Protein 2WW8 (pdb70)

Sequence (815 aa):
AIGKVVIKETGEGGALLGDAVFELKNNTDGTTVSQRTEAQTGEAIFSNIKPGTYTLTEAQPPVGYKPSTKQWTVEVEKNGRTTVQGEQVENREEALSDQYPQTGTYPDVQTPYQIIKVDGSEKNGQHKALNPNPYERVIPEGTLSKRIYQVNNLDDNQYGIELTVSSGKTVYEQKDKSVPLDVVILLDNSNSMSNIRNKNARRAERAGEATRSSLIDKITSDSENRVVALVTYASTIFDGTEFTVEKGVADKNGKRLNDSLFWNYDQTSFTTNTKDYSYLKLTNDKNDIVELKNKVPTEAEDHDGNRLMYQFGATFTQKALMKADEILTQQARQNSQKVIFHITDGVPTMSYPINFNHATFAPSYQNQLNAFFSSKSPNKDGILLSDFITQATSGEHTIVRGDGQSYQMFTDKTVYEKGAPAAFPVKPEKYSEMMKAAGYAVIGDPINGGYIWLNWRESILAYPFNSNTAKITNHGDPTRWYYNGNIAPDGYDVFTVGIGINGDPGTDEATATSSFMQSISSKPENYTNVTDTTKILEQLNRYFHTIVTEKKSIENGTITDPMGEELIDLQLGTDGRFDPADYTLTANDGSRLENGQAVGGPQNDGGLLKNAKVLYDTTEKRIRVTGLYLGTDEKVTLTYNVRLNDEFVSNKFYDTNGRTTLHPKEVEQNTVRDFPIPKIRDVRKYPEITISKEKKLGDIEFIKVNKNDKKPLRGAVFSLQKQHPDYPDIYGAIDQNGTYQNVRTGEDGKLTFKNLSDGKYRLFENSEPAGYKPVQNKPIVAFQIVNGEVRDVTSIVPQDIPAGYEFTNDKHYITNEPIPPK

InterPro domains:
  IPR002035 von Willebrand factor, type A [PS50234] (226-388)
  IPR002035 von Willebrand factor, type A [SM00327] (224-450)
  IPR013783 Immunoglobulin-like fold [G3DSA:2.60.40.10] (46-734)
  IPR013783 Immunoglobulin-like fold [G3DSA:2.60.40.10] (735-857)
  IPR036465 von Willebrand factor A-like domain superfamily [G3DSA:3.40.50.410] (214-591)
  IPR036465 von Willebrand factor A-like domain superfamily [SSF53300] (214-587)
  IPR041033 SpaA-like, prealbumin fold domain subgroup 1 [PF17802] (50-131)
  IPR041033 SpaA-like, prealbumin fold domain subgroup 1 [PF17802] (736-825)
  IPR049319 Tip pilin GBS104-like, Ig-like domain [PF21426] (593-719)

Nearest PDB structures (foldseek):
  2ww8-assembly1_A  TM=1.001E+00  e=0.000E+00  Streptococcus pneumoniae
  3txa-assembly1_A  TM=9.394E-01  e=2.204E-83  Streptococcus agalactiae serogroup V
  3tvy-assembly1_A  TM=9.546E-01  e=1.567E-50  Streptococcus agalactiae serogroup V
  3tw0-assembly3_C  TM=9.085E-01  e=2.540E-45  Streptococcus agalactiae serogroup V
  5mkc-assembly1_A  TM=9.869E-01  e=3.629E-32  Streptococcus pneumoniae

Structure (mmCIF, N/CA/C/O backbone):
data_2WW8
#
_entry.id   2WW8
#
_cell.length_a   51.081
_cell.length_b   82.700
_cell.length_c   299.338
_cell.angle_alpha   90.00
_cell.angle_beta   90.00
_cell.angle_gamma   90.00
#
_symmetry.space_group_name_H-M   'P 21 21 21'
#
loop_
_entity.id
_entity.type
_entity.pdbx_description
1 polymer 'CELL WALL SURFACE ANCHOR FAMILY PROTEIN'
2 non-polymer 'MAGNESIUM ION'
3 non-polymer 'CALCIUM ION'
4 non-polymer '4-(2-HYDROXYETHYL)-1-PIPERAZINE ETHANESULFONIC ACID'
5 water water
#
loop_
_atom_site.group_PDB
_atom_site.id
_atom_site.type_symbol
_atom_site.label_atom_id
_atom_site.label_alt_id
_atom_site.label_comp_id
_atom_site.label_asym_id
_atom_site.label_entity_id
_atom_site.label_seq_id
_atom_site.pdbx_PDB_ins_code
_atom_site.Cartn_x
_atom_site.Cartn_y
_atom_site.Cartn_z
_atom_site.occupancy
_atom_site.B_iso_or_equiv
_atom_site.auth_seq_id
_atom_site.auth_comp_id
_atom_site.auth_asym_id
_atom_site.auth_atom_id
_atom_site.pdbx_PDB_model_num
ATOM 1 N N . ALA A 1 46 ? -0.136 14.949 14.293 1.00 51.78 46 ALA A N 1
ATOM 2 C CA . ALA A 1 46 ? -1.499 15.070 13.680 1.00 50.73 46 ALA A CA 1
ATOM 3 C C . ALA A 1 46 ? -2.127 16.423 14.062 1.00 48.11 46 ALA A C 1
ATOM 4 O O . ALA A 1 46 ? -3.315 16.632 13.821 1.00 50.56 46 ALA A O 1
ATOM 6 N N . ILE A 1 47 ? -1.366 17.355 14.631 1.00 42.97 47 ILE A N 1
ATOM 7 C CA . ILE A 1 47 ? -2.028 18.545 15.149 1.00 37.71 47 ILE A CA 1
ATOM 8 C C . ILE A 1 47 ? -1.302 19.888 14.915 1.00 34.32 47 ILE A C 1
ATOM 9 O O . ILE A 1 47 ? -1.841 20.957 15.218 1.00 34.00 47 ILE A O 1
ATOM 14 N N . GLY A 1 48 ? -0.103 19.859 14.334 1.00 29.81 48 GLY A N 1
ATOM 15 C CA . GLY A 1 48 ? 0.556 21.080 13.859 1.00 24.66 48 GLY A CA 1
ATOM 16 C C . GLY A 1 48 ? -0.213 21.856 12.798 1.00 20.96 48 GLY A C 1
ATOM 17 O O . GLY A 1 48 ? -1.020 21.275 12.078 1.00 20.29 48 GLY A O 1
ATOM 18 N N . LYS A 1 49 ? 0.010 23.165 12.705 1.00 18.04 49 LYS A N 1
ATOM 19 C CA . LYS A 1 49 ? -0.659 24.025 11.726 1.00 16.58 49 LYS A CA 1
ATOM 20 C C . LYS A 1 49 ? 0.110 25.305 11.402 1.00 16.80 49 LYS A C 1
ATOM 21 O O . LYS A 1 49 ? 0.627 25.958 12.309 1.00 17.70 49 LYS A O 1
ATOM 27 N N . VAL A 1 50 ? 0.180 25.664 10.121 1.00 15.51 50 VAL A N 1
ATOM 28 C CA . VAL A 1 50 ? 0.802 26.920 9.686 1.00 14.78 50 VAL A CA 1
ATOM 29 C C . VAL A 1 50 ? 0.043 27.521 8.502 1.00 14.16 50 VAL A C 1
ATOM 30 O O . VAL A 1 50 ? -0.472 26.787 7.661 1.00 14.39 50 VAL A O 1
ATOM 34 N N . VAL A 1 51 ? -0.062 28.842 8.456 1.00 13.05 51 VAL A N 1
ATOM 35 C CA . VAL A 1 51 ? -0.837 29.518 7.419 1.00 13.44 51 VAL A CA 1
ATOM 36 C C . VAL A 1 51 ? 0.072 30.583 6.761 1.00 14.12 51 VAL A C 1
ATOM 37 O O . VAL A 1 51 ? 0.844 31.249 7.463 1.00 13.52 51 VAL A O 1
ATOM 41 N N . ILE A 1 52 ? 0.016 30.722 5.431 1.00 14.58 52 ILE A N 1
ATOM 42 C CA . ILE A 1 52 ? 0.783 31.754 4.710 1.00 14.62 52 ILE A CA 1
ATOM 43 C C . ILE A 1 52 ? -0.109 32.678 3.890 1.00 14.66 52 ILE A C 1
ATOM 44 O O . ILE A 1 52 ? -0.919 32.223 3.085 1.00 13.85 52 ILE A O 1
ATOM 49 N N . LYS A 1 53 ? 0.048 33.973 4.139 1.00 15.48 53 LYS A N 1
ATOM 50 C CA . LYS A 1 53 ? -0.602 35.034 3.380 1.00 16.89 53 LYS A CA 1
ATOM 51 C C . LYS A 1 53 ? 0.453 35.703 2.500 1.00 17.50 53 LYS A C 1
ATOM 52 O O . LYS A 1 53 ? 1.611 35.833 2.934 1.00 16.87 53 LYS A O 1
ATOM 58 N N . GLU A 1 54 ? 0.029 36.116 1.297 1.00 17.40 54 GLU A N 1
ATOM 59 C CA . GLU A 1 54 ? 0.843 36.941 0.386 1.00 18.18 54 GLU A CA 1
ATOM 60 C C . GLU A 1 54 ? 0.182 38.278 0.041 1.00 18.64 54 GLU A C 1
ATOM 61 O O . GLU A 1 54 ? -0.982 38.319 -0.380 1.00 18.34 54 GLU A O 1
ATOM 67 N N . THR A 1 55 ? 0.920 39.367 0.256 1.00 19.79 55 THR A N 1
ATOM 68 C CA . THR A 1 55 ? 0.468 40.690 -0.197 1.00 22.17 55 THR A CA 1
ATOM 69 C C . THR A 1 55 ? 1.334 41.297 -1.327 1.00 23.39 55 THR A C 1
ATOM 70 O O . THR A 1 55 ? 2.468 40.867 -1.569 1.00 23.18 55 THR A O 1
ATOM 74 N N . GLY A 1 56 ? 0.798 42.305 -2.010 1.00 25.61 56 GLY A N 1
ATOM 75 C CA . GLY A 1 56 ? 1.499 42.979 -3.100 1.00 28.67 56 GLY A CA 1
ATOM 76 C C . GLY A 1 56 ? 1.130 44.450 -3.124 1.00 30.99 56 GLY A C 1
ATOM 77 O O . GLY A 1 56 ? 1.318 45.134 -2.116 1.00 30.87 56 GLY A O 1
ATOM 78 N N . GLU A 1 57 ? 0.607 44.902 -4.269 1.00 32.96 57 GLU A N 1
ATOM 79 C CA . GLU A 1 57 ? 0.173 46.281 -4.563 1.00 34.85 57 GLU A CA 1
ATOM 80 C C . GLU A 1 57 ? -0.172 47.169 -3.363 1.00 35.48 57 GLU A C 1
ATOM 81 O O . GLU A 1 57 ? -1.342 47.237 -2.961 1.00 35.98 57 GLU A O 1
ATOM 87 N N . GLY A 1 58 ? 0.840 47.849 -2.814 1.00 35.72 58 GLY A N 1
ATOM 88 C CA . GLY A 1 58 ? 0.705 48.568 -1.541 1.00 36.16 58 GLY A CA 1
ATOM 89 C C . GLY A 1 58 ? 0.520 47.572 -0.405 1.00 36.46 58 GLY A C 1
ATOM 90 O O . GLY A 1 58 ? 1.403 47.406 0.448 1.00 36.65 58 GLY A O 1
ATOM 91 N N . GLY A 1 59 ? -0.627 46.891 -0.406 1.00 36.02 59 GLY A N 1
ATOM 92 C CA . GLY A 1 59 ? -0.814 45.744 0.473 1.00 35.74 59 GLY A CA 1
ATOM 93 C C . GLY A 1 59 ? -2.049 44.891 0.246 1.00 35.39 59 GLY A C 1
ATOM 94 O O . GLY A 1 59 ? -2.508 44.237 1.186 1.00 35.65 59 GLY A O 1
ATOM 95 N N . ALA A 1 60 ? -2.593 44.884 -0.970 1.00 34.66 60 ALA A N 1
ATOM 96 C CA . ALA A 1 60 ? -3.721 44.002 -1.291 1.00 34.07 60 ALA A CA 1
ATOM 97 C C . ALA A 1 60 ? -3.348 42.516 -1.263 1.00 33.77 60 ALA A C 1
ATOM 98 O O . ALA A 1 60 ? -2.192 42.139 -1.469 1.00 32.98 60 ALA A O 1
ATOM 100 N N . LEU A 1 61 ? -4.340 41.672 -0.989 1.00 33.78 61 LEU A N 1
ATOM 101 C CA . LEU A 1 61 ? -4.111 40.233 -0.813 1.00 33.25 61 LEU A CA 1
ATOM 102 C C . LEU A 1 61 ? -4.037 39.512 -2.151 1.00 32.17 61 LEU A C 1
ATOM 103 O O . LEU A 1 61 ? -4.823 39.813 -3.047 1.00 32.06 61 LEU A O 1
ATOM 108 N N . LEU A 1 62 ? -3.101 38.569 -2.256 1.00 31.01 62 LEU A N 1
ATOM 109 C CA . LEU A 1 62 ? -2.776 37.849 -3.497 1.00 29.88 62 LEU A CA 1
ATOM 110 C C . LEU A 1 62 ? -3.290 36.401 -3.514 1.00 29.45 62 LEU A C 1
ATOM 111 O O . LEU A 1 62 ? -3.074 35.641 -2.552 1.00 29.15 62 LEU A O 1
ATOM 116 N N . GLY A 1 63 ? -3.944 36.015 -4.610 1.00 28.03 63 GLY A N 1
ATOM 117 C CA . GLY A 1 63 ? -4.438 34.646 -4.784 1.00 26.75 63 GLY A CA 1
ATOM 118 C C . GLY A 1 63 ? -3.477 33.751 -5.547 1.00 26.07 63 GLY A C 1
ATOM 119 O O . GLY A 1 63 ? -2.484 34.221 -6.112 1.00 25.81 63 GLY A O 1
ATOM 120 N N . ASP A 1 64 ? -3.763 32.452 -5.543 1.00 24.98 64 ASP A N 1
ATOM 121 C CA . ASP A 1 64 ? -3.152 31.501 -6.481 1.00 24.39 64 ASP A CA 1
ATOM 122 C C . ASP A 1 64 ? -1.677 31.107 -6.268 1.00 23.00 64 ASP A C 1
ATOM 123 O O . ASP A 1 64 ? -1.108 30.394 -7.097 1.00 22.63 64 ASP A O 1
ATOM 128 N N . ALA A 1 65 ? -1.057 31.543 -5.172 1.00 21.73 65 ALA A N 1
ATOM 129 C CA . ALA A 1 65 ? 0.285 31.071 -4.793 1.00 20.48 65 ALA A CA 1
ATOM 130 C C . ALA A 1 65 ? 0.318 29.585 -4.387 1.00 19.73 65 ALA A C 1
ATOM 131 O O . ALA A 1 65 ? -0.706 29.030 -3.964 1.00 19.54 65 ALA A O 1
ATOM 133 N N . VAL A 1 66 ? 1.481 28.942 -4.515 1.00 18.19 66 VAL A N 1
ATOM 134 C CA . VAL A 1 66 ? 1.573 27.490 -4.348 1.00 17.75 66 VAL A CA 1
ATOM 135 C C . VAL A 1 66 ? 2.755 27.099 -3.453 1.00 17.35 66 VAL A C 1
ATOM 136 O O . VAL A 1 66 ? 3.910 27.396 -3.779 1.00 17.33 66 VAL A O 1
ATOM 140 N N . PHE A 1 67 ? 2.448 26.439 -2.332 1.00 15.83 67 PHE A N 1
ATOM 141 C CA . PHE A 1 67 ? 3.456 26.096 -1.331 1.00 15.26 67 PHE A CA 1
ATOM 142 C C . PHE A 1 67 ? 3.689 24.617 -1.126 1.00 15.16 67 PHE A C 1
ATOM 143 O O . PHE A 1 67 ? 2.794 23.808 -1.334 1.00 13.84 67 PHE A O 1
ATOM 151 N N . GLU A 1 68 ? 4.898 24.296 -0.677 1.00 16.81 68 GLU A N 1
ATOM 152 C CA . GLU A 1 68 ? 5.276 22.922 -0.372 1.00 18.93 68 GLU A CA 1
ATOM 153 C C . GLU A 1 68 ? 5.873 22.709 1.008 1.00 18.88 68 GLU A C 1
ATOM 154 O O . GLU A 1 68 ? 6.808 23.399 1.414 1.00 19.06 68 GLU A O 1
ATOM 160 N N . LEU A 1 69 ? 5.312 21.730 1.709 1.00 19.09 69 LEU A N 1
ATOM 161 C CA . LEU A 1 69 ? 5.812 21.350 3.023 1.00 20.21 69 LEU A CA 1
ATOM 162 C C . LEU A 1 69 ? 6.370 19.929 2.985 1.00 20.78 69 LEU A C 1
ATOM 163 O O . LEU A 1 69 ? 5.648 18.956 2.709 1.00 20.07 69 LEU A O 1
ATOM 168 N N . LYS A 1 70 ? 7.667 19.819 3.250 1.00 21.68 70 LYS A N 1
ATOM 169 C CA . LYS A 1 70 ? 8.283 18.505 3.160 1.00 23.44 70 LYS A CA 1
ATOM 170 C C . LYS A 1 70 ? 9.012 18.142 4.447 1.00 23.71 70 LYS A C 1
ATOM 171 O O . LYS A 1 70 ? 9.795 18.924 5.008 1.00 23.05 70 LYS A O 1
ATOM 177 N N . ASN A 1 71 ? 8.696 16.929 4.887 1.00 24.36 71 ASN A N 1
ATOM 178 C CA . ASN A 1 71 ? 9.292 16.359 6.067 1.00 25.36 71 ASN A CA 1
ATOM 179 C C . ASN A 1 71 ? 10.776 16.035 5.901 1.00 26.04 71 ASN A C 1
ATOM 180 O O . ASN A 1 71 ? 11.148 15.177 5.105 1.00 26.45 71 ASN A O 1
ATOM 185 N N . ASN A 1 72 ? 11.609 16.735 6.667 1.00 27.17 72 ASN A N 1
ATOM 186 C CA . ASN A 1 72 ? 13.065 16.572 6.675 1.00 28.62 72 ASN A CA 1
ATOM 187 C C . ASN A 1 72 ? 13.662 15.286 7.266 1.00 29.81 72 ASN A C 1
ATOM 188 O O . ASN A 1 72 ? 14.884 15.193 7.424 1.00 30.29 72 ASN A O 1
ATOM 193 N N . THR A 1 73 ? 12.846 14.294 7.609 1.00 30.80 73 THR A N 1
ATOM 194 C CA . THR A 1 73 ? 13.429 13.015 8.011 1.00 31.78 73 THR A CA 1
ATOM 195 C C . THR A 1 73 ? 12.940 11.888 7.098 1.00 32.26 73 THR A C 1
ATOM 196 O O . THR A 1 73 ? 13.669 10.915 6.875 1.00 32.38 73 THR A O 1
ATOM 200 N N . ASP A 1 74 ? 11.724 12.032 6.573 1.00 32.60 74 ASP A N 1
ATOM 201 C CA . ASP A 1 74 ? 11.138 11.029 5.679 1.00 33.28 74 ASP A CA 1
ATOM 202 C C . ASP A 1 74 ? 11.078 11.432 4.192 1.00 33.43 74 ASP A C 1
ATOM 203 O O . ASP A 1 74 ? 10.947 10.572 3.315 1.00 33.49 74 ASP A O 1
ATOM 208 N N . GLY A 1 75 ? 11.189 12.731 3.910 1.00 33.54 75 GLY A N 1
ATOM 209 C CA . GLY A 1 75 ? 11.136 13.252 2.542 1.00 33.36 75 GLY A CA 1
ATOM 210 C C . GLY A 1 75 ? 9.743 13.495 1.979 1.00 33.05 75 GLY A C 1
ATOM 211 O O . GLY A 1 75 ? 9.599 14.281 1.042 1.00 33.72 75 GLY A O 1
ATOM 212 N N . THR A 1 76 ? 8.735 12.814 2.526 1.00 32.43 76 THR A N 1
ATOM 213 C CA . THR A 1 76 ? 7.309 13.048 2.259 1.00 32.06 76 THR A CA 1
ATOM 214 C C . THR A 1 76 ? 6.978 14.511 1.974 1.00 31.61 76 THR A C 1
ATOM 215 O O . THR A 1 76 ? 7.564 15.426 2.561 1.00 31.72 76 THR A O 1
ATOM 219 N N . THR A 1 77 ? 6.023 14.725 1.077 1.00 30.68 77 THR A N 1
ATOM 220 C CA . THR A 1 77 ? 5.634 16.076 0.702 1.00 29.74 77 THR A CA 1
ATOM 221 C C . THR A 1 77 ? 4.114 16.224 0.711 1.00 29.21 77 THR A C 1
ATOM 222 O O . THR A 1 77 ? 3.391 15.256 0.476 1.00 29.35 77 THR A O 1
ATOM 226 N N . VAL A 1 78 ? 3.643 17.425 1.038 1.00 28.30 78 VAL A N 1
ATOM 227 C CA . VAL A 1 78 ? 2.257 17.840 0.812 1.00 27.64 78 VAL A CA 1
ATOM 228 C C . VAL A 1 78 ? 2.339 19.270 0.277 1.00 27.35 78 VAL A C 1
ATOM 229 O O . VAL A 1 78 ? 3.173 20.062 0.724 1.00 27.76 78 VAL A O 1
ATOM 233 N N . SER A 1 79 ? 1.484 19.613 -0.678 1.00 26.59 79 SER A N 1
ATOM 234 C CA . SER A 1 79 ? 1.518 20.954 -1.236 1.00 26.05 79 SER A CA 1
ATOM 235 C C . SER A 1 79 ? 0.144 21.611 -1.112 1.00 26.14 79 SER A C 1
ATOM 236 O O . SER A 1 79 ? -0.884 20.941 -1.182 1.00 25.83 79 SER A O 1
ATOM 239 N N . GLN A 1 80 ? 0.131 22.929 -0.944 1.00 26.47 80 GLN A N 1
ATOM 240 C CA . GLN A 1 80 ? -1.105 23.671 -0.708 1.00 27.02 80 GLN A CA 1
ATOM 241 C C . GLN A 1 80 ? -1.132 24.986 -1.487 1.00 27.16 80 GLN A C 1
ATOM 242 O O . GLN A 1 80 ? -0.097 25.596 -1.737 1.00 26.61 80 GLN A O 1
ATOM 248 N N . ARG A 1 81 ? -2.335 25.430 -1.828 1.00 28.38 81 ARG A N 1
ATOM 249 C CA . ARG A 1 81 ? -2.547 26.531 -2.759 1.00 31.07 81 ARG A CA 1
ATOM 250 C C . ARG A 1 81 ? -3.354 27.641 -2.087 1.00 32.10 81 ARG A C 1
ATOM 251 O O . ARG A 1 81 ? -4.399 27.366 -1.504 1.00 32.30 81 ARG A O 1
ATOM 259 N N . THR A 1 82 ? -2.900 28.890 -2.158 1.00 34.12 82 THR A N 1
ATOM 260 C CA . THR A 1 82 ? -3.628 29.959 -1.462 1.00 36.02 82 THR A CA 1
ATOM 261 C C . THR A 1 82 ? -5.108 30.071 -1.876 1.00 37.66 82 THR A C 1
ATOM 262 O O . THR A 1 82 ? -5.433 30.414 -3.014 1.00 37.87 82 THR A O 1
ATOM 266 N N . GLU A 1 83 ? -5.985 29.748 -0.923 1.00 39.85 83 GLU A N 1
ATOM 267 C CA . GLU A 1 83 ? -7.441 29.675 -1.089 1.00 41.66 83 GLU A CA 1
ATOM 268 C C . GLU A 1 83 ? -8.103 30.992 -1.505 1.00 42.28 83 GLU A C 1
ATOM 269 O O . GLU A 1 83 ? -7.584 32.080 -1.232 1.00 42.23 83 GLU A O 1
ATOM 275 N N . ALA A 1 84 ? -9.255 30.859 -2.163 1.00 42.90 84 ALA A N 1
ATOM 276 C CA . ALA A 1 84 ? -9.858 31.919 -2.977 1.00 43.55 84 ALA A CA 1
ATOM 277 C C . ALA A 1 84 ? -10.440 33.122 -2.227 1.00 43.76 84 ALA A C 1
ATOM 278 O O . ALA A 1 84 ? -10.030 34.254 -2.489 1.00 43.86 84 ALA A O 1
ATOM 280 N N . GLN A 1 85 ? -11.389 32.890 -1.320 1.00 44.18 85 GLN A N 1
ATOM 281 C CA . GLN A 1 85 ? -12.011 33.977 -0.551 1.00 44.90 85 GLN A CA 1
ATOM 282 C C . GLN A 1 85 ? -11.050 34.631 0.464 1.00 44.50 85 GLN A C 1
ATOM 283 O O . GLN A 1 85 ? -10.698 35.821 0.344 1.00 44.86 85 GLN A O 1
ATOM 289 N N . THR A 1 86 ? -10.625 33.830 1.446 1.00 43.16 86 THR A N 1
ATOM 290 C CA . THR A 1 86 ? -9.692 34.225 2.514 1.00 41.34 86 THR A CA 1
ATOM 291 C C . THR A 1 86 ? -8.239 34.629 2.136 1.00 40.14 86 THR A C 1
ATOM 292 O O . THR A 1 86 ? -7.525 35.218 2.956 1.00 40.33 86 THR A O 1
ATOM 296 N N . GLY A 1 87 ? -7.774 34.345 0.921 1.00 38.29 87 GLY A N 1
ATOM 297 C CA . GLY A 1 87 ? -6.397 34.685 0.544 1.00 36.14 87 GLY A CA 1
ATOM 298 C C . GLY A 1 87 ? -5.278 34.015 1.328 1.00 34.50 87 GLY A C 1
ATOM 299 O O . GLY A 1 87 ? -4.144 34.495 1.309 1.00 34.67 87 GLY A O 1
ATOM 300 N N . GLU A 1 88 ? -5.593 32.904 2.000 1.00 32.71 88 GLU A N 1
ATOM 301 C CA . GLU A 1 88 ? -4.661 32.156 2.855 1.00 30.70 88 GLU A CA 1
ATOM 302 C C . GLU A 1 88 ? -4.302 30.785 2.289 1.00 28.26 88 GLU A C 1
ATOM 303 O O . GLU A 1 88 ? -5.163 30.098 1.745 1.00 27.91 88 GLU A O 1
ATOM 309 N N . ALA A 1 89 ? -3.053 30.362 2.443 1.00 25.60 89 ALA A N 1
ATOM 310 C CA . ALA A 1 89 ? -2.729 28.951 2.230 1.00 24.15 89 ALA A CA 1
ATOM 311 C C . ALA A 1 89 ? -2.482 28.223 3.560 1.00 22.82 89 ALA A C 1
ATOM 312 O O . ALA A 1 89 ? -1.596 28.590 4.323 1.00 21.58 89 ALA A O 1
ATOM 314 N N . ILE A 1 90 ? -3.266 27.182 3.827 1.00 22.05 90 ILE A N 1
ATOM 315 C CA . ILE A 1 90 ? -3.330 26.580 5.157 1.00 21.32 90 ILE A CA 1
ATOM 316 C C . ILE A 1 90 ? -2.808 25.148 5.113 1.00 20.62 90 ILE A C 1
ATOM 317 O O . ILE A 1 90 ? -3.372 24.333 4.394 1.00 20.56 90 ILE A O 1
ATOM 322 N N . PHE A 1 91 ? -1.752 24.845 5.862 1.00 20.05 91 PHE A N 1
ATOM 323 C CA . PHE A 1 91 ? -1.370 23.465 6.172 1.00 20.65 91 PHE A CA 1
ATOM 324 C C . PHE A 1 91 ? -1.897 22.976 7.538 1.00 20.81 91 PHE A C 1
ATOM 325 O O . PHE A 1 91 ? -1.520 23.510 8.583 1.00 20.44 91 PHE A O 1
ATOM 333 N N . SER A 1 92 ? -2.745 21.949 7.533 1.00 20.36 92 SER A N 1
ATOM 334 C CA . SER A 1 92 ? -3.365 21.380 8.736 1.00 20.12 92 SER A CA 1
ATOM 335 C C . SER A 1 92 ? -2.718 20.050 9.136 1.00 20.26 92 SER A C 1
ATOM 336 O O . SER A 1 92 ? -1.898 19.515 8.393 1.00 20.78 92 SER A O 1
ATOM 339 N N . ASN A 1 93 ? -3.070 19.491 10.290 1.00 19.20 93 ASN A N 1
ATOM 340 C CA . ASN A 1 93 ? -2.701 18.111 10.588 1.00 19.01 93 ASN A CA 1
ATOM 341 C C . ASN A 1 93 ? -1.243 17.697 10.384 1.00 18.35 93 ASN A C 1
ATOM 342 O O . ASN A 1 93 ? -0.928 16.612 9.879 1.00 17.49 93 ASN A O 1
ATOM 347 N N . ILE A 1 94 ? -0.351 18.588 10.803 1.00 17.30 94 ILE A N 1
ATOM 348 C CA . ILE A 1 94 ? 1.072 18.403 10.594 1.00 16.23 94 ILE A CA 1
ATOM 349 C C . ILE A 1 94 ? 1.613 17.617 11.780 1.00 16.73 94 ILE A C 1
ATOM 350 O O . ILE A 1 94 ? 1.353 17.931 12.944 1.00 16.26 94 ILE A O 1
ATOM 355 N N . LYS A 1 95 ? 2.368 16.577 11.463 1.00 17.42 95 LYS A N 1
ATOM 356 C CA . LYS A 1 95 ? 2.868 15.664 12.467 1.00 18.26 95 LYS A CA 1
ATOM 357 C C . LYS A 1 95 ? 4.136 16.238 13.067 1.00 19.23 95 LYS A C 1
ATOM 358 O O . LYS A 1 95 ? 4.853 16.979 12.403 1.00 18.66 95 LYS A O 1
ATOM 364 N N . PRO A 1 96 ? 4.393 15.923 14.345 1.00 20.41 96 PRO A N 1
ATOM 365 C CA . PRO A 1 96 ? 5.658 16.203 15.025 1.00 21.46 96 PRO A CA 1
ATOM 366 C C . PRO A 1 96 ? 6.876 16.085 14.093 1.00 22.48 96 PRO A C 1
ATOM 367 O O . PRO A 1 96 ? 6.891 15.201 13.244 1.00 23.10 96 PRO A O 1
ATOM 371 N N . GLY A 1 97 ? 7.885 16.943 14.234 1.00 22.97 97 GLY A N 1
ATOM 372 C CA . GLY A 1 97 ? 9.067 16.891 13.376 1.00 23.20 97 GLY A CA 1
ATOM 373 C C . GLY A 1 97 ? 9.487 18.229 12.794 1.00 23.47 97 GLY A C 1
ATOM 374 O O . GLY A 1 97 ? 8.985 19.288 13.196 1.00 22.92 97 GLY A O 1
ATOM 375 N N . THR A 1 98 ? 10.410 18.167 11.835 1.00 23.55 98 THR A N 1
ATOM 376 C CA . THR A 1 98 ? 11.017 19.358 11.238 1.00 23.12 98 THR A CA 1
ATOM 377 C C . THR A 1 98 ? 10.704 19.413 9.752 1.00 22.52 98 THR A C 1
ATOM 378 O O . THR A 1 98 ? 10.764 18.393 9.069 1.00 22.61 98 THR A O 1
ATOM 382 N N . TYR A 1 99 ? 10.348 20.597 9.261 1.00 21.82 99 TYR A N 1
ATOM 383 C CA . TYR A 1 99 ? 9.894 20.758 7.882 1.00 20.99 99 TYR A CA 1
ATOM 384 C C . TYR A 1 99 ? 10.618 21.898 7.163 1.00 20.67 99 TYR A C 1
ATOM 385 O O . TYR A 1 99 ? 11.021 22.878 7.801 1.00 19.62 99 TYR A O 1
ATOM 394 N N . THR A 1 100 ? 10.799 21.744 5.847 1.00 20.44 100 THR A N 1
ATOM 395 C CA . THR A 1 100 ? 11.101 22.885 4.986 1.00 20.23 100 THR A CA 1
ATOM 396 C C . THR A 1 100 ? 9.852 23.242 4.183 1.00 20.03 100 THR A C 1
ATOM 397 O O . THR A 1 100 ? 9.200 22.371 3.594 1.00 19.51 100 THR A O 1
ATOM 401 N N . LEU A 1 101 ? 9.534 24.535 4.244 1.00 19.98 101 LEU A N 1
ATOM 402 C CA . LEU A 1 101 ? 8.465 25.207 3.503 1.00 20.11 101 LEU A CA 1
ATOM 403 C C . LEU A 1 101 ? 9.080 26.045 2.379 1.00 19.85 101 LEU A C 1
ATOM 404 O O . LEU A 1 101 ? 9.970 26.881 2.610 1.00 19.54 101 LEU A O 1
ATOM 409 N N . THR A 1 102 ? 8.584 25.804 1.167 1.00 19.71 102 THR A N 1
ATOM 410 C CA . THR A 1 102 ? 9.039 26.488 -0.055 1.00 19.36 102 THR A CA 1
ATOM 411 C C . THR A 1 102 ? 7.842 26.967 -0.876 1.00 19.60 102 THR A C 1
ATOM 412 O O . THR A 1 102 ? 6.795 26.308 -0.966 1.00 18.90 102 THR A O 1
ATOM 416 N N . GLU A 1 103 ? 8.019 28.145 -1.464 1.00 19.89 103 GLU A N 1
ATOM 417 C CA . GLU A 1 103 ? 7.121 28.613 -2.508 1.00 20.93 103 GLU A CA 1
ATOM 418 C C . GLU A 1 103 ? 7.439 27.874 -3.833 1.00 20.78 103 GLU A C 1
ATOM 419 O O . GLU A 1 103 ? 8.525 28.003 -4.398 1.00 20.07 103 GLU A O 1
ATOM 425 N N . ALA A 1 104 ? 6.500 27.064 -4.312 1.00 21.21 104 ALA A N 1
ATOM 426 C CA . ALA A 1 104 ? 6.704 26.339 -5.557 1.00 22.02 104 ALA A CA 1
ATOM 427 C C . ALA A 1 104 ? 6.428 27.279 -6.743 1.00 22.44 104 ALA A C 1
ATOM 428 O O . ALA A 1 104 ? 7.278 27.448 -7.619 1.00 21.96 104 ALA A O 1
ATOM 430 N N . GLN A 1 105 ? 5.250 27.897 -6.764 1.00 22.60 105 GLN A N 1
ATOM 431 C CA . GLN A 1 105 ? 4.991 28.998 -7.689 1.00 22.88 105 GLN A CA 1
ATOM 432 C C . GLN A 1 105 ? 4.399 30.225 -6.971 1.00 22.86 105 GLN A C 1
ATOM 433 O O . GLN A 1 105 ? 3.584 30.064 -6.066 1.00 22.72 105 GLN A O 1
ATOM 439 N N . PRO A 1 106 ? 4.841 31.446 -7.337 1.00 22.83 106 PRO A N 1
ATOM 440 C CA . PRO A 1 106 ? 4.268 32.725 -6.877 1.00 22.57 106 PRO A CA 1
ATOM 441 C C . PRO A 1 106 ? 3.011 33.114 -7.668 1.00 22.01 106 PRO A C 1
ATOM 442 O O . PRO A 1 106 ? 2.771 32.501 -8.710 1.00 22.07 106 PRO A O 1
ATOM 446 N N . PRO A 1 107 ? 2.218 34.108 -7.208 1.00 21.46 107 PRO A N 1
ATOM 447 C CA . PRO A 1 107 ? 1.079 34.575 -8.019 1.00 20.95 107 PRO A CA 1
ATOM 448 C C . PRO A 1 107 ? 1.545 35.166 -9.345 1.00 20.97 107 PRO A C 1
ATOM 449 O O . PRO A 1 107 ? 2.716 35.544 -9.463 1.00 20.85 107 PRO A O 1
ATOM 453 N N . VAL A 1 108 ? 0.651 35.232 -10.330 1.00 20.75 108 VAL A N 1
ATOM 454 C CA . VAL A 1 108 ? 1.010 35.796 -11.631 1.00 19.97 108 VAL A CA 1
ATOM 455 C C . VAL A 1 108 ? 1.233 37.300 -11.457 1.00 19.56 108 VAL A C 1
ATOM 456 O O . VAL A 1 108 ? 0.420 37.979 -10.822 1.00 19.24 108 VAL A O 1
ATOM 460 N N . GLY A 1 109 ? 2.346 37.802 -11.996 1.00 18.77 109 GLY A N 1
ATOM 461 C CA . GLY A 1 109 ? 2.747 39.199 -11.814 1.00 17.14 109 GLY A CA 1
ATOM 462 C C . GLY A 1 109 ? 3.901 39.420 -10.847 1.00 16.51 109 GLY A C 1
ATOM 463 O O . GLY A 1 109 ? 4.570 40.450 -10.930 1.00 16.67 109 GLY A O 1
ATOM 464 N N . TYR A 1 110 ? 4.143 38.462 -9.951 1.00 15.35 110 TYR A N 1
ATOM 465 C CA . TYR A 1 110 ? 5.062 38.613 -8.818 1.00 14.54 110 TYR A CA 1
ATOM 466 C C . TYR A 1 110 ? 6.332 37.748 -8.901 1.00 15.13 110 TYR A C 1
ATOM 467 O O . TYR A 1 110 ? 6.290 36.601 -9.350 1.00 13.97 110 TYR A O 1
ATOM 476 N N . LYS A 1 111 ? 7.461 38.307 -8.465 1.00 16.98 111 LYS A N 1
ATOM 477 C CA . LYS A 1 111 ? 8.731 37.580 -8.341 1.00 19.55 111 LYS A CA 1
ATOM 478 C C . LYS A 1 111 ? 8.612 36.334 -7.466 1.00 21.11 111 LYS A C 1
ATOM 479 O O . LYS A 1 111 ? 7.825 36.340 -6.512 1.00 21.05 111 LYS A O 1
ATOM 485 N N . PRO A 1 112 ? 9.392 35.275 -7.768 1.00 22.84 112 PRO A N 1
ATOM 486 C CA . PRO A 1 112 ? 9.440 34.127 -6.852 1.00 24.22 112 PRO A CA 1
ATOM 487 C C . PRO A 1 112 ? 10.190 34.533 -5.586 1.00 26.04 112 PRO A C 1
ATOM 488 O O . PRO A 1 112 ? 10.865 35.572 -5.594 1.00 26.21 112 PRO A O 1
ATOM 492 N N . SER A 1 113 ? 10.044 33.746 -4.516 1.00 27.25 113 SER A N 1
ATOM 493 C CA . SER A 1 113 ? 10.779 33.962 -3.271 1.00 28.33 113 SER A CA 1
ATOM 494 C C . SER A 1 113 ? 12.108 33.190 -3.248 1.00 29.11 113 SER A C 1
ATOM 495 O O . SER A 1 113 ? 12.156 32.012 -3.603 1.00 29.44 113 SER A O 1
ATOM 498 N N . THR A 1 114 ? 13.192 33.840 -2.832 1.00 29.69 114 THR A N 1
ATOM 499 C CA . THR A 1 114 ? 14.485 33.155 -2.728 1.00 30.41 114 THR A CA 1
ATOM 500 C C . THR A 1 114 ? 14.636 32.402 -1.397 1.00 30.61 114 THR A C 1
ATOM 501 O O . THR A 1 114 ? 15.683 31.809 -1.118 1.00 30.95 114 THR A O 1
ATOM 505 N N . LYS A 1 115 ? 13.578 32.418 -0.586 1.00 30.38 115 LYS A N 1
ATOM 506 C CA . LYS A 1 115 ? 13.645 32.011 0.818 1.00 29.96 115 LYS A CA 1
ATOM 507 C C . LYS A 1 115 ? 12.915 30.695 1.085 1.00 29.58 115 LYS A C 1
ATOM 508 O O . LYS A 1 115 ? 11.811 30.441 0.590 1.00 29.18 115 LYS A O 1
ATOM 514 N N . GLN A 1 116 ? 13.593 29.859 1.864 1.00 29.02 116 GLN A N 1
ATOM 515 C CA . GLN A 1 116 ? 13.063 28.594 2.345 1.00 28.26 116 GLN A CA 1
ATOM 516 C C . GLN A 1 116 ? 12.883 28.682 3.861 1.00 27.46 116 GLN A C 1
ATOM 517 O O . GLN A 1 116 ? 13.813 29.041 4.584 1.00 27.31 116 GLN A O 1
ATOM 523 N N . TRP A 1 117 ? 11.699 28.349 4.361 1.00 26.69 117 TRP A N 1
ATOM 524 C CA . TRP A 1 117 ? 11.448 28.438 5.809 1.00 25.79 117 TRP A CA 1
ATOM 525 C C . TRP A 1 117 ? 11.501 27.093 6.518 1.00 24.61 117 TRP A C 1
ATOM 526 O O . TRP A 1 117 ? 11.046 26.087 5.987 1.00 23.78 117 TRP A O 1
ATOM 537 N N . THR A 1 118 ? 12.043 27.090 7.730 1.00 24.38 118 THR A N 1
ATOM 538 C CA . THR A 1 118 ? 11.999 25.910 8.593 1.00 24.37 118 THR A CA 1
ATOM 539 C C . THR A 1 118 ? 10.779 25.926 9.528 1.00 23.81 118 THR A C 1
ATOM 540 O O . THR A 1 118 ? 10.449 26.936 10.150 1.00 23.20 118 THR A O 1
ATOM 544 N N . VAL A 1 119 ? 10.102 24.789 9.599 1.00 23.78 119 VAL A N 1
ATOM 545 C CA . VAL A 1 119 ? 8.876 24.648 10.379 1.00 23.94 119 VAL A CA 1
ATOM 546 C C . VAL A 1 119 ? 8.987 23.418 11.291 1.00 24.89 119 VAL A C 1
ATOM 547 O O . VAL A 1 119 ? 8.868 22.272 10.828 1.00 25.32 119 VAL A O 1
ATOM 551 N N . GLU A 1 120 ? 9.232 23.668 12.579 1.00 25.07 120 GLU A N 1
ATOM 552 C CA . GLU A 1 120 ? 9.192 22.629 13.614 1.00 25.42 120 GLU A CA 1
ATOM 553 C C . GLU A 1 120 ? 7.809 22.492 14.282 1.00 23.59 120 GLU A C 1
ATOM 554 O O . GLU A 1 120 ? 7.206 23.485 14.720 1.00 23.04 120 GLU A O 1
ATOM 560 N N . VAL A 1 121 ? 7.305 21.259 14.297 1.00 21.61 121 VAL A N 1
ATOM 561 C CA . VAL A 1 121 ? 6.119 20.878 15.072 1.00 19.96 121 VAL A CA 1
ATOM 562 C C . VAL A 1 121 ? 6.545 19.974 16.242 1.00 19.25 121 VAL A C 1
ATOM 563 O O . VAL A 1 121 ? 7.101 18.881 16.036 1.00 17.66 121 VAL A O 1
ATOM 567 N N . GLU A 1 122 ? 6.303 20.466 17.461 1.00 18.38 122 GLU A N 1
ATOM 568 C CA . GLU A 1 122 ? 6.631 19.753 18.698 1.00 17.91 122 GLU A CA 1
ATOM 569 C C . GLU A 1 122 ? 5.705 18.559 18.934 1.00 16.90 122 GLU A C 1
ATOM 570 O O . GLU A 1 122 ? 4.612 18.503 18.362 1.00 15.65 122 GLU A O 1
ATOM 576 N N . LYS A 1 123 ? 6.133 17.633 19.793 1.00 16.83 123 LYS A N 1
ATOM 577 C CA . LYS A 1 123 ? 5.287 16.509 20.207 1.00 17.27 123 LYS A CA 1
ATOM 578 C C . LYS A 1 123 ? 3.853 16.854 20.651 1.00 16.85 123 LYS A C 1
ATOM 579 O O . LYS A 1 123 ? 2.966 16.028 20.445 1.00 16.49 123 LYS A O 1
ATOM 585 N N . ASN A 1 124 ? 3.647 18.041 21.237 1.00 15.90 124 ASN A N 1
ATOM 586 C CA . ASN A 1 124 ? 2.326 18.596 21.588 1.00 15.13 124 ASN A CA 1
ATOM 587 C C . ASN A 1 124 ? 1.575 19.447 20.545 1.00 14.88 124 ASN A C 1
ATOM 588 O O . ASN A 1 124 ? 0.563 20.080 20.866 1.00 13.10 124 ASN A O 1
ATOM 593 N N . GLY A 1 125 ? 2.087 19.480 19.309 1.00 15.28 125 GLY A N 1
ATOM 594 C CA . GLY A 1 125 ? 1.487 20.230 18.201 1.00 15.95 125 GLY A CA 1
ATOM 595 C C . GLY A 1 125 ? 1.790 21.717 18.108 1.00 16.08 125 GLY A C 1
ATOM 596 O O . GLY A 1 125 ? 1.158 22.459 17.359 1.00 16.60 125 GLY A O 1
ATOM 597 N N . ARG A 1 126 ? 2.772 22.158 18.879 1.00 16.06 126 ARG A N 1
ATOM 598 C CA . ARG A 1 126 ? 3.220 23.540 18.864 1.00 16.50 126 ARG A CA 1
ATOM 599 C C . ARG A 1 126 ? 4.017 23.789 17.578 1.00 16.86 126 ARG A C 1
ATOM 600 O O . ARG A 1 126 ? 5.062 23.166 17.335 1.00 16.03 126 ARG A O 1
ATOM 608 N N . THR A 1 127 ? 3.513 24.714 16.769 1.00 16.94 127 THR A N 1
ATOM 609 C CA . THR A 1 127 ? 4.085 24.985 15.448 1.00 17.13 127 THR A CA 1
ATOM 610 C C . THR A 1 127 ? 4.891 26.279 15.432 1.00 18.22 127 THR A C 1
ATOM 611 O O . THR A 1 127 ? 4.350 27.365 15.671 1.00 17.14 127 THR A O 1
ATOM 615 N N . THR A 1 128 ? 6.176 26.158 15.117 1.00 19.79 128 THR A N 1
ATOM 616 C CA . THR A 1 128 ? 7.058 27.327 15.063 1.00 22.22 128 THR A CA 1
ATOM 617 C C . THR A 1 128 ? 7.704 27.493 13.679 1.00 23.56 128 THR A C 1
ATOM 618 O O . THR A 1 128 ? 8.186 26.518 13.093 1.00 23.46 128 THR A O 1
ATOM 622 N N . VAL A 1 129 ? 7.721 28.713 13.153 1.00 24.80 129 VAL A N 1
ATOM 623 C CA . VAL A 1 129 ? 8.460 28.970 11.917 1.00 27.09 129 VAL A CA 1
ATOM 624 C C . VAL A 1 129 ? 9.802 29.595 12.302 1.00 28.48 129 VAL A C 1
ATOM 625 O O . VAL A 1 129 ? 9.804 30.741 12.737 1.00 28.93 129 VAL A O 1
ATOM 629 N N . GLN A 1 130 ? 10.913 28.861 12.171 1.00 30.10 130 GLN A N 1
ATOM 630 C CA . GLN A 1 130 ? 12.187 29.230 12.818 1.00 31.79 130 GLN A CA 1
ATOM 631 C C . GLN A 1 130 ? 12.755 30.576 12.368 1.00 32.11 130 GLN A C 1
ATOM 632 O O . GLN A 1 130 ? 12.700 30.904 11.184 1.00 32.17 130 GLN A O 1
ATOM 638 N N . GLY A 1 131 ? 13.275 31.353 13.316 1.00 32.76 131 GLY A N 1
ATOM 639 C CA . GLY A 1 131 ? 13.784 32.700 13.053 1.00 33.53 131 GLY A CA 1
ATOM 640 C C . GLY A 1 131 ? 12.927 33.549 12.124 1.00 34.20 131 GLY A C 1
ATOM 641 O O . GLY A 1 131 ? 13.428 34.155 11.178 1.00 33.68 131 GLY A O 1
ATOM 642 N N . GLU A 1 132 ? 11.626 33.606 12.382 1.00 35.01 132 GLU A N 1
ATOM 643 C CA . GLU A 1 132 ? 10.734 34.420 11.562 1.00 36.28 132 GLU A CA 1
ATOM 644 C C . GLU A 1 132 ? 9.640 35.144 12.356 1.00 36.37 132 GLU A C 1
ATOM 645 O O . GLU A 1 132 ? 8.987 34.553 13.218 1.00 36.25 132 GLU A O 1
ATOM 651 N N . GLN A 1 133 ? 9.441 36.425 12.058 1.00 36.41 133 GLN A N 1
ATOM 652 C CA . GLN A 1 133 ? 8.302 37.160 12.598 1.00 36.52 133 GLN A CA 1
ATOM 653 C C . GLN A 1 133 ? 6.975 36.728 11.964 1.00 36.10 133 GLN A C 1
ATOM 654 O O . GLN A 1 133 ? 6.873 36.617 10.740 1.00 36.19 133 GLN A O 1
ATOM 660 N N . VAL A 1 134 ? 5.964 36.506 12.805 1.00 35.19 134 VAL A N 1
ATOM 661 C CA . VAL A 1 134 ? 4.638 36.057 12.386 1.00 33.59 134 VAL A CA 1
ATOM 662 C C . VAL A 1 134 ? 3.590 36.637 13.329 1.00 32.28 134 VAL A C 1
ATOM 663 O O . VAL A 1 134 ? 3.947 37.110 14.399 1.00 31.52 134 VAL A O 1
ATOM 667 N N . GLU A 1 135 ? 2.322 36.607 12.928 1.00 30.63 135 GLU A N 1
ATOM 668 C CA . GLU A 1 135 ? 1.203 36.789 13.852 1.00 30.28 135 GLU A CA 1
ATOM 669 C C . GLU A 1 135 ? 0.783 35.415 14.375 1.00 29.31 135 GLU A C 1
ATOM 670 O O . GLU A 1 135 ? 0.701 34.459 13.605 1.00 29.83 135 GLU A O 1
ATOM 676 N N . ASN A 1 136 ? 0.513 35.284 15.669 1.00 28.26 136 ASN A N 1
ATOM 677 C CA . ASN A 1 136 ? -0.147 34.065 16.123 1.00 26.90 136 ASN A CA 1
ATOM 678 C C . ASN A 1 136 ? -1.641 34.294 16.110 1.00 26.81 136 ASN A C 1
ATOM 679 O O . ASN A 1 136 ? -2.102 35.283 16.662 1.00 27.42 136 ASN A O 1
ATOM 684 N N . ARG A 1 137 ? -2.396 33.421 15.457 1.00 26.44 137 ARG A N 1
ATOM 685 C CA . ARG A 1 137 ? -3.812 33.694 15.254 1.00 27.06 137 ARG A CA 1
ATOM 686 C C . ARG A 1 137 ? -4.738 32.855 16.153 1.00 25.97 137 ARG A C 1
ATOM 687 O O . ARG A 1 137 ? -4.458 31.687 16.425 1.00 24.88 137 ARG A O 1
ATOM 695 N N . GLU A 1 138 ? -5.838 33.464 16.593 1.00 24.90 138 GLU A N 1
ATOM 696 C CA . GLU A 1 138 ? -6.877 32.774 17.350 1.00 24.98 138 GLU A CA 1
ATOM 697 C C . GLU A 1 138 ? -7.312 31.519 16.622 1.00 23.33 138 GLU A C 1
ATOM 698 O O . GLU A 1 138 ? -7.643 31.594 15.453 1.00 23.75 138 GLU A O 1
ATOM 704 N N . GLU A 1 139 ? -7.342 30.392 17.319 1.00 21.70 139 GLU A N 1
ATOM 705 C CA . GLU A 1 139 ? -7.942 29.165 16.832 1.00 20.18 139 GLU A CA 1
ATOM 706 C C . GLU A 1 139 ? -9.228 28.841 17.619 1.00 19.67 139 GLU A C 1
ATOM 707 O O . GLU A 1 139 ? -9.325 29.183 18.799 1.00 19.00 139 GLU A O 1
ATOM 713 N N . ALA A 1 140 ? -10.207 28.202 16.978 1.00 18.29 140 ALA A N 1
ATOM 714 C CA . ALA A 1 140 ? -11.480 27.857 17.593 1.00 17.73 140 ALA A CA 1
ATOM 715 C C . ALA A 1 140 ? -11.291 26.598 18.425 1.00 17.77 140 ALA A C 1
ATOM 716 O O . ALA A 1 140 ? -10.506 25.725 18.061 1.00 16.57 140 ALA A O 1
ATOM 718 N N . LEU A 1 141 ? -11.993 26.525 19.553 1.00 19.02 141 LEU A N 1
ATOM 719 C CA . LEU A 1 141 ? -11.931 25.359 20.447 1.00 18.74 141 LEU A CA 1
ATOM 720 C C . LEU A 1 141 ? -12.772 24.230 19.866 1.00 19.61 141 LEU A C 1
ATOM 721 O O . LEU A 1 141 ? -13.738 24.506 19.159 1.00 20.92 141 LEU A O 1
ATOM 726 N N . SER A 1 142 ? -12.409 22.971 20.091 1.00 19.13 142 SER A N 1
ATOM 727 C CA . SER A 1 142 ? -13.245 21.872 19.620 1.00 19.41 142 SER A CA 1
ATOM 728 C C . SER A 1 142 ? -14.523 21.730 20.467 1.00 21.37 142 SER A C 1
ATOM 729 O O . SER A 1 142 ? -14.609 22.278 21.577 1.00 22.32 142 SER A O 1
ATOM 732 N N . ASP A 1 143 ? -15.495 20.977 19.951 1.00 22.50 143 ASP A N 1
ATOM 733 C CA . ASP A 1 143 ? -16.744 20.665 20.659 1.00 23.85 143 ASP A CA 1
ATOM 734 C C . ASP A 1 143 ? -16.778 19.304 21.374 1.00 23.75 143 ASP A C 1
ATOM 735 O O . ASP A 1 143 ? -17.865 18.776 21.655 1.00 23.88 143 ASP A O 1
ATOM 740 N N . GLN A 1 144 ? -15.595 18.764 21.668 1.00 23.43 144 GLN A N 1
ATOM 741 C CA . GLN A 1 144 ? -15.417 17.523 22.429 1.00 23.62 144 GLN A CA 1
ATOM 742 C C . GLN A 1 144 ? -15.243 17.709 23.940 1.00 21.97 144 GLN A C 1
ATOM 743 O O . GLN A 1 144 ? -14.319 18.376 24.393 1.00 22.14 144 GLN A O 1
ATOM 749 N N . TYR A 1 145 ? -16.109 17.083 24.728 1.00 21.63 145 TYR A N 1
ATOM 750 C CA . TYR A 1 145 ? -16.077 17.212 26.192 1.00 20.63 145 TYR A CA 1
ATOM 751 C C . TYR A 1 145 ? -16.209 15.831 26.802 1.00 20.52 145 TYR A C 1
ATOM 752 O O . TYR A 1 145 ? -17.067 15.065 26.373 1.00 20.55 145 TYR A O 1
ATOM 761 N N . PRO A 1 146 ? -15.373 15.506 27.801 1.00 19.66 146 PRO A N 1
ATOM 762 C CA . PRO A 1 146 ? -15.759 14.311 28.559 1.00 18.98 146 PRO A CA 1
ATOM 763 C C . PRO A 1 146 ? -16.969 14.620 29.438 1.00 19.44 146 PRO A C 1
ATOM 764 O O . PRO A 1 146 ? -17.159 15.758 29.870 1.00 19.15 146 PRO A O 1
ATOM 768 N N . GLN A 1 147 ? -17.767 13.595 29.703 1.00 18.90 147 GLN A N 1
ATOM 769 C CA . GLN A 1 147 ? -19.047 13.769 30.352 1.00 20.34 147 GLN A CA 1
ATOM 770 C C . GLN A 1 147 ? -19.112 13.265 31.804 1.00 20.53 147 GLN A C 1
ATOM 771 O O . GLN A 1 147 ? -19.998 13.664 32.567 1.00 20.45 147 GLN A O 1
ATOM 777 N N . THR A 1 148 ? -18.160 12.412 32.175 1.00 19.89 148 THR A N 1
ATOM 778 C CA . THR A 1 148 ? -18.144 11.795 33.503 1.00 19.30 148 THR A CA 1
ATOM 779 C C . THR A 1 148 ? -16.706 11.670 34.016 1.00 18.92 148 THR A C 1
ATOM 780 O O . THR A 1 148 ? -15.749 11.621 33.216 1.00 18.52 148 THR A O 1
ATOM 784 N N . GLY A 1 149 ? -16.567 11.714 35.342 1.00 18.74 149 GLY A N 1
ATOM 785 C CA . GLY A 1 149 ? -15.387 11.179 36.004 1.00 17.20 149 GLY A CA 1
ATOM 786 C C . GLY A 1 149 ? -15.829 9.942 36.770 1.00 17.63 149 GLY A C 1
ATOM 787 O O . GLY A 1 149 ? -17.045 9.661 36.834 1.00 18.10 149 GLY A O 1
ATOM 788 N N . THR A 1 150 ? -14.864 9.220 37.353 1.00 17.87 150 THR A N 1
ATOM 789 C CA . THR A 1 150 ? -15.084 8.022 38.181 1.00 17.22 150 THR A CA 1
ATOM 790 C C . THR A 1 150 ? -14.312 8.184 39.507 1.00 18.29 150 THR A C 1
ATOM 791 O O . THR A 1 150 ? -13.099 8.457 39.508 1.00 19.37 150 THR A O 1
ATOM 795 N N . TYR A 1 151 ? -15.027 8.081 40.627 1.00 15.23 151 TYR A N 1
ATOM 796 C CA . TYR A 1 151 ? -14.414 8.094 41.961 1.00 15.71 151 TYR A CA 1
ATOM 797 C C . TYR A 1 151 ? -13.600 6.846 42.147 1.00 14.42 151 TYR A C 1
ATOM 798 O O . TYR A 1 151 ? -14.138 5.743 42.032 1.00 15.61 151 TYR A O 1
ATOM 807 N N . PRO A 1 152 ? -12.297 7.001 42.411 1.00 13.81 152 PRO A N 1
ATOM 808 C CA . PRO A 1 152 ? -11.517 5.753 42.552 1.00 14.25 152 PRO A CA 1
ATOM 809 C C . PRO A 1 152 ? -11.968 4.873 43.725 1.00 12.94 152 PRO A C 1
ATOM 810 O O . PRO A 1 152 ? -11.973 3.678 43.530 1.00 14.50 152 PRO A O 1
ATOM 814 N N . ASP A 1 153 ? -12.331 5.460 44.870 1.00 11.93 153 ASP A N 1
ATOM 815 C CA . ASP A 1 153 ? -12.534 4.739 46.107 1.00 11.12 153 ASP A CA 1
ATOM 816 C C . ASP A 1 153 ? -13.621 3.657 45.962 1.00 12.29 153 ASP A C 1
ATOM 817 O O . ASP A 1 153 ? -13.423 2.523 46.385 1.00 10.59 153 ASP A O 1
ATOM 822 N N . VAL A 1 154 ? -14.766 4.033 45.402 1.00 12.63 154 VAL A N 1
ATOM 823 C CA . VAL A 1 154 ? -15.881 3.088 45.244 1.00 12.27 154 VAL A CA 1
ATOM 824 C C . VAL A 1 154 ? -16.325 2.997 43.798 1.00 14.24 154 VAL A C 1
ATOM 825 O O . VAL A 1 154 ? -17.292 2.298 43.508 1.00 16.56 154 VAL A O 1
ATOM 829 N N . GLN A 1 155 ? -15.604 3.632 42.879 1.00 14.30 155 GLN A N 1
ATOM 830 C CA . GLN A 1 155 ? -15.705 3.249 41.481 1.00 16.00 155 GLN A CA 1
ATOM 831 C C . GLN A 1 155 ? -17.037 3.666 40.839 1.00 17.91 155 GLN A C 1
ATOM 832 O O . GLN A 1 155 ? -17.490 2.974 39.940 1.00 17.37 155 GLN A 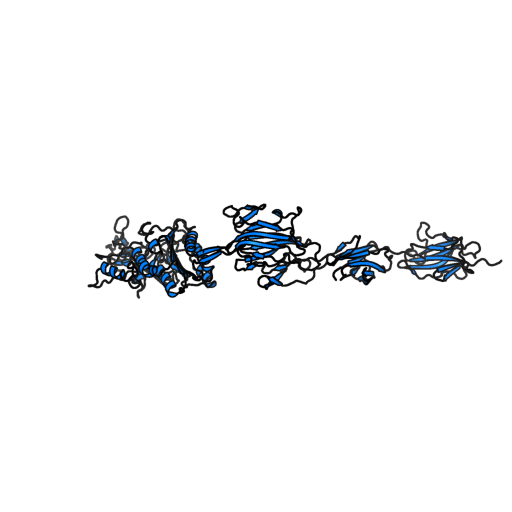O 1
ATOM 838 N N . THR A 1 156 ? -17.640 4.769 41.282 1.00 18.50 156 THR A N 1
ATOM 839 C CA . THR A 1 156 ? -18.908 5.221 40.712 1.00 17.79 156 THR A CA 1
ATOM 840 C C . THR A 1 156 ? -18.743 6.488 39.848 1.00 18.66 156 THR A C 1
ATOM 841 O O . THR A 1 156 ? -17.888 7.328 40.146 1.00 17.02 156 THR A O 1
ATOM 845 N N . PRO A 1 157 ? -19.515 6.617 38.740 1.00 18.14 157 PRO A N 1
ATOM 846 C CA . PRO A 1 157 ? -19.362 7.776 37.831 1.00 19.03 157 PRO A CA 1
ATOM 847 C C . PRO A 1 157 ? -19.877 9.072 38.444 1.00 18.48 157 PRO A C 1
ATOM 848 O O . PRO A 1 157 ? -20.778 9.056 39.272 1.00 19.17 157 PRO A O 1
ATOM 852 N N . TYR A 1 158 ? -19.306 10.215 38.095 1.00 17.63 158 TYR A N 1
ATOM 853 C CA . TYR A 1 158 ? -20.008 11.444 38.479 1.00 16.92 158 TYR A CA 1
ATOM 854 C C . TYR A 1 158 ? -20.030 12.297 37.228 1.00 17.34 158 TYR A C 1
ATOM 855 O O . TYR A 1 158 ? -19.094 12.147 36.435 1.00 18.79 158 TYR A O 1
ATOM 864 N N . GLN A 1 159 ? -21.030 13.172 37.094 1.00 16.74 159 GLN A N 1
ATOM 865 C CA . GLN A 1 159 ? -21.187 14.023 35.930 1.00 18.77 159 GLN A CA 1
ATOM 866 C C . GLN A 1 159 ? -20.243 15.231 35.946 1.00 19.85 159 GLN A C 1
ATOM 867 O O . GLN A 1 159 ? -19.754 15.657 36.997 1.00 19.86 159 GLN A O 1
ATOM 873 N N . ILE A 1 160 ? -19.993 15.781 34.760 1.00 18.97 160 ILE A N 1
ATOM 874 C CA . ILE A 1 160 ? -19.034 16.854 34.546 1.00 19.75 160 ILE A CA 1
ATOM 875 C C . ILE A 1 160 ? -19.751 17.892 33.713 1.00 20.13 160 ILE A C 1
ATOM 876 O O . ILE A 1 160 ? -20.278 17.517 32.670 1.00 19.92 160 ILE A O 1
ATOM 881 N N . ILE A 1 161 ? -19.747 19.165 34.117 1.00 20.42 161 ILE A N 1
ATOM 882 C CA . ILE A 1 161 ? -20.422 20.257 33.412 1.00 20.08 161 ILE A CA 1
ATOM 883 C C . ILE A 1 161 ? -19.540 21.483 33.155 1.00 20.26 161 ILE A C 1
ATOM 884 O O . ILE A 1 161 ? -18.567 21.765 33.876 1.00 20.35 161 ILE A O 1
ATOM 889 N N . LYS A 1 162 ? -19.923 22.218 32.115 1.00 19.12 162 LYS A N 1
ATOM 890 C CA . LYS A 1 162 ? -19.224 23.430 31.714 1.00 18.19 162 LYS A CA 1
ATOM 891 C C . LYS A 1 162 ? -19.274 24.516 32.768 1.00 19.17 162 LYS A C 1
ATOM 892 O O . LYS A 1 162 ? -20.297 24.744 33.451 1.00 20.08 162 LYS A O 1
ATOM 898 N N . VAL A 1 163 ? -18.127 25.164 32.940 1.00 19.24 163 VAL A N 1
ATOM 899 C CA . VAL A 1 163 ? -17.977 26.146 34.009 1.00 20.05 163 VAL A CA 1
ATOM 900 C C . VAL A 1 163 ? -18.328 27.514 33.410 1.00 21.67 163 VAL A C 1
ATOM 901 O O . VAL A 1 163 ? -17.826 27.874 32.332 1.00 20.44 163 VAL A O 1
ATOM 905 N N . ASP A 1 164 ? -19.232 28.243 34.060 1.00 23.00 164 ASP A N 1
ATOM 906 C CA . ASP A 1 164 ? -19.618 29.584 33.569 1.00 25.27 164 ASP A CA 1
ATOM 907 C C . ASP A 1 164 ? -18.462 30.564 33.779 1.00 24.43 164 ASP A C 1
ATOM 908 O O . ASP A 1 164 ? -17.818 30.514 34.831 1.00 24.27 164 ASP A O 1
ATOM 913 N N . GLY A 1 165 ? -18.225 31.430 32.798 1.00 22.96 165 GLY A N 1
ATOM 914 C CA . GLY A 1 165 ? -17.071 32.317 32.748 1.00 21.94 165 GLY A CA 1
ATOM 915 C C . GLY A 1 165 ? -15.906 31.743 31.952 1.00 22.06 165 GLY A C 1
ATOM 916 O O . GLY A 1 165 ? -14.899 32.430 31.755 1.00 21.92 165 GLY A O 1
ATOM 917 N N . SER A 1 166 ? -16.012 30.480 31.526 1.00 21.44 166 SER A N 1
ATOM 918 C CA . SER A 1 166 ? -14.977 29.848 30.693 1.00 21.70 166 SER A CA 1
ATOM 919 C C . SER A 1 166 ? -15.315 29.753 29.187 1.00 22.34 166 SER A C 1
ATOM 920 O O . SER A 1 166 ? -14.545 29.166 28.418 1.00 21.84 166 SER A O 1
ATOM 923 N N . GLU A 1 167 ? -16.456 30.326 28.785 1.00 24.01 167 GLU A N 1
ATOM 924 C CA . GLU A 1 167 ? -16.918 30.337 27.397 1.00 26.42 167 GLU A CA 1
ATOM 925 C C . GLU A 1 167 ? -15.968 31.175 26.554 1.00 27.33 167 GLU A C 1
ATOM 926 O O . GLU A 1 167 ? -15.625 32.296 26.936 1.00 28.05 167 GLU A O 1
ATOM 932 N N . LYS A 1 168 ? -15.541 30.605 25.430 1.00 28.30 168 LYS A N 1
ATOM 933 C CA . LYS A 1 168 ? -14.736 31.307 24.421 1.00 29.43 168 LYS A CA 1
ATOM 934 C C . LYS A 1 168 ? -15.252 30.975 23.024 1.00 28.71 168 LYS A C 1
ATOM 935 O O . LYS A 1 168 ? -14.935 29.932 22.442 1.00 28.50 168 LYS A O 1
ATOM 941 N N . ASN A 1 169 ? -16.076 31.877 22.500 1.00 29.42 169 ASN A N 1
ATOM 942 C CA . ASN A 1 169 ? -16.579 31.747 21.142 1.00 28.65 169 ASN A CA 1
ATOM 943 C C . ASN A 1 169 ? -17.442 30.508 20.924 1.00 27.69 169 ASN A C 1
ATOM 944 O O . ASN A 1 169 ? -17.244 29.770 19.957 1.00 27.28 169 ASN A O 1
ATOM 949 N N . GLY A 1 170 ? -18.398 30.298 21.826 1.00 26.62 170 GLY A N 1
ATOM 950 C CA . GLY A 1 170 ? -19.343 29.192 21.715 1.00 25.41 170 GLY A CA 1
ATOM 951 C C . GLY A 1 170 ? -18.881 27.900 22.355 1.00 24.93 170 GLY A C 1
ATOM 952 O O . GLY A 1 170 ? -19.673 26.974 22.482 1.00 25.00 170 GLY A O 1
ATOM 953 N N . GLN A 1 171 ? -17.622 27.820 22.782 1.00 24.06 171 GLN A N 1
ATOM 954 C CA . GLN A 1 171 ? -17.144 26.612 23.463 1.00 23.34 171 GLN A CA 1
ATOM 955 C C . GLN A 1 171 ? -16.557 26.922 24.833 1.00 21.55 171 GLN A C 1
ATOM 956 O O . GLN A 1 171 ? -16.294 28.081 25.150 1.00 21.08 171 GLN A O 1
ATOM 962 N N . HIS A 1 172 ? -16.335 25.896 25.655 1.00 20.53 172 HIS A N 1
ATOM 963 C CA . HIS A 1 172 ? -15.907 26.131 27.028 1.00 18.90 172 HIS A CA 1
ATOM 964 C C . HIS A 1 172 ? -14.513 25.573 27.279 1.00 18.61 172 HIS A C 1
ATOM 965 O O . HIS A 1 172 ? -14.118 24.520 26.752 1.00 19.22 172 HIS A O 1
ATOM 972 N N . LYS A 1 173 ? -13.795 26.283 28.139 1.00 18.44 173 LYS A N 1
ATOM 973 C CA . LYS A 1 173 ? -12.417 25.956 28.506 1.00 18.11 173 LYS A CA 1
ATOM 974 C C . LYS A 1 173 ? -12.259 25.162 29.817 1.00 16.58 173 LYS A C 1
ATOM 975 O O . LYS A 1 173 ? -11.187 24.608 30.107 1.00 15.77 173 LYS A O 1
ATOM 981 N N . ALA A 1 174 ? -13.343 25.051 30.575 1.00 15.68 174 ALA A N 1
ATOM 982 C CA . ALA A 1 174 ? -13.259 24.427 31.895 1.00 15.57 174 ALA A CA 1
ATOM 983 C C . ALA A 1 174 ? -14.549 23.721 32.271 1.00 15.27 174 ALA A C 1
ATOM 984 O O . ALA A 1 174 ? -15.637 24.169 31.858 1.00 15.85 174 ALA A O 1
ATOM 986 N N . LEU A 1 175 ? -14.378 22.656 33.062 1.00 14.82 175 LEU A N 1
ATOM 987 C CA . LEU A 1 175 ? -15.433 21.731 33.531 1.00 15.69 175 LEU A CA 1
ATOM 988 C C . LEU A 1 175 ? -15.322 21.484 35.038 1.00 16.44 175 LEU A C 1
ATOM 989 O O . LEU A 1 175 ? -14.215 21.265 35.574 1.00 18.15 175 LEU A O 1
ATOM 994 N N . ASN A 1 176 ? -16.483 21.496 35.688 1.00 15.25 176 ASN A N 1
ATOM 995 C CA . ASN A 1 176 ? -16.592 21.159 37.085 1.00 15.81 176 ASN A CA 1
ATOM 996 C C . ASN A 1 176 ? -17.378 19.853 37.203 1.00 16.42 176 ASN A C 1
ATOM 997 O O . ASN A 1 176 ? -18.241 19.554 36.366 1.00 16.03 176 ASN A O 1
ATOM 1002 N N . PRO A 1 177 ? -17.090 19.107 38.269 1.00 15.56 177 PRO A N 1
ATOM 1003 C CA . PRO A 1 177 ? -17.959 18.011 38.654 1.00 15.86 177 PRO A CA 1
ATOM 1004 C C . PRO A 1 177 ? -19.304 18.593 39.027 1.00 16.86 177 PRO A C 1
ATOM 1005 O O . PRO A 1 177 ? -19.381 19.727 39.544 1.00 16.36 177 PRO A O 1
ATOM 1009 N N . ASN A 1 178 ? -20.334 17.762 38.838 1.00 17.34 178 ASN A N 1
ATOM 1010 C CA . ASN A 1 178 ? -21.666 18.119 39.265 1.00 18.74 178 ASN A CA 1
ATOM 1011 C C . ASN A 1 178 ? -22.476 16.950 39.813 1.00 20.17 178 ASN A C 1
ATOM 1012 O O . ASN A 1 178 ? -22.695 15.978 39.089 1.00 21.39 178 ASN A O 1
ATOM 1017 N N . PRO A 1 179 ? -22.940 17.046 41.077 1.00 19.69 179 PRO A N 1
ATOM 1018 C CA . PRO A 1 179 ? -22.541 18.132 41.988 1.00 19.58 179 PRO A CA 1
ATOM 1019 C C . PRO A 1 179 ? -21.083 18.124 42.411 1.00 18.24 179 PRO A C 1
ATOM 1020 O O . PRO A 1 179 ? -20.422 17.082 42.311 1.00 18.66 179 PRO A O 1
ATOM 1024 N N . TYR A 1 180 ? -20.606 19.263 42.920 1.00 17.22 180 TYR A N 1
ATOM 1025 C CA . TYR A 1 180 ? -19.199 19.429 43.186 1.00 15.87 180 TYR A CA 1
ATOM 1026 C C . TYR A 1 180 ? -19.037 19.063 44.658 1.00 17.10 180 TYR A C 1
ATOM 1027 O O . TYR A 1 180 ? -17.930 18.831 45.093 1.00 15.55 180 TYR A O 1
ATOM 1036 N N . GLU A 1 181 ? -20.140 19.008 45.395 1.00 16.15 181 GLU A N 1
ATOM 1037 C CA . GLU A 1 181 ? -20.140 18.534 46.762 1.00 15.80 181 GLU A CA 1
ATOM 1038 C C . GLU A 1 181 ? -20.616 17.070 46.884 1.00 13.26 1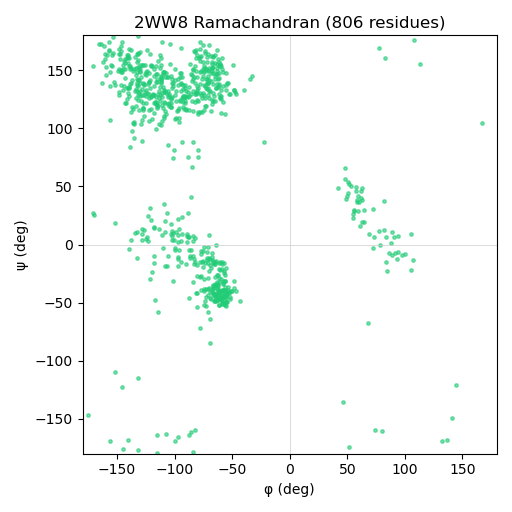81 GLU A C 1
ATOM 1039 O O . GLU A 1 181 ? -21.667 16.699 46.355 1.00 12.83 181 GLU A O 1
ATOM 1045 N N . ARG A 1 182 ? -19.830 16.246 47.569 1.00 13.12 182 ARG A N 1
ATOM 1046 C CA . ARG A 1 182 ? -20.079 14.830 47.751 1.00 12.89 182 ARG A CA 1
ATOM 1047 C C . ARG A 1 182 ? -20.443 14.525 49.212 1.00 14.59 182 ARG A C 1
ATOM 1048 O O . ARG A 1 182 ? -19.704 14.873 50.153 1.00 13.01 182 ARG A O 1
ATOM 1056 N N . VAL A 1 183 ? -21.539 13.792 49.407 1.00 11.64 183 VAL A N 1
ATOM 1057 C CA . VAL A 1 183 ? -21.869 13.243 50.721 1.00 13.34 183 VAL A CA 1
ATOM 1058 C C . VAL A 1 183 ? -20.972 12.031 51.031 1.00 13.35 183 VAL A C 1
ATOM 1059 O O . VAL A 1 183 ? -20.876 11.106 50.213 1.00 14.72 183 VAL A O 1
ATOM 1063 N N . ILE A 1 184 ? -20.363 12.021 52.218 1.00 10.35 184 ILE A N 1
ATOM 1064 C CA . ILE A 1 184 ? -19.628 10.884 52.696 1.00 12.71 184 ILE A CA 1
ATOM 1065 C C . ILE A 1 184 ? -20.047 10.506 54.107 1.00 13.12 184 ILE A C 1
ATOM 1066 O O . ILE A 1 184 ? -20.734 11.292 54.787 1.00 12.75 184 ILE A O 1
ATOM 1071 N N . PRO A 1 185 ? -19.660 9.302 54.559 1.00 13.73 185 PRO A N 1
ATOM 1072 C CA . PRO A 1 185 ? -20.141 8.890 55.895 1.00 13.11 185 PRO A CA 1
ATOM 1073 C C . PRO A 1 185 ? -19.662 9.881 56.953 1.00 13.54 185 PRO A C 1
ATOM 1074 O O . PRO A 1 185 ? -20.348 10.074 57.916 1.00 12.23 185 PRO A O 1
ATOM 1078 N N . GLU A 1 186 ? -18.513 10.532 56.758 1.00 14.35 186 GLU A N 1
ATOM 1079 C CA . GLU A 1 186 ? -17.963 11.461 57.736 1.00 14.87 186 GLU A CA 1
ATOM 1080 C C . GLU A 1 186 ? -18.496 12.895 57.620 1.00 15.57 186 GLU A C 1
ATOM 1081 O O . GLU A 1 186 ? -18.152 13.770 58.434 1.00 17.42 186 GLU A O 1
ATOM 1087 N N . GLY A 1 187 ? -19.320 13.170 56.608 1.00 16.20 187 GLY A N 1
ATOM 1088 C CA . GLY A 1 187 ? -19.842 14.541 56.429 1.00 15.00 187 GLY A CA 1
ATOM 1089 C C . GLY A 1 187 ? -19.970 14.860 54.968 1.00 15.41 187 GLY A C 1
ATOM 1090 O O . GLY A 1 187 ? -20.701 14.180 54.266 1.00 15.20 187 GLY A O 1
ATOM 1091 N N . THR A 1 188 ? -19.288 15.893 54.494 1.00 15.96 188 THR A N 1
ATOM 1092 C CA . THR A 1 188 ? -19.311 16.174 53.062 1.00 15.74 188 THR A CA 1
ATOM 1093 C C . THR A 1 188 ? -17.908 16.666 52.647 1.00 15.86 188 THR A C 1
ATOM 1094 O O . THR A 1 188 ? -17.115 17.101 53.490 1.00 15.28 188 THR A O 1
ATOM 1098 N N . LEU A 1 189 ? -17.587 16.579 51.358 1.00 13.09 189 LEU A N 1
ATOM 1099 C CA . LEU A 1 189 ? -16.382 17.187 50.865 1.00 13.56 189 LEU A CA 1
ATOM 1100 C C . LEU A 1 189 ? -16.738 17.790 49.509 1.00 14.16 189 LEU A C 1
ATOM 1101 O O . LEU A 1 189 ? -17.793 17.440 48.931 1.00 14.48 189 LEU A O 1
ATOM 1106 N N . SER A 1 190 ? -15.881 18.704 49.032 1.00 15.34 190 SER A N 1
ATOM 1107 C CA . SER A 1 190 ? -16.177 19.385 47.764 1.00 15.43 190 SER A CA 1
ATOM 1108 C C . SER A 1 190 ? -14.918 19.898 47.126 1.00 16.44 190 SER A C 1
ATOM 1109 O O . SER A 1 190 ? -13.980 20.266 47.811 1.00 18.50 190 SER A O 1
ATOM 1112 N N . LYS A 1 191 ? -14.909 19.932 45.802 1.00 14.70 191 LYS A N 1
ATOM 1113 C CA . LYS A 1 191 ? -13.815 20.485 45.018 1.00 14.67 191 LYS A CA 1
ATOM 1114 C C . LYS A 1 191 ? -14.369 21.082 43.738 1.00 14.47 191 LYS A C 1
ATOM 1115 O O . LYS A 1 191 ? -15.196 20.455 43.038 1.00 15.78 191 LYS A O 1
ATOM 1121 N N . ARG A 1 192 ? -13.975 22.310 43.408 1.00 14.19 192 ARG A N 1
ATOM 1122 C CA . ARG A 1 192 ? -14.461 22.924 42.160 1.00 14.77 192 ARG A CA 1
ATOM 1123 C C . ARG A 1 192 ? -13.533 24.051 41.719 1.00 15.98 192 ARG A C 1
ATOM 1124 O O . ARG A 1 192 ? -12.743 24.558 42.502 1.00 16.81 192 ARG A O 1
ATOM 1132 N N . ILE A 1 193 ? -13.653 24.455 40.467 1.00 16.47 193 ILE A N 1
ATOM 1133 C CA . ILE A 1 193 ? -13.139 25.753 40.042 1.00 15.54 193 ILE A CA 1
ATOM 1134 C C . ILE A 1 193 ? -14.250 26.693 40.530 1.00 15.93 193 ILE A C 1
ATOM 1135 O O . ILE A 1 193 ? -15.423 26.487 40.191 1.00 15.66 193 ILE A O 1
ATOM 1140 N N . TYR A 1 194 ? -13.919 27.686 41.366 1.00 16.19 194 TYR A N 1
ATOM 1141 C CA . TYR A 1 194 ? -14.960 28.629 41.822 1.00 16.78 194 TYR A CA 1
ATOM 1142 C C . TYR A 1 194 ? -14.880 30.009 41.160 1.00 17.67 194 TYR A C 1
ATOM 1143 O O . TYR A 1 194 ? -15.763 30.866 41.320 1.00 18.38 194 TYR A O 1
ATOM 1152 N N . GLN A 1 195 ? -13.799 30.236 40.438 1.00 19.08 195 GLN A N 1
ATOM 1153 C CA . GLN A 1 195 ? -13.677 31.433 39.627 1.00 21.87 195 GLN A CA 1
ATOM 1154 C C . GLN A 1 195 ? -12.629 31.269 38.543 1.00 21.53 195 GLN A C 1
ATOM 1155 O O . GLN A 1 195 ? -11.668 30.515 38.693 1.00 20.99 195 GLN A O 1
ATOM 1161 N N . VAL A 1 196 ? -12.853 32.018 37.466 1.00 20.96 196 VAL A N 1
ATOM 1162 C CA . VAL A 1 196 ? -11.929 32.163 36.361 1.00 21.00 196 VAL A CA 1
ATOM 1163 C C . VAL A 1 196 ? -11.181 33.478 36.660 1.00 21.65 196 VAL A C 1
ATOM 1164 O O . VAL A 1 196 ? -11.806 34.551 36.683 1.00 20.36 196 VAL A O 1
ATOM 1168 N N . ASN A 1 197 ? -9.869 33.384 36.901 1.00 19.47 197 ASN A N 1
ATOM 1169 C CA . ASN A 1 197 ? -9.055 34.573 37.161 1.00 19.44 197 ASN A CA 1
ATOM 1170 C C . ASN A 1 197 ? -8.631 35.293 35.907 1.00 18.96 197 ASN A C 1
ATOM 1171 O O . ASN A 1 197 ? -8.638 36.515 35.869 1.00 18.28 197 ASN A O 1
ATOM 1176 N N . ASN A 1 198 ? -8.233 34.535 34.898 1.00 18.02 198 ASN A N 1
ATOM 1177 C CA . ASN A 1 198 ? -7.879 35.164 33.628 1.00 16.90 198 ASN A CA 1
ATOM 1178 C C . ASN A 1 198 ? -8.060 34.087 32.546 1.00 17.74 198 ASN A C 1
ATOM 1179 O O . ASN A 1 198 ? -7.279 33.134 32.440 1.00 15.91 198 ASN A O 1
ATOM 1184 N N . LEU A 1 199 ? -9.118 34.238 31.755 1.00 18.44 199 LEU A N 1
ATOM 1185 C CA . LEU A 1 199 ? -9.495 33.187 30.820 1.00 20.07 199 LEU A CA 1
ATOM 1186 C C . LEU A 1 199 ? -8.450 32.944 29.725 1.00 20.63 199 LEU A C 1
ATOM 1187 O O . LEU A 1 199 ? -8.083 31.778 29.498 1.00 21.02 199 LEU A O 1
ATOM 1192 N N . ASP A 1 200 ? -7.997 34.030 29.099 1.00 20.20 200 ASP A N 1
ATOM 1193 C CA . ASP A 1 200 ? -7.008 34.014 28.023 1.00 21.40 200 ASP A CA 1
ATOM 1194 C C . ASP A 1 200 ? -5.683 33.448 28.467 1.00 20.99 200 ASP A C 1
ATOM 1195 O O . ASP A 1 200 ? -4.947 32.874 27.668 1.00 22.49 200 ASP A O 1
ATOM 1200 N N . ASP A 1 201 ? -5.373 33.606 29.739 1.00 19.48 201 ASP A N 1
ATOM 1201 C CA . ASP A 1 201 ? -4.148 33.044 30.272 1.00 19.33 201 ASP A CA 1
ATOM 1202 C C . ASP A 1 201 ? -4.311 31.728 31.073 1.00 18.51 201 ASP A C 1
ATOM 1203 O O . ASP A 1 201 ? -3.375 31.234 31.719 1.00 17.36 201 ASP A O 1
ATOM 1208 N N . ASN A 1 202 ? -5.505 31.147 31.028 1.00 17.30 202 ASN A N 1
ATOM 1209 C CA . ASN A 1 202 ? -5.767 29.860 31.681 1.00 18.35 202 ASN A CA 1
ATOM 1210 C C . ASN A 1 202 ? -5.516 29.763 33.184 1.00 17.86 202 ASN A C 1
ATOM 1211 O O . ASN A 1 202 ? -4.932 28.770 33.648 1.00 18.07 202 ASN A O 1
ATOM 1216 N N . GLN A 1 203 ? -5.991 30.768 33.916 1.00 17.34 203 GLN A N 1
ATOM 1217 C CA . GLN A 1 203 ? -5.741 30.959 35.344 1.00 16.28 203 GLN A CA 1
ATOM 1218 C C . GLN A 1 203 ? -7.079 30.833 36.036 1.00 16.77 203 GLN A C 1
ATOM 1219 O O . GLN A 1 203 ? -8.048 31.506 35.646 1.00 16.55 203 GLN A O 1
ATOM 1225 N N . TYR A 1 204 ? -7.119 29.954 37.037 1.00 15.47 204 TYR A N 1
ATOM 1226 C CA . TYR A 1 204 ? -8.371 29.668 37.755 1.00 14.25 204 TYR A CA 1
ATOM 1227 C C . TYR A 1 204 ? -8.134 29.579 39.238 1.00 14.23 204 TYR A C 1
ATOM 1228 O O . TYR A 1 204 ? -7.046 29.173 39.715 1.00 14.74 204 TYR A O 1
ATOM 1237 N N . GLY A 1 205 ? -9.198 29.914 39.966 1.00 14.96 205 GLY A N 1
ATOM 1238 C CA . GLY A 1 205 ? -9.216 29.638 41.396 1.00 16.13 205 GLY A CA 1
ATOM 1239 C C . GLY A 1 205 ? -9.888 28.309 41.736 1.00 17.07 205 GLY A C 1
ATOM 1240 O O . GLY A 1 205 ? -10.952 28.011 41.171 1.00 17.88 205 GLY A O 1
ATOM 1241 N N . ILE A 1 206 ? -9.290 27.560 42.667 1.00 15.62 206 ILE A N 1
ATOM 1242 C CA . ILE A 1 206 ? -9.759 26.253 43.060 1.00 16.28 206 ILE A CA 1
ATOM 1243 C C . ILE A 1 206 ? -10.190 26.353 44.527 1.00 16.23 206 ILE A C 1
ATOM 1244 O O . ILE A 1 206 ? -9.509 26.981 45.332 1.00 15.70 206 ILE A O 1
ATOM 1249 N N . GLU A 1 207 ? -11.303 25.703 44.850 1.00 16.25 207 GLU A N 1
ATOM 1250 C CA . GLU A 1 207 ? -11.840 25.639 46.212 1.00 14.93 207 GLU A CA 1
ATOM 1251 C C . GLU A 1 207 ? -12.117 24.189 46.604 1.00 15.22 207 GLU A C 1
ATOM 1252 O O . GLU A 1 207 ? -12.785 23.482 45.839 1.00 16.28 207 GLU A O 1
ATOM 1258 N N . LEU A 1 208 ? -11.697 23.795 47.812 1.00 15.66 208 LEU A N 1
ATOM 1259 C CA . LEU A 1 208 ? -11.949 22.497 48.469 1.00 16.76 208 LEU A CA 1
ATOM 1260 C C . LEU A 1 208 ? -12.615 22.838 49.789 1.00 17.08 208 LEU A C 1
ATOM 1261 O O . LEU A 1 208 ? -12.213 23.805 50.429 1.00 14.49 208 LEU A O 1
ATOM 1266 N N . THR A 1 209 ? -13.645 22.065 50.146 1.00 16.51 209 THR A N 1
ATOM 1267 C CA . THR A 1 209 ? -14.245 22.192 51.455 1.00 16.35 209 THR A CA 1
ATOM 1268 C C . THR A 1 209 ? -14.403 20.793 52.069 1.00 16.85 209 THR A C 1
ATOM 1269 O O . THR A 1 209 ? -14.438 19.800 51.333 1.00 16.31 209 THR A O 1
ATOM 1273 N N . VAL A 1 210 ? -14.484 20.751 53.408 1.00 16.47 210 VAL A N 1
ATOM 1274 C CA . VAL A 1 210 ? -14.688 19.522 54.150 1.00 14.56 210 VAL A CA 1
ATOM 1275 C C . VAL A 1 210 ? -15.564 19.925 55.336 1.00 15.92 210 VAL A C 1
ATOM 1276 O O . VAL A 1 210 ? -15.317 20.938 55.974 1.00 15.38 210 VAL A O 1
ATOM 1280 N N . SER A 1 211 ? -16.605 19.144 55.588 1.00 13.67 211 SER A N 1
ATOM 1281 C CA A SER A 1 211 ? -17.456 19.363 56.751 0.50 14.42 211 SER A CA 1
ATOM 1282 C CA B SER A 1 211 ? -17.492 19.351 56.716 0.50 15.14 211 SER A CA 1
ATOM 1283 C C . SER A 1 211 ? -17.594 18.026 57.450 1.00 14.44 211 SER A C 1
ATOM 1284 O O . SER A 1 211 ? -17.591 16.954 56.798 1.00 14.18 211 SER A O 1
ATOM 1289 N N . GLY A 1 212 ? -17.642 18.071 58.781 1.00 14.47 212 GLY A N 1
ATOM 1290 C CA . GLY A 1 212 ? -17.642 16.840 59.583 1.00 11.75 212 GLY A CA 1
ATOM 1291 C C . GLY A 1 212 ? -19.019 16.404 60.077 1.00 12.49 212 GLY A C 1
ATOM 1292 O O . GLY A 1 212 ? -20.093 16.937 59.686 1.00 11.81 212 GLY A O 1
ATOM 1293 N N . LYS A 1 213 ? -18.975 15.434 60.978 1.00 12.75 213 LYS A N 1
ATOM 1294 C CA . LYS A 1 213 ? -20.181 14.884 61.568 1.00 11.72 213 LYS A CA 1
ATOM 1295 C C . LYS A 1 213 ? -19.891 14.553 63.040 1.00 12.46 213 LYS A C 1
ATOM 1296 O O . LYS A 1 213 ? -18.841 13.994 63.378 1.00 11.91 213 LYS A O 1
ATOM 1302 N N . THR A 1 214 ? -20.825 14.895 63.918 1.00 11.32 214 THR A N 1
ATOM 1303 C CA . THR A 1 214 ? -20.743 14.477 65.299 1.00 11.93 214 THR A CA 1
ATOM 1304 C C . THR A 1 214 ? -21.530 13.161 65.481 1.00 12.47 214 THR A C 1
ATOM 1305 O O . THR A 1 214 ? -22.720 13.098 65.166 1.00 12.12 214 THR A O 1
ATOM 1309 N N . VAL A 1 215 ? -20.880 12.135 66.040 1.00 12.88 215 VAL A N 1
ATOM 1310 C CA . VAL A 1 215 ? -21.449 10.790 66.272 1.00 12.30 215 VAL A CA 1
ATOM 1311 C C . VAL A 1 215 ? -21.616 10.590 67.773 1.00 13.04 215 VAL A C 1
ATOM 1312 O O . VAL A 1 215 ? -20.660 10.820 68.534 1.00 11.88 215 VAL A O 1
ATOM 1316 N N . TYR A 1 216 ? -22.822 10.222 68.224 1.00 11.72 216 TYR A N 1
ATOM 1317 C CA . TYR A 1 216 ? -23.024 9.927 69.622 1.00 14.09 216 TYR A CA 1
ATOM 1318 C C . TYR A 1 216 ? -23.060 8.404 69.752 1.00 17.27 216 TYR A C 1
ATOM 1319 O O . TYR A 1 216 ? -23.729 7.736 68.963 1.00 18.58 216 TYR A O 1
ATOM 1328 N N . GLU A 1 217 ? -22.382 7.817 70.728 1.00 18.35 217 GLU A N 1
ATOM 1329 C CA . GLU A 1 217 ? -22.417 6.358 70.818 1.00 20.82 217 GLU A CA 1
ATOM 1330 C C . GLU A 1 217 ? -22.852 6.012 72.229 1.00 21.82 217 GLU A C 1
ATOM 1331 O O . GLU A 1 217 ? -22.411 6.631 73.200 1.00 20.44 217 GLU A O 1
ATOM 1337 N N . GLN A 1 218 ? -23.741 5.029 72.352 1.00 24.09 218 GLN A N 1
ATOM 1338 C CA . GLN A 1 218 ? -24.199 4.653 73.668 1.00 27.16 218 GLN A CA 1
ATOM 1339 C C . GLN A 1 218 ? -23.115 3.823 74.317 1.00 29.40 218 GLN A C 1
ATOM 1340 O O . GLN A 1 218 ? -22.218 3.290 73.684 1.00 27.38 218 GLN A O 1
ATOM 1346 N N . LYS A 1 219 ? -23.218 3.720 75.627 1.00 34.53 219 LYS A N 1
ATOM 1347 C CA . LYS A 1 219 ? -22.250 2.877 76.327 1.00 39.60 219 LYS A CA 1
ATOM 1348 C C . LYS A 1 219 ? -22.254 1.422 75.792 1.00 42.48 219 LYS A C 1
ATOM 1349 O O . LYS A 1 219 ? -21.222 0.738 75.836 1.00 42.93 219 LYS A O 1
ATOM 1355 N N . ASP A 1 220 ? -23.381 0.999 75.199 1.00 45.12 220 ASP A N 1
ATOM 1356 C CA . ASP A 1 220 ? -23.493 -0.284 74.478 1.00 46.52 220 ASP A CA 1
ATOM 1357 C C . ASP A 1 220 ? -24.070 -0.157 73.062 1.00 46.33 220 ASP A C 1
ATOM 1358 O O . ASP A 1 220 ? -25.281 0.026 72.927 1.00 45.93 220 ASP A O 1
ATOM 1363 N N . LYS A 1 221 ? -23.242 -0.311 72.026 1.00 46.24 221 LYS A N 1
ATOM 1364 C CA . LYS A 1 221 ? -23.626 0.048 70.643 1.00 46.52 221 LYS A CA 1
ATOM 1365 C C . LYS A 1 221 ? -24.871 -0.649 70.085 1.00 45.78 221 LYS A C 1
ATOM 1366 O O . LYS A 1 221 ? -25.643 -0.067 69.294 1.00 45.95 221 LYS A O 1
ATOM 1372 N N . SER A 1 222 ? -25.042 -1.897 70.516 1.00 42.78 222 SER A N 1
ATOM 1373 C CA . SER A 1 222 ? -26.178 -2.707 70.097 1.00 39.25 222 SER A CA 1
ATOM 1374 C C . SER A 1 222 ? -27.511 -2.317 70.764 1.00 35.74 222 SER A C 1
ATOM 1375 O O . SER A 1 222 ? -28.572 -2.913 70.451 1.00 36.05 222 SER A O 1
ATOM 1378 N N . VAL A 1 223 ? -27.458 -1.324 71.663 1.00 29.18 223 VAL A N 1
ATOM 1379 C CA . VAL A 1 223 ? -28.629 -0.890 72.388 1.00 23.03 223 VAL A CA 1
ATOM 1380 C C . VAL A 1 223 ? -28.942 0.564 71.990 1.00 20.84 223 VAL A C 1
ATOM 1381 O O . VAL A 1 223 ? -28.341 1.480 72.546 1.00 17.66 223 VAL A O 1
ATOM 1385 N N . PRO A 1 224 ? -29.917 0.752 71.077 1.00 16.87 224 PRO A N 1
ATOM 1386 C CA . PRO A 1 224 ? -30.308 2.082 70.661 1.00 16.86 224 PRO A CA 1
ATOM 1387 C C . PRO A 1 224 ? -31.198 2.680 71.752 1.00 14.72 224 PRO A C 1
ATOM 1388 O O . PRO A 1 224 ? -31.526 1.995 72.737 1.00 14.76 224 PRO A O 1
ATOM 1392 N N . LEU A 1 225 ? -31.538 3.953 71.564 1.00 13.70 225 LEU A N 1
ATOM 1393 C CA . LEU A 1 225 ? -32.395 4.693 72.515 1.00 12.49 225 LEU A CA 1
ATOM 1394 C C . LEU A 1 225 ? -33.826 4.823 72.048 1.00 11.41 225 LEU A C 1
ATOM 1395 O O . LEU A 1 225 ? -34.061 5.086 70.876 1.00 11.40 225 LEU A O 1
ATOM 1400 N N . ASP A 1 226 ? -34.767 4.664 72.978 1.00 13.52 226 ASP A N 1
ATOM 1401 C CA . ASP A 1 226 ? -36.186 4.969 72.826 1.00 13.06 226 ASP A CA 1
ATOM 1402 C C . ASP A 1 226 ? -36.479 6.074 73.859 1.00 11.87 226 ASP A C 1
ATOM 1403 O O . ASP A 1 226 ? -36.439 5.843 75.068 1.00 14.49 226 ASP A O 1
ATOM 1408 N N . VAL A 1 227 ? -36.799 7.262 73.379 1.00 13.55 227 VAL A N 1
ATOM 1409 C CA . VAL A 1 227 ? -36.815 8.455 74.201 1.00 11.59 227 VAL A CA 1
ATOM 1410 C C . VAL A 1 227 ? -38.186 9.146 74.145 1.00 12.60 227 VAL A C 1
ATOM 1411 O O . VAL A 1 227 ? -38.710 9.396 73.074 1.00 13.00 227 VAL A O 1
ATOM 1415 N N . VAL A 1 228 ? -38.751 9.469 75.311 1.00 12.10 228 VAL A N 1
ATOM 1416 C CA . VAL A 1 228 ? -39.917 10.360 75.323 1.00 12.86 228 VAL A CA 1
ATOM 1417 C C . VAL A 1 228 ? -39.481 11.726 75.915 1.00 13.34 228 VAL A C 1
ATOM 1418 O O . VAL A 1 228 ? -38.800 11.804 76.948 1.00 12.89 228 VAL A O 1
ATOM 1422 N N . ILE A 1 229 ? -39.868 12.800 75.249 1.00 14.05 229 ILE A N 1
ATOM 1423 C CA . ILE A 1 229 ? -39.637 14.157 75.835 1.00 15.67 229 ILE A CA 1
ATOM 1424 C C . ILE A 1 229 ? -40.948 14.688 76.392 1.00 14.93 229 ILE A C 1
ATOM 1425 O O . ILE A 1 229 ? -41.943 14.685 75.659 1.00 14.04 229 ILE A O 1
ATOM 1430 N N . LEU A 1 230 ? -40.971 15.078 77.661 1.00 14.69 230 LEU A N 1
ATOM 1431 C CA . LEU A 1 230 ? -42.194 15.638 78.226 1.00 13.54 230 LEU A CA 1
ATOM 1432 C C . LEU A 1 230 ? -41.956 17.121 78.383 1.00 14.64 230 LEU A C 1
ATOM 1433 O O . LEU A 1 230 ? -40.952 17.510 78.956 1.00 12.60 230 LEU A O 1
ATOM 1438 N N . LEU A 1 231 ? -42.869 17.941 77.886 1.00 11.70 231 LEU A N 1
ATOM 1439 C CA . LEU A 1 231 ? -42.567 19.355 77.830 1.00 12.88 231 LEU A CA 1
ATOM 1440 C C . LEU A 1 231 ? -43.759 20.155 78.426 1.00 13.71 231 LEU A C 1
ATOM 1441 O O . LEU A 1 231 ? -44.880 20.083 77.903 1.00 14.35 231 LEU A O 1
ATOM 1446 N N . ASP A 1 232 ? -43.501 20.839 79.531 1.00 13.41 232 ASP A N 1
ATOM 1447 C CA . ASP A 1 232 ? -44.478 21.714 80.208 1.00 14.02 232 ASP A CA 1
ATOM 1448 C C . ASP A 1 232 ? -44.843 22.907 79.313 1.00 13.53 232 ASP A C 1
ATOM 1449 O O . ASP A 1 232 ? -43.982 23.663 78.830 1.00 13.62 232 ASP A O 1
ATOM 1454 N N . ASN A 1 233 ? -46.141 23.063 79.032 1.00 11.46 233 ASN A N 1
ATOM 1455 C CA . ASN A 1 233 ? -46.623 24.219 78.243 1.00 12.06 233 ASN A CA 1
ATOM 1456 C C . ASN A 1 233 ? -47.651 25.008 79.107 1.00 12.52 233 ASN A C 1
ATOM 1457 O O . ASN A 1 233 ? -48.604 25.591 78.563 1.00 14.02 233 ASN A O 1
ATOM 1462 N N . SER A 1 234 ? -47.470 25.011 80.434 1.00 12.63 234 SER A N 1
ATOM 1463 C CA . SER A 1 234 ? -48.359 25.729 81.356 1.00 14.36 234 SER A CA 1
ATOM 1464 C C . SER A 1 234 ? -48.247 27.273 81.083 1.00 13.86 234 SER A C 1
ATOM 1465 O O . SER A 1 234 ? -47.299 27.748 80.438 1.00 10.99 234 SER A O 1
ATOM 1468 N N . ASN A 1 235 ? -49.217 28.056 81.569 1.00 13.09 235 ASN A N 1
ATOM 1469 C CA . ASN A 1 235 ? -49.284 29.497 81.277 1.00 13.76 235 ASN A CA 1
ATOM 1470 C C . ASN A 1 235 ? -47.996 30.252 81.673 1.00 12.67 235 ASN A C 1
ATOM 1471 O O . ASN A 1 235 ? -47.574 31.153 80.963 1.00 14.63 235 ASN A O 1
ATOM 1476 N N . SER A 1 236 ? -47.395 29.893 82.817 1.00 13.43 236 SER A N 1
ATOM 1477 C CA . SER A 1 236 ? -46.147 30.480 83.292 1.00 16.08 236 SER A CA 1
ATOM 1478 C C . SER A 1 236 ? -45.025 30.368 82.256 1.00 15.68 236 SER A C 1
ATOM 1479 O O . SER A 1 236 ? -44.024 31.069 82.368 1.00 13.50 236 SER A O 1
ATOM 1482 N N . MET A 1 237 ? -45.140 29.442 81.290 1.00 15.33 237 MET A N 1
ATOM 1483 C CA . MET A 1 237 ? -44.093 29.382 80.241 1.00 14.04 237 MET A CA 1
ATOM 1484 C C . MET A 1 237 ? -44.193 30.503 79.211 1.00 12.72 237 MET A C 1
ATOM 1485 O O . MET A 1 237 ? -43.303 30.659 78.411 1.00 12.52 237 MET A O 1
ATOM 1490 N N . SER A 1 238 ? -45.308 31.226 79.155 1.00 10.73 238 SER A N 1
ATOM 1491 C CA . SER A 1 238 ? -45.467 32.373 78.269 1.00 11.67 238 SER A CA 1
ATOM 1492 C C . SER A 1 238 ? -44.226 33.255 78.161 1.00 12.96 238 SER A C 1
ATOM 1493 O O . SER A 1 238 ? -43.638 33.645 79.183 1.00 12.81 238 SER A O 1
ATOM 1496 N N . ASN A 1 239 ? -43.832 33.617 76.942 1.00 12.37 239 ASN A N 1
ATOM 1497 C CA . ASN A 1 239 ? -42.491 34.133 76.687 1.00 13.91 239 ASN A CA 1
ATOM 1498 C C . ASN A 1 239 ? -42.263 35.485 77.409 1.00 15.67 239 ASN A C 1
ATOM 1499 O O . ASN A 1 239 ? -41.133 35.809 77.854 1.00 12.16 239 ASN A O 1
ATOM 1504 N N . ILE A 1 240 ? -43.347 36.277 77.490 1.00 16.39 240 ILE A N 1
ATOM 1505 C CA . ILE A 1 240 ? -43.220 37.636 78.022 1.00 16.97 240 ILE A CA 1
ATOM 1506 C C . ILE A 1 240 ? -43.275 37.503 79.547 1.00 16.64 240 ILE A C 1
ATOM 1507 O O . ILE A 1 240 ? -42.827 38.410 80.235 1.00 16.75 240 ILE A O 1
ATOM 1512 N N . ARG A 1 241 ? -43.738 36.374 80.098 1.00 16.26 241 ARG A N 1
ATOM 1513 C CA . ARG A 1 241 ? -43.783 36.309 81.566 1.00 15.76 241 ARG A CA 1
ATOM 1514 C C . ARG A 1 241 ? -42.395 36.224 82.188 1.00 15.32 241 ARG A C 1
ATOM 1515 O O . ARG A 1 241 ? -41.394 36.012 81.478 1.00 13.62 241 ARG A O 1
ATOM 1523 N N . ASN A 1 242 ? -42.347 36.342 83.517 1.00 14.37 242 ASN A N 1
ATOM 1524 C CA . ASN A 1 242 ? -41.095 36.121 84.246 1.00 14.61 242 ASN A CA 1
ATOM 1525 C C . ASN A 1 242 ? -40.022 37.108 83.826 1.00 14.48 242 ASN A C 1
ATOM 1526 O O . ASN A 1 242 ? -38.856 36.694 83.641 1.00 14.66 242 ASN A O 1
ATOM 1531 N N . LYS A 1 243 ? -40.434 38.369 83.627 1.00 13.76 243 LYS A N 1
ATOM 1532 C CA . LYS A 1 243 ? -39.553 39.427 83.090 1.00 15.71 243 LYS A CA 1
ATOM 1533 C C . LYS A 1 243 ? -39.061 39.096 81.680 1.00 15.51 243 LYS A C 1
ATOM 1534 O O . LYS A 1 243 ? -37.859 39.181 81.362 1.00 12.95 243 LYS A O 1
ATOM 1540 N N . ASN A 1 244 ? -39.990 38.656 80.827 1.00 14.79 244 ASN A N 1
ATOM 1541 C CA . ASN A 1 244 ? -39.576 38.342 79.454 1.00 16.32 244 ASN A CA 1
ATOM 1542 C C . ASN A 1 244 ? -38.502 37.240 79.394 1.00 15.48 244 ASN A C 1
ATOM 1543 O O . ASN A 1 244 ? -37.606 37.257 78.549 1.00 15.54 244 ASN A O 1
ATOM 1548 N N . ALA A 1 245 ? -38.594 36.258 80.271 1.00 14.53 245 ALA A N 1
ATOM 1549 C CA . ALA A 1 245 ? -37.618 35.170 80.226 1.00 14.63 245 ALA A CA 1
ATOM 1550 C C . ALA A 1 245 ? -37.695 34.265 78.980 1.00 13.95 245 ALA A C 1
ATOM 1551 O O . ALA A 1 245 ? -36.772 33.488 78.804 1.00 14.44 245 ALA A O 1
ATOM 1553 N N . ARG A 1 246 ? -38.735 34.360 78.149 1.00 10.81 246 ARG A N 1
ATOM 1554 C CA . ARG A 1 246 ? -38.804 33.610 76.898 1.00 12.82 246 ARG A CA 1
ATOM 1555 C C . ARG A 1 246 ? -38.808 32.089 77.196 1.00 13.11 246 ARG A C 1
ATOM 1556 O O . ARG A 1 246 ? -38.152 31.299 76.500 1.00 14.57 246 ARG A O 1
ATOM 1564 N N . ARG A 1 247 ? -39.495 31.665 78.256 1.00 12.32 247 ARG A N 1
ATOM 1565 C CA . ARG A 1 247 ? -39.442 30.267 78.642 1.00 12.75 247 ARG A CA 1
ATOM 1566 C C . ARG A 1 247 ? -39.862 29.300 77.527 1.00 13.47 247 ARG A C 1
ATOM 1567 O O . ARG A 1 247 ? -39.104 28.350 77.212 1.00 12.53 247 ARG A O 1
ATOM 1575 N N . ALA A 1 248 ? -41.035 29.541 76.935 1.00 13.33 248 ALA A N 1
ATOM 1576 C CA . ALA A 1 248 ? -41.579 28.619 75.942 1.00 13.35 248 ALA A CA 1
ATOM 1577 C C . ALA A 1 248 ? -40.652 28.534 74.729 1.00 14.05 248 ALA A C 1
ATOM 1578 O O . ALA A 1 248 ? -40.319 27.427 74.238 1.00 14.60 248 ALA A O 1
ATOM 1580 N N . GLU A 1 249 ? -40.229 29.689 74.243 1.00 14.60 249 GLU A N 1
ATOM 1581 C CA . GLU A 1 249 ? -39.454 29.644 73.029 1.00 14.19 249 GLU A CA 1
ATOM 1582 C C . GLU A 1 249 ? -38.105 28.973 73.250 1.00 15.31 249 GLU A C 1
ATOM 1583 O O . GLU A 1 249 ? -37.613 28.233 72.389 1.00 15.88 249 GLU A O 1
ATOM 1589 N N . ARG A 1 250 ? -37.470 29.239 74.378 1.00 11.80 250 ARG A N 1
ATOM 1590 C CA . ARG A 1 250 ? -36.182 28.651 74.613 1.00 12.36 250 ARG A CA 1
ATOM 1591 C C . ARG A 1 250 ? -36.270 27.156 74.916 1.00 12.23 250 ARG A C 1
ATOM 1592 O O . ARG A 1 250 ? -35.374 26.415 74.530 1.00 14.18 250 ARG A O 1
ATOM 1600 N N . ALA A 1 251 ? -37.275 26.720 75.659 1.00 11.34 251 ALA A N 1
ATOM 1601 C CA . ALA A 1 251 ? -37.454 25.286 75.954 1.00 12.43 251 ALA A CA 1
ATOM 1602 C C . ALA A 1 251 ? -37.798 24.601 74.657 1.00 12.34 251 ALA A C 1
ATOM 1603 O O . ALA A 1 251 ? -37.348 23.477 74.523 1.00 14.87 251 ALA A O 1
ATOM 1605 N N . GLY A 1 252 ? -38.592 25.234 73.776 1.00 11.62 252 GLY A N 1
ATOM 1606 C CA . GLY A 1 252 ? -38.944 24.674 72.459 1.00 9.97 252 GLY A CA 1
ATOM 1607 C C . GLY A 1 252 ? -37.728 24.565 71.542 1.00 12.41 252 GLY A C 1
ATOM 1608 O O . GLY A 1 252 ? -37.480 23.497 70.963 1.00 12.13 252 GLY A O 1
ATOM 1609 N N . GLU A 1 253 ? -36.937 25.631 71.422 1.00 10.81 253 GLU A N 1
ATOM 1610 C CA . GLU A 1 253 ? -35.712 25.538 70.625 1.00 13.84 253 GLU A CA 1
ATOM 1611 C C . GLU A 1 253 ? -34.735 24.485 71.185 1.00 13.24 253 GLU A C 1
ATOM 1612 O O . GLU A 1 253 ? -34.087 23.793 70.378 1.00 12.80 253 GLU A O 1
ATOM 1618 N N . ALA A 1 254 ? -34.609 24.382 72.518 1.00 12.01 254 ALA A N 1
ATOM 1619 C CA . ALA A 1 254 ? -33.740 23.379 73.140 1.00 12.72 254 ALA A CA 1
ATOM 1620 C C . ALA A 1 254 ? -34.294 21.963 72.812 1.00 12.77 254 ALA A C 1
ATOM 1621 O O . ALA A 1 254 ? -33.536 21.076 72.447 1.00 12.03 254 ALA A O 1
ATOM 1623 N N . THR A 1 255 ? -35.613 21.769 72.906 1.00 12.43 255 THR A N 1
ATOM 1624 C CA . THR A 1 255 ? -36.217 20.474 72.590 1.00 14.31 255 THR A CA 1
ATOM 1625 C C . THR A 1 255 ? -35.902 20.041 71.145 1.00 15.54 255 THR A C 1
ATOM 1626 O O . THR A 1 255 ? -35.429 18.900 70.949 1.00 13.39 255 THR A O 1
ATOM 1630 N N . ARG A 1 256 ? -36.141 20.954 70.192 1.00 14.45 256 ARG A N 1
ATOM 1631 C CA . ARG A 1 256 ? -35.836 20.700 68.787 1.00 14.73 256 ARG A CA 1
ATOM 1632 C C . ARG A 1 256 ? -34.370 20.296 68.606 1.00 13.28 256 ARG A C 1
ATOM 1633 O O . ARG A 1 256 ? -34.152 19.387 67.799 1.00 12.27 256 ARG A O 1
ATOM 1641 N N . SER A 1 257 ? -33.434 20.966 69.294 1.00 11.30 257 SER A N 1
ATOM 1642 C CA A SER A 1 257 ? -32.007 20.639 69.118 0.50 12.88 257 SER A CA 1
ATOM 1643 C CA B SER A 1 257 ? -31.996 20.663 69.162 0.50 12.36 257 SER A CA 1
ATOM 1644 C C . SER A 1 257 ? -31.671 19.287 69.728 1.00 12.04 257 SER A C 1
ATOM 1645 O O . SER A 1 257 ? -30.913 18.541 69.135 1.00 11.46 257 SER A O 1
ATOM 1650 N N . LEU A 1 258 ? -32.256 18.974 70.874 1.00 13.03 258 LEU A N 1
ATOM 1651 C CA . LEU A 1 258 ? -32.102 17.666 71.494 1.00 15.12 258 LEU A CA 1
ATOM 1652 C C . LEU A 1 258 ? -32.655 16.532 70.585 1.00 14.17 258 LEU A C 1
ATOM 1653 O O . LEU A 1 258 ? -32.028 15.494 70.411 1.00 14.08 258 LEU A O 1
ATOM 1658 N N . ILE A 1 259 ? -33.821 16.744 69.984 1.00 14.28 259 ILE A N 1
ATOM 1659 C CA . ILE A 1 259 ? -34.356 15.817 69.000 1.00 12.95 259 ILE A CA 1
ATOM 1660 C C . ILE A 1 259 ? -33.303 15.608 67.892 1.00 14.87 259 ILE A C 1
ATOM 1661 O O . ILE A 1 259 ? -33.018 14.452 67.547 1.00 14.57 259 ILE A O 1
ATOM 1666 N N . ASP A 1 260 ? -32.738 16.685 67.338 1.00 13.52 260 ASP A N 1
ATOM 1667 C CA . ASP A 1 260 ? -31.698 16.535 66.295 1.00 14.56 260 ASP A CA 1
ATOM 1668 C C . ASP A 1 260 ? -30.535 15.676 66.788 1.00 14.08 260 ASP A C 1
ATOM 1669 O O . ASP A 1 260 ? -30.007 14.904 66.001 1.00 15.22 260 ASP A O 1
ATOM 1674 N N . LYS A 1 261 ? -30.068 15.853 68.015 1.00 12.34 261 LYS A N 1
ATOM 1675 C CA . LYS A 1 261 ? -28.934 15.079 68.514 1.00 14.94 261 LYS A CA 1
ATOM 1676 C C . LYS A 1 261 ? -29.339 13.613 68.707 1.00 14.44 261 LYS A C 1
ATOM 1677 O O . LYS A 1 261 ? -28.610 12.722 68.287 1.00 12.16 261 LYS A O 1
ATOM 1683 N N . ILE A 1 262 ? -30.504 13.363 69.321 1.00 14.97 262 ILE A N 1
ATOM 1684 C CA . ILE A 1 262 ? -30.963 11.973 69.499 1.00 14.21 262 ILE A CA 1
ATOM 1685 C C . ILE A 1 262 ? -31.129 11.243 68.167 1.00 15.47 262 ILE A C 1
ATOM 1686 O O . ILE A 1 262 ? -30.700 10.090 68.041 1.00 15.01 262 ILE A O 1
ATOM 1691 N N . THR A 1 263 ? -31.662 11.937 67.155 1.00 13.34 263 THR A N 1
ATOM 1692 C CA . THR A 1 263 ? -32.072 11.234 65.956 1.00 12.01 263 THR A CA 1
ATOM 1693 C C . THR A 1 263 ? -30.990 11.303 64.886 1.00 13.21 263 THR A C 1
ATOM 1694 O O . THR A 1 263 ? -31.166 10.797 63.804 1.00 14.17 263 THR A O 1
ATOM 1698 N N . SER A 1 264 ? -29.849 11.914 65.179 1.00 13.49 264 SER A N 1
ATOM 1699 C CA . SER A 1 264 ? -28.724 11.859 64.252 1.00 15.23 264 SER A CA 1
ATOM 1700 C C . SER A 1 264 ? -28.236 10.406 64.124 1.00 14.38 264 SER A C 1
ATOM 1701 O O . SER A 1 264 ? -27.691 10.039 63.097 1.00 13.93 264 SER A O 1
ATOM 1704 N N . ASP A 1 265 ? -28.410 9.569 65.138 1.00 14.07 265 ASP A N 1
ATOM 1705 C CA . ASP A 1 265 ? -28.325 8.128 64.883 1.00 15.01 265 ASP A CA 1
ATOM 1706 C C . ASP A 1 265 ? -29.721 7.600 64.453 1.00 13.50 265 ASP A C 1
ATOM 1707 O O . ASP A 1 265 ? -30.670 7.610 65.254 1.00 13.60 265 ASP A O 1
ATOM 1712 N N . SER A 1 266 ? -29.842 7.107 63.223 1.00 13.36 266 SER A N 1
ATOM 1713 C CA . SER A 1 266 ? -31.124 6.611 62.693 1.00 14.38 266 SER A CA 1
ATOM 1714 C C . SER A 1 266 ? -31.743 5.410 63.456 1.00 14.27 266 SER A C 1
ATOM 1715 O O . SER A 1 266 ? -32.932 5.120 63.253 1.00 16.63 266 SER A O 1
ATOM 1718 N N . GLU A 1 267 ? -30.987 4.705 64.304 1.00 13.77 267 GLU A N 1
ATOM 1719 C CA . GLU A 1 267 ? -31.624 3.702 65.175 1.00 16.59 267 GLU A CA 1
ATOM 1720 C C . GLU A 1 267 ? -32.451 4.183 66.374 1.00 16.43 267 GLU A C 1
ATOM 1721 O O . GLU A 1 267 ? -33.276 3.431 66.933 1.00 16.77 267 GLU A O 1
ATOM 1727 N N . ASN A 1 268 ? -32.282 5.451 66.752 1.00 14.80 268 ASN A N 1
ATOM 1728 C CA . ASN A 1 268 ? -32.845 5.928 68.005 1.00 14.15 268 ASN A CA 1
ATOM 1729 C C . ASN A 1 268 ? -34.264 6.336 67.638 1.00 13.08 268 ASN A C 1
ATOM 1730 O O . ASN A 1 268 ? -34.516 6.580 66.483 1.00 13.81 268 ASN A O 1
ATOM 1735 N N . ARG A 1 269 ? -35.195 6.340 68.590 1.00 12.60 269 ARG A N 1
ATOM 1736 C CA . ARG A 1 269 ? -36.539 6.768 68.273 1.00 12.65 269 ARG A CA 1
ATOM 1737 C C . ARG A 1 269 ? -36.962 7.786 69.332 1.00 11.01 269 ARG A C 1
ATOM 1738 O O . ARG A 1 269 ? -36.478 7.714 70.461 1.00 11.48 269 ARG A O 1
ATOM 1746 N N . VAL A 1 270 ? -37.843 8.727 68.971 1.00 12.05 270 VAL A N 1
ATOM 1747 C CA A VAL A 1 270 ? -38.315 9.789 69.872 0.50 10.88 270 VAL A CA 1
ATOM 1748 C CA B VAL A 1 270 ? -38.331 9.739 69.932 0.50 11.75 270 VAL A CA 1
ATOM 1749 C C . VAL A 1 270 ? -39.837 9.973 69.763 1.00 11.98 270 VAL A C 1
ATOM 1750 O O . VAL A 1 270 ? -40.428 9.767 68.673 1.00 12.11 270 VAL A O 1
ATOM 1757 N N . ALA A 1 271 ? -40.442 10.403 70.857 1.00 10.06 271 ALA A N 1
ATOM 1758 C CA . ALA A 1 271 ? -41.838 10.818 70.901 1.00 13.67 271 ALA A CA 1
ATOM 1759 C C . ALA A 1 271 ? -41.869 12.084 71.770 1.00 12.84 271 ALA A C 1
ATOM 1760 O O . ALA A 1 271 ? -40.912 12.362 72.461 1.00 14.59 271 ALA A O 1
ATOM 1762 N N . LEU A 1 272 ? -42.979 12.826 71.777 1.00 15.57 272 LEU A N 1
ATOM 1763 C CA . LEU A 1 272 ? -43.076 14.166 72.355 1.00 13.99 272 LEU A CA 1
ATOM 1764 C C . LEU A 1 272 ? -44.444 14.246 73.016 1.00 13.58 272 LEU A C 1
ATOM 1765 O O . LEU A 1 272 ? -45.493 13.944 72.402 1.00 11.16 272 LEU A O 1
ATOM 1770 N N . VAL A 1 273 ? -44.423 14.592 74.299 1.00 13.17 273 VAL A N 1
ATOM 1771 C CA . VAL A 1 273 ? -45.658 14.797 75.037 1.00 11.73 273 VAL A CA 1
ATOM 1772 C C . VAL A 1 273 ? -45.601 16.225 75.585 1.00 13.67 273 VAL A C 1
ATOM 1773 O O . VAL A 1 273 ? -44.770 16.524 76.461 1.00 14.91 273 VAL A O 1
ATOM 1777 N N . THR A 1 274 ? -46.525 17.062 75.124 1.00 12.61 274 THR A N 1
ATOM 1778 C 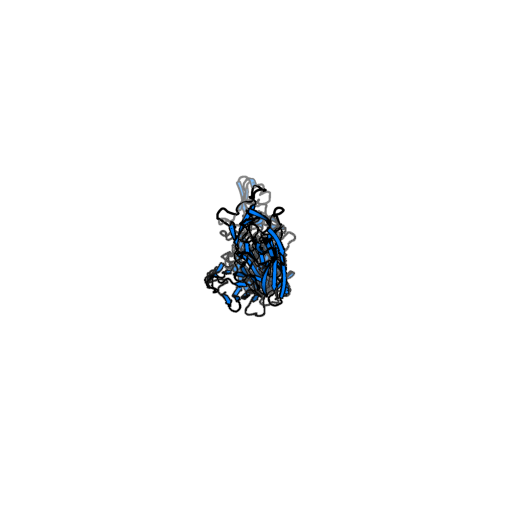CA . THR A 1 274 ? -46.692 18.390 75.687 1.00 13.91 274 THR A CA 1
ATOM 1779 C C . THR A 1 274 ? -47.896 18.409 76.630 1.00 12.58 274 THR A C 1
ATOM 1780 O O . THR A 1 274 ? -48.960 17.838 76.302 1.00 13.96 274 THR A O 1
ATOM 1784 N N . TYR A 1 275 ? -47.734 19.042 77.791 1.00 13.62 275 TYR A N 1
ATOM 1785 C CA . TYR A 1 275 ? -48.795 18.982 78.821 1.00 14.27 275 TYR A CA 1
ATOM 1786 C C . TYR A 1 275 ? -49.004 20.307 79.562 1.00 13.10 275 TYR A C 1
ATOM 1787 O O . TYR A 1 275 ? -48.071 21.095 79.703 1.00 12.03 275 TYR A O 1
ATOM 1796 N N . ALA A 1 276 ? -50.201 20.455 80.111 1.00 13.45 276 ALA A N 1
ATOM 1797 C CA . ALA A 1 276 ? -50.454 21.512 81.094 1.00 13.04 276 ALA A CA 1
ATOM 1798 C C . ALA A 1 276 ? -51.571 20.931 81.955 1.00 14.13 276 ALA A C 1
ATOM 1799 O O . ALA A 1 276 ? -51.239 20.002 82.751 1.00 14.15 276 ALA A O 1
ATOM 1801 N N . SER A 1 277 ? -52.818 21.428 81.897 1.00 13.72 277 SER A N 1
ATOM 1802 C CA . SER A 1 277 ? -53.878 20.779 82.690 1.00 13.21 277 SER A CA 1
ATOM 1803 C C . SER A 1 277 ? -54.244 19.410 82.119 1.00 14.20 277 SER A C 1
ATOM 1804 O O . SER A 1 277 ? -54.987 18.649 82.749 1.00 14.19 277 SER A O 1
ATOM 1807 N N . THR A 1 278 ? -53.827 19.151 80.874 1.00 12.76 278 THR A N 1
ATOM 1808 C CA . THR A 1 278 ? -54.025 17.846 80.234 1.00 13.35 278 THR A CA 1
ATOM 1809 C C . THR A 1 278 ? -52.905 17.715 79.204 1.00 14.51 278 THR A C 1
ATOM 1810 O O . THR A 1 278 ? -52.058 18.614 79.068 1.00 13.97 278 THR A O 1
ATOM 1814 N N . ILE A 1 279 ? -52.893 16.560 78.534 1.00 13.98 279 ILE A N 1
ATOM 1815 C CA . ILE A 1 279 ? -51.958 16.345 77.449 1.00 16.23 279 ILE A CA 1
ATOM 1816 C C . ILE A 1 279 ? -52.423 17.168 76.238 1.00 15.11 279 ILE A C 1
ATOM 1817 O O . ILE A 1 279 ? -53.563 17.049 75.807 1.00 16.86 279 ILE A O 1
ATOM 1822 N N . PHE A 1 280 ? -51.548 18.007 75.686 1.00 11.14 280 PHE A N 1
ATOM 1823 C CA . PHE A 1 280 ? -51.937 18.865 74.593 1.00 13.27 280 PHE A CA 1
ATOM 1824 C C . PHE A 1 280 ? -51.830 18.103 73.255 1.00 11.97 280 PHE A C 1
ATOM 1825 O O . PHE A 1 280 ? -50.793 18.087 72.617 1.00 13.14 280 PHE A O 1
ATOM 1833 N N . ASP A 1 281 ? -52.898 17.421 72.864 1.00 13.38 281 ASP A N 1
ATOM 1834 C CA . ASP A 1 281 ? -52.881 16.462 71.769 1.00 15.25 281 ASP A CA 1
ATOM 1835 C C . ASP A 1 281 ? -53.980 16.716 70.745 1.00 15.33 281 ASP A C 1
ATOM 1836 O O . ASP A 1 281 ? -54.216 15.897 69.841 1.00 15.23 281 ASP A O 1
ATOM 1841 N N . GLY A 1 282 ? -54.672 17.849 70.861 1.00 15.25 282 GLY A N 1
ATOM 1842 C CA . GLY A 1 282 ? -55.665 18.181 69.841 1.00 14.86 282 GLY A CA 1
ATOM 1843 C C . GLY A 1 282 ? -57.083 17.732 70.123 1.00 15.13 282 GLY A C 1
ATOM 1844 O O . GLY A 1 282 ? -58.030 18.148 69.436 1.00 17.02 282 GLY A O 1
ATOM 1845 N N . THR A 1 283 ? -57.240 16.877 71.128 1.00 16.24 283 THR A N 1
ATOM 1846 C CA . THR A 1 283 ? -58.555 16.309 71.440 1.00 16.25 283 THR A CA 1
ATOM 1847 C C . THR A 1 283 ? -59.385 17.267 72.266 1.00 14.71 283 THR A C 1
ATOM 1848 O O . THR A 1 283 ? -58.891 18.192 72.922 1.00 13.94 283 THR A O 1
ATOM 1852 N N . GLU A 1 284 ? -60.689 17.018 72.252 1.00 14.74 284 GLU A N 1
ATOM 1853 C CA . GLU A 1 284 ? -61.599 17.808 73.076 1.00 14.23 284 GLU A CA 1
ATOM 1854 C C . GLU A 1 284 ? -61.426 17.483 74.544 1.00 15.06 284 GLU A C 1
ATOM 1855 O O . GLU A 1 284 ? -61.290 16.318 74.870 1.00 16.92 284 GLU A O 1
ATOM 1861 N N . PHE A 1 285 ? -61.372 18.497 75.408 1.00 14.05 285 PHE A N 1
ATOM 1862 C CA . PHE A 1 285 ? -61.190 18.306 76.839 1.00 14.96 285 PHE A CA 1
ATOM 1863 C C . PHE A 1 285 ? -62.016 19.324 77.608 1.00 13.55 285 PHE A C 1
ATOM 1864 O O . PHE A 1 285 ? -62.302 20.387 77.064 1.00 14.85 285 PHE A O 1
ATOM 1872 N N . THR A 1 286 ? -62.364 19.018 78.863 1.00 14.26 286 THR A N 1
ATOM 1873 C CA . THR A 1 286 ? -63.132 19.846 79.785 1.00 12.31 286 THR A CA 1
ATOM 1874 C C . THR A 1 286 ? -62.308 20.007 81.065 1.00 14.31 286 THR A C 1
ATOM 1875 O O . THR A 1 286 ? -61.774 19.015 81.630 1.00 14.47 286 THR A O 1
ATOM 1879 N N . VAL A 1 287 ? -62.225 21.254 81.534 1.00 13.64 287 VAL A N 1
ATOM 1880 C CA . VAL A 1 287 ? -61.691 21.559 82.875 1.00 13.90 287 VAL A CA 1
ATOM 1881 C C . VAL A 1 287 ? -62.779 22.270 83.684 1.00 15.23 287 VAL A C 1
ATOM 1882 O O . VAL A 1 287 ? -63.659 22.888 83.093 1.00 12.58 287 VAL A O 1
ATOM 1886 N N . GLU A 1 288 ? -62.722 22.143 85.014 1.00 14.42 288 GLU A N 1
ATOM 1887 C CA . GLU A 1 288 ? -63.567 22.916 85.889 1.00 13.44 288 GLU A CA 1
ATOM 1888 C C . GLU A 1 288 ? -62.799 23.967 86.645 1.00 15.61 288 GLU A C 1
ATOM 1889 O O . GLU A 1 288 ? -61.617 23.783 86.999 1.00 14.29 288 GLU A O 1
ATOM 1895 N N . LYS A 1 289 ? -63.505 25.068 86.918 1.00 13.39 289 LYS A N 1
ATOM 1896 C CA . LYS A 1 289 ? -62.911 26.166 87.662 1.00 13.54 289 LYS A CA 1
ATOM 1897 C C . LYS A 1 289 ? -63.927 26.746 88.655 1.00 15.02 289 LYS A C 1
ATOM 1898 O O . LYS A 1 289 ? -65.104 26.379 88.601 1.00 16.72 289 LYS A O 1
ATOM 1904 N N . GLY A 1 290 ? -63.461 27.599 89.568 1.00 15.20 290 GLY A N 1
ATOM 1905 C CA . GLY A 1 290 ? -64.384 28.315 90.432 1.00 15.73 290 GLY A CA 1
ATOM 1906 C C . GLY A 1 290 ? -64.315 27.759 91.852 1.00 16.11 290 GLY A C 1
ATOM 1907 O O . GLY A 1 290 ? -63.600 26.771 92.186 1.00 14.56 290 GLY A O 1
ATOM 1908 N N . VAL A 1 291 ? -65.085 28.450 92.676 1.00 14.01 291 VAL A N 1
ATOM 1909 C CA . VAL A 1 291 ? -65.181 28.183 94.116 1.00 14.66 291 VAL A CA 1
ATOM 1910 C C . VAL A 1 291 ? -66.607 27.727 94.406 1.00 14.21 291 VAL A C 1
ATOM 1911 O O . VAL A 1 291 ? -67.313 27.287 93.496 1.00 14.13 291 VAL A O 1
ATOM 1915 N N . ALA A 1 292 ? -67.008 27.753 95.673 1.00 13.12 292 ALA A N 1
ATOM 1916 C CA . ALA A 1 292 ? -68.333 27.248 95.996 1.00 11.50 292 ALA A CA 1
ATOM 1917 C C . ALA A 1 292 ? -68.879 28.067 97.172 1.00 11.71 292 ALA A C 1
ATOM 1918 O O . ALA A 1 292 ? -68.101 28.661 97.915 1.00 11.20 292 ALA A O 1
ATOM 1920 N N . ASP A 1 293 ? -70.188 28.077 97.363 1.00 11.04 293 ASP A N 1
ATOM 1921 C CA . ASP A 1 293 ? -70.687 28.705 98.565 1.00 12.58 293 ASP A CA 1
ATOM 1922 C C . ASP A 1 293 ? -70.623 27.674 99.713 1.00 14.00 293 ASP A C 1
ATOM 1923 O O . ASP A 1 293 ? -70.140 26.549 99.533 1.00 12.43 293 ASP A O 1
ATOM 1928 N N . LYS A 1 294 ? -71.077 28.060 100.903 1.00 12.02 294 LYS A N 1
ATOM 1929 C CA . LYS A 1 294 ? -70.947 27.118 102.027 1.00 16.11 294 LYS A CA 1
ATOM 1930 C C . LYS A 1 294 ? -71.792 25.806 101.952 1.00 16.82 294 LYS A C 1
ATOM 1931 O O . LYS A 1 294 ? -71.521 24.903 102.730 1.00 17.64 294 LYS A O 1
ATOM 1937 N N . ASN A 1 295 ? -72.807 25.706 101.090 1.00 16.99 295 ASN A N 1
ATOM 1938 C CA . ASN A 1 295 ? -73.521 24.441 100.847 1.00 18.01 295 ASN A CA 1
ATOM 1939 C C . ASN A 1 295 ? -72.929 23.668 99.658 1.00 17.48 295 ASN A C 1
ATOM 1940 O O . ASN A 1 295 ? -73.537 22.690 99.193 1.00 19.78 295 ASN A O 1
ATOM 1945 N N . GLY A 1 296 ? -71.785 24.116 99.153 1.00 15.97 296 GLY A N 1
ATOM 1946 C CA . GLY A 1 296 ? -71.110 23.546 97.996 1.00 14.91 296 GLY A CA 1
ATOM 1947 C C . GLY A 1 296 ? -71.623 23.856 96.587 1.00 17.25 296 GLY A C 1
ATOM 1948 O O . GLY A 1 296 ? -71.189 23.255 95.615 1.00 16.61 296 GLY A O 1
ATOM 1949 N N . LYS A 1 297 ? -72.521 24.819 96.447 1.00 16.96 297 LYS A N 1
ATOM 1950 C CA . LYS A 1 297 ? -73.034 25.223 95.160 1.00 17.11 297 LYS A CA 1
ATOM 1951 C C . LYS A 1 297 ? -71.930 26.027 94.478 1.00 17.11 297 LYS A C 1
ATOM 1952 O O . LYS A 1 297 ? -71.283 26.929 95.031 1.00 14.41 297 LYS A O 1
ATOM 1958 N N . ARG A 1 298 ? -71.653 25.605 93.253 1.00 16.09 298 ARG A N 1
ATOM 1959 C CA . ARG A 1 298 ? -70.452 26.057 92.550 1.00 18.03 298 ARG A CA 1
ATOM 1960 C C . ARG A 1 298 ? -70.664 27.437 91.914 1.00 15.81 298 ARG A C 1
ATOM 1961 O O . ARG A 1 298 ? -71.778 27.776 91.491 1.00 14.48 298 ARG A O 1
ATOM 1969 N N . LEU A 1 299 ? -69.599 28.222 91.812 1.00 15.60 299 LEU A N 1
ATOM 1970 C CA . LEU A 1 299 ? -69.713 29.528 91.148 1.00 16.72 299 LEU A CA 1
ATOM 1971 C C . LEU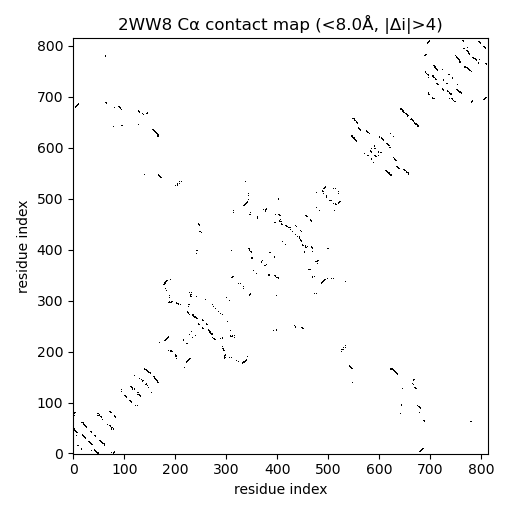 A 1 299 ? -68.332 29.989 90.713 1.00 16.47 299 LEU A C 1
ATOM 1972 O O . LEU A 1 299 ? -67.360 29.659 91.370 1.00 15.53 299 LEU A O 1
ATOM 1977 N N . ASN A 1 300 ? -68.251 30.687 89.588 1.00 14.72 300 ASN A N 1
ATOM 1978 C CA . ASN A 1 300 ? -66.961 31.177 89.143 1.00 15.02 300 ASN A CA 1
ATOM 1979 C C . ASN A 1 300 ? -66.910 32.637 89.615 1.00 16.01 300 ASN A C 1
ATOM 1980 O O . ASN A 1 300 ? -67.709 33.463 89.150 1.00 15.55 300 ASN A O 1
ATOM 1985 N N . ASP A 1 301 ? -65.993 32.945 90.536 1.00 15.61 301 ASP A N 1
ATOM 1986 C CA . ASP A 1 301 ? -65.827 34.309 91.015 1.00 18.11 301 ASP A CA 1
ATOM 1987 C C . ASP A 1 301 ? -64.942 35.187 90.126 1.00 19.77 301 ASP A C 1
ATOM 1988 O O . ASP A 1 301 ? -64.642 36.319 90.504 1.00 20.47 301 ASP A O 1
ATOM 1993 N N . SER A 1 302 ? -64.534 34.723 88.950 1.00 20.14 302 SER A N 1
ATOM 1994 C CA . SER A 1 302 ? -63.654 35.535 88.099 1.00 20.63 302 SER A CA 1
ATOM 1995 C C . SER A 1 302 ? -64.391 36.704 87.480 1.00 21.17 302 SER A C 1
ATOM 1996 O O . SER A 1 302 ? -65.527 36.580 87.025 1.00 21.69 302 SER A O 1
ATOM 1999 N N . LEU A 1 303 ? -63.782 37.880 87.417 1.00 22.42 303 LEU A N 1
ATOM 2000 C CA . LEU A 1 303 ? -64.486 38.948 86.703 1.00 22.70 303 LEU A CA 1
ATOM 2001 C C . LEU A 1 303 ? -64.535 38.779 85.173 1.00 20.69 303 LEU A C 1
ATOM 2002 O O . LEU A 1 303 ? -65.240 39.521 84.493 1.00 19.97 303 LEU A O 1
ATOM 2007 N N . PHE A 1 304 ? -63.831 37.769 84.644 1.00 18.27 304 PHE A N 1
ATOM 2008 C CA . PHE A 1 304 ? -63.816 37.561 83.197 1.00 16.49 304 PHE A CA 1
ATOM 2009 C C . PHE A 1 304 ? -64.983 36.704 82.740 1.00 15.47 304 PHE A C 1
ATOM 2010 O O . PHE A 1 304 ? -65.237 36.605 81.541 1.00 14.56 304 PHE A O 1
ATOM 2018 N N . TRP A 1 305 ? -65.693 36.111 83.702 1.00 13.14 305 TRP A N 1
ATOM 2019 C CA . TRP A 1 305 ? -66.724 35.147 83.305 1.00 14.45 305 TRP A CA 1
ATOM 2020 C C . TRP A 1 305 ? -67.979 35.293 84.145 1.00 13.21 305 TRP A C 1
ATOM 2021 O O . TRP A 1 305 ? -67.875 35.776 85.252 1.00 13.84 305 TRP A O 1
ATOM 2032 N N . ASN A 1 306 ? -69.150 34.916 83.640 1.00 15.74 306 ASN A N 1
ATOM 2033 C CA . ASN A 1 306 ? -70.322 34.852 84.558 1.00 16.11 306 ASN A CA 1
ATOM 2034 C C . ASN A 1 306 ? -70.176 33.818 85.698 1.00 15.68 306 ASN A C 1
ATOM 2035 O O . ASN A 1 306 ? -69.490 32.767 85.607 1.00 14.59 306 ASN A O 1
ATOM 2040 N N . TYR A 1 307 ? -70.889 34.047 86.796 1.00 14.65 307 TYR A N 1
ATOM 2041 C CA . TYR A 1 307 ? -70.756 33.143 87.930 1.00 14.76 307 TYR A CA 1
ATOM 2042 C C . TYR A 1 307 ? -71.150 31.689 87.622 1.00 13.41 307 TYR A C 1
ATOM 2043 O O . TYR A 1 307 ? -70.708 30.823 88.355 1.00 13.60 307 TYR A O 1
ATOM 2052 N N . ASP A 1 308 ? -71.950 31.399 86.597 1.00 13.28 308 ASP A N 1
ATOM 2053 C CA . ASP A 1 308 ? -72.287 30.026 86.255 1.00 16.17 308 ASP A CA 1
ATOM 2054 C C . ASP A 1 308 ? -71.339 29.335 85.269 1.00 16.57 308 ASP A C 1
ATOM 2055 O O . ASP A 1 308 ? -71.621 28.226 84.854 1.00 15.33 308 ASP A O 1
ATOM 2060 N N . GLN A 1 309 ? -70.230 29.982 84.925 1.00 15.61 309 GLN A N 1
ATOM 2061 C CA . GLN A 1 309 ? -69.257 29.433 83.995 1.00 15.64 309 GLN A CA 1
ATOM 2062 C C . GLN A 1 309 ? -68.268 28.596 84.791 1.00 15.09 309 GLN A C 1
ATOM 2063 O O . GLN A 1 309 ? -67.141 29.030 85.060 1.00 17.85 309 GLN A O 1
ATOM 2069 N N . THR A 1 310 ? -68.669 27.407 85.225 1.00 15.95 310 THR A N 1
ATOM 2070 C CA . THR A 1 310 ? -67.830 26.628 86.128 1.00 17.51 310 THR A CA 1
ATOM 2071 C C . THR A 1 310 ? -67.057 25.560 85.360 1.00 18.56 310 THR A C 1
ATOM 2072 O O . THR A 1 310 ? -66.230 24.837 85.923 1.00 21.77 310 THR A O 1
ATOM 2076 N N . SER A 1 311 ? -67.317 25.433 84.070 1.00 15.79 311 SER A N 1
ATOM 2077 C CA . SER A 1 311 ? -66.474 24.523 83.298 1.00 16.83 311 SER A CA 1
ATOM 2078 C C . SER A 1 311 ? -66.172 25.087 81.934 1.00 16.47 311 SER A C 1
ATOM 2079 O O . SER A 1 311 ? -66.875 25.978 81.449 1.00 15.89 311 SER A O 1
ATOM 2082 N N . PHE A 1 312 ? -65.127 24.569 81.292 1.00 16.11 312 PHE A N 1
ATOM 2083 C CA . PHE A 1 312 ? -64.705 25.086 80.005 1.00 14.59 312 PHE A CA 1
ATOM 2084 C C . PHE A 1 312 ? -64.354 23.860 79.165 1.00 16.26 312 PHE A C 1
ATOM 2085 O O . PHE A 1 312 ? -63.694 22.937 79.675 1.00 13.44 312 PHE A O 1
ATOM 2093 N N . THR A 1 313 ? -64.777 23.903 77.902 1.00 15.04 313 THR A N 1
ATOM 2094 C CA . THR A 1 313 ? -64.563 22.772 76.997 1.00 16.09 313 THR A CA 1
ATOM 2095 C C . THR A 1 313 ? -64.011 23.273 75.672 1.00 15.52 313 THR A C 1
ATOM 2096 O O . THR A 1 313 ? -64.518 24.254 75.093 1.00 15.38 313 THR A O 1
ATOM 2100 N N . THR A 1 314 ? -62.965 22.624 75.202 1.00 12.95 314 THR A N 1
ATOM 2101 C CA . THR A 1 314 ? -62.442 22.997 73.869 1.00 16.10 314 THR A CA 1
ATOM 2102 C C . THR A 1 314 ? -61.484 21.922 73.366 1.00 14.36 314 THR A C 1
ATOM 2103 O O . THR A 1 314 ? -61.146 21.056 74.155 1.00 14.27 314 THR A O 1
ATOM 2107 N N . ASN A 1 315 ? -61.017 21.978 72.116 1.00 13.69 315 ASN A N 1
ATOM 2108 C CA . ASN A 1 315 ? -59.879 21.152 71.677 1.00 13.00 315 ASN A CA 1
ATOM 2109 C C . ASN A 1 315 ? -58.578 21.819 72.133 1.00 12.71 315 ASN A C 1
ATOM 2110 O O . ASN A 1 315 ? -58.363 23.021 71.939 1.00 12.30 315 ASN A O 1
ATOM 2115 N N . THR A 1 316 ? -57.644 21.034 72.651 1.00 12.38 316 THR A N 1
ATOM 2116 C CA . THR A 1 316 ? -56.356 21.608 73.028 1.00 11.69 316 THR A CA 1
ATOM 2117 C C . THR A 1 316 ? -55.571 21.789 71.747 1.00 10.69 316 THR A C 1
ATOM 2118 O O . THR A 1 316 ? -55.930 21.311 70.638 1.00 9.53 316 THR A O 1
ATOM 2122 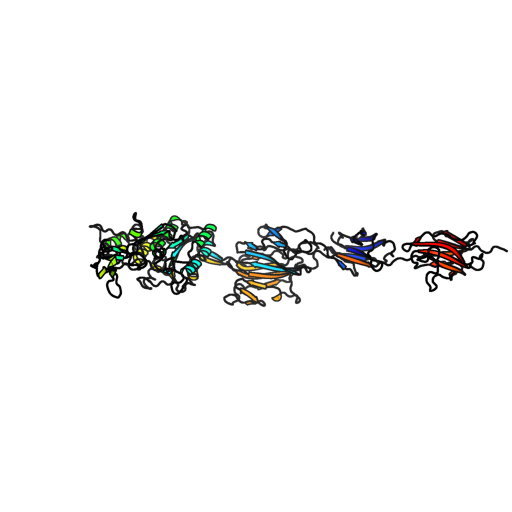N N . LYS A 1 317 ? -54.476 22.515 71.858 1.00 10.43 317 LYS A N 1
ATOM 2123 C CA . LYS A 1 317 ? -53.585 22.572 70.723 1.00 11.84 317 LYS A CA 1
ATOM 2124 C C . LYS A 1 317 ? -52.913 21.201 70.603 1.00 12.33 317 LYS A C 1
ATOM 2125 O O . LYS A 1 317 ? -52.681 20.535 71.631 1.00 14.50 317 LYS A O 1
ATOM 2131 N N . ASP A 1 318 ? -52.574 20.819 69.377 1.00 10.98 318 ASP A N 1
ATOM 2132 C CA . ASP A 1 318 ? -51.895 19.571 69.186 1.00 12.70 318 ASP A CA 1
ATOM 2133 C C . ASP A 1 318 ? -50.387 19.809 69.177 1.00 12.77 318 ASP A C 1
ATOM 2134 O O . ASP A 1 318 ? -49.806 20.053 68.120 1.00 14.10 318 ASP A O 1
ATOM 2139 N N . TYR A 1 319 ? -49.783 19.764 70.368 1.00 12.37 319 TYR A N 1
ATOM 2140 C CA . TYR A 1 319 ? -48.331 19.922 70.450 1.00 13.88 319 TYR A CA 1
ATOM 2141 C C . TYR A 1 319 ? -47.691 18.585 70.789 1.00 15.43 319 TYR A C 1
ATOM 2142 O O . TYR A 1 319 ? -46.595 18.579 71.333 1.00 18.34 319 TYR A O 1
ATOM 2151 N N . SER A 1 320 ? -48.378 17.461 70.556 1.00 12.65 320 SER A N 1
ATOM 2152 C CA . SER A 1 320 ? -47.763 16.188 70.954 1.00 13.12 320 SER A CA 1
ATOM 2153 C C . SER A 1 320 ? -47.447 15.326 69.728 1.00 14.96 320 SER A C 1
ATOM 2154 O O . SER A 1 320 ? -47.963 15.561 68.627 1.00 14.22 320 SER A O 1
ATOM 2157 N N . TYR A 1 321 ? -46.507 14.385 69.893 1.00 14.95 321 TYR A N 1
ATOM 2158 C CA . TYR A 1 321 ? -46.296 13.395 68.871 1.00 11.99 321 TYR A CA 1
ATOM 2159 C C . TYR A 1 321 ? -46.166 12.060 69.566 1.00 13.75 321 TYR A C 1
ATOM 2160 O O . TYR A 1 321 ? -45.071 11.648 70.002 1.00 13.31 321 TYR A O 1
ATOM 2169 N N . LEU A 1 322 ? -47.307 11.392 69.702 1.00 14.41 322 LEU A N 1
ATOM 2170 C CA . LEU A 1 322 ? -47.440 10.358 70.731 1.00 15.60 322 LEU A CA 1
ATOM 2171 C C . LEU A 1 322 ? -46.998 8.977 70.212 1.00 16.63 322 LEU A C 1
ATOM 2172 O O . LEU A 1 322 ? -47.503 7.965 70.698 1.00 17.65 322 LEU A O 1
ATOM 2177 N N . LYS A 1 323 ? -46.096 8.952 69.231 1.00 16.68 323 LYS A N 1
ATOM 2178 C CA . LYS A 1 323 ? -45.566 7.733 68.636 1.00 16.46 323 LYS A CA 1
ATOM 2179 C C . LYS A 1 323 ? -44.024 7.808 68.554 1.00 17.29 323 LYS A C 1
ATOM 2180 O O . LYS A 1 323 ? -43.443 8.809 68.028 1.00 15.07 323 LYS A O 1
ATOM 2186 N N . LEU A 1 324 ? -43.355 6.805 69.154 1.00 16.17 324 LEU A N 1
ATOM 2187 C CA . LEU A 1 324 ? -41.886 6.648 69.051 1.00 14.21 324 LEU A CA 1
ATOM 2188 C C . LEU A 1 324 ? -41.577 6.467 67.577 1.00 14.83 324 LEU A C 1
ATOM 2189 O O . LEU A 1 324 ? -42.180 5.595 66.921 1.00 12.71 324 LEU A O 1
ATOM 2194 N N . THR A 1 325 ? -40.668 7.268 67.022 1.00 14.02 325 THR A N 1
ATOM 2195 C CA . THR A 1 325 ? -40.435 7.224 65.580 1.00 13.30 325 THR A CA 1
ATOM 2196 C C . THR A 1 325 ? -38.958 7.509 65.279 1.00 14.34 325 THR A C 1
ATOM 2197 O O . THR A 1 325 ? -38.354 8.311 66.001 1.00 12.68 325 THR A O 1
ATOM 2201 N N . ASN A 1 326 ? -38.417 6.921 64.208 1.00 14.38 326 ASN A N 1
ATOM 2202 C CA . ASN A 1 326 ? -37.115 7.331 63.663 1.00 14.32 326 ASN A CA 1
ATOM 2203 C C . ASN A 1 326 ? -37.222 7.657 62.172 1.00 15.57 326 ASN A C 1
ATOM 2204 O O . ASN A 1 326 ? -36.227 7.782 61.448 1.00 13.93 326 ASN A O 1
ATOM 2209 N N . ASP A 1 327 ? -38.453 7.776 61.690 1.00 14.98 327 ASP A N 1
ATOM 2210 C CA . ASP A 1 327 ? -38.610 8.107 60.271 1.00 15.77 327 ASP A CA 1
ATOM 2211 C C . ASP A 1 327 ? -38.324 9.626 60.095 1.00 16.76 327 ASP A C 1
ATOM 2212 O O . ASP A 1 327 ? -38.896 10.443 60.814 1.00 15.29 327 ASP A O 1
ATOM 2217 N N . LYS A 1 328 ? -37.447 9.994 59.154 1.00 17.78 328 LYS A N 1
ATOM 2218 C CA . LYS A 1 328 ? -37.067 11.401 58.933 1.00 18.03 328 LYS A CA 1
ATOM 2219 C C . LYS A 1 328 ? -38.222 12.394 58.698 1.00 17.54 328 LYS A C 1
ATOM 2220 O O . LYS A 1 328 ? -38.200 13.541 59.188 1.00 16.50 328 LYS A O 1
ATOM 2226 N N . ASN A 1 329 ? -39.240 11.974 57.949 1.00 16.22 329 ASN A N 1
ATOM 2227 C CA . ASN A 1 329 ? -40.392 12.829 57.700 1.00 17.19 329 ASN A CA 1
ATOM 2228 C C . ASN A 1 329 ? -41.240 13.041 58.949 1.00 16.54 329 ASN A C 1
ATOM 2229 O O . ASN A 1 329 ? -41.729 14.144 59.238 1.00 18.13 329 ASN A O 1
ATOM 2234 N N . ASP A 1 330 ? -41.421 11.968 59.707 1.00 15.89 330 ASP A N 1
ATOM 2235 C CA . ASP A 1 330 ? -42.119 12.010 60.989 1.00 15.90 330 ASP A CA 1
ATOM 2236 C C . ASP A 1 330 ? -41.377 12.925 61.958 1.00 13.71 330 ASP A C 1
ATOM 2237 O O . ASP A 1 330 ? -42.034 13.635 62.712 1.00 13.08 330 ASP A O 1
ATOM 2242 N N . ILE A 1 331 ? -40.048 12.845 61.976 1.00 13.22 331 ILE A N 1
ATOM 2243 C CA . ILE A 1 331 ? -39.236 13.675 62.878 1.00 14.18 331 ILE A CA 1
ATOM 2244 C C . ILE A 1 331 ? -39.416 15.157 62.546 1.00 14.75 331 ILE A C 1
ATOM 2245 O O . ILE A 1 331 ? -39.564 15.974 63.462 1.00 12.53 331 ILE A O 1
ATOM 2250 N N . VAL A 1 332 ? -39.423 15.491 61.251 1.00 15.80 332 VAL A N 1
ATOM 2251 C CA . VAL A 1 332 ? -39.732 16.853 60.805 1.00 17.77 332 VAL A CA 1
ATOM 2252 C C . VAL A 1 332 ? -41.095 17.351 61.346 1.00 18.34 332 VAL A C 1
ATOM 2253 O O . VAL A 1 332 ? -41.250 18.488 61.764 1.00 17.54 332 VAL A O 1
ATOM 2257 N N . GLU A 1 333 ? -42.074 16.458 61.310 1.00 17.93 333 GLU A N 1
ATOM 2258 C CA . GLU A 1 333 ? -43.417 16.777 61.709 1.00 16.87 333 GLU A CA 1
ATOM 2259 C C . GLU A 1 333 ? -43.445 16.946 63.221 1.00 14.52 333 GLU A C 1
ATOM 2260 O O . GLU A 1 333 ? -43.999 17.915 63.722 1.00 16.13 333 GLU A O 1
ATOM 2266 N N . LEU A 1 334 ? -42.776 16.048 63.945 1.00 13.53 334 LEU A N 1
ATOM 2267 C CA . LEU A 1 334 ? -42.692 16.129 65.397 1.00 14.07 334 LEU A CA 1
ATOM 2268 C C . LEU A 1 334 ? -42.034 17.446 65.859 1.00 14.28 334 LEU A C 1
ATOM 2269 O O . LEU A 1 334 ? -42.540 18.141 66.756 1.00 15.12 334 LEU A O 1
ATOM 2274 N N . LYS A 1 335 ? -40.898 17.802 65.265 1.00 15.04 335 LYS A N 1
ATOM 2275 C CA . LYS A 1 335 ? -40.243 19.054 65.654 1.00 13.49 335 LYS A CA 1
ATOM 2276 C C . LYS A 1 335 ? -41.154 20.244 65.333 1.00 13.64 335 LYS A C 1
ATOM 2277 O O . LYS A 1 335 ? -41.110 21.199 66.069 1.00 14.04 335 LYS A O 1
ATOM 2283 N N . ASN A 1 336 ? -41.939 20.254 64.251 1.00 15.20 336 ASN A N 1
ATOM 2284 C CA . ASN A 1 336 ? -42.921 21.336 64.003 1.00 15.79 336 ASN A CA 1
ATOM 2285 C C . ASN A 1 336 ? -44.088 21.395 64.987 1.00 16.85 336 ASN A C 1
ATOM 2286 O O . ASN A 1 336 ? -44.852 22.374 65.000 1.00 17.52 336 ASN A O 1
ATOM 2291 N N . LYS A 1 337 ? -44.265 20.338 65.769 1.00 14.84 337 LYS A N 1
ATOM 2292 C CA . LYS A 1 337 ? -45.317 20.314 66.795 1.00 16.45 337 LYS A CA 1
ATOM 2293 C C . LYS A 1 337 ? -44.834 20.830 68.118 1.00 14.54 337 LYS A C 1
ATOM 2294 O O . LYS A 1 337 ? -45.666 21.131 69.005 1.00 15.76 337 LYS A O 1
ATOM 2300 N N . VAL A 1 338 ? -43.509 20.888 68.281 1.00 14.35 338 VAL A N 1
ATOM 2301 C CA . VAL A 1 338 ? -42.924 21.474 69.495 1.00 13.64 338 VAL A CA 1
ATOM 2302 C C . VAL A 1 338 ? -43.425 22.940 69.626 1.00 13.21 338 VAL A C 1
ATOM 2303 O O . VAL A 1 338 ? -43.189 23.698 68.724 1.00 15.08 338 VAL A O 1
ATOM 2307 N N . PRO A 1 339 ? -44.086 23.324 70.743 1.00 12.36 339 PRO A N 1
ATOM 2308 C CA . PRO A 1 339 ? -44.581 24.681 70.890 1.00 13.65 339 PRO A CA 1
ATOM 2309 C C . PRO A 1 339 ? -43.403 25.639 71.194 1.00 14.68 339 PRO A C 1
ATOM 2310 O O . PRO A 1 339 ? -42.477 25.238 71.928 1.00 13.56 339 PRO A O 1
ATOM 2314 N N . THR A 1 340 ? -43.471 26.866 70.678 1.00 12.86 340 THR A N 1
ATOM 2315 C CA . THR A 1 340 ? -42.533 27.925 71.138 1.00 15.95 340 THR A CA 1
ATOM 2316 C C . THR A 1 340 ? -43.243 29.119 71.804 1.00 16.46 340 THR A C 1
ATOM 2317 O O . THR A 1 340 ? -42.645 30.199 71.975 1.00 15.53 340 THR A O 1
ATOM 2321 N N . GLU A 1 341 ? -44.518 28.903 72.138 1.00 14.97 341 GLU A N 1
ATOM 2322 C CA . GLU A 1 341 ? -45.356 29.897 72.826 1.00 16.12 341 GLU A CA 1
ATOM 2323 C C . GLU A 1 341 ? -46.185 29.109 73.810 1.00 14.73 341 GLU A C 1
ATOM 2324 O O . GLU A 1 341 ? -46.380 27.884 73.614 1.00 15.98 341 GLU A O 1
ATOM 2330 N N . ALA A 1 342 ? -46.710 29.810 74.810 1.00 13.04 342 ALA A N 1
ATOM 2331 C CA . ALA A 1 342 ? -47.722 29.329 75.718 1.00 13.97 342 ALA A CA 1
ATOM 2332 C C . ALA A 1 342 ? -48.791 30.436 75.773 1.00 17.05 342 ALA A C 1
ATOM 2333 O O . ALA A 1 342 ? -48.672 31.478 75.150 1.00 18.87 342 ALA A O 1
ATOM 2335 N N . GLU A 1 343 ? -49.858 30.250 76.537 1.00 19.16 343 GLU A N 1
ATOM 2336 C CA . GLU A 1 343 ? -50.968 31.160 76.466 1.00 20.39 343 GLU A CA 1
ATOM 2337 C C . GLU A 1 343 ? -50.499 32.434 77.205 1.00 23.17 343 GLU A C 1
ATOM 2338 O O . GLU A 1 343 ? -50.180 32.361 78.407 1.00 23.24 343 GLU A O 1
ATOM 2344 N N . ASP A 1 344 ? -50.404 33.546 76.465 1.00 23.35 344 ASP A N 1
ATOM 2345 C CA . ASP A 1 344 ? -49.897 34.853 76.939 1.00 26.99 344 ASP A CA 1
ATOM 2346 C C . ASP A 1 344 ? -50.859 35.748 77.741 1.00 26.30 344 ASP A C 1
ATOM 2347 O O . ASP A 1 344 ? -50.445 36.618 78.533 1.00 25.35 344 ASP A O 1
ATOM 2352 N N . HIS A 1 345 ? -52.145 35.565 77.475 1.00 26.94 345 HIS A N 1
ATOM 2353 C CA . HIS A 1 345 ? -53.205 36.367 78.097 1.00 27.11 345 HIS A CA 1
ATOM 2354 C C . HIS A 1 345 ? -53.421 35.912 79.546 1.00 26.77 345 HIS A C 1
ATOM 2355 O O . HIS A 1 345 ? -52.813 34.932 79.967 1.00 23.35 345 HIS A O 1
ATOM 2362 N N . ASP A 1 346 ? -54.237 36.664 80.284 1.00 25.42 346 ASP A N 1
ATOM 2363 C CA . ASP A 1 346 ? -54.766 36.209 81.564 1.00 27.11 346 ASP A CA 1
ATOM 2364 C C . ASP A 1 346 ? -56.073 35.422 81.342 1.00 25.77 346 ASP A C 1
ATOM 2365 O O . ASP A 1 346 ? -56.396 34.976 80.215 1.00 25.29 346 ASP A O 1
ATOM 2370 N N . GLY A 1 347 ? -56.801 35.251 82.436 1.00 23.53 347 GLY A N 1
ATOM 2371 C CA . GLY A 1 347 ? -57.960 34.392 82.476 1.00 22.85 347 GLY A CA 1
ATOM 2372 C C . GLY A 1 347 ? -59.131 34.778 81.600 1.00 23.07 347 GLY A C 1
ATOM 2373 O O . GLY A 1 347 ? -60.174 34.076 81.620 1.00 25.24 347 GLY A O 1
ATOM 2374 N N . ASN A 1 348 ? -59.004 35.883 80.865 1.00 20.68 348 ASN A N 1
ATOM 2375 C CA . ASN A 1 348 ? -60.065 36.242 79.926 1.00 20.61 348 ASN A CA 1
ATOM 2376 C C . ASN A 1 348 ? -60.043 35.384 78.641 1.00 20.33 348 ASN A C 1
ATOM 2377 O O . ASN A 1 348 ? -61.039 35.350 77.886 1.00 20.79 348 ASN A O 1
ATOM 2382 N N . ARG A 1 349 ? -58.934 34.691 78.407 1.00 16.84 349 ARG A N 1
ATOM 2383 C CA . ARG A 1 349 ? -58.895 33.713 77.334 1.00 17.96 349 ARG A CA 1
ATOM 2384 C C . ARG A 1 349 ? -59.372 32.362 77.816 1.00 16.42 349 ARG A C 1
ATOM 2385 O O . ARG A 1 349 ? -58.948 31.871 78.846 1.00 17.30 349 ARG A O 1
ATOM 2393 N N . LEU A 1 350 ? -60.204 31.720 77.007 1.00 15.10 350 LEU A N 1
ATOM 2394 C CA . LEU A 1 350 ? -60.538 30.328 77.220 1.00 13.53 350 LEU A CA 1
ATOM 2395 C C . LEU A 1 350 ? -59.280 29.448 77.357 1.00 13.81 350 LEU A C 1
ATOM 2396 O O . LEU A 1 350 ? -59.211 28.607 78.239 1.00 12.02 350 LEU A O 1
ATOM 2401 N N . MET A 1 351 ? -58.260 29.590 76.509 1.00 13.57 351 MET A N 1
ATOM 2402 C CA . MET A 1 351 ? -57.178 28.604 76.571 1.00 13.72 351 MET A CA 1
ATOM 2403 C C . MET A 1 351 ? -56.353 28.688 77.832 1.00 13.33 351 MET A C 1
ATOM 2404 O O . MET A 1 351 ? -55.671 27.729 78.191 1.00 15.49 351 MET A O 1
ATOM 2409 N N . TYR A 1 352 ? -56.403 29.837 78.495 1.00 12.26 352 TYR A N 1
ATOM 2410 C CA . TYR A 1 352 ? -55.749 29.993 79.814 1.00 12.49 352 TYR A CA 1
ATOM 2411 C C . TYR A 1 352 ? -56.286 28.969 80.810 1.00 11.90 352 TYR A C 1
ATOM 2412 O O . TYR A 1 352 ? -55.556 28.488 81.712 1.00 12.83 352 TYR A O 1
ATOM 2421 N N . GLN A 1 353 ? -57.573 28.620 80.662 1.00 12.63 353 GLN A N 1
ATOM 2422 C CA . GLN A 1 353 ? -58.178 27.711 81.640 1.00 14.01 353 GLN A CA 1
ATOM 2423 C C . GLN A 1 353 ? -57.530 26.323 81.583 1.00 16.24 353 GLN A C 1
ATOM 2424 O O . GLN A 1 353 ? -57.737 25.561 82.519 1.00 17.99 353 GLN A O 1
ATOM 2430 N N . PHE A 1 354 ? -56.769 26.011 80.521 1.00 14.34 354 PHE A N 1
ATOM 2431 C CA . PHE A 1 354 ? -56.142 24.700 80.348 1.00 13.80 354 PHE A CA 1
ATOM 2432 C C . PHE A 1 354 ? -54.667 24.686 80.672 1.00 12.77 354 PHE A C 1
ATOM 2433 O O . PHE A 1 354 ? -53.960 23.699 80.384 1.00 12.42 354 PHE A O 1
ATOM 2441 N N . GLY A 1 355 ? -54.157 25.760 81.288 1.00 14.38 355 GLY A N 1
ATOM 2442 C CA . GLY A 1 355 ? -52.689 25.863 81.432 1.00 13.53 355 GLY A CA 1
ATOM 2443 C C . GLY A 1 355 ? -52.104 25.702 82.828 1.00 13.40 355 GLY A C 1
ATOM 2444 O O . GLY A 1 355 ? -51.156 26.422 83.157 1.00 13.09 355 GLY A O 1
ATOM 2445 N N . ALA A 1 356 ? -52.681 24.849 83.664 1.00 13.67 356 ALA A N 1
ATOM 2446 C CA . ALA A 1 356 ? -52.106 24.506 84.960 1.00 13.85 356 ALA A CA 1
ATOM 2447 C C . ALA A 1 356 ? -51.081 23.343 84.757 1.00 14.85 356 ALA A C 1
ATOM 2448 O O . ALA A 1 356 ? -50.699 23.063 83.626 1.00 16.43 356 ALA A O 1
ATOM 2450 N N . THR A 1 357 ? -50.713 22.619 85.809 1.00 15.48 357 THR A N 1
ATOM 2451 C CA . THR A 1 357 ? -49.570 21.703 85.822 1.00 14.58 357 THR A CA 1
ATOM 2452 C C . THR A 1 357 ? -49.992 20.326 86.340 1.00 13.97 357 THR A C 1
ATOM 2453 O O . THR A 1 357 ? -49.929 20.061 87.553 1.00 16.19 357 THR A O 1
ATOM 2457 N N . PHE A 1 358 ? -50.428 19.459 85.423 1.00 14.66 358 PHE A N 1
ATOM 2458 C CA . PHE A 1 358 ? -50.872 18.099 85.804 1.00 14.05 358 PHE A CA 1
ATOM 2459 C C . PHE A 1 358 ? -49.759 17.078 85.490 1.00 14.79 358 PHE A C 1
ATOM 2460 O O . PHE A 1 358 ? -49.800 16.361 84.509 1.00 14.22 358 PHE A O 1
ATOM 2468 N N . THR A 1 359 ? -48.736 17.106 86.341 1.00 14.87 359 THR A N 1
ATOM 2469 C CA . THR A 1 359 ? -47.466 16.405 86.102 1.00 13.97 359 THR A CA 1
ATOM 2470 C C . THR A 1 359 ? -47.734 14.895 86.034 1.00 15.58 359 THR A C 1
ATOM 2471 O O . THR A 1 359 ? -47.221 14.230 85.139 1.00 14.69 359 THR A O 1
ATOM 2475 N N . GLN A 1 360 ? -48.591 14.374 86.911 1.00 12.87 360 GLN A N 1
ATOM 2476 C CA . GLN A 1 360 ? -48.825 12.927 86.936 1.00 14.34 360 GLN A CA 1
ATOM 2477 C C . GLN A 1 360 ? -49.308 12.348 85.623 1.00 14.86 360 GLN A C 1
ATOM 2478 O O . GLN A 1 360 ? -48.913 11.273 85.159 1.00 13.01 360 GLN A O 1
ATOM 2484 N N . LYS A 1 361 ? -50.185 13.109 84.987 1.00 13.81 361 LYS A N 1
ATOM 2485 C CA . LYS A 1 361 ? -50.785 12.686 83.737 1.00 14.75 361 LYS A CA 1
ATOM 2486 C C . LYS A 1 361 ? -49.730 12.624 82.615 1.00 15.36 361 LYS A C 1
ATOM 2487 O O . LYS A 1 361 ? -49.754 11.740 81.735 1.00 14.46 361 LYS A O 1
ATOM 2493 N N . ALA A 1 362 ? -48.791 13.551 82.667 1.00 14.75 362 ALA A N 1
ATOM 2494 C CA . ALA A 1 362 ? -47.714 13.568 81.714 1.00 15.28 362 ALA A CA 1
ATOM 2495 C C . ALA A 1 362 ? -46.782 12.377 81.925 1.00 14.04 362 ALA A C 1
ATOM 2496 O O . ALA A 1 362 ? -46.378 11.769 80.951 1.00 13.51 362 ALA A O 1
ATOM 2498 N N . LEU A 1 363 ? -46.389 12.116 83.171 1.00 14.22 363 LEU A N 1
ATOM 2499 C CA . LEU A 1 363 ? -45.544 10.964 83.503 1.00 15.43 363 LEU A CA 1
ATOM 2500 C C . LEU A 1 363 ? -46.281 9.684 83.070 1.00 13.98 363 LEU A C 1
ATOM 2501 O O . LEU A 1 363 ? -45.673 8.767 82.517 1.00 12.10 363 LEU A O 1
ATOM 2506 N N . MET A 1 364 ? -47.589 9.604 83.323 1.00 13.53 364 MET A N 1
ATOM 2507 C CA . MET A 1 364 ? -48.384 8.487 82.824 1.00 15.39 364 MET A CA 1
ATOM 2508 C C . MET A 1 364 ? -48.338 8.235 81.329 1.00 16.49 364 MET A C 1
ATOM 2509 O O . MET A 1 364 ? -48.222 7.079 80.911 1.00 14.71 364 MET A O 1
ATOM 2514 N N . LYS A 1 365 ? -48.431 9.308 80.540 1.00 14.64 365 LYS A N 1
ATOM 2515 C CA . LYS A 1 365 ? -48.358 9.232 79.107 1.00 13.55 365 LYS A CA 1
ATOM 2516 C C . LYS A 1 365 ? -46.948 8.753 78.701 1.00 14.39 365 LYS A C 1
ATOM 2517 O O . LYS A 1 365 ? -46.865 7.915 77.839 1.00 15.05 365 LYS A O 1
ATOM 2523 N N . ALA A 1 366 ? -45.863 9.245 79.301 1.00 10.62 366 ALA A N 1
ATOM 2524 C CA . ALA A 1 366 ? -44.516 8.728 78.956 1.00 13.41 366 ALA A CA 1
ATOM 2525 C C . ALA A 1 366 ? -44.402 7.231 79.298 1.00 13.53 366 ALA A C 1
ATOM 2526 O O . ALA A 1 366 ? -43.932 6.441 78.491 1.00 13.25 366 ALA A O 1
ATOM 2528 N N . ASP A 1 367 ? -44.856 6.800 80.471 1.00 13.24 367 ASP A N 1
ATOM 2529 C CA . ASP A 1 367 ? -44.804 5.355 80.799 1.00 13.52 367 ASP A CA 1
ATOM 2530 C C . ASP A 1 367 ? -45.636 4.523 79.809 1.00 15.06 367 ASP A C 1
ATOM 2531 O O . ASP A 1 367 ? -45.175 3.470 79.384 1.00 12.64 367 ASP A O 1
ATOM 2536 N N . GLU A 1 368 ? -46.822 5.007 79.410 1.00 13.14 368 GLU A N 1
ATOM 2537 C CA . GLU A 1 368 ? -47.648 4.331 78.408 1.00 14.25 368 GLU A CA 1
ATOM 2538 C C . GLU A 1 368 ? -46.945 4.161 77.063 1.00 11.97 368 GLU A C 1
ATOM 2539 O O . GLU A 1 368 ? -46.898 3.052 76.500 1.00 12.07 368 GLU A O 1
ATOM 2545 N N . ILE A 1 369 ? -46.390 5.245 76.530 1.00 11.40 369 ILE A N 1
ATOM 2546 C CA . ILE A 1 369 ? -45.645 5.164 75.274 1.00 11.76 369 ILE A CA 1
ATOM 2547 C C . ILE A 1 369 ? -44.488 4.151 75.350 1.00 13.59 369 ILE A C 1
ATOM 2548 O O . ILE A 1 369 ? -44.345 3.324 74.461 1.00 13.90 369 ILE A O 1
ATOM 2553 N N . LEU A 1 370 ? -43.644 4.252 76.369 1.00 13.77 370 LEU A N 1
ATOM 2554 C CA . LEU A 1 370 ? -42.487 3.312 76.496 1.00 14.15 370 LEU A CA 1
ATOM 2555 C C . LEU A 1 370 ? -42.968 1.881 76.738 1.00 14.07 370 LEU A C 1
ATOM 2556 O O . LEU A 1 370 ? -42.481 0.948 76.090 1.00 13.19 370 LEU A O 1
ATOM 2561 N N . THR A 1 371 ? -43.980 1.708 77.596 1.00 13.20 371 THR A N 1
ATOM 2562 C CA . THR A 1 371 ? -44.500 0.371 77.833 1.00 13.43 371 THR A CA 1
ATOM 2563 C C . THR A 1 371 ? -45.030 -0.249 76.515 1.00 13.21 371 THR A C 1
ATOM 2564 O O . THR A 1 371 ? -44.802 -1.420 76.188 1.00 11.97 371 THR A O 1
ATOM 2568 N N . GLN A 1 372 ? -45.806 0.540 75.780 1.00 10.89 372 GLN A N 1
ATOM 2569 C CA . GLN A 1 372 ? -46.521 -0.006 74.629 1.00 11.86 372 GLN A CA 1
ATOM 2570 C C . GLN A 1 372 ? -45.658 -0.042 73.387 1.00 11.43 372 GLN A C 1
ATOM 2571 O O . GLN A 1 372 ? -45.813 -0.952 72.584 1.00 13.72 372 GLN A O 1
ATOM 2577 N N . GLN A 1 373 ? -44.747 0.916 73.249 1.00 10.10 373 GLN A N 1
ATOM 2578 C CA . GLN A 1 373 ? -44.058 1.058 71.953 1.00 10.88 373 GLN A CA 1
ATOM 2579 C C . GLN A 1 373 ? -42.536 0.843 71.969 1.00 9.72 373 GLN A C 1
ATOM 2580 O O . GLN A 1 373 ? -41.980 0.649 70.902 1.00 13.48 373 GLN A O 1
ATOM 2586 N N . ALA A 1 374 ? -41.872 0.870 73.117 1.00 10.32 374 ALA A N 1
ATOM 2587 C CA . ALA A 1 374 ? -40.416 0.749 73.127 1.00 12.03 374 ALA A CA 1
ATOM 2588 C C . ALA A 1 374 ? -39.988 -0.652 72.670 1.00 12.40 374 ALA A C 1
ATOM 2589 O O . ALA A 1 374 ? -40.691 -1.661 72.876 1.00 9.85 374 ALA A O 1
ATOM 2591 N N . ARG A 1 375 ? -38.813 -0.699 72.051 1.00 11.19 375 ARG A N 1
ATOM 2592 C CA . ARG A 1 375 ? -38.201 -1.953 71.758 1.00 11.78 375 ARG A CA 1
ATOM 2593 C C . ARG A 1 375 ? -37.747 -2.714 72.999 1.00 13.18 375 ARG A C 1
ATOM 2594 O O . ARG A 1 375 ? -37.406 -2.129 74.016 1.00 12.44 375 ARG A O 1
ATOM 2602 N N . GLN A 1 376 ? -37.714 -4.034 72.890 1.00 12.02 376 GLN A N 1
ATOM 2603 C CA . GLN A 1 376 ? -37.208 -4.869 73.977 1.00 14.07 376 GLN A CA 1
ATOM 2604 C C . GLN A 1 376 ? -35.745 -4.546 74.381 1.00 13.95 376 GLN A C 1
ATOM 2605 O O . GLN A 1 376 ? -35.432 -4.365 75.562 1.00 17.15 376 GLN A O 1
ATOM 2611 N N . ASN A 1 377 ? -34.882 -4.500 73.385 1.00 11.30 377 ASN A N 1
ATOM 2612 C CA . ASN A 1 377 ? -33.482 -4.178 73.548 1.00 17.70 377 ASN A CA 1
ATOM 2613 C C . ASN A 1 377 ? -33.202 -2.739 73.162 1.00 18.88 377 ASN A C 1
ATOM 2614 O O . ASN A 1 377 ? -32.798 -2.466 72.010 1.00 22.98 377 ASN A O 1
ATOM 2619 N N . SER A 1 378 ? -33.477 -1.846 74.093 1.00 17.16 378 SER A N 1
ATOM 2620 C CA . SER A 1 378 ? -33.284 -0.414 73.913 1.00 15.38 378 SER A CA 1
ATOM 2621 C C . SER A 1 378 ? -33.109 0.169 75.308 1.00 15.19 378 SER A C 1
ATOM 2622 O O . SER A 1 378 ? -33.585 -0.416 76.317 1.00 14.00 378 SER A O 1
ATOM 2625 N N . GLN A 1 379 ? -32.412 1.308 75.342 1.00 14.98 379 GLN A N 1
ATOM 2626 C CA . GLN A 1 379 ? -32.289 2.049 76.563 1.00 13.58 379 GLN A CA 1
ATOM 2627 C C . GLN A 1 379 ? -33.454 3.046 76.575 1.00 13.12 379 GLN A C 1
ATOM 2628 O O . GLN A 1 379 ? -33.579 3.830 75.634 1.00 12.45 379 GLN A O 1
ATOM 2634 N N . LYS A 1 380 ? -34.282 3.021 77.610 1.00 12.59 380 LYS A N 1
ATOM 2635 C CA . LYS A 1 380 ? -35.542 3.817 77.592 1.00 14.41 380 LYS A CA 1
ATOM 2636 C C . LYS A 1 380 ? -35.326 5.065 78.434 1.00 14.14 380 LYS A C 1
ATOM 2637 O O . LYS A 1 380 ? -34.861 4.965 79.564 1.00 14.21 380 LYS A O 1
ATOM 2643 N N . VAL A 1 381 ? -35.598 6.246 77.865 1.00 13.09 381 VAL A N 1
ATOM 2644 C CA . VAL A 1 381 ? -35.220 7.517 78.470 1.00 13.00 381 VAL A CA 1
ATOM 2645 C C . VAL A 1 381 ? -36.422 8.461 78.458 1.00 12.90 381 VAL A C 1
ATOM 2646 O O . VAL A 1 381 ? -37.155 8.491 77.481 1.00 13.60 381 VAL A O 1
ATOM 2650 N N . ILE A 1 382 ? -36.590 9.232 79.529 1.00 12.68 382 ILE A N 1
ATOM 2651 C CA . ILE A 1 382 ? -37.469 10.404 79.541 1.00 14.24 382 ILE A CA 1
ATOM 2652 C C . ILE A 1 382 ? -36.624 11.628 79.870 1.00 14.64 382 ILE A C 1
ATOM 2653 O O . ILE A 1 382 ? -35.825 11.592 80.849 1.00 13.32 382 ILE A O 1
ATOM 2658 N N . PHE A 1 383 ? -36.760 12.639 79.003 1.00 11.79 383 PHE A N 1
ATOM 2659 C CA . PHE A 1 383 ? -36.321 14.016 79.312 1.00 12.18 383 PHE A CA 1
ATOM 2660 C C . PHE A 1 383 ? -37.585 14.862 79.651 1.00 11.96 383 PHE A C 1
ATOM 2661 O O . PHE A 1 383 ? -38.474 15.028 78.834 1.00 12.17 383 PHE A O 1
ATOM 2669 N N . HIS A 1 384 ? -37.654 15.384 80.854 1.00 11.29 384 HIS A N 1
ATOM 2670 C CA . HIS A 1 384 ? -38.813 16.132 81.262 1.00 13.02 384 HIS A CA 1
ATOM 2671 C C . HIS A 1 384 ? -38.362 17.584 81.530 1.00 14.04 384 HIS A C 1
ATOM 2672 O O . HIS A 1 384 ? -37.495 17.863 82.397 1.00 14.63 384 HIS A O 1
ATOM 2679 N N . ILE A 1 385 ? -38.971 18.497 80.796 1.00 12.21 385 ILE A N 1
ATOM 2680 C CA . ILE A 1 385 ? -38.664 19.905 80.949 1.00 13.64 385 ILE A CA 1
ATOM 2681 C C . ILE A 1 385 ? -39.904 20.521 81.616 1.00 15.88 385 ILE A C 1
ATOM 2682 O O . ILE A 1 385 ? -41.033 20.457 81.081 1.00 13.90 385 ILE A O 1
ATOM 2687 N N . THR A 1 386 ? -39.695 21.148 82.769 1.00 14.10 386 THR A N 1
ATOM 2688 C CA . THR A 1 386 ? -40.868 21.759 83.405 1.00 15.54 386 THR A CA 1
ATOM 2689 C C . THR A 1 386 ? -40.499 23.083 84.096 1.00 16.31 386 THR A C 1
ATOM 2690 O O . THR A 1 386 ? -39.317 23.263 84.470 1.00 14.86 386 THR A O 1
ATOM 2694 N N . ASP A 1 387 ? -41.495 23.957 84.317 1.00 15.62 387 ASP A N 1
ATOM 2695 C CA . ASP A 1 387 ? -41.197 25.173 85.108 1.00 15.56 387 ASP A CA 1
ATOM 2696 C C . ASP A 1 387 ? -42.069 25.235 86.366 1.00 14.56 387 ASP A C 1
ATOM 2697 O O . ASP A 1 387 ? -42.275 26.302 86.925 1.00 15.61 387 ASP A O 1
ATOM 2702 N N . GLY A 1 388 ? -42.601 24.114 86.823 1.00 14.80 388 GLY A N 1
ATOM 2703 C CA . GLY A 1 388 ? -43.383 24.190 88.064 1.00 15.56 388 GLY A CA 1
ATOM 2704 C C . GLY A 1 388 ? -43.806 22.876 88.684 1.00 16.09 388 GLY A C 1
ATOM 2705 O O . GLY A 1 388 ? -43.907 21.837 88.029 1.00 17.03 388 GLY A O 1
ATOM 2706 N N . VAL A 1 389 ? -43.993 22.926 89.986 1.00 17.05 389 VAL A N 1
ATOM 2707 C CA . VAL A 1 389 ? -44.523 21.818 90.751 1.00 16.90 389 VAL A CA 1
ATOM 2708 C C . VAL A 1 389 ? -45.984 21.531 90.399 1.00 15.06 389 VAL A C 1
ATOM 2709 O O . VAL A 1 389 ? -46.668 22.430 89.924 1.00 12.17 389 VAL A O 1
ATOM 2713 N N . PRO A 1 390 ? -46.441 20.299 90.654 1.00 14.90 390 PRO A N 1
ATOM 2714 C CA . PRO A 1 390 ? -47.795 19.923 90.243 1.00 13.49 390 PRO A CA 1
ATOM 2715 C C . PRO A 1 390 ? -48.860 20.709 91.021 1.00 12.33 390 PRO A C 1
ATOM 2716 O O . PRO A 1 390 ? -48.691 21.032 92.187 1.00 13.32 390 PRO A O 1
ATOM 2720 N N . THR A 1 391 ? -49.988 20.984 90.372 1.00 13.48 391 THR A N 1
ATOM 2721 C CA . THR A 1 391 ? -51.065 21.707 90.973 1.00 14.45 391 THR A CA 1
ATOM 2722 C C . THR A 1 391 ? -52.378 20.969 90.647 1.00 14.81 391 THR A C 1
ATOM 2723 O O . THR A 1 391 ? -53.461 21.502 90.920 1.00 14.33 391 THR A O 1
ATOM 2727 N N . MET A 1 392 ? -52.256 19.759 90.099 1.00 12.95 392 MET A N 1
ATOM 2728 C CA . MET A 1 392 ? -53.306 18.813 89.869 1.00 12.70 392 MET A CA 1
ATOM 2729 C C . MET A 1 392 ? -52.772 17.388 90.065 1.00 14.18 392 MET A C 1
ATOM 2730 O O . MET A 1 392 ? -51.579 17.147 89.841 1.00 14.72 392 MET A O 1
ATOM 2735 N N . SER A 1 393 ? -53.634 16.444 90.409 1.00 12.95 393 SER A N 1
ATOM 2736 C CA . SER A 1 393 ? -53.168 15.048 90.529 1.00 12.63 393 SER A CA 1
ATOM 2737 C C . SER A 1 393 ? -54.431 14.178 90.436 1.00 14.82 393 SER A C 1
ATOM 2738 O O . SER A 1 393 ? -55.560 14.688 90.607 1.00 15.32 393 SER A O 1
ATOM 2741 N N . TYR A 1 394 ? -54.279 12.879 90.188 1.00 13.79 394 TYR A N 1
ATOM 2742 C CA . TYR A 1 394 ? -55.407 11.931 90.282 1.00 13.54 394 TYR A CA 1
ATOM 2743 C C . TYR A 1 394 ? -55.593 11.505 91.735 1.00 12.24 394 TYR A C 1
ATOM 2744 O O . TYR A 1 394 ? -54.624 11.398 92.453 1.00 14.01 394 TYR A O 1
ATOM 2753 N N . PRO A 1 395 ? -56.839 11.302 92.176 1.00 12.91 395 PRO A N 1
ATOM 2754 C CA . PRO A 1 395 ? -57.127 10.925 93.562 1.00 13.54 395 PRO A CA 1
ATOM 2755 C C . PRO A 1 395 ? -56.715 9.448 93.797 1.00 14.46 395 PRO A C 1
ATOM 2756 O O . PRO A 1 395 ? -56.893 8.593 92.923 1.00 13.11 395 PRO A O 1
ATOM 2760 N N . ILE A 1 396 ? -56.177 9.186 94.980 1.00 13.78 396 ILE A N 1
ATOM 2761 C CA . ILE A 1 396 ? -55.990 7.852 95.485 1.00 14.50 396 ILE A CA 1
ATOM 2762 C C . ILE A 1 396 ? -57.409 7.354 95.812 1.00 16.77 396 ILE A C 1
ATOM 2763 O O . ILE A 1 396 ? -58.266 8.119 96.338 1.00 15.93 396 ILE A O 1
ATOM 2768 N N . ASN A 1 397 ? -57.650 6.085 95.465 1.00 15.97 397 ASN A N 1
ATOM 2769 C CA . ASN A 1 397 ? -59.001 5.512 95.493 1.00 15.46 397 ASN A CA 1
ATOM 2770 C C . ASN A 1 397 ? -59.362 5.003 96.890 1.00 15.16 397 ASN A C 1
ATOM 2771 O O . ASN A 1 397 ? -59.492 3.811 97.089 1.00 14.44 397 ASN A O 1
ATOM 2776 N N . PHE A 1 398 ? -59.503 5.906 97.866 1.00 14.36 398 PHE A N 1
ATOM 2777 C CA . PHE A 1 398 ? -59.982 5.531 99.211 1.00 16.13 398 PHE A CA 1
ATOM 2778 C C . PHE A 1 398 ? -61.391 4.964 99.230 1.00 16.93 398 PHE A C 1
ATOM 2779 O O . PHE A 1 398 ? -62.264 5.447 98.505 1.00 18.77 398 PHE A O 1
ATOM 2787 N N . ASN A 1 399 ? -61.608 3.970 100.079 1.00 17.35 399 ASN A N 1
ATOM 2788 C CA . ASN A 1 399 ? -62.914 3.364 100.338 1.00 17.05 399 ASN A CA 1
ATOM 2789 C C . ASN A 1 399 ? -63.631 4.064 101.498 1.00 17.92 399 ASN A C 1
ATOM 2790 O O . ASN A 1 399 ? -63.094 4.161 102.607 1.00 16.65 399 ASN A O 1
ATOM 2795 N N . HIS A 1 400 ? -64.826 4.595 101.233 1.00 20.23 400 HIS A N 1
ATOM 2796 C CA . HIS A 1 400 ? -65.540 5.401 102.221 1.00 20.74 400 HIS A CA 1
ATOM 2797 C C . HIS A 1 400 ? -66.732 4.650 102.764 1.00 22.83 400 HIS A C 1
ATOM 2798 O O . HIS A 1 400 ? -67.545 5.296 103.436 1.00 22.87 400 HIS A O 1
ATOM 2805 N N . ALA A 1 401 ? -66.834 3.350 102.472 1.00 23.04 401 ALA A N 1
ATOM 2806 C CA . ALA A 1 401 ? -67.955 2.560 102.966 1.00 24.17 401 ALA A CA 1
ATOM 2807 C C . ALA A 1 401 ? -67.937 2.455 104.485 1.00 25.82 401 ALA A C 1
ATOM 2808 O O . ALA A 1 401 ? -66.880 2.568 105.095 1.00 25.35 401 ALA A O 1
ATOM 2810 N N . THR A 1 402 ? -69.095 2.203 105.113 1.00 27.63 402 THR A N 1
ATOM 2811 C CA . THR A 1 402 ? -69.164 2.314 106.573 1.00 27.78 402 THR A CA 1
ATOM 2812 C C . THR A 1 402 ? -68.186 1.477 107.410 1.00 27.53 402 THR A C 1
ATOM 2813 O O . THR A 1 402 ? -67.598 2.003 108.366 1.00 28.88 402 THR A O 1
ATOM 2817 N N . PHE A 1 403 ? -68.006 0.205 107.066 1.00 24.92 403 PHE A N 1
ATOM 2818 C CA . PHE A 1 403 ? -67.058 -0.657 107.752 1.00 25.46 403 PHE A CA 1
ATOM 2819 C C . PHE A 1 403 ? -65.684 -0.683 107.057 1.00 25.12 403 PHE A C 1
ATOM 2820 O O . PHE A 1 403 ? -64.943 -1.660 107.193 1.00 25.46 403 PHE A O 1
ATOM 2828 N N . ALA A 1 404 ? -65.328 0.348 106.286 1.00 23.89 404 ALA A N 1
ATOM 2829 C CA . ALA A 1 404 ? -64.019 0.329 105.617 1.00 22.74 404 ALA A CA 1
ATOM 2830 C C . ALA A 1 404 ? -62.905 0.578 106.632 1.00 22.06 404 ALA A C 1
ATOM 2831 O O . ALA A 1 404 ? -63.166 1.285 107.607 1.00 22.28 404 ALA A O 1
ATOM 2833 N N . PRO A 1 405 ? -61.679 0.051 106.391 1.00 21.05 405 PRO A N 1
ATOM 2834 C CA . PRO A 1 405 ? -60.593 0.320 107.337 1.00 20.46 405 PRO A CA 1
ATOM 2835 C C . PRO A 1 405 ? -60.230 1.789 107.435 1.00 18.76 405 PRO A C 1
ATOM 2836 O O . PRO A 1 405 ? -60.637 2.581 106.602 1.00 19.84 405 PRO A O 1
ATOM 2840 N N . SER A 1 406 ? -59.451 2.163 108.437 1.00 18.64 406 SER A N 1
ATOM 2841 C CA . SER A 1 406 ? -58.994 3.552 108.520 1.00 18.36 406 SER A CA 1
ATOM 2842 C C . SER A 1 406 ? -58.214 3.953 107.272 1.00 19.10 406 SER A C 1
ATOM 2843 O O . SER A 1 406 ? -57.574 3.111 106.605 1.00 19.05 406 SER A O 1
ATOM 2846 N N . TYR A 1 407 ? -58.263 5.244 106.950 1.00 16.59 407 TYR A N 1
ATOM 2847 C CA . TYR A 1 407 ? -57.524 5.747 105.825 1.00 16.35 407 TYR A CA 1
ATOM 2848 C C . TYR A 1 407 ? -56.034 5.389 105.854 1.00 13.97 407 TYR A C 1
ATOM 2849 O O . TYR A 1 407 ? -55.478 5.126 104.802 1.00 12.32 407 TYR A O 1
ATOM 2858 N N . GLN A 1 408 ? -55.408 5.459 107.023 1.00 13.21 408 GLN A N 1
ATOM 2859 C CA . GLN A 1 408 ? -53.997 5.123 107.122 1.00 13.65 408 GLN A CA 1
ATOM 2860 C C . GLN A 1 408 ? -53.825 3.619 106.778 1.00 14.20 408 GLN A C 1
ATOM 2861 O O . GLN A 1 408 ? -52.928 3.286 106.030 1.00 14.82 408 GLN A O 1
ATOM 2867 N N . ASN A 1 409 ? -54.627 2.723 107.375 1.00 15.38 409 ASN A N 1
ATOM 2868 C CA . ASN A 1 409 ? -54.625 1.285 107.041 1.00 15.02 409 ASN A CA 1
ATOM 2869 C C . ASN A 1 409 ? -54.805 1.082 105.527 1.00 16.01 409 ASN A C 1
ATOM 2870 O O . ASN A 1 409 ? -54.086 0.294 104.895 1.00 14.50 409 ASN A O 1
ATOM 2875 N N . GLN A 1 410 ? -55.709 1.865 104.941 1.00 14.63 410 GLN A N 1
ATOM 2876 C CA . GLN A 1 410 ? -55.966 1.726 103.525 1.00 14.09 410 GLN A CA 1
ATOM 2877 C C . GLN A 1 410 ? -54.718 2.108 102.766 1.00 14.71 410 GLN A C 1
ATOM 2878 O O . GLN A 1 410 ? -54.331 1.432 101.798 1.00 13.86 410 GLN A O 1
ATOM 2884 N N . LEU A 1 411 ? -54.106 3.210 103.185 1.00 12.66 411 LEU A N 1
ATOM 2885 C CA . LEU A 1 411 ? -52.974 3.669 102.451 1.00 13.59 411 LEU A CA 1
ATOM 2886 C C . LEU A 1 411 ? -51.807 2.712 102.658 1.00 13.00 411 LEU A C 1
ATOM 2887 O O . LEU A 1 411 ? -51.021 2.489 101.750 1.00 14.20 411 LEU A O 1
ATOM 2892 N N . ASN A 1 412 ? -51.647 2.165 103.851 1.00 12.85 412 ASN A N 1
ATOM 2893 C CA . ASN A 1 412 ? -50.533 1.283 104.073 1.00 12.29 412 ASN A CA 1
ATOM 2894 C C . ASN A 1 412 ? -50.699 0.037 103.192 1.00 14.16 412 ASN A C 1
ATOM 2895 O O . ASN A 1 412 ? -49.672 -0.505 102.764 1.00 13.71 412 ASN A O 1
ATOM 2900 N N . ALA A 1 413 ? -51.950 -0.416 102.961 1.00 11.74 413 ALA A N 1
ATOM 2901 C CA . ALA A 1 413 ? -52.188 -1.582 102.087 1.00 12.36 413 ALA A CA 1
ATOM 2902 C C . ALA A 1 413 ? -51.832 -1.233 100.630 1.00 11.58 413 ALA A C 1
ATOM 2903 O O . ALA A 1 413 ? -51.182 -2.037 99.944 1.00 12.73 413 ALA A O 1
ATOM 2905 N N . PHE A 1 414 ? -52.180 -0.032 100.173 1.00 11.92 414 PHE A N 1
ATOM 2906 C CA . PHE A 1 414 ? -51.717 0.472 98.869 1.00 11.36 414 PHE A CA 1
ATOM 2907 C C . PHE A 1 414 ? -50.205 0.490 98.755 1.00 11.39 414 PHE A C 1
ATOM 2908 O O . PHE A 1 414 ? -49.704 0.125 97.695 1.00 11.63 414 PHE A O 1
ATOM 2916 N N . PHE A 1 415 ? -49.481 0.944 99.785 1.00 11.14 415 PHE A N 1
ATOM 2917 C CA . PHE A 1 415 ? -48.003 1.023 99.692 1.00 11.43 415 PHE A CA 1
ATOM 2918 C C . PHE A 1 415 ? -47.475 -0.403 99.598 1.00 10.49 415 PHE A C 1
ATOM 2919 O O . PHE A 1 415 ? -46.501 -0.657 98.921 1.00 12.54 415 PHE A O 1
ATOM 2927 N N . SER A 1 416 ? -48.138 -1.320 100.280 1.00 9.03 416 SER A N 1
ATOM 2928 C CA A SER A 1 416 ? -47.675 -2.703 100.353 0.50 8.85 416 SER A CA 1
ATOM 2929 C CA B SER A 1 416 ? -47.713 -2.715 100.354 0.50 9.03 416 SER A CA 1
ATOM 2930 C C . SER A 1 416 ? -47.664 -3.451 99.017 1.00 8.02 416 SER A C 1
ATOM 2931 O O . SER A 1 416 ? -46.896 -4.366 98.851 1.00 10.41 416 SER A O 1
ATOM 2936 N N . LYS A 1 417 ? -48.521 -3.066 98.086 1.00 9.73 417 LYS A N 1
ATOM 2937 C CA . LYS A 1 417 ? -48.593 -3.626 96.727 1.00 10.15 417 LYS A CA 1
ATOM 2938 C C . LYS A 1 417 ? -47.560 -3.079 95.768 1.00 10.39 417 LYS A C 1
ATOM 2939 O O . LYS A 1 417 ? -47.383 -3.707 94.737 1.00 10.83 417 LYS A O 1
ATOM 2945 N N . SER A 1 418 ? -46.928 -1.939 96.066 1.00 9.05 418 SER A N 1
ATOM 2946 C CA . SER A 1 418 ? -45.974 -1.328 95.173 1.00 10.55 418 SER A CA 1
ATOM 2947 C C . SER A 1 418 ? -44.719 -2.177 95.260 1.00 11.33 418 SER A C 1
ATOM 2948 O O . SER A 1 418 ? -44.450 -2.749 96.312 1.00 10.53 418 SER A O 1
ATOM 2951 N N . PRO A 1 419 ? -43.954 -2.281 94.152 1.00 11.39 419 PRO A N 1
ATOM 2952 C CA . PRO A 1 419 ? -42.736 -3.083 94.105 1.00 13.10 419 PRO A CA 1
ATOM 2953 C C . PRO A 1 419 ? -41.719 -2.752 95.210 1.00 12.63 419 PRO A C 1
ATOM 2954 O O . PRO A 1 419 ? -41.073 -3.647 95.723 1.00 14.69 419 PRO A O 1
ATOM 2958 N N . ASN A 1 420 ? -41.578 -1.485 95.589 1.00 14.41 420 ASN A N 1
ATOM 2959 C CA . ASN A 1 420 ? -40.485 -1.058 96.489 1.00 14.80 420 ASN A CA 1
ATOM 2960 C C . ASN A 1 420 ? -41.130 -0.619 97.798 1.00 15.81 420 ASN A C 1
ATOM 2961 O O . ASN A 1 420 ? -40.501 -0.060 98.673 1.00 14.84 420 ASN A O 1
ATOM 2966 N N . LYS A 1 421 ? -42.404 -0.960 97.957 1.00 15.10 421 LYS A N 1
ATOM 2967 C CA . LYS A 1 421 ? -43.165 -0.686 99.170 1.00 16.65 421 LYS A CA 1
ATOM 2968 C C . LYS A 1 421 ? -43.160 0.809 99.531 1.00 16.68 421 LYS A C 1
ATOM 2969 O O . LYS A 1 421 ? -43.273 1.169 100.709 1.00 18.49 421 LYS A O 1
ATOM 2975 N N . ASP A 1 422 ? -43.043 1.662 98.524 1.00 13.96 422 ASP A N 1
ATOM 2976 C CA . ASP A 1 422 ? -42.859 3.110 98.713 1.00 14.63 422 ASP A CA 1
ATOM 2977 C C . ASP A 1 422 ? -43.775 3.974 97.847 1.00 14.31 422 ASP A C 1
ATOM 2978 O O . ASP A 1 422 ? -43.581 5.206 97.752 1.00 12.50 422 ASP A O 1
ATOM 2983 N N . GLY A 1 423 ? -44.760 3.344 97.213 1.00 13.74 423 GLY A N 1
ATOM 2984 C CA . GLY A 1 423 ? -45.604 4.036 96.266 1.00 13.41 423 GLY A CA 1
ATOM 2985 C C . GLY A 1 423 ? -46.952 3.384 96.095 1.00 13.22 423 GLY A C 1
ATOM 2986 O O . GLY A 1 423 ? -47.306 2.509 96.867 1.00 12.44 423 GLY A O 1
ATOM 2987 N N . ILE A 1 424 ? -47.669 3.837 95.078 1.00 12.52 424 ILE A N 1
ATOM 2988 C CA . ILE A 1 424 ? -49.031 3.402 94.845 1.00 12.82 424 ILE A CA 1
ATOM 2989 C C . ILE A 1 424 ? -49.160 2.979 93.376 1.00 13.14 424 ILE A C 1
ATOM 2990 O O . ILE A 1 424 ? -48.840 3.733 92.491 1.00 12.92 424 ILE A O 1
ATOM 2995 N N . LEU A 1 425 ? -49.676 1.780 93.147 1.00 13.76 425 LEU A N 1
ATOM 2996 C CA . LEU A 1 425 ? -49.966 1.274 91.811 1.00 13.40 425 LEU A CA 1
ATOM 2997 C C . LEU A 1 425 ? -51.027 2.112 91.113 1.00 14.12 425 LEU A C 1
ATOM 2998 O O . LEU A 1 425 ? -51.957 2.615 91.743 1.00 12.12 425 LEU A O 1
ATOM 3003 N N . LEU A 1 426 ? -50.904 2.219 89.802 1.00 14.36 426 LEU A N 1
ATOM 3004 C CA . LEU A 1 426 ? -51.864 3.045 89.067 1.00 17.19 426 LEU A CA 1
ATOM 3005 C C . LEU A 1 426 ? -53.323 2.594 89.274 1.00 16.41 426 LEU A C 1
ATOM 3006 O O . LEU A 1 426 ? -54.243 3.429 89.322 1.00 16.57 426 LEU A O 1
ATOM 3011 N N . SER A 1 427 ? -53.518 1.292 89.479 1.00 15.64 427 SER A N 1
ATOM 3012 C CA . SER A 1 427 ? -54.871 0.775 89.720 1.00 17.13 427 SER A CA 1
ATOM 3013 C C . SER A 1 427 ? -55.465 1.189 91.100 1.00 17.13 427 SER A C 1
ATOM 3014 O O . SER A 1 427 ? -56.652 1.017 91.383 1.00 19.38 427 SER A O 1
ATOM 3017 N N . ASP A 1 428 ? -54.661 1.747 92.001 1.00 15.86 428 ASP A N 1
ATOM 3018 C CA . ASP A 1 428 ? -55.204 2.293 93.244 1.00 13.78 428 ASP A CA 1
ATOM 3019 C C . ASP A 1 428 ? -55.395 3.826 93.208 1.00 12.66 428 ASP A C 1
ATOM 3020 O O . ASP A 1 428 ? -55.718 4.425 94.224 1.00 13.30 428 ASP A O 1
ATOM 3025 N N . PHE A 1 429 ? -55.278 4.439 92.036 1.00 13.73 429 PHE A N 1
ATOM 3026 C CA . PHE A 1 429 ? -55.820 5.787 91.769 1.00 13.99 429 PHE A CA 1
ATOM 3027 C C . PHE A 1 429 ? -57.094 5.737 90.935 1.00 14.81 429 PHE A C 1
ATOM 3028 O O . PHE A 1 429 ? -57.281 4.770 90.176 1.00 15.39 429 PHE A O 1
ATOM 3036 N N . ILE A 1 430 ? -57.945 6.764 91.029 1.00 14.81 430 ILE A N 1
ATOM 3037 C CA . ILE A 1 430 ? -59.052 6.873 90.046 1.00 16.18 430 ILE A CA 1
ATOM 3038 C C . ILE A 1 430 ? -58.553 7.687 88.866 1.00 16.86 430 ILE A C 1
ATOM 3039 O O . ILE A 1 430 ? -58.251 8.872 89.011 1.00 18.40 430 ILE A O 1
ATOM 3044 N N . THR A 1 431 ? -58.474 7.094 87.686 1.00 15.44 431 THR A N 1
ATOM 3045 C CA . THR A 1 431 ? -57.905 7.890 86.581 1.00 18.21 431 THR A CA 1
ATOM 3046 C C . THR A 1 431 ? -58.859 7.951 85.399 1.00 19.34 431 THR A C 1
ATOM 3047 O O . THR A 1 431 ? -58.496 8.487 84.382 1.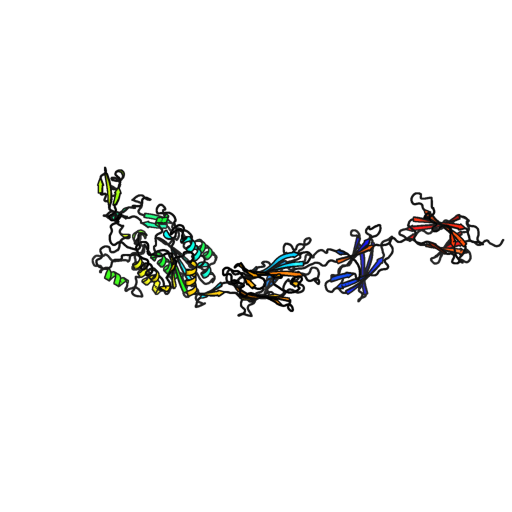00 21.13 431 THR A O 1
ATOM 3051 N N . GLN A 1 432 ? -60.061 7.406 85.539 1.00 21.97 432 GLN A N 1
ATOM 3052 C CA . GLN A 1 432 ? -61.095 7.489 84.509 1.00 23.17 432 GLN A CA 1
ATOM 3053 C C . GLN A 1 432 ? -62.467 7.583 85.164 1.00 21.65 432 GLN A C 1
ATOM 3054 O O . GLN A 1 432 ? -62.668 7.029 86.235 1.00 20.65 432 GLN A O 1
ATOM 3060 N N . ALA A 1 433 ? -63.405 8.277 84.515 1.00 19.07 433 ALA A N 1
ATOM 3061 C CA . ALA A 1 433 ? -64.787 8.392 85.011 1.00 20.80 433 ALA A CA 1
ATOM 3062 C C . ALA A 1 433 ? -65.725 8.605 83.815 1.00 21.43 433 ALA A C 1
ATOM 3063 O O . ALA A 1 433 ? -65.434 9.390 82.889 1.00 21.12 433 ALA A O 1
ATOM 3065 N N . THR A 1 434 ? -66.873 7.959 83.852 1.00 21.55 434 THR A N 1
ATOM 3066 C CA . THR A 1 434 ? -67.818 8.071 82.730 1.00 23.02 434 THR A CA 1
ATOM 3067 C C . THR A 1 434 ? -68.279 9.508 82.614 1.00 20.52 434 THR A C 1
ATOM 3068 O O . THR A 1 434 ? -68.473 9.960 81.514 1.00 21.45 434 THR A O 1
ATOM 3072 N N . SER A 1 435 ? -68.380 10.247 83.710 1.00 20.43 435 SER A N 1
ATOM 3073 C CA . SER A 1 435 ? -68.732 11.690 83.687 1.00 20.98 435 SER A CA 1
ATOM 3074 C C . SER A 1 435 ? -67.589 12.622 83.284 1.00 20.50 435 SER A C 1
ATOM 3075 O O . SER A 1 435 ? -67.796 13.819 83.125 1.00 22.72 435 SER A O 1
ATOM 3078 N N . GLY A 1 436 ? -66.387 12.102 83.108 1.00 19.65 436 GLY A N 1
ATOM 3079 C CA . GLY A 1 436 ? -65.300 12.894 82.585 1.00 18.55 436 GLY A CA 1
ATOM 3080 C C . GLY A 1 436 ? -64.251 13.094 83.648 1.00 17.90 436 GLY A C 1
ATOM 3081 O O . GLY A 1 436 ? -64.553 13.059 84.862 1.00 17.73 436 GLY A O 1
ATOM 3082 N N . GLU A 1 437 ? -63.029 13.332 83.183 1.00 17.18 437 GLU A N 1
ATOM 3083 C CA . GLU A 1 437 ? -61.902 13.532 84.071 1.00 15.44 437 GLU A CA 1
ATOM 3084 C C . GLU A 1 437 ? -62.070 14.696 85.050 1.00 14.43 437 GLU A C 1
ATOM 3085 O O . GLU A 1 437 ? -61.633 14.601 86.207 1.00 13.97 437 GLU A O 1
ATOM 3091 N N . HIS A 1 438 ? -62.653 15.802 84.577 1.00 13.89 438 HIS A N 1
ATOM 3092 C CA . HIS A 1 438 ? -62.846 16.992 85.391 1.00 13.93 438 HIS A CA 1
ATOM 3093 C C . HIS A 1 438 ? -63.681 16.645 86.607 1.00 15.22 438 HIS A C 1
ATOM 3094 O O . HIS A 1 438 ? -63.625 17.376 87.573 1.00 17.90 438 HIS A O 1
ATOM 3101 N N . THR A 1 439 ? -64.457 15.556 86.584 1.00 15.69 439 THR A N 1
ATOM 3102 C CA . THR A 1 439 ? -65.259 15.230 87.778 1.00 17.19 439 THR A CA 1
ATOM 3103 C C . THR A 1 439 ? -64.534 14.456 88.891 1.00 17.25 439 THR A C 1
ATOM 3104 O O . THR A 1 439 ? -65.058 14.282 90.037 1.00 17.05 439 THR A O 1
ATOM 3108 N N . ILE A 1 440 ? -63.355 13.936 88.574 1.00 14.63 440 ILE A N 1
ATOM 3109 C CA . ILE A 1 440 ? -62.576 13.232 89.594 1.00 15.26 440 ILE A CA 1
ATOM 3110 C C . ILE A 1 440 ? -61.215 13.808 89.891 1.00 13.83 440 ILE A C 1
ATOM 3111 O O . ILE A 1 440 ? -60.697 13.593 90.983 1.00 14.42 440 ILE A O 1
ATOM 3116 N N . VAL A 1 441 ? -60.638 14.539 88.948 1.00 15.00 441 VAL A N 1
ATOM 3117 C CA . VAL A 1 441 ? -59.303 15.108 89.159 1.00 13.81 441 VAL A CA 1
ATOM 3118 C C . VAL A 1 441 ? -59.243 16.019 90.387 1.00 15.51 441 VAL A C 1
ATOM 3119 O O . VAL A 1 441 ? -60.206 16.762 90.720 1.00 12.51 441 VAL A O 1
ATOM 3123 N N . ARG A 1 442 ? -58.052 16.024 91.020 1.00 14.59 442 ARG A N 1
ATOM 3124 C CA . ARG A 1 442 ? -57.811 16.891 92.189 1.00 15.05 442 ARG A CA 1
ATOM 3125 C C . ARG A 1 442 ? -57.124 18.140 91.696 1.00 15.89 442 ARG A C 1
ATOM 3126 O O . ARG A 1 442 ? -56.256 18.051 90.823 1.00 12.25 442 ARG A O 1
ATOM 3134 N N . GLY A 1 443 ? -57.475 19.291 92.296 1.00 16.18 443 GLY A N 1
ATOM 3135 C CA . GLY A 1 443 ? -56.789 20.549 91.944 1.00 15.08 443 GLY A CA 1
ATOM 3136 C C . GLY A 1 443 ? -57.238 21.155 90.624 1.00 15.27 443 GLY A C 1
ATOM 3137 O O . GLY A 1 443 ? -57.973 20.533 89.861 1.00 14.03 443 GLY A O 1
ATOM 3138 N N . ASP A 1 444 ? -56.814 22.392 90.370 1.00 15.21 444 ASP A N 1
ATOM 3139 C CA . ASP A 1 444 ? -57.188 23.086 89.144 1.00 15.92 444 ASP A CA 1
ATOM 3140 C C . ASP A 1 444 ? -56.108 24.103 88.754 1.00 16.86 444 ASP A C 1
ATOM 3141 O O . ASP A 1 444 ? -56.413 25.007 87.959 1.00 17.02 444 ASP A O 1
ATOM 3146 N N . GLY A 1 445 ? -54.877 23.979 89.288 1.00 15.87 445 GLY A N 1
ATOM 3147 C CA . GLY A 1 445 ? -53.873 25.064 89.100 1.00 15.33 445 GLY A CA 1
ATOM 3148 C C . GLY A 1 445 ? -53.745 26.033 90.241 1.00 17.09 445 GLY A C 1
ATOM 3149 O O . GLY A 1 445 ? -52.813 26.807 90.225 1.00 17.29 445 GLY A O 1
ATOM 3150 N N . GLN A 1 446 ? -54.632 25.999 91.247 1.00 16.64 446 GLN A N 1
ATOM 3151 C CA . GLN A 1 446 ? -54.613 26.943 92.371 1.00 17.55 446 GLN A CA 1
ATOM 3152 C C . GLN A 1 446 ? -53.365 26.834 93.248 1.00 16.44 446 GLN A C 1
ATOM 3153 O O . GLN A 1 446 ? -52.775 27.843 93.612 1.00 15.94 446 GLN A O 1
ATOM 3159 N N . SER A 1 447 ? -52.969 25.623 93.606 1.00 16.04 447 SER A N 1
ATOM 3160 C CA . SER A 1 447 ? -51.829 25.497 94.521 1.00 14.30 447 SER A CA 1
ATOM 3161 C C . SER A 1 447 ? -51.295 24.046 94.435 1.00 15.21 447 SER A C 1
ATOM 3162 O O . SER A 1 447 ? -52.014 23.135 94.096 1.00 15.82 447 SER A O 1
ATOM 3165 N N . TYR A 1 448 ? -50.041 23.880 94.803 1.00 14.65 448 TYR A N 1
ATOM 3166 C CA . TYR A 1 448 ? -49.443 22.630 95.166 1.00 14.88 448 TYR A CA 1
ATOM 3167 C C . TYR A 1 448 ? -50.150 22.042 96.394 1.00 18.02 448 TYR A C 1
ATOM 3168 O O . TYR A 1 448 ? -50.193 20.825 96.538 1.00 14.63 448 TYR A O 1
ATOM 3177 N N . GLN A 1 449 ? -50.643 22.900 97.291 1.00 16.29 449 GLN A N 1
ATOM 3178 C CA . GLN A 1 449 ? -51.381 22.443 98.458 1.00 15.60 449 GLN A CA 1
ATOM 3179 C C . GLN A 1 449 ? -52.788 22.009 98.088 1.00 14.29 449 GLN A C 1
ATOM 3180 O O . GLN A 1 449 ? -53.420 22.474 97.136 1.00 15.60 449 GLN A O 1
ATOM 3186 N N . MET A 1 450 ? -53.279 21.074 98.880 1.00 15.45 450 MET A N 1
ATOM 3187 C CA . MET A 1 450 ? -54.691 20.767 98.934 1.00 15.76 450 MET A CA 1
ATOM 3188 C C . MET A 1 450 ? -55.137 21.319 100.313 1.00 15.54 450 MET A C 1
ATOM 3189 O O . MET A 1 450 ? -54.691 20.842 101.338 1.00 15.03 450 MET A O 1
ATOM 3194 N N . PHE A 1 451 ? -55.995 22.330 100.336 1.00 15.40 451 PHE A N 1
ATOM 3195 C CA . PHE A 1 451 ? -56.194 23.118 101.560 1.00 16.12 451 PHE A CA 1
ATOM 3196 C C . PHE A 1 451 ? -56.923 22.275 102.593 1.00 15.50 451 PHE A C 1
ATOM 3197 O O . PHE A 1 451 ? -57.827 21.508 102.233 1.00 15.13 451 PHE A O 1
ATOM 3205 N N . THR A 1 452 ? -56.524 22.422 103.848 1.00 15.51 452 THR A N 1
ATOM 3206 C CA . THR A 1 452 ? -57.190 21.753 104.951 1.00 16.28 452 THR A CA 1
ATOM 3207 C C . THR A 1 452 ? -58.219 22.669 105.629 1.00 15.82 452 THR A C 1
ATOM 3208 O O . THR A 1 452 ? -58.951 22.222 106.529 1.00 17.12 452 THR A O 1
ATOM 3212 N N . ASP A 1 453 ? -58.311 23.939 105.227 1.00 15.21 453 ASP A N 1
ATOM 3213 C CA . ASP A 1 453 ? -59.369 24.899 105.661 1.00 15.01 453 ASP A CA 1
ATOM 3214 C C . ASP A 1 453 ? -60.130 25.284 104.376 1.00 16.63 453 ASP A C 1
ATOM 3215 O O . ASP A 1 453 ? -59.494 25.747 103.423 1.00 17.40 453 ASP A O 1
ATOM 3220 N N . LYS A 1 454 ? -61.444 25.055 104.323 1.00 15.83 454 LYS A N 1
ATOM 3221 C CA . LYS A 1 454 ? -62.257 25.355 103.141 1.00 17.95 454 LYS A CA 1
ATOM 3222 C C . LYS A 1 454 ? -62.417 26.860 102.884 1.00 17.22 454 LYS A C 1
ATOM 3223 O O . LYS A 1 454 ? -62.866 27.253 101.812 1.00 16.61 454 LYS A O 1
ATOM 3229 N N . THR A 1 455 ? -62.144 27.684 103.895 1.00 14.79 455 THR A N 1
ATOM 3230 C CA . THR A 1 455 ? -62.394 29.129 103.773 1.00 15.49 455 THR A CA 1
ATOM 3231 C C . THR A 1 455 ? -61.417 29.836 102.832 1.00 15.74 455 THR A C 1
ATOM 3232 O O . THR A 1 455 ? -60.182 29.751 102.962 1.00 14.45 455 THR A O 1
ATOM 3236 N N . VAL A 1 456 ? -61.993 30.593 101.902 1.00 13.79 456 VAL A N 1
ATOM 3237 C CA . VAL A 1 456 ? -61.181 31.522 101.085 1.00 16.23 456 VAL A CA 1
ATOM 3238 C C . VAL A 1 456 ? -61.016 32.795 101.893 1.00 16.80 456 VAL A C 1
ATOM 3239 O O . VAL A 1 456 ? -61.987 33.321 102.461 1.00 17.59 456 VAL A O 1
ATOM 3243 N N . TYR A 1 457 ? -59.780 33.279 101.976 1.00 18.02 457 TYR A N 1
ATOM 3244 C CA . TYR A 1 457 ? -59.443 34.474 102.725 1.00 18.45 457 TYR A CA 1
ATOM 3245 C C . TYR A 1 457 ? -59.070 35.604 101.789 1.00 19.90 457 TYR A C 1
ATOM 3246 O O . TYR A 1 457 ? -58.497 35.351 100.746 1.00 18.74 457 TYR A O 1
ATOM 3255 N N . GLU A 1 458 ? -59.393 36.833 102.166 1.00 21.81 458 GLU A N 1
ATOM 3256 C CA . GLU A 1 458 ? -58.913 38.002 101.434 1.00 24.78 458 GLU A CA 1
ATOM 3257 C C . GLU A 1 458 ? -58.710 39.086 102.486 1.00 24.34 458 GLU A C 1
ATOM 3258 O O . GLU A 1 458 ? -59.542 39.245 103.391 1.00 23.68 458 GLU A O 1
ATOM 3264 N N . LYS A 1 459 ? -57.601 39.814 102.364 1.00 24.95 459 LYS A N 1
ATOM 3265 C CA . LYS A 1 459 ? -57.275 40.923 103.281 1.00 25.16 459 LYS A CA 1
ATOM 3266 C C . LYS A 1 459 ? -57.253 40.507 104.757 1.00 23.90 459 LYS A C 1
ATOM 3267 O O . LYS A 1 459 ? -57.524 41.322 105.622 1.00 22.26 459 LYS A O 1
ATOM 3273 N N . GLY A 1 460 ? -56.921 39.252 105.055 1.00 22.35 460 GLY A N 1
ATOM 3274 C CA . GLY A 1 460 ? -56.863 38.863 106.452 1.00 21.47 460 GLY A CA 1
ATOM 3275 C C . GLY A 1 460 ? -58.171 38.331 106.998 1.00 22.01 460 GLY A C 1
ATOM 3276 O O . GLY A 1 460 ? -58.249 38.098 108.203 1.00 22.05 460 GLY A O 1
ATOM 3277 N N . ALA A 1 461 ? -59.201 38.136 106.163 1.00 19.03 461 ALA A N 1
ATOM 3278 C CA . ALA A 1 461 ? -60.502 37.687 106.699 1.00 17.49 461 ALA A CA 1
ATOM 3279 C C . ALA A 1 461 ? -61.233 36.799 105.710 1.00 15.30 461 ALA A C 1
ATOM 3280 O O . ALA A 1 461 ? -60.885 36.748 104.527 1.00 15.65 461 ALA A O 1
ATOM 3282 N N . PRO A 1 462 ? -62.244 36.059 106.169 1.00 16.35 462 PRO A N 1
ATOM 3283 C CA . PRO A 1 462 ? -63.046 35.304 105.165 1.00 16.25 462 PRO A CA 1
ATOM 3284 C C . PRO A 1 462 ? -63.581 36.237 104.051 1.00 15.54 462 PRO A C 1
ATOM 3285 O O . PRO A 1 462 ? -64.033 37.348 104.336 1.00 15.51 462 PRO A O 1
ATOM 3289 N N . ALA A 1 463 ? -63.528 35.749 102.827 1.00 13.53 463 ALA A N 1
ATOM 3290 C CA . ALA A 1 463 ? -63.828 36.447 101.578 1.00 13.92 463 ALA A CA 1
ATOM 3291 C C . ALA A 1 463 ? -65.281 36.160 101.191 1.00 14.48 463 ALA A C 1
ATOM 3292 O O . ALA A 1 463 ? -65.788 35.076 101.430 1.00 13.13 463 ALA A O 1
ATOM 3294 N N . ALA A 1 464 ? -65.958 37.156 100.622 1.00 16.98 464 ALA A N 1
ATOM 3295 C CA . ALA A 1 464 ? -67.351 36.977 100.189 1.00 17.85 464 ALA A CA 1
ATOM 3296 C C . ALA A 1 464 ? -67.490 37.451 98.734 1.00 18.03 464 ALA A C 1
ATOM 3297 O O . ALA A 1 464 ? -66.796 38.383 98.367 1.00 18.51 464 ALA A O 1
ATOM 3299 N N . PHE A 1 465 ? -68.312 36.803 97.903 1.00 14.91 465 PHE A N 1
ATOM 3300 C CA . PHE A 1 465 ? -68.616 37.334 96.574 1.00 14.95 465 PHE A CA 1
ATOM 3301 C C . PHE A 1 465 ? -69.721 38.398 96.721 1.00 13.67 465 PHE A C 1
ATOM 3302 O O . PHE A 1 465 ? -70.786 38.055 97.254 1.00 12.51 465 PHE A O 1
ATOM 3310 N N . PRO A 1 466 ? -69.493 39.655 96.273 1.00 11.23 466 PRO A N 1
ATOM 3311 C CA . PRO A 1 466 ? -70.498 40.689 96.405 1.00 10.95 466 PRO A CA 1
ATOM 3312 C C . PRO A 1 466 ? -71.689 40.488 95.450 1.00 9.54 466 PRO A C 1
ATOM 3313 O O . PRO A 1 466 ? -71.552 40.062 94.302 1.00 9.33 466 PRO A O 1
ATOM 3317 N N . VAL A 1 467 ? -72.881 40.796 95.942 1.00 8.51 467 VAL A N 1
ATOM 3318 C CA . VAL A 1 467 ? -74.043 40.572 95.119 1.00 8.58 467 VAL A CA 1
ATOM 3319 C C . VAL A 1 467 ? -74.798 41.893 95.086 1.00 8.38 467 VAL A C 1
ATOM 3320 O O . VAL A 1 467 ? -75.331 42.349 96.086 1.00 8.40 467 VAL A O 1
ATOM 3324 N N . LYS A 1 468 ? -74.817 42.547 93.925 1.00 8.56 468 LYS A N 1
ATOM 3325 C CA . LYS A 1 468 ? -75.428 43.845 93.929 1.00 10.86 468 LYS A CA 1
ATOM 3326 C C . LYS A 1 468 ? -76.972 43.739 93.988 1.00 10.07 468 LYS A C 1
ATOM 3327 O O . LYS A 1 468 ? -77.532 42.695 93.616 1.00 10.16 468 LYS A O 1
ATOM 3333 N N . PRO A 1 469 ? -77.652 44.791 94.462 1.00 9.94 469 PRO A N 1
ATOM 3334 C CA . PRO A 1 469 ? -79.089 44.722 94.601 1.00 11.34 469 PRO A CA 1
ATOM 3335 C C . PRO A 1 469 ? -79.775 44.140 93.355 1.00 13.78 469 PRO A C 1
ATOM 3336 O O . PRO A 1 469 ? -80.715 43.357 93.465 1.00 13.50 469 PRO A O 1
ATOM 3340 N N . GLU A 1 470 ? -79.314 44.507 92.165 1.00 14.44 470 GLU A N 1
ATOM 3341 C CA . GLU A 1 470 ? -79.926 44.033 90.919 1.00 15.94 470 GLU A CA 1
ATOM 3342 C C . GLU A 1 470 ? -79.725 42.574 90.579 1.00 15.54 470 GLU A C 1
ATOM 3343 O O . GLU A 1 470 ? -80.354 42.119 89.637 1.00 16.19 470 GLU A O 1
ATOM 3349 N N . LYS A 1 471 ? -78.820 41.881 91.272 1.00 13.36 471 LYS A N 1
ATOM 3350 C CA . LYS A 1 471 ? -78.561 40.463 91.052 1.00 12.74 471 LYS A CA 1
ATOM 3351 C C . LYS A 1 471 ? -79.052 39.604 92.225 1.00 12.52 471 LYS A C 1
ATOM 3352 O O . LYS A 1 471 ? -78.935 38.368 92.217 1.00 12.47 471 LYS A O 1
ATOM 3358 N N . TYR A 1 472 ? -79.566 40.273 93.247 1.00 11.63 472 TYR A N 1
ATOM 3359 C CA . TYR A 1 472 ? -79.904 39.571 94.479 1.00 12.54 472 TYR A CA 1
ATOM 3360 C C . TYR A 1 472 ? -80.971 38.515 94.146 1.00 12.99 472 TYR A C 1
ATOM 3361 O O . TYR A 1 472 ? -80.770 37.347 94.456 1.00 13.22 472 TYR A O 1
ATOM 3370 N N . SER A 1 473 ? -82.073 38.897 93.492 1.00 12.71 473 SER A N 1
ATOM 3371 C CA . SER A 1 473 ? -83.145 37.910 93.225 1.00 14.00 473 SER A CA 1
ATOM 3372 C C . SER A 1 473 ? -82.715 36.704 92.366 1.00 11.75 473 SER A C 1
ATOM 3373 O O . SER A 1 473 ? -83.012 35.549 92.671 1.00 10.12 473 SER A O 1
ATOM 3376 N N . GLU A 1 474 ? -82.008 36.995 91.288 1.00 11.04 474 GLU A N 1
ATOM 3377 C CA . GLU A 1 474 ? -81.431 36.000 90.438 1.00 11.24 474 GLU A CA 1
ATOM 3378 C C . GLU A 1 474 ? -80.487 35.046 91.196 1.00 11.09 474 GLU A C 1
ATOM 3379 O O . GLU A 1 474 ? -80.580 33.811 91.041 1.00 10.16 474 GLU A O 1
ATOM 3385 N N . MET A 1 475 ? -79.557 35.556 92.017 1.00 10.28 475 MET A N 1
ATOM 3386 C CA A MET A 1 475 ? -78.641 34.592 92.660 0.50 10.97 475 MET A CA 1
ATOM 3387 C CA B MET A 1 475 ? -78.607 34.674 92.734 0.50 10.92 475 MET A CA 1
ATOM 3388 C C . MET A 1 475 ? -79.325 33.847 93.799 1.00 10.59 475 MET A C 1
ATOM 3389 O O . MET A 1 475 ? -79.027 32.668 94.050 1.00 9.89 475 MET A O 1
ATOM 3398 N N . LYS A 1 476 ? -80.274 34.492 94.446 1.00 10.47 476 LYS A N 1
ATOM 3399 C CA . LYS A 1 476 ? -81.057 33.799 95.439 1.00 14.09 476 LYS A CA 1
ATOM 3400 C C . LYS A 1 476 ? -81.925 32.677 94.779 1.00 15.15 476 LYS A C 1
ATOM 3401 O O . LYS A 1 476 ? -81.990 31.542 95.256 1.00 14.67 476 LYS A O 1
ATOM 3407 N N . ALA A 1 477 ? -82.533 32.953 93.631 1.00 15.83 477 ALA A N 1
ATOM 3408 C CA . ALA A 1 477 ? -83.403 31.939 92.988 1.00 16.75 477 ALA A CA 1
ATOM 3409 C C . ALA A 1 477 ? -82.610 30.785 92.404 1.00 17.00 477 ALA A C 1
ATOM 3410 O O . ALA A 1 477 ? -83.115 29.677 92.370 1.00 16.87 477 ALA A O 1
ATOM 3412 N N . ALA A 1 478 ? -81.365 31.034 92.000 1.00 15.71 478 ALA A N 1
ATOM 3413 C CA . ALA A 1 478 ? -80.493 29.989 91.491 1.00 15.32 478 ALA A CA 1
ATOM 3414 C C . ALA A 1 478 ? -80.015 29.046 92.602 1.00 15.51 478 ALA A C 1
ATOM 3415 O O . ALA A 1 478 ? -79.485 27.985 92.293 1.00 15.72 478 ALA A O 1
ATOM 3417 N N . GLY A 1 479 ? -80.199 29.434 93.868 1.00 16.13 479 GLY A N 1
ATOM 3418 C CA . GLY A 1 479 ? -79.957 28.572 95.038 1.00 15.08 479 GLY A CA 1
ATOM 3419 C C . GLY A 1 479 ? -78.702 28.859 95.867 1.00 14.50 479 GLY A C 1
ATOM 3420 O O . GLY A 1 479 ? -78.362 28.119 96.797 1.00 12.85 479 GLY A O 1
ATOM 3421 N N . TYR A 1 480 ? -78.024 29.972 95.584 1.00 12.29 480 TYR A N 1
ATOM 3422 C CA . TYR A 1 480 ? -76.900 30.369 96.420 1.00 10.70 480 TYR A CA 1
ATOM 3423 C C . TYR A 1 480 ? -77.293 30.854 97.823 1.00 11.19 480 TYR A C 1
ATOM 3424 O O . TYR A 1 480 ? -78.370 31.419 98.069 1.00 12.68 480 TYR A O 1
ATOM 3433 N N . ALA A 1 481 ? -76.366 30.653 98.754 1.00 13.41 481 ALA A N 1
ATOM 3434 C CA . ALA A 1 481 ? -76.563 31.107 100.129 1.00 13.31 481 ALA A CA 1
ATOM 3435 C C . ALA A 1 481 ? -76.263 32.602 100.164 1.00 13.42 481 ALA A C 1
ATOM 3436 O O . ALA A 1 481 ? -75.208 33.029 100.654 1.00 16.12 481 ALA A O 1
ATOM 3438 N N . VAL A 1 482 ? -77.179 33.415 99.644 1.00 12.43 482 VAL A N 1
ATOM 3439 C CA . VAL A 1 482 ? -76.992 34.858 99.662 1.00 12.51 482 VAL A CA 1
ATOM 3440 C C . VAL A 1 482 ? -77.377 35.472 101.029 1.00 10.80 482 VAL A C 1
ATOM 3441 O O . VAL A 1 482 ? -78.461 35.258 101.577 1.00 12.37 482 VAL A O 1
ATOM 3445 N N . ILE A 1 483 ? -76.507 36.278 101.606 1.00 8.41 483 ILE A N 1
ATOM 3446 C CA . ILE A 1 483 ? -76.871 37.037 102.798 1.00 9.39 483 ILE A CA 1
ATOM 3447 C C . ILE A 1 483 ? -77.129 38.501 102.374 1.00 8.77 483 ILE A C 1
ATOM 3448 O O . ILE A 1 483 ? -76.308 39.086 101.673 1.00 11.35 483 ILE A O 1
ATOM 3453 N N . GLY A 1 484 ? -78.278 39.039 102.712 1.00 6.74 484 GLY A N 1
ATOM 3454 C CA . GLY A 1 484 ? -78.545 40.436 102.434 1.00 8.53 484 GLY A CA 1
ATOM 3455 C C . GLY A 1 484 ? -79.990 40.500 102.008 1.00 9.49 484 GLY A C 1
ATOM 3456 O O . GLY A 1 484 ? -80.793 39.700 102.498 1.00 7.66 484 GLY A O 1
ATOM 3457 N N . ASP A 1 485 ? -80.333 41.447 101.129 1.00 9.42 485 ASP A N 1
ATOM 3458 C CA . ASP A 1 485 ? -81.736 41.685 100.749 1.00 7.71 485 ASP A CA 1
ATOM 3459 C C . ASP A 1 485 ? -81.823 42.372 99.366 1.00 7.99 485 ASP A C 1
ATOM 3460 O O . ASP A 1 485 ? -80.785 42.856 98.844 1.00 6.59 485 ASP A O 1
ATOM 3465 N N . PRO A 1 486 ? -83.025 42.418 98.758 1.00 8.24 486 PRO A N 1
ATOM 3466 C CA . PRO A 1 486 ? -83.171 43.017 97.426 1.00 9.69 486 PRO A CA 1
ATOM 3467 C C . PRO A 1 486 ? -82.898 44.534 97.353 1.00 10.17 486 PRO A C 1
ATOM 3468 O O . PRO A 1 486 ? -82.698 45.070 96.261 1.00 10.07 486 PRO A O 1
ATOM 3472 N N . ILE A 1 487 ? -82.890 45.234 98.479 1.00 9.20 487 ILE A N 1
ATOM 3473 C CA . ILE A 1 487 ? -82.659 46.677 98.475 1.00 8.02 487 ILE A CA 1
ATOM 3474 C C . ILE A 1 487 ? -81.175 47.038 98.550 1.00 10.75 487 ILE A C 1
ATOM 3475 O O . ILE A 1 487 ? -80.714 47.882 97.768 1.00 10.71 487 ILE A O 1
ATOM 3480 N N . ASN A 1 488 ? -80.446 46.380 99.460 1.00 10.09 488 ASN A N 1
ATOM 3481 C CA . ASN A 1 488 ? -79.043 46.612 99.773 1.00 9.13 488 ASN A CA 1
ATOM 3482 C C . ASN A 1 488 ? -78.147 45.666 99.065 1.00 9.50 488 ASN A C 1
ATOM 3483 O O . ASN A 1 488 ? -76.936 45.854 99.022 1.00 11.51 488 ASN A O 1
ATOM 3488 N N . GLY A 1 489 ? -78.712 44.621 98.471 1.00 7.92 489 GLY A N 1
ATOM 3489 C CA . GLY A 1 489 ? -77.882 43.607 97.882 1.00 6.71 489 GLY A CA 1
ATOM 3490 C C . GLY A 1 489 ? -77.297 42.810 99.030 1.00 7.46 489 GLY A C 1
ATOM 3491 O O . GLY A 1 489 ? -77.848 42.847 100.126 1.00 6.45 489 GLY A O 1
ATOM 3492 N N . GLY A 1 490 ? -76.194 42.099 98.789 1.00 8.29 490 GLY A N 1
ATOM 3493 C CA . GLY A 1 490 ? -75.598 41.232 99.809 1.00 8.36 490 GLY A CA 1
ATOM 3494 C C . GLY A 1 490 ? -74.290 40.601 99.369 1.00 9.42 490 GLY A C 1
ATOM 3495 O O . GLY A 1 490 ? -73.509 41.214 98.630 1.00 8.53 490 GLY A O 1
ATOM 3496 N N . TYR A 1 491 ? -74.045 39.375 99.833 1.00 8.02 491 TYR A N 1
ATOM 3497 C CA . TYR A 1 491 ? -72.760 38.719 99.646 1.00 9.89 491 TYR A CA 1
ATOM 3498 C C . TYR A 1 491 ? -72.961 37.187 99.840 1.00 9.59 491 TYR A C 1
ATOM 3499 O O . TYR A 1 491 ? -73.968 36.769 100.406 1.00 7.83 491 TYR A O 1
ATOM 3508 N N . ILE A 1 492 ? -72.025 36.402 99.310 1.00 7.96 492 ILE A N 1
ATOM 3509 C CA . ILE A 1 492 ? -72.006 34.964 99.359 1.00 10.81 492 ILE A CA 1
ATOM 3510 C C . ILE A 1 492 ? -70.625 34.599 99.926 1.00 11.39 492 ILE A C 1
ATOM 3511 O O . ILE A 1 492 ? -69.598 34.914 99.296 1.00 9.58 492 ILE A O 1
ATOM 3516 N N . TRP A 1 493 ? -70.619 33.985 101.109 1.00 10.90 493 TRP A N 1
ATOM 3517 C CA . TRP A 1 493 ? -69.320 33.556 101.639 1.00 12.60 493 TRP A CA 1
ATOM 3518 C C . TRP A 1 493 ? -68.704 32.513 100.739 1.00 12.06 493 TRP A C 1
ATOM 3519 O O . TRP A 1 493 ? -69.400 31.568 100.334 1.00 12.75 493 TRP A O 1
ATOM 3530 N N . LEU A 1 494 ? -67.408 32.654 100.439 1.00 11.58 494 LEU A N 1
ATOM 3531 C CA . LEU A 1 494 ? -66.713 31.720 99.575 1.00 12.32 494 LEU A CA 1
ATOM 3532 C C . LEU A 1 494 ? -65.861 30.643 100.257 1.00 14.43 494 LEU A C 1
ATOM 3533 O O . LEU A 1 494 ? -65.133 30.940 101.225 1.00 13.47 494 LEU A O 1
ATOM 3538 N N . ASN A 1 495 ? -65.898 29.450 99.672 1.00 12.99 495 ASN A N 1
ATOM 3539 C CA . ASN A 1 495 ? -65.092 28.328 100.146 1.00 14.34 495 ASN A CA 1
ATOM 3540 C C . ASN A 1 495 ? -64.401 27.783 98.906 1.00 13.87 495 ASN A C 1
ATOM 3541 O O . ASN A 1 495 ? -64.920 27.915 97.782 1.00 12.88 495 ASN A O 1
ATOM 3546 N N . TRP A 1 496 ? -63.219 27.173 99.078 1.00 12.89 496 TRP A N 1
ATOM 3547 C CA . TRP A 1 496 ? -62.645 26.408 97.930 1.00 12.76 496 TRP A CA 1
ATOM 3548 C C . TRP A 1 496 ? -63.567 25.183 97.595 1.00 13.59 496 TRP A C 1
ATOM 3549 O O . TRP A 1 496 ? -64.147 24.572 98.520 1.00 14.59 496 TRP A O 1
ATOM 3560 N N . ARG A 1 497 ? -63.748 24.838 96.323 1.00 13.27 497 ARG A N 1
ATOM 3561 C CA . ARG A 1 497 ? -64.547 23.658 95.961 1.00 13.58 497 ARG A CA 1
ATOM 3562 C C . ARG A 1 497 ? -63.876 22.342 96.400 1.00 15.71 497 ARG A C 1
ATOM 3563 O O . ARG A 1 497 ? -62.635 22.304 96.582 1.00 13.89 497 ARG A O 1
ATOM 3571 N N . GLU A 1 498 ? -64.717 21.323 96.655 1.00 14.25 498 GLU A N 1
ATOM 3572 C CA . GLU A 1 498 ? -64.291 20.063 97.201 1.00 16.46 498 GLU A CA 1
ATOM 3573 C C . GLU A 1 498 ? -62.991 19.548 96.532 1.00 15.27 498 GLU A C 1
ATOM 3574 O O . GLU A 1 498 ? -62.077 19.135 97.203 1.00 13.70 498 GLU A O 1
ATOM 3580 N N . SER A 1 499 ? -62.946 19.545 95.212 1.00 14.70 499 SER A N 1
ATOM 3581 C CA . SER A 1 499 ? -61.816 18.912 94.509 1.00 16.84 499 SER A CA 1
ATOM 3582 C C . SER A 1 499 ? -60.456 19.610 94.679 1.00 16.60 499 SER A C 1
ATOM 3583 O O . SER A 1 499 ? -59.449 19.046 94.288 1.00 16.07 499 SER A O 1
ATOM 3586 N N . ILE A 1 500 ? -60.425 20.794 95.313 1.00 17.36 500 ILE A N 1
ATOM 3587 C CA . ILE A 1 500 ? -59.214 21.568 95.560 1.00 17.46 500 ILE A CA 1
ATOM 3588 C C . ILE A 1 500 ? -58.709 21.300 96.978 1.00 17.50 500 ILE A C 1
ATOM 3589 O O . ILE A 1 500 ? -57.566 21.622 97.282 1.00 17.46 500 ILE A O 1
ATOM 3594 N N . LEU A 1 501 ? -59.573 20.770 97.858 1.00 14.68 501 LEU A N 1
ATOM 3595 C CA . LEU A 1 501 ? -59.238 20.532 99.241 1.00 15.59 501 LEU A CA 1
ATOM 3596 C C . LEU A 1 501 ? -58.491 19.213 99.454 1.00 15.51 501 LEU A C 1
ATOM 3597 O O . LEU A 1 501 ? -58.366 18.401 98.540 1.00 14.17 501 LEU A O 1
ATOM 3602 N N . ALA A 1 502 ? -57.926 19.094 100.650 1.00 15.65 502 ALA A N 1
ATOM 3603 C CA . ALA A 1 502 ? -57.303 17.868 101.150 1.00 16.11 502 ALA A CA 1
ATOM 3604 C C . ALA A 1 502 ? -58.422 16.804 101.157 1.00 16.23 502 ALA A C 1
ATOM 3605 O O . ALA A 1 502 ? -59.626 17.117 101.228 1.00 14.19 502 ALA A O 1
ATOM 3607 N N . TYR A 1 503 ? -58.044 15.540 101.077 1.00 15.46 503 TYR A N 1
ATOM 3608 C CA . TYR A 1 503 ? -59.020 14.449 101.104 1.00 15.30 503 TYR A CA 1
ATOM 3609 C C . TYR A 1 503 ? -58.353 13.231 101.780 1.00 16.10 503 TYR A C 1
ATOM 3610 O O . TYR A 1 503 ? -57.119 13.130 101.804 1.00 16.17 503 TYR A O 1
ATOM 3619 N N . PRO A 1 504 ? -59.138 12.354 102.453 1.00 17.75 504 PRO A N 1
ATOM 3620 C CA . PRO A 1 504 ? -60.521 12.618 102.988 1.00 16.64 504 PRO A CA 1
ATOM 3621 C C . PRO A 1 504 ? -60.541 13.775 103.993 1.00 17.18 504 PRO A C 1
ATOM 3622 O O . PRO A 1 504 ? -59.762 13.825 104.937 1.00 15.41 504 PRO A O 1
ATOM 3626 N N . PHE A 1 505 ? -61.392 14.769 103.739 1.00 18.32 505 PHE A N 1
ATOM 3627 C CA . PHE A 1 505 ? -61.246 16.047 104.416 1.00 17.80 505 PHE A CA 1
ATOM 3628 C C . PHE A 1 505 ? -61.396 15.958 105.931 1.00 18.73 505 PHE A C 1
ATOM 3629 O O . PHE A 1 505 ? -60.725 16.677 106.701 1.00 19.15 505 PHE A O 1
ATOM 3637 N N . ASN A 1 506 ? -62.257 15.050 106.392 1.00 18.36 506 ASN A N 1
ATOM 3638 C CA . ASN A 1 506 ? -62.441 14.908 107.844 1.00 19.90 506 ASN A CA 1
ATOM 3639 C C . ASN A 1 506 ? -61.748 13.701 108.457 1.00 19.34 506 ASN A C 1
ATOM 3640 O O . ASN A 1 506 ? -62.071 13.264 109.559 1.00 18.37 506 ASN A O 1
ATOM 3645 N N . SER A 1 507 ? -60.795 13.145 107.726 1.00 17.51 507 SER A N 1
ATOM 3646 C CA . SER A 1 507 ? -60.049 12.005 108.230 1.00 16.33 507 SER A CA 1
ATOM 3647 C C . SER A 1 507 ? -59.375 12.262 109.583 1.00 17.10 507 SER A C 1
ATOM 3648 O O . SER A 1 507 ? -58.740 13.294 109.758 1.00 16.74 507 SER A O 1
ATOM 3651 N N . ASN A 1 508 ? -59.498 11.339 110.546 1.00 18.59 508 ASN A N 1
ATOM 3652 C CA . ASN A 1 508 ? -58.701 11.367 111.756 0.50 18.76 508 ASN A CA 1
ATOM 3653 C C . ASN A 1 508 ? -57.402 10.619 111.583 1.00 18.56 508 ASN A C 1
ATOM 3654 O O . ASN A 1 508 ? -56.711 10.506 112.568 1.00 18.54 508 ASN A O 1
ATOM 3659 N N . THR A 1 509 ? -57.025 10.129 110.386 1.00 17.13 509 THR A N 1
ATOM 3660 C CA . THR A 1 509 ? -55.770 9.371 110.261 1.00 16.08 509 THR A CA 1
ATOM 3661 C C . THR A 1 509 ? -55.041 9.966 109.073 1.00 16.21 509 THR A C 1
ATOM 3662 O O . THR A 1 509 ? -54.692 11.136 109.107 1.00 15.92 509 THR A O 1
ATOM 3666 N N . ALA A 1 510 ? -54.856 9.206 107.992 1.00 16.84 510 ALA A N 1
ATOM 3667 C CA . ALA A 1 510 ? -54.188 9.711 106.786 1.00 13.99 510 ALA A CA 1
ATOM 3668 C C . ALA A 1 510 ? -55.021 10.765 106.064 1.00 14.23 510 ALA A C 1
ATOM 3669 O O . ALA A 1 510 ? -56.252 10.645 105.965 1.00 14.86 510 ALA A O 1
ATOM 3671 N N . LYS A 1 511 ? -54.345 11.793 105.553 1.00 12.92 511 LYS A N 1
ATOM 3672 C CA . LYS A 1 511 ? -54.992 12.882 104.846 1.00 13.43 511 LYS A CA 1
ATOM 3673 C C . LYS A 1 511 ? -53.995 13.358 103.817 1.00 11.70 511 LYS A C 1
ATOM 3674 O O . LYS A 1 511 ? -52.840 13.580 104.175 1.00 12.96 511 LYS A O 1
ATOM 3680 N N . ILE A 1 512 ? -54.430 13.449 102.563 1.00 10.81 512 ILE A N 1
ATOM 3681 C CA . ILE A 1 512 ? -53.558 13.928 101.487 1.00 11.78 512 ILE A CA 1
ATOM 3682 C C . ILE A 1 512 ? -53.701 15.443 101.381 1.00 13.91 512 ILE A C 1
ATOM 3683 O O . ILE A 1 512 ? -54.828 15.947 101.301 1.00 11.28 512 ILE A O 1
ATOM 3688 N N . THR A 1 513 ? -52.571 16.152 101.410 1.00 13.50 513 THR A N 1
ATOM 3689 C CA . THR A 1 513 ? -52.620 17.610 101.590 1.00 14.57 513 THR A CA 1
ATOM 3690 C C . THR A 1 513 ? -51.821 18.373 100.526 1.00 16.19 513 THR A C 1
ATOM 3691 O O . THR A 1 513 ? -51.678 19.601 100.612 1.00 16.68 513 THR A O 1
ATOM 3695 N N . ASN A 1 514 ? -51.256 17.673 99.536 1.00 14.00 514 ASN A N 1
ATOM 3696 C CA . ASN A 1 514 ? -50.643 18.400 98.429 1.00 12.78 514 ASN A CA 1
ATOM 3697 C C . ASN A 1 514 ? -50.598 17.474 97.204 1.00 14.11 514 ASN A C 1
ATOM 3698 O O . ASN A 1 514 ? -50.839 16.267 97.344 1.00 12.19 514 ASN A O 1
ATOM 3703 N N . HIS A 1 515 ? -50.325 18.029 96.022 1.00 12.83 515 HIS A N 1
ATOM 3704 C CA . HIS A 1 515 ? -50.294 17.270 94.783 1.00 13.63 515 HIS A CA 1
ATOM 3705 C C . HIS A 1 515 ? -48.921 16.588 94.568 1.00 15.56 515 HIS A C 1
ATOM 3706 O O . HIS A 1 515 ? -48.829 15.729 93.701 1.00 17.91 515 HIS A O 1
ATOM 3713 N N . GLY A 1 516 ? -47.918 16.910 95.373 1.00 14.21 516 GLY A N 1
ATOM 3714 C CA . GLY A 1 516 ? -46.589 16.295 95.215 1.00 16.50 516 GLY A CA 1
ATOM 3715 C C . GLY A 1 516 ? -46.587 14.865 95.688 1.00 16.14 516 GLY A C 1
ATOM 3716 O O . GLY A 1 516 ? -46.104 14.032 94.953 1.00 16.58 516 GLY A O 1
ATOM 3717 N N . ASP A 1 517 ? -47.114 14.598 96.877 1.00 15.09 517 ASP A N 1
ATOM 3718 C CA . ASP A 1 517 ? -47.125 13.272 97.457 1.00 16.48 517 ASP A CA 1
ATOM 3719 C C . ASP A 1 517 ? -47.778 12.221 96.544 1.00 15.23 517 ASP A C 1
ATOM 3720 O O . ASP A 1 517 ? -47.148 11.186 96.322 1.00 13.38 517 ASP A O 1
ATOM 3725 N N . PRO A 1 518 ? -49.014 12.450 96.067 1.00 14.86 518 PRO A N 1
ATOM 3726 C CA . PRO A 1 518 ? -49.541 11.466 95.163 1.00 15.14 518 PRO A CA 1
ATOM 3727 C C . PRO A 1 518 ? -48.768 11.297 93.865 1.00 16.21 518 PRO A C 1
ATOM 3728 O O . PRO A 1 518 ? -48.697 10.151 93.363 1.00 16.30 518 PRO A O 1
ATOM 3732 N N . THR A 1 519 ? -48.234 12.397 93.320 1.00 15.57 519 THR A N 1
ATOM 3733 C CA . THR A 1 519 ? -47.458 12.291 92.094 1.00 13.49 519 THR A CA 1
ATOM 3734 C C . THR A 1 519 ? -46.192 11.458 92.343 1.00 15.25 519 THR A C 1
ATOM 3735 O O . THR A 1 519 ? -45.837 10.589 91.529 1.00 14.41 519 THR A O 1
ATOM 3739 N N . ARG A 1 520 ? -45.524 11.713 93.469 1.00 12.73 520 ARG A N 1
ATOM 3740 C CA . ARG A 1 520 ? -44.342 10.988 93.840 1.00 13.43 520 ARG A CA 1
ATOM 3741 C C . ARG A 1 520 ? -44.620 9.510 94.147 1.00 13.13 520 ARG A C 1
ATOM 3742 O O . ARG A 1 520 ? -43.883 8.617 93.700 1.00 12.78 520 ARG A O 1
ATOM 3750 N N . TRP A 1 521 ? -45.688 9.205 94.877 1.00 13.25 521 TRP A N 1
ATOM 3751 C CA . TRP A 1 521 ? -46.077 7.824 95.079 1.00 12.59 521 TRP A CA 1
ATOM 3752 C C . TRP A 1 521 ? -46.436 7.116 93.774 1.00 13.25 521 TRP A C 1
ATOM 3753 O O . TRP A 1 521 ? -46.116 5.906 93.627 1.00 11.47 521 TRP A O 1
ATOM 3764 N N . TYR A 1 522 ? -47.113 7.846 92.880 1.00 13.78 522 TYR A N 1
ATOM 3765 C CA . TYR A 1 522 ? -47.425 7.357 91.538 1.00 12.07 522 TYR A CA 1
ATOM 3766 C C . TYR A 1 522 ? -46.086 6.941 90.846 1.00 13.52 522 TYR A C 1
ATOM 3767 O O . TYR A 1 522 ? -45.942 5.845 90.269 1.00 11.55 522 TYR A O 1
ATOM 3776 N N . TYR A 1 523 ? -45.106 7.840 90.893 1.00 11.32 523 TYR A N 1
ATOM 3777 C CA . TYR A 1 523 ? -43.814 7.632 90.226 1.00 11.55 523 TYR A CA 1
ATOM 3778 C C . TYR A 1 523 ? -43.124 6.390 90.806 1.00 12.64 523 TYR A C 1
ATOM 3779 O O . TYR A 1 523 ? -42.709 5.486 90.046 1.00 11.30 523 TYR A O 1
ATOM 3788 N N . ASN A 1 524 ? -42.999 6.338 92.132 1.00 13.89 524 ASN A N 1
ATOM 3789 C CA . ASN A 1 524 ? -42.367 5.209 92.813 1.00 15.49 524 ASN A CA 1
ATOM 3790 C C . ASN A 1 524 ? -43.058 3.891 92.469 1.00 14.63 524 ASN A C 1
ATOM 3791 O O . ASN A 1 524 ? -42.406 2.852 92.319 1.00 13.79 524 ASN A O 1
ATOM 3796 N N . GLY A 1 525 ? -44.376 3.960 92.375 1.00 10.96 525 GLY A N 1
ATOM 3797 C CA . GLY A 1 525 ? -45.127 2.720 92.160 1.00 11.90 525 GLY A CA 1
ATOM 3798 C C . GLY A 1 525 ? -45.128 2.173 90.732 1.00 11.07 525 GLY A C 1
ATOM 3799 O O . GLY A 1 525 ? -45.269 0.973 90.544 1.00 12.08 525 GLY A O 1
ATOM 3800 N N . ASN A 1 526 ? -44.984 3.045 89.735 1.00 11.70 526 ASN A N 1
ATOM 3801 C CA . ASN A 1 526 ? -45.267 2.678 88.332 1.00 12.85 526 ASN A CA 1
ATOM 3802 C C . ASN A 1 526 ? -44.211 3.084 87.327 1.00 13.46 526 ASN A C 1
ATOM 3803 O O . ASN A 1 526 ? -44.277 2.672 86.153 1.00 15.35 526 ASN A O 1
ATOM 3808 N N . ILE A 1 527 ? -43.277 3.926 87.754 1.00 12.82 527 ILE A N 1
ATOM 3809 C CA . ILE A 1 527 ? -42.218 4.327 86.848 1.00 13.98 527 ILE A CA 1
ATOM 3810 C C . ILE A 1 527 ? -40.849 3.885 87.352 1.00 12.84 527 ILE A C 1
ATOM 3811 O O . ILE A 1 527 ? -40.086 3.297 86.616 1.00 14.50 527 ILE A O 1
ATOM 3816 N N . ALA A 1 528 ? -40.529 4.127 88.615 1.00 15.42 528 ALA A N 1
ATOM 3817 C CA . ALA A 1 528 ? -39.254 3.735 89.217 1.00 15.91 528 ALA A CA 1
ATOM 3818 C C . ALA A 1 528 ? -38.860 2.250 89.016 1.00 18.21 528 ALA A C 1
ATOM 3819 O O . ALA A 1 528 ? -37.699 1.977 88.758 1.00 17.93 528 ALA A O 1
ATOM 3821 N N . PRO A 1 529 ? -39.798 1.288 89.111 1.00 17.21 529 PRO A N 1
ATOM 3822 C CA . PRO A 1 529 ? -39.393 -0.139 88.954 1.00 17.82 529 PRO A CA 1
ATOM 3823 C C . PRO A 1 529 ? -39.024 -0.509 87.507 1.00 16.70 529 PRO A C 1
ATOM 3824 O O . PRO A 1 529 ? -38.462 -1.544 87.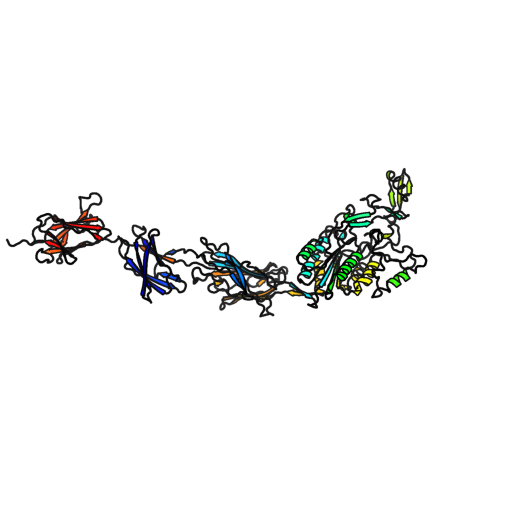291 1.00 17.07 529 PRO A O 1
ATOM 3828 N N . ASP A 1 530 ? -39.295 0.332 86.522 1.00 17.26 530 ASP A N 1
ATOM 3829 C CA . ASP A 1 530 ? -38.991 0.047 85.128 1.00 16.61 530 ASP A CA 1
ATOM 3830 C C . ASP A 1 530 ? -37.563 0.309 84.632 1.00 17.95 530 ASP A C 1
ATOM 3831 O O . ASP A 1 530 ? -37.237 -0.125 83.537 1.00 18.40 530 ASP A O 1
ATOM 3836 N N . GLY A 1 531 ? -36.722 1.051 85.345 1.00 17.06 531 GLY A N 1
ATOM 3837 C CA . GLY A 1 531 ? -35.305 1.002 84.951 1.00 17.38 531 GLY A CA 1
ATOM 3838 C C . GLY A 1 531 ? -35.054 2.077 83.892 1.00 15.80 531 GLY A C 1
ATOM 3839 O O . GLY A 1 531 ? -34.002 2.064 83.273 1.00 17.08 531 GLY A O 1
ATOM 3840 N N . TYR A 1 532 ? -35.999 2.980 83.661 1.00 13.33 532 TYR A N 1
ATOM 3841 C CA . TYR A 1 532 ? -35.822 4.111 82.750 1.00 12.86 532 TYR A CA 1
ATOM 3842 C C . TYR A 1 532 ? -34.735 5.054 83.239 1.00 13.87 532 TYR A C 1
ATOM 3843 O O . TYR A 1 532 ? -34.551 5.202 84.457 1.00 14.21 532 TYR A O 1
ATOM 3852 N N . ASP A 1 533 ? -34.007 5.672 82.313 1.00 13.34 533 ASP A N 1
ATOM 3853 C CA . ASP A 1 533 ? -33.302 6.916 82.668 1.00 13.82 533 ASP A CA 1
ATOM 3854 C C . ASP A 1 533 ? -34.336 8.060 82.605 1.00 13.48 533 ASP A C 1
ATOM 3855 O O . ASP A 1 533 ? -34.933 8.368 81.582 1.00 14.37 533 ASP A O 1
ATOM 3860 N N . VAL A 1 534 ? -34.484 8.800 83.691 1.00 14.29 534 VAL A N 1
ATOM 3861 C CA . VAL A 1 534 ? -35.448 9.920 83.723 1.00 13.30 534 VAL A CA 1
ATOM 3862 C C . VAL A 1 534 ? -34.644 11.128 84.204 1.00 14.12 534 VAL A C 1
ATOM 3863 O O . VAL A 1 534 ? -34.160 11.115 85.359 1.00 11.20 534 VAL A O 1
ATOM 3867 N N . PHE A 1 535 ? -34.570 12.126 83.331 1.00 12.85 535 PHE A N 1
ATOM 3868 C CA . PHE A 1 535 ? -33.870 13.408 83.544 1.00 12.23 535 PHE A CA 1
ATOM 3869 C C . PHE A 1 535 ? -34.904 14.549 83.606 1.00 13.60 535 PHE A C 1
ATOM 3870 O O . PHE A 1 535 ? -35.820 14.571 82.793 1.00 13.54 535 PHE A O 1
ATOM 3878 N N . THR A 1 536 ? -34.771 15.459 84.560 1.00 11.52 536 THR A N 1
ATOM 3879 C CA . THR A 1 536 ? -35.695 16.555 84.758 1.00 13.21 536 THR A CA 1
ATOM 3880 C C . THR A 1 536 ? -34.865 17.839 84.732 1.00 13.75 536 THR A C 1
ATOM 3881 O O . THR A 1 536 ? -33.884 18.044 85.498 1.00 12.64 536 THR A O 1
ATOM 3885 N N . VAL A 1 537 ? -35.232 18.700 83.799 1.00 12.88 537 VAL A N 1
ATOM 3886 C CA . VAL A 1 537 ? -34.646 20.052 83.733 1.00 14.19 537 VAL A CA 1
ATOM 3887 C C . VAL A 1 537 ? -35.769 21.005 84.158 1.00 13.02 537 VAL A C 1
ATOM 3888 O O . VAL A 1 537 ? -36.778 21.119 83.426 1.00 13.58 537 VAL A O 1
ATOM 3892 N N . GLY A 1 538 ? -35.633 21.580 85.354 1.00 13.65 538 GLY A N 1
ATOM 3893 C CA . GLY A 1 538 ? -36.541 22.624 85.849 1.00 13.20 538 GLY A CA 1
ATOM 3894 C C . GLY A 1 538 ? -36.133 24.015 85.370 1.00 14.94 538 GLY A C 1
ATOM 3895 O O . GLY A 1 538 ? -34.943 24.340 85.164 1.00 14.26 538 GLY A O 1
ATOM 3896 N N . ILE A 1 539 ? -37.148 24.846 85.131 1.00 16.09 539 ILE A N 1
ATOM 3897 C CA . ILE A 1 539 ? -36.902 26.222 84.701 1.00 14.22 539 ILE A CA 1
ATOM 3898 C C . ILE A 1 539 ? -37.384 27.164 85.822 1.00 15.52 539 ILE A C 1
ATOM 3899 O O . ILE A 1 539 ? -38.580 27.442 85.936 1.00 13.41 539 ILE A O 1
ATOM 3904 N N . GLY A 1 540 ? -36.448 27.720 86.594 1.00 14.77 540 GLY A N 1
ATOM 3905 C CA . GLY A 1 540 ? -36.805 28.738 87.573 1.00 16.98 540 GLY A CA 1
ATOM 3906 C C . GLY A 1 540 ? -37.710 28.159 88.648 1.00 20.20 540 GLY A C 1
ATOM 3907 O O . GLY A 1 540 ? -38.511 28.899 89.233 1.00 22.07 540 GLY A O 1
ATOM 3908 N N . ILE A 1 541 ? -37.595 26.874 88.974 1.00 17.83 541 ILE A N 1
ATOM 3909 C CA . ILE A 1 541 ? -38.525 26.276 89.942 1.00 20.11 541 ILE A CA 1
ATOM 3910 C C . ILE A 1 541 ? -38.294 26.772 91.356 1.00 20.88 541 ILE A C 1
ATOM 3911 O O . ILE A 1 541 ? -37.141 26.702 91.823 1.00 23.61 541 ILE A O 1
ATOM 3916 N N . ASN A 1 542 ? -39.337 27.294 92.014 1.00 18.17 542 ASN A N 1
ATOM 3917 C CA . ASN A 1 542 ? -39.142 27.809 93.374 1.00 17.33 542 ASN A CA 1
ATOM 3918 C C . ASN A 1 542 ? -40.314 27.400 94.272 1.00 16.47 542 ASN A C 1
ATOM 3919 O O . ASN A 1 542 ? -40.396 27.771 95.435 1.00 16.91 542 ASN A O 1
ATOM 3924 N N . GLY A 1 543 ? -41.232 26.622 93.729 1.00 16.57 543 GLY A N 1
ATOM 3925 C CA . GLY A 1 543 ? -42.324 26.101 94.540 1.00 17.27 543 GLY A CA 1
ATOM 3926 C C . GLY A 1 543 ? -43.651 26.842 94.412 1.00 20.02 543 GLY A C 1
ATOM 3927 O O . GLY A 1 543 ? -44.667 26.333 94.911 1.00 20.85 543 GLY A O 1
ATOM 3928 N N . ASP A 1 544 ? -43.676 27.984 93.716 1.00 19.67 544 ASP A N 1
ATOM 3929 C CA . ASP A 1 544 ? -44.897 28.721 93.458 1.00 21.66 544 ASP A CA 1
ATOM 3930 C C . ASP A 1 544 ? -45.747 27.865 92.559 1.00 21.03 544 ASP A C 1
ATOM 3931 O O . ASP A 1 544 ? -45.252 27.233 91.632 1.00 22.22 544 ASP A O 1
ATOM 3936 N N . PRO A 1 545 ? -47.047 27.806 92.811 1.00 21.44 545 PRO A N 1
ATOM 3937 C CA . PRO A 1 545 ? -47.722 28.359 93.975 1.00 21.03 545 PRO A CA 1
ATOM 3938 C C . PRO A 1 545 ? -47.905 27.309 95.092 1.00 20.77 545 PRO A C 1
ATOM 3939 O O . PRO A 1 545 ? -48.304 26.174 94.787 1.00 18.77 545 PRO A O 1
ATOM 3943 N N . GLY A 1 546 ? -47.702 27.708 96.359 1.00 19.36 546 GLY A N 1
ATOM 3944 C CA . GLY A 1 546 ? -48.139 26.894 97.482 1.00 17.62 546 GLY A CA 1
ATOM 3945 C C . GLY A 1 546 ? -46.961 26.234 98.199 1.00 17.47 546 GLY A C 1
ATOM 3946 O O . GLY A 1 546 ? -47.141 25.696 99.293 1.00 16.80 546 GLY A O 1
ATOM 3947 N N . THR A 1 547 ? -45.759 26.214 97.629 1.00 14.40 547 THR A N 1
ATOM 3948 C CA . THR A 1 547 ? -44.709 25.629 98.445 1.00 15.81 547 THR A CA 1
ATOM 3949 C C . THR A 1 547 ? -43.375 26.368 98.332 1.00 16.36 547 THR A C 1
ATOM 3950 O O . THR A 1 547 ? -43.330 27.451 97.769 1.00 18.35 547 THR A O 1
ATOM 3954 N N . ASP A 1 548 ? -42.298 25.777 98.842 1.00 17.66 548 ASP A N 1
ATOM 3955 C CA . ASP A 1 548 ? -40.981 26.438 98.803 1.00 19.24 548 ASP A CA 1
ATOM 3956 C C . ASP A 1 548 ? -39.922 25.717 97.950 1.00 18.39 548 ASP A C 1
ATOM 3957 O O . ASP A 1 548 ? -40.206 24.660 97.386 1.00 16.43 548 ASP A O 1
ATOM 3962 N N . GLU A 1 549 ? -38.710 26.262 97.894 1.00 17.77 549 GLU A N 1
ATOM 3963 C CA . GLU A 1 549 ? -37.746 25.918 96.895 0.40 19.16 549 GLU A CA 1
ATOM 3964 C C . GLU A 1 549 ? -37.236 24.577 97.399 1.00 19.16 549 GLU A C 1
ATOM 3965 O O . GLU A 1 549 ? -36.998 23.678 96.588 1.00 16.17 549 GLU A O 1
ATOM 3971 N N . ALA A 1 550 ? -37.048 24.393 98.716 1.00 17.60 550 ALA A N 1
ATOM 3972 C CA . ALA A 1 550 ? -36.550 23.083 99.165 1.00 17.69 550 ALA A CA 1
ATOM 3973 C C . ALA A 1 550 ? -37.516 21.893 98.930 1.00 16.70 550 ALA A C 1
ATOM 3974 O O . ALA A 1 550 ? -37.059 20.823 98.562 1.00 16.26 550 ALA A O 1
ATOM 3976 N N . THR A 1 551 ? -38.814 22.048 99.181 1.00 16.10 551 THR A N 1
ATOM 3977 C CA . THR A 1 551 ? -39.819 21.046 98.848 1.00 16.54 551 THR A CA 1
ATOM 3978 C C . THR A 1 551 ? -39.861 20.864 97.334 1.00 15.07 551 THR A C 1
ATOM 3979 O O . THR A 1 551 ? -39.875 19.733 96.879 1.00 14.83 551 THR A O 1
ATOM 3983 N N . ALA A 1 552 ? -39.918 21.948 96.559 1.00 15.28 552 ALA A N 1
ATOM 3984 C CA . ALA A 1 552 ? -39.944 21.782 95.116 1.00 15.43 552 ALA A CA 1
ATOM 3985 C C . ALA A 1 552 ? -38.747 20.957 94.625 1.00 16.73 552 ALA A C 1
ATOM 3986 O O . ALA A 1 552 ? -38.959 20.133 93.731 1.00 17.01 552 ALA A O 1
ATOM 3988 N N . THR A 1 553 ? -37.545 21.232 95.136 1.00 14.95 553 THR A N 1
ATOM 3989 C CA . THR A 1 553 ? -36.357 20.496 94.719 1.00 15.62 553 THR A CA 1
ATOM 3990 C C . THR A 1 553 ? -36.425 19.026 95.104 1.00 15.35 553 THR A C 1
ATOM 3991 O O . THR A 1 553 ? -36.083 18.168 94.270 1.00 16.66 553 THR A O 1
ATOM 3995 N N . SER A 1 554 ? -36.787 18.735 96.351 1.00 14.04 554 SER A N 1
ATOM 3996 C CA A SER A 1 554 ? -36.976 17.348 96.773 0.60 14.82 554 SER A CA 1
ATOM 3997 C CA B SER A 1 554 ? -36.971 17.352 96.779 0.40 14.61 554 SER A CA 1
ATOM 3998 C C . SER A 1 554 ? -37.980 16.624 95.885 1.00 14.35 554 SER A C 1
ATOM 3999 O O . SER A 1 554 ? -37.730 15.493 95.483 1.00 14.02 554 SER A O 1
ATOM 4004 N N . PHE A 1 555 ? -39.098 17.264 95.553 1.00 12.49 555 PHE A N 1
ATOM 4005 C CA . PHE A 1 555 ? -40.119 16.654 94.737 1.00 13.34 555 PHE A CA 1
ATOM 4006 C C . PHE A 1 555 ? -39.593 16.318 93.333 1.00 13.39 555 PHE A C 1
ATOM 4007 O O . PHE A 1 555 ? -39.892 15.243 92.813 1.00 13.21 555 PHE A O 1
ATOM 4015 N N . MET A 1 556 ? -38.918 17.260 92.673 1.00 13.17 556 MET A N 1
ATOM 4016 C CA . MET A 1 556 ? -38.425 17.056 91.300 1.00 13.75 556 MET A CA 1
ATOM 4017 C C . MET A 1 556 ? -37.337 15.973 91.244 1.00 13.84 556 MET A C 1
ATOM 4018 O O . MET A 1 556 ? -37.253 15.190 90.287 1.00 15.38 556 MET A O 1
ATOM 4023 N N . GLN A 1 557 ? -36.492 15.938 92.260 1.00 14.93 557 GLN A N 1
ATOM 4024 C CA . GLN A 1 557 ? -35.549 14.818 92.401 1.00 14.51 557 GLN A CA 1
ATOM 4025 C C . GLN A 1 557 ? -36.268 13.452 92.480 1.00 15.02 557 GLN A C 1
ATOM 4026 O O . GLN A 1 557 ? -35.775 12.474 91.882 1.00 16.03 557 GLN A O 1
ATOM 4032 N N . SER A 1 558 ? -37.414 13.398 93.177 1.00 14.39 558 SER A N 1
ATOM 4033 C CA . SER A 1 558 ? -38.116 12.136 93.431 1.00 13.09 558 SER A CA 1
ATOM 4034 C C . SER A 1 558 ? -38.871 11.725 92.181 1.00 13.15 558 SER A C 1
ATOM 4035 O O . SER A 1 558 ? -39.293 10.584 92.102 1.00 14.90 558 SER A O 1
ATOM 4038 N N . ILE A 1 559 ? -39.068 12.607 91.202 1.00 11.36 559 ILE A N 1
ATOM 4039 C CA . ILE A 1 559 ? -39.611 12.106 89.933 1.00 10.59 559 ILE A CA 1
ATOM 4040 C C . ILE A 1 559 ? -38.559 12.063 88.848 1.00 12.88 559 ILE A C 1
ATOM 4041 O O . ILE A 1 559 ? -38.876 12.179 87.668 1.00 14.05 559 ILE A O 1
ATOM 4046 N N . SER A 1 560 ? -37.299 11.918 89.250 1.00 13.49 560 SER A N 1
ATOM 4047 C CA . SER A 1 560 ? -36.199 11.674 88.318 1.00 13.43 560 SER A CA 1
ATOM 4048 C C . SER A 1 560 ? -35.585 10.348 88.766 1.00 12.80 560 SER A C 1
ATOM 4049 O O . SER A 1 560 ? -35.793 9.946 89.915 1.00 13.28 560 SER A O 1
ATOM 4052 N N . SER A 1 561 ? -34.773 9.699 87.933 1.00 11.72 561 SER A N 1
ATOM 4053 C CA . SER A 1 561 ? -34.298 8.328 88.243 1.00 11.67 561 SER A CA 1
ATOM 4054 C C . SER A 1 561 ? -33.204 8.306 89.317 1.00 12.96 561 SER A C 1
ATOM 4055 O O . SER A 1 561 ? -32.954 7.275 89.914 1.00 14.90 561 SER A O 1
ATOM 4058 N N . LYS A 1 562 ? -32.533 9.430 89.572 1.00 14.59 562 LYS A N 1
ATOM 4059 C CA . LYS A 1 562 ? -31.708 9.618 90.783 1.00 14.15 562 LYS A CA 1
ATOM 4060 C C . LYS A 1 562 ? -31.631 11.127 91.060 1.00 14.69 562 LYS A C 1
ATOM 4061 O O . LYS A 1 562 ? -31.954 11.905 90.173 1.00 14.34 562 LYS A O 1
ATOM 4067 N N . PRO A 1 563 ? -31.232 11.551 92.271 1.00 13.52 563 PRO A N 1
ATOM 4068 C CA . PRO A 1 563 ? -31.361 13.003 92.593 1.00 12.76 563 PRO A CA 1
ATOM 4069 C C . PRO A 1 563 ? -30.516 13.921 91.701 1.00 12.67 563 PRO A C 1
ATOM 4070 O O . PRO A 1 563 ? -31.034 14.967 91.304 1.00 16.45 563 PRO A O 1
ATOM 4074 N N . GLU A 1 564 ? -29.323 13.506 91.281 1.00 12.01 564 GLU A N 1
ATOM 4075 C CA . GLU A 1 564 ? -28.428 14.183 90.340 1.00 14.17 564 GLU A CA 1
ATOM 4076 C C . GLU A 1 564 ? -29.064 14.371 88.973 1.00 12.37 564 GLU A C 1
ATOM 4077 O O . GLU A 1 564 ? -28.546 15.146 88.138 1.00 14.05 564 GLU A O 1
ATOM 4083 N N . ASN A 1 565 ? -30.147 13.653 88.721 1.00 10.35 565 ASN A N 1
ATOM 4084 C CA . ASN A 1 565 ? -30.811 13.687 87.395 1.00 11.80 565 ASN A CA 1
ATOM 4085 C C . ASN A 1 565 ? -31.876 14.795 87.283 1.00 12.99 565 ASN A C 1
ATOM 4086 O O . ASN A 1 565 ? -32.495 14.971 86.224 1.00 12.03 565 ASN A O 1
ATOM 4091 N N . TYR A 1 566 ? -32.030 15.587 88.348 1.00 12.32 566 TYR A N 1
ATOM 4092 C CA . TYR A 1 566 ? -32.751 16.868 88.272 1.00 12.30 566 TYR A CA 1
ATOM 4093 C C . TYR A 1 566 ? -31.778 18.055 88.373 1.00 13.73 566 TYR A C 1
ATOM 4094 O O . TYR A 1 566 ? -30.951 18.094 89.281 1.00 14.17 566 TYR A O 1
ATOM 4103 N N . THR A 1 567 ? -31.895 19.029 87.482 1.00 13.50 567 THR A N 1
ATOM 4104 C CA . THR A 1 567 ? -31.220 20.308 87.631 1.00 14.86 567 THR A CA 1
ATOM 4105 C C . THR A 1 567 ? -32.218 21.428 87.389 1.00 15.04 567 THR A C 1
ATOM 4106 O O . THR A 1 567 ? -32.988 21.366 86.408 1.00 13.68 567 THR A O 1
ATOM 4110 N N . ASN A 1 568 ? -32.147 22.430 88.257 1.00 14.73 568 ASN A N 1
ATOM 4111 C CA . ASN A 1 568 ? -32.925 23.651 88.094 1.00 16.44 568 ASN A CA 1
ATOM 4112 C C . ASN A 1 568 ? -32.106 24.680 87.330 1.00 17.55 568 ASN A C 1
ATOM 4113 O O . ASN A 1 568 ? -31.050 25.052 87.768 1.00 17.42 568 ASN A O 1
ATOM 4118 N N . VAL A 1 569 ? -32.558 25.122 86.153 1.00 18.02 569 VAL A N 1
ATOM 4119 C CA . VAL A 1 569 ? -31.866 26.169 85.399 1.00 16.87 569 VAL A CA 1
ATOM 4120 C C . VAL A 1 569 ? -32.455 27.535 85.719 1.00 19.06 569 VAL A C 1
ATOM 4121 O O . VAL A 1 569 ? -33.675 27.739 85.681 1.00 18.59 569 VAL A O 1
ATOM 4125 N N . THR A 1 570 ? -31.606 28.507 85.995 1.00 17.84 570 THR A N 1
ATOM 4126 C CA . THR A 1 570 ? -32.122 29.822 86.328 1.00 20.79 570 THR A CA 1
ATOM 4127 C C . THR A 1 570 ? -31.998 30.722 85.094 1.00 19.57 570 THR A C 1
ATOM 4128 O O . THR A 1 570 ? -32.777 31.635 84.868 1.00 20.21 570 THR A O 1
ATOM 4132 N N . ASP A 1 571 ? -30.974 30.463 84.298 1.00 19.75 571 ASP A N 1
ATOM 4133 C CA . ASP A 1 571 ? -30.779 31.200 83.079 1.00 18.87 571 ASP A CA 1
ATOM 4134 C C . ASP A 1 571 ? -31.386 30.421 81.898 1.00 18.57 571 ASP A C 1
ATOM 4135 O O . ASP A 1 571 ? -30.815 29.430 81.431 1.00 18.11 571 ASP A O 1
ATOM 4140 N N . THR A 1 572 ? -32.531 30.868 81.396 1.00 16.68 572 THR A N 1
ATOM 4141 C CA . THR A 1 572 ? -33.237 30.179 80.315 1.00 15.88 572 THR A CA 1
ATOM 4142 C C . THR A 1 572 ? -32.441 30.006 79.012 1.00 14.03 572 THR A C 1
ATOM 4143 O O . THR A 1 572 ? -32.832 29.235 78.169 1.00 14.54 572 THR A O 1
ATOM 4147 N N . THR A 1 573 ? -31.334 30.711 78.814 1.00 13.98 573 THR A N 1
ATOM 4148 C CA . THR A 1 573 ? -30.466 30.466 77.666 1.00 14.20 573 THR A CA 1
ATOM 4149 C C . THR A 1 573 ? -29.634 29.165 77.886 1.00 15.38 573 THR A C 1
ATOM 4150 O O . THR A 1 573 ? -28.950 28.729 76.952 1.00 13.25 573 THR A O 1
ATOM 4154 N N . LYS A 1 574 ? -29.704 28.528 79.063 1.00 13.49 574 LYS A N 1
ATOM 4155 C CA . LYS A 1 574 ? -28.886 27.336 79.390 1.00 15.09 574 LYS A CA 1
ATOM 4156 C C . LYS A 1 574 ? -29.688 26.033 79.505 1.00 15.00 574 LYS A C 1
ATOM 4157 O O . LYS A 1 574 ? -29.175 25.020 79.974 1.00 13.78 574 LYS A O 1
ATOM 4163 N N . ILE A 1 575 ? -30.966 26.070 79.149 1.00 14.89 575 ILE A N 1
ATOM 4164 C CA . ILE A 1 575 ? -31.729 24.844 79.048 1.00 13.94 575 ILE A CA 1
ATOM 4165 C C . ILE A 1 575 ? -31.102 23.808 78.100 1.00 14.30 575 ILE A C 1
ATOM 4166 O O . ILE A 1 575 ? -30.877 22.662 78.477 1.00 14.84 575 ILE A O 1
ATOM 4171 N N . LEU A 1 576 ? -30.729 24.189 76.885 1.00 14.02 576 LEU A N 1
ATOM 4172 C CA . LEU A 1 576 ? -30.093 23.232 75.990 1.00 13.63 576 LEU A CA 1
ATOM 4173 C C . LEU A 1 576 ? -28.801 22.656 76.600 1.00 14.27 576 LEU A C 1
ATOM 4174 O O . LEU A 1 576 ? -28.574 21.426 76.583 1.00 13.75 576 LEU A O 1
ATOM 4179 N N . GLU A 1 577 ? -27.986 23.538 77.176 1.00 12.21 577 GLU A N 1
ATOM 4180 C CA . GLU A 1 577 ? -26.739 23.091 77.745 1.00 14.45 577 GLU A CA 1
ATOM 4181 C C . GLU A 1 577 ? -27.034 21.991 78.764 1.00 13.75 577 GLU A C 1
ATOM 4182 O O . GLU A 1 577 ? -26.309 21.004 78.841 1.00 11.98 577 GLU A O 1
ATOM 4188 N N . GLN A 1 578 ? -28.098 22.149 79.546 1.00 12.74 578 GLN A N 1
ATOM 4189 C CA . GLN A 1 578 ? -28.353 21.136 80.583 1.00 13.87 578 GLN A CA 1
ATOM 4190 C C . GLN A 1 578 ? -28.911 19.811 80.057 1.00 13.73 578 GLN A C 1
ATOM 4191 O O . GLN A 1 578 ? -28.493 18.733 80.507 1.00 12.42 578 GLN A O 1
ATOM 4197 N N . LEU A 1 579 ? -29.816 19.903 79.077 1.00 12.01 579 LEU A N 1
ATOM 4198 C CA . LEU A 1 579 ? -30.305 18.732 78.363 1.00 13.14 579 LEU A CA 1
ATOM 4199 C C . LEU A 1 579 ? -29.117 18.045 77.704 1.00 14.85 579 LEU A C 1
ATOM 4200 O O . LEU A 1 579 ? -29.000 16.807 77.754 1.00 14.44 579 LEU A O 1
ATOM 4205 N N . ASN A 1 580 ? -28.275 18.838 77.051 1.00 13.56 580 ASN A N 1
ATOM 4206 C CA . ASN A 1 580 ? -27.072 18.259 76.478 1.00 15.54 580 ASN A CA 1
ATOM 4207 C C . ASN A 1 580 ? -26.141 17.523 77.471 1.00 15.64 580 ASN A C 1
ATOM 4208 O O . ASN A 1 580 ? -25.588 16.468 77.159 1.00 18.57 580 ASN A O 1
ATOM 4213 N N . ARG A 1 581 ? -25.904 18.102 78.641 1.00 14.08 581 ARG A N 1
ATOM 4214 C CA . ARG A 1 581 ? -25.152 17.486 79.719 1.00 13.80 581 ARG A CA 1
ATOM 4215 C C . ARG A 1 581 ? -25.760 16.127 80.109 1.00 11.89 581 ARG A C 1
ATOM 4216 O O . ARG A 1 581 ? -25.039 15.133 80.239 1.00 11.77 581 ARG A O 1
ATOM 4224 N N . TYR A 1 582 ? -27.071 16.048 80.266 1.00 8.95 582 TYR A N 1
ATOM 4225 C CA . TYR A 1 582 ? -27.698 14.771 80.673 1.00 10.12 582 TYR A CA 1
ATOM 4226 C C . TYR A 1 582 ? -27.610 13.785 79.481 1.00 12.06 582 TYR A C 1
ATOM 4227 O O . TYR A 1 582 ? -27.322 12.584 79.677 1.00 12.43 582 TYR A O 1
ATOM 4236 N N . PHE A 1 583 ? -27.793 14.297 78.256 1.00 11.63 583 PHE A N 1
ATOM 4237 C CA . PHE A 1 583 ? -27.586 13.472 77.078 1.00 12.56 583 PHE A CA 1
ATOM 4238 C C . PHE A 1 583 ? -26.193 12.781 77.132 1.00 15.46 583 PHE A C 1
ATOM 4239 O O . PHE A 1 583 ? -26.046 11.593 76.839 1.00 15.07 583 PHE A O 1
ATOM 4247 N N . HIS A 1 584 ? -25.165 13.569 77.462 1.00 14.04 584 HIS A N 1
ATOM 4248 C CA . HIS A 1 584 ? -23.812 13.094 77.524 1.00 14.41 584 HIS A CA 1
ATOM 4249 C C . HIS A 1 584 ? -23.591 12.166 78.735 1.00 14.36 584 HIS A C 1
ATOM 4250 O O . HIS A 1 584 ? -22.513 11.629 78.874 1.00 14.47 584 HIS A O 1
ATOM 4257 N N . THR A 1 585 ? -24.563 11.908 79.602 1.00 15.01 585 THR A N 1
ATOM 4258 C CA . THR A 1 585 ? -24.236 10.889 80.593 1.00 15.47 585 THR A CA 1
ATOM 4259 C C . THR A 1 585 ? -24.562 9.512 80.001 1.00 16.05 585 THR A C 1
ATOM 4260 O O . THR A 1 585 ? -24.227 8.504 80.593 1.00 16.91 585 THR A O 1
ATOM 4264 N N . ILE A 1 586 ? -25.264 9.453 78.876 1.00 16.59 586 ILE A N 1
ATOM 4265 C CA . ILE A 1 586 ? -25.645 8.165 78.316 1.00 16.59 586 ILE A CA 1
ATOM 4266 C C . ILE A 1 586 ? -25.033 7.940 76.940 1.00 17.44 586 ILE A C 1
ATOM 4267 O O . ILE A 1 586 ? -25.093 6.814 76.442 1.00 18.37 586 ILE A O 1
ATOM 4272 N N . VAL A 1 587 ? -24.427 8.972 76.353 1.00 14.83 587 VAL A N 1
ATOM 4273 C CA . VAL A 1 587 ? -23.686 8.754 75.100 1.00 16.36 587 VAL A CA 1
ATOM 4274 C C . VAL A 1 587 ? -22.271 9.336 75.270 1.00 16.19 587 VAL A C 1
ATOM 4275 O O . VAL A 1 587 ? -22.099 10.323 76.038 1.00 17.78 587 VAL A O 1
ATOM 4279 N N . THR A 1 588 ? -21.298 8.836 74.524 1.00 16.42 588 THR A N 1
ATOM 4280 C CA . THR A 1 588 ? -20.061 9.623 74.301 1.00 17.03 588 THR A CA 1
ATOM 4281 C C . THR A 1 588 ? -20.040 10.263 72.901 1.00 15.23 588 THR A C 1
ATOM 4282 O O . THR A 1 588 ? -20.519 9.713 71.929 1.00 14.84 588 THR A O 1
ATOM 4286 N N . GLU A 1 589 ? -19.477 11.446 72.765 1.00 12.89 589 GLU A N 1
ATOM 4287 C CA . GLU A 1 589 ? -19.563 12.121 71.510 1.00 15.97 589 GLU A CA 1
ATOM 4288 C C . GLU A 1 589 ? -18.198 11.933 70.801 1.00 16.51 589 GLU A C 1
ATOM 4289 O O . GLU A 1 589 ? -17.152 11.992 71.468 1.00 16.86 589 GLU A O 1
ATOM 4295 N N . LYS A 1 590 ? -18.183 11.675 69.493 1.00 14.65 590 LYS A N 1
ATOM 4296 C CA . LYS A 1 590 ? -16.902 11.599 68.787 1.00 15.90 590 LYS A CA 1
ATOM 4297 C C . LYS A 1 590 ? -17.077 12.313 67.474 1.00 15.76 590 LYS A C 1
ATOM 4298 O O . LYS A 1 590 ? -18.125 12.165 66.847 1.00 18.58 590 LYS A O 1
ATOM 4304 N N . LYS A 1 591 ? -16.101 13.093 67.030 1.00 14.24 591 LYS A N 1
ATOM 4305 C CA . LYS A 1 591 ? -16.178 13.757 65.737 1.00 12.45 591 LYS A CA 1
ATOM 4306 C C . LYS A 1 591 ? -15.671 12.790 64.670 1.00 12.82 591 LYS A C 1
ATOM 4307 O O . LYS A 1 591 ? -14.810 11.963 64.990 1.00 12.97 591 LYS A O 1
ATOM 4313 N N . SER A 1 592 ? -16.236 12.853 63.465 1.00 11.30 592 SER A N 1
ATOM 4314 C CA . SER A 1 592 ? -15.889 11.963 62.371 1.00 13.37 592 SER A CA 1
ATOM 4315 C C . SER A 1 592 ? -14.557 12.338 61.710 1.00 14.04 592 SER A C 1
ATOM 4316 O O . SER A 1 592 ? -13.904 11.462 61.120 1.00 15.83 592 SER A O 1
ATOM 4319 N N . ILE A 1 593 ? -14.174 13.612 61.776 1.00 12.63 593 ILE A N 1
ATOM 4320 C CA . ILE A 1 593 ? -12.890 14.066 61.218 1.00 14.73 593 ILE A CA 1
ATOM 4321 C C . ILE A 1 593 ? -11.988 14.405 62.390 1.00 14.86 593 ILE A C 1
ATOM 4322 O O . ILE A 1 593 ? -12.255 15.316 63.173 1.00 14.47 593 ILE A O 1
ATOM 4327 N N . GLU A 1 594 ? -10.971 13.579 62.568 1.00 13.80 594 GLU A N 1
ATOM 4328 C CA . GLU A 1 594 ? -10.134 13.755 63.725 1.00 14.43 594 GLU A CA 1
ATOM 4329 C C . GLU A 1 594 ? -8.635 13.653 63.347 1.00 12.17 594 GLU A C 1
ATOM 4330 O O . GLU A 1 594 ? -8.160 12.561 63.099 1.00 11.87 594 GLU A O 1
ATOM 4336 N N . ASN A 1 595 ? -7.940 14.792 63.280 1.00 12.24 595 ASN A N 1
ATOM 4337 C CA . ASN A 1 595 ? -6.594 14.991 62.717 1.00 12.41 595 ASN A CA 1
ATOM 4338 C C . ASN A 1 595 ? -6.675 14.405 61.306 1.00 14.84 595 ASN A C 1
ATOM 4339 O O . ASN A 1 595 ? -5.876 13.534 60.947 1.00 13.87 595 ASN A O 1
ATOM 4344 N N . GLY A 1 596 ? -7.704 14.830 60.571 1.00 12.38 596 GLY A N 1
ATOM 4345 C CA . GLY A 1 596 ? -7.829 14.523 59.153 1.00 15.54 596 GLY A CA 1
ATOM 4346 C C . GLY A 1 596 ? -6.847 15.280 58.269 1.00 15.79 596 GLY A C 1
ATOM 4347 O O . GLY A 1 596 ? -6.361 16.363 58.663 1.00 17.21 596 GLY A O 1
ATOM 4348 N N . THR A 1 597 ? -6.590 14.716 57.095 1.00 13.44 597 THR A N 1
ATOM 4349 C CA . THR A 1 597 ? -5.662 15.261 56.101 1.00 14.61 597 THR A CA 1
ATOM 4350 C C . THR A 1 597 ? -6.272 15.353 54.699 1.00 13.80 597 THR A C 1
ATOM 4351 O O . THR A 1 597 ? -6.837 14.396 54.158 1.00 14.87 597 THR A O 1
ATOM 4355 N N . ILE A 1 598 ? -6.120 16.487 54.050 1.00 14.34 598 ILE A N 1
ATOM 4356 C CA . ILE A 1 598 ? -6.426 16.513 52.622 1.00 14.54 598 ILE A CA 1
ATOM 4357 C C . ILE A 1 598 ? -5.127 16.377 51.847 1.00 16.81 598 ILE A C 1
ATOM 4358 O O . ILE A 1 598 ? -4.177 17.101 52.156 1.00 17.09 598 ILE A O 1
ATOM 4363 N N . THR A 1 599 ? -5.095 15.490 50.852 1.00 15.95 599 THR A N 1
ATOM 4364 C CA . THR A 1 599 ? -3.932 15.342 49.984 1.00 16.13 599 THR A CA 1
ATOM 4365 C C . THR A 1 599 ? -4.372 15.709 48.577 1.00 16.35 599 THR A C 1
ATOM 4366 O O . THR A 1 599 ? -5.319 15.119 47.990 1.00 12.24 599 THR A O 1
ATOM 4370 N N . ASP A 1 600 ? -3.670 16.695 48.028 1.00 16.63 600 ASP A N 1
ATOM 4371 C CA . ASP A 1 600 ? -4.106 17.373 46.792 1.00 15.87 600 ASP A CA 1
ATOM 4372 C C . ASP A 1 600 ? -2.924 17.630 45.842 1.00 17.49 600 ASP A C 1
ATOM 4373 O O . ASP A 1 600 ? -2.368 18.749 45.815 1.00 16.58 600 ASP A O 1
ATOM 4378 N N . PRO A 1 601 ? -2.563 16.599 45.036 1.00 16.99 601 PRO A N 1
ATOM 4379 C CA . PRO A 1 601 ? -1.494 16.732 44.038 1.00 15.71 601 PRO A CA 1
ATOM 4380 C C . PRO A 1 601 ? -1.990 17.574 42.854 1.00 16.12 601 PRO A C 1
ATOM 4381 O O . PRO A 1 601 ? -3.172 17.440 42.448 1.00 14.36 601 PRO A O 1
ATOM 4385 N N . MET A 1 602 ? -1.156 18.501 42.366 1.00 12.32 602 MET A N 1
ATOM 4386 C CA . MET A 1 602 ? -1.525 19.152 41.109 1.00 14.20 602 MET A CA 1
ATOM 4387 C C . MET A 1 602 ? -1.611 18.110 39.966 1.00 12.67 602 MET A C 1
ATOM 4388 O O . MET A 1 602 ? -0.802 17.159 39.930 1.00 11.09 602 MET A O 1
ATOM 4393 N N . GLY A 1 603 ? -2.555 18.266 39.033 1.00 14.00 603 GLY A N 1
ATOM 4394 C CA . GLY A 1 603 ? -2.538 17.461 37.780 1.00 14.92 603 GLY A CA 1
ATOM 4395 C C . GLY A 1 603 ? -1.313 17.659 36.886 1.00 17.64 603 GLY A C 1
ATOM 4396 O O . GLY A 1 603 ? -0.634 18.696 36.995 1.00 16.16 603 GLY A O 1
ATOM 4397 N N . GLU A 1 604 ? -0.999 16.680 36.023 1.00 17.31 604 GLU A N 1
ATOM 4398 C CA A GLU A 1 604 ? -0.055 16.857 34.904 0.60 18.67 604 GLU A CA 1
ATOM 4399 C CA B GLU A 1 604 ? -0.011 16.899 34.965 0.40 18.10 604 GLU A CA 1
ATOM 4400 C C . GLU A 1 604 ? -0.360 18.168 34.184 1.00 18.01 604 GLU A C 1
ATOM 4401 O O . GLU A 1 604 ? -1.521 18.426 33.858 1.00 16.65 604 GLU A O 1
ATOM 4412 N N . LEU A 1 605 ? 0.672 18.965 33.923 1.00 18.81 605 LEU A N 1
ATOM 4413 C CA . LEU A 1 605 ? 0.550 20.237 33.245 1.00 18.05 605 LEU A CA 1
ATOM 4414 C C . LEU A 1 605 ? -0.357 21.265 33.907 1.00 18.16 605 LEU A C 1
ATOM 4415 O O . LEU A 1 605 ? -0.946 22.081 33.180 1.00 17.65 605 LEU A O 1
ATOM 4420 N N . ILE A 1 606 ? -0.475 21.194 35.244 1.00 16.66 606 ILE A N 1
ATOM 4421 C CA . ILE A 1 606 ? -1.212 22.149 36.081 1.00 15.86 606 ILE A CA 1
ATOM 4422 C C . ILE A 1 606 ? -0.174 22.722 37.046 1.00 16.92 606 ILE A C 1
ATOM 4423 O O . ILE A 1 606 ? 0.441 21.948 37.792 1.00 15.04 606 ILE A O 1
ATOM 4428 N N . ASP A 1 607 ? 0.086 24.033 36.956 1.00 15.28 607 ASP A N 1
ATOM 4429 C CA . ASP A 1 607 ? 0.991 24.689 37.901 1.00 16.38 607 ASP A CA 1
ATOM 4430 C C . ASP A 1 607 ? 0.270 25.503 38.974 1.00 15.48 607 ASP A C 1
ATOM 4431 O O . ASP A 1 607 ? -0.507 26.397 38.671 1.00 15.12 607 ASP A O 1
ATOM 4436 N N . LEU A 1 608 ? 0.513 25.159 40.235 1.00 15.89 608 LEU A N 1
ATOM 4437 C CA . LEU A 1 608 ? 0.074 25.950 41.378 1.00 15.79 608 LEU A CA 1
ATOM 4438 C C . LEU A 1 608 ? 0.727 27.344 41.249 1.00 15.28 608 LEU A C 1
ATOM 4439 O O . LEU A 1 608 ? 1.930 27.421 40.954 1.00 14.60 608 LEU A O 1
ATOM 4444 N N . GLN A 1 609 ? -0.063 28.404 41.422 1.00 15.60 609 GLN A N 1
ATOM 4445 C CA . GLN A 1 609 ? 0.429 29.787 41.351 1.00 17.01 609 GLN A CA 1
ATOM 4446 C C . GLN A 1 609 ? 1.091 30.091 42.672 1.00 16.92 609 GLN A C 1
ATOM 4447 O O . GLN A 1 609 ? 0.455 30.074 43.733 1.00 18.41 609 GLN A O 1
ATOM 4453 N N . LEU A 1 610 ? 2.398 30.291 42.607 1.00 17.67 610 LEU A N 1
ATOM 4454 C CA . LEU A 1 610 ? 3.189 30.670 43.777 1.00 18.90 610 LEU A CA 1
ATOM 4455 C C . LEU A 1 610 ? 3.541 32.169 43.747 1.00 21.07 610 LEU A C 1
ATOM 4456 O O . LEU A 1 610 ? 4.359 32.643 44.554 1.00 19.13 610 LEU A O 1
ATOM 4461 N N . GLY A 1 611 ? 2.938 32.912 42.814 1.00 23.62 611 GLY A N 1
ATOM 4462 C CA . GLY A 1 611 ? 3.337 34.304 42.553 1.00 27.02 611 GLY A CA 1
ATOM 4463 C C . GLY A 1 611 ? 4.825 34.536 42.306 1.00 28.33 611 GLY A C 1
ATOM 4464 O O . GLY A 1 611 ? 5.637 33.610 42.220 1.00 29.12 611 GLY A O 1
ATOM 4465 N N . THR A 1 612 ? 5.223 35.795 42.185 1.00 30.68 612 THR A N 1
ATOM 4466 C CA . THR A 1 612 ? 6.591 36.118 41.740 1.00 31.41 612 THR A CA 1
ATOM 4467 C C . THR A 1 612 ? 7.738 35.515 42.563 1.00 31.02 612 THR A C 1
ATOM 4468 O O . THR A 1 612 ? 8.785 35.206 41.989 1.00 29.92 612 THR A O 1
ATOM 4472 N N . ASP A 1 613 ? 7.553 35.318 43.875 1.00 30.27 613 ASP A N 1
ATOM 4473 C CA . ASP A 1 613 ? 8.643 34.777 44.705 1.00 30.18 613 ASP A CA 1
ATOM 4474 C C . ASP A 1 613 ? 8.959 33.327 44.338 1.00 30.00 613 ASP A C 1
ATOM 4475 O O . ASP A 1 613 ? 10.011 32.795 44.714 1.00 31.09 613 ASP A O 1
ATOM 4480 N N . GLY A 1 614 ? 8.073 32.699 43.565 1.00 27.70 614 GLY A N 1
ATOM 4481 C CA . GLY A 1 614 ? 8.218 31.283 43.297 1.00 25.82 614 GLY A CA 1
ATOM 4482 C C . GLY A 1 614 ? 8.302 30.413 44.543 1.00 24.39 614 GLY A C 1
ATOM 4483 O O . GLY A 1 614 ? 8.845 29.323 44.446 1.00 25.86 614 GLY A O 1
ATOM 4484 N N . ARG A 1 615 ? 7.804 30.848 45.701 1.00 22.19 615 ARG A N 1
ATOM 4485 C CA . ARG A 1 615 ? 7.756 30.026 46.919 1.00 22.20 615 ARG A CA 1
ATOM 4486 C C . ARG A 1 615 ? 6.314 30.028 47.441 1.00 20.50 615 ARG A C 1
ATOM 4487 O O . ARG A 1 615 ? 5.651 31.106 47.486 1.00 19.54 615 ARG A O 1
ATOM 4495 N N . PHE A 1 616 ? 5.876 28.844 47.863 1.00 18.16 616 PHE A N 1
ATOM 4496 C CA . PHE A 1 616 ? 4.574 28.668 48.526 1.00 18.39 616 PHE A CA 1
ATOM 4497 C C . PHE A 1 616 ? 4.566 29.373 49.882 1.00 18.10 616 PHE A C 1
ATOM 4498 O O . PHE A 1 616 ? 5.398 29.079 50.742 1.00 18.81 616 PHE A O 1
ATOM 4506 N N . ASP A 1 617 ? 3.614 30.280 50.088 1.00 17.77 617 ASP A N 1
ATOM 4507 C CA . ASP A 1 617 ? 3.618 31.048 51.321 1.00 14.88 617 ASP A CA 1
ATOM 4508 C C . ASP A 1 617 ? 2.165 31.511 51.510 1.00 14.77 617 ASP A C 1
ATOM 4509 O O . ASP A 1 617 ? 1.329 31.340 50.611 1.00 12.82 617 ASP A O 1
ATOM 4514 N N . PRO A 1 618 ? 1.863 32.146 52.656 1.00 13.82 618 PRO A N 1
ATOM 4515 C CA . PRO A 1 618 ? 0.465 32.509 52.920 1.00 15.60 618 PRO A CA 1
ATOM 4516 C C . PRO A 1 618 ? -0.245 33.377 51.883 1.00 15.22 618 PRO A C 1
ATOM 4517 O O . PRO A 1 618 ? -1.467 33.289 51.802 1.00 16.93 618 PRO A O 1
ATOM 4521 N N . ALA A 1 619 ? 0.476 34.189 51.108 1.00 14.27 619 ALA A N 1
ATOM 4522 C CA . ALA A 1 619 ? -0.103 34.877 49.931 1.00 13.91 619 ALA A CA 1
ATOM 4523 C C . ALA A 1 619 ? -0.701 33.984 48.828 1.00 15.21 619 ALA A C 1
ATOM 4524 O O . ALA A 1 619 ? -1.443 34.517 47.975 1.00 15.60 619 ALA A O 1
ATOM 4526 N N . ASP A 1 620 ? -0.376 32.686 48.813 1.00 13.33 620 ASP A N 1
ATOM 4527 C CA . ASP A 1 620 ? -0.743 31.795 47.700 1.00 14.18 620 ASP A CA 1
ATOM 4528 C C . ASP A 1 620 ? -1.976 30.942 47.996 1.00 14.29 620 ASP A C 1
ATOM 4529 O O . ASP A 1 620 ? -2.454 30.194 47.124 1.00 17.22 620 ASP A O 1
ATOM 4534 N N . TYR A 1 621 ? -2.525 31.054 49.203 1.00 12.91 621 TYR A N 1
ATOM 4535 C CA . TYR A 1 621 ? -3.677 30.199 49.487 1.00 14.25 621 TYR A CA 1
ATOM 4536 C C . TYR A 1 621 ? -4.511 30.902 50.535 1.00 14.38 621 TYR A C 1
ATOM 4537 O O . TYR A 1 621 ? -4.031 31.821 51.208 1.00 14.29 621 TYR A O 1
ATOM 4546 N N . THR A 1 622 ? -5.747 30.443 50.702 1.00 15.50 622 THR A N 1
ATOM 4547 C CA . THR A 1 622 ? -6.480 30.758 51.920 1.00 15.35 622 THR A CA 1
ATOM 4548 C C . THR A 1 622 ? -6.957 29.489 52.626 1.00 16.63 622 THR A C 1
ATOM 4549 O O . THR A 1 622 ? -7.265 28.477 51.979 1.00 16.95 622 THR A O 1
ATOM 4553 N N . LEU A 1 623 ? -7.049 29.550 53.952 1.00 14.44 623 LEU A N 1
ATOM 4554 C CA . LEU A 1 623 ? -7.653 28.481 54.743 1.00 14.34 623 LEU A CA 1
ATOM 4555 C C . LEU A 1 623 ? -8.513 29.163 55.817 1.00 14.12 623 LEU A C 1
ATOM 4556 O O . LEU A 1 623 ? -7.975 29.912 56.653 1.00 12.41 623 LEU A O 1
ATOM 4561 N N . THR A 1 624 ? -9.832 28.973 55.725 1.00 14.37 624 THR A N 1
ATOM 4562 C CA . THR A 1 624 ? -10.775 29.606 56.639 1.00 12.92 624 THR A CA 1
ATOM 4563 C C . THR A 1 624 ? -11.739 28.522 57.132 1.00 15.19 624 THR A C 1
ATOM 4564 O O . THR A 1 624 ? -11.853 27.450 56.535 1.00 15.28 624 THR A O 1
ATOM 4568 N N . ALA A 1 625 ? -12.477 28.789 58.209 1.00 12.64 625 ALA A N 1
ATOM 4569 C CA . ALA A 1 625 ? -13.504 27.847 58.636 1.00 11.86 625 ALA A CA 1
ATOM 4570 C C . ALA A 1 625 ? -14.708 28.629 59.118 1.00 13.18 625 ALA A C 1
ATOM 4571 O O . ALA A 1 625 ? -14.607 29.832 59.430 1.00 13.98 625 ALA A O 1
ATOM 4573 N N . ASN A 1 626 ? -15.850 27.953 59.205 1.00 12.94 626 ASN A N 1
ATOM 4574 C CA . ASN A 1 626 ? -17.135 28.600 59.396 1.00 12.74 626 ASN A CA 1
ATOM 4575 C C . ASN A 1 626 ? -17.388 28.936 60.847 1.00 13.68 626 ASN A C 1
ATOM 4576 O O . ASN A 1 626 ? -18.463 29.410 61.158 1.00 14.46 626 ASN A O 1
ATOM 4581 N N . ASP A 1 627 ? -16.428 28.742 61.751 1.00 13.27 627 ASP A N 1
ATOM 4582 C CA . ASP A 1 627 ? -16.481 29.394 63.065 1.00 13.14 627 ASP A CA 1
ATOM 4583 C C . ASP A 1 627 ? -15.828 30.790 63.031 1.00 13.60 627 ASP A C 1
ATOM 4584 O O . ASP A 1 627 ? -15.739 31.419 64.081 1.00 15.15 627 ASP A O 1
ATOM 4589 N N . GLY A 1 628 ? -15.435 31.274 61.841 1.00 12.16 628 GLY A N 1
ATOM 4590 C CA . GLY A 1 628 ? -14.764 32.547 61.649 1.00 12.13 628 GLY A CA 1
ATOM 4591 C C . GLY A 1 628 ? -13.258 32.473 61.885 1.00 12.68 628 GLY A C 1
ATOM 4592 O O . GLY A 1 628 ? -12.595 33.509 61.891 1.00 14.78 628 GLY A O 1
ATOM 4593 N N . SER A 1 629 ? -12.691 31.290 62.098 1.00 10.95 629 SER A N 1
ATOM 4594 C CA . SER A 1 629 ? -11.237 31.174 62.200 1.00 12.50 629 SER A CA 1
ATOM 4595 C C . SER A 1 629 ? -10.583 31.195 60.826 1.00 11.65 629 SER A C 1
ATOM 4596 O O . SER A 1 629 ? -11.230 30.998 59.766 1.00 11.13 629 SER A O 1
ATOM 4599 N N . ARG A 1 630 ? -9.281 31.505 60.823 1.00 13.15 630 ARG A N 1
ATOM 4600 C CA . ARG A 1 630 ? -8.529 31.619 59.559 1.00 12.54 630 ARG A CA 1
ATOM 4601 C C . ARG A 1 630 ? -7.055 31.358 59.812 1.00 13.17 630 ARG A C 1
ATOM 4602 O O . ARG A 1 630 ? -6.577 31.596 60.922 1.00 13.01 630 ARG A O 1
ATOM 4610 N N . LEU A 1 631 ? -6.335 30.903 58.804 1.00 10.31 631 LEU A N 1
ATOM 4611 C CA . LEU A 1 631 ? -4.875 31.079 58.851 1.00 12.87 631 LEU A CA 1
ATOM 4612 C C . LEU A 1 631 ? -4.489 32.450 58.385 1.00 13.24 631 LEU A C 1
ATOM 4613 O O . LEU A 1 631 ? -4.912 32.915 57.302 1.00 15.19 631 LEU A O 1
ATOM 4618 N N . GLU A 1 632 ? -3.683 33.094 59.208 1.00 11.39 632 GLU A N 1
ATOM 4619 C CA . GLU A 1 632 ? -3.285 34.436 58.863 1.00 12.25 632 GLU A CA 1
ATOM 4620 C C . GLU A 1 632 ? -1.767 34.450 58.944 1.00 10.14 632 GLU A C 1
ATOM 4621 O O . GLU A 1 632 ? -1.180 34.250 59.993 1.00 10.23 632 GLU A O 1
ATOM 4627 N N . ASN A 1 633 ? -1.106 34.701 57.825 1.00 11.08 633 ASN A N 1
ATOM 4628 C CA . ASN A 1 633 ? 0.356 34.599 57.774 1.00 12.12 633 ASN A CA 1
ATOM 4629 C C . ASN A 1 633 ? 0.875 33.272 58.372 1.00 12.39 633 ASN A C 1
ATOM 4630 O O . ASN A 1 633 ? 1.906 33.239 59.057 1.00 11.11 633 ASN A O 1
ATOM 4635 N N . GLY A 1 634 ? 0.150 32.194 58.104 1.00 15.20 634 GLY A N 1
ATOM 4636 C CA . GLY A 1 634 ? 0.527 30.868 58.602 1.00 16.65 634 GLY A CA 1
ATOM 4637 C C . GLY A 1 634 ? 0.039 30.513 59.995 1.00 19.34 634 GLY A C 1
ATOM 4638 O O . GLY A 1 634 ? 0.200 29.352 60.382 1.00 20.04 634 GLY A O 1
ATOM 4639 N N . GLN A 1 635 ? -0.563 31.462 60.729 1.00 17.44 635 GLN A N 1
ATOM 4640 C CA . GLN A 1 635 ? -0.949 31.213 62.122 1.00 18.07 635 GLN A CA 1
ATOM 4641 C C . GLN A 1 635 ? -2.463 31.176 62.250 1.00 16.18 635 GLN A C 1
ATOM 4642 O O . GLN A 1 635 ? -3.143 31.992 61.627 1.00 17.22 635 GLN A O 1
ATOM 4648 N N . ALA A 1 636 ? -2.985 30.290 63.096 1.00 12.17 636 ALA A N 1
ATOM 4649 C CA . ALA A 1 636 ? -4.438 30.162 63.217 1.00 13.71 636 ALA A CA 1
ATOM 4650 C C . ALA A 1 636 ? -4.929 31.205 64.213 1.00 13.93 636 ALA A C 1
ATOM 4651 O O . ALA A 1 636 ? -4.495 31.255 65.389 1.00 14.65 636 ALA A O 1
ATOM 4653 N N . VAL A 1 637 ? -5.852 32.038 63.760 1.00 12.14 637 VAL A N 1
ATOM 4654 C CA . VAL A 1 637 ? -6.345 33.107 64.647 1.00 12.70 637 VAL A CA 1
ATOM 4655 C C . VAL A 1 637 ? -7.882 33.143 64.616 1.00 12.26 637 VAL A C 1
ATOM 4656 O O . VAL A 1 637 ? -8.499 32.563 63.702 1.00 11.71 637 VAL A O 1
ATOM 4660 N N . GLY A 1 638 ? -8.505 33.812 65.578 1.00 10.46 638 GLY A N 1
ATOM 4661 C CA . GLY A 1 638 ? -9.965 34.017 65.531 1.00 12.63 638 GLY A CA 1
ATOM 4662 C C . GLY A 1 638 ? -10.749 32.790 66.005 1.00 12.86 638 GLY A C 1
ATOM 4663 O O . GLY A 1 638 ? -10.203 31.957 66.728 1.00 13.17 638 GLY A O 1
ATOM 4664 N N . GLY A 1 639 ? -12.032 32.713 65.641 1.00 14.70 639 GLY A N 1
ATOM 4665 C CA . GLY A 1 639 ? -13.023 31.812 66.275 1.00 13.13 639 GLY A CA 1
ATOM 4666 C C . GLY A 1 639 ? -13.593 32.404 67.541 1.00 13.21 639 GLY A C 1
ATOM 4667 O O . GLY A 1 639 ? -13.043 33.337 68.097 1.00 13.54 639 GLY A O 1
ATOM 4668 N N . PRO A 1 640 ? -14.751 31.914 67.988 1.00 14.28 640 PRO A N 1
ATOM 4669 C CA . PRO A 1 640 ? -15.436 32.572 69.105 1.00 14.62 640 PRO A CA 1
ATOM 4670 C C . PRO A 1 640 ? -14.613 32.572 70.400 1.00 14.77 640 PRO A C 1
ATOM 4671 O O . PRO A 1 640 ? -14.845 33.419 71.257 1.00 18.45 640 PRO A O 1
ATOM 4675 N N . GLN A 1 641 ? -13.636 31.691 70.572 1.00 13.57 641 GLN A N 1
ATOM 4676 C CA . GLN A 1 641 ? -12.788 31.758 71.757 1.00 15.74 641 GLN A CA 1
ATOM 4677 C C . GLN A 1 641 ? -11.435 32.423 71.439 1.00 15.48 641 GLN A C 1
ATOM 4678 O O . GLN A 1 641 ? -10.537 32.453 72.274 1.00 14.67 641 GLN A O 1
ATOM 4684 N N . ASN A 1 642 ? -11.285 32.888 70.203 1.00 16.29 642 ASN A N 1
ATOM 4685 C CA . ASN A 1 642 ? -10.129 33.675 69.809 1.00 16.08 642 ASN A CA 1
ATOM 4686 C C . ASN A 1 642 ? -8.822 32.913 70.013 1.00 15.76 642 ASN A C 1
ATOM 4687 O O . ASN A 1 642 ? -7.820 33.470 70.466 1.00 14.22 642 ASN A O 1
ATOM 4692 N N . ASP A 1 643 ? -8.839 31.633 69.658 1.00 13.50 643 ASP A N 1
ATOM 4693 C CA . ASP A 1 643 ? -7.726 30.777 69.926 1.00 14.62 643 ASP A CA 1
ATOM 4694 C C . ASP A 1 643 ? -7.327 30.057 68.630 1.00 14.66 643 ASP A C 1
ATOM 4695 O O . ASP A 1 643 ? -6.574 29.090 68.643 1.00 14.74 643 ASP A O 1
ATOM 4700 N N . GLY A 1 644 ? -7.840 30.511 67.499 1.00 13.24 644 GLY A N 1
ATOM 4701 C CA . GLY A 1 644 ? -7.654 29.789 66.246 1.00 13.33 644 GLY A CA 1
ATOM 4702 C C . GLY A 1 644 ? -8.754 28.790 65.940 1.00 13.19 644 GLY A C 1
ATOM 4703 O O . GLY A 1 644 ? -8.740 28.248 64.848 1.00 14.03 644 GLY A O 1
ATOM 4704 N N . GLY A 1 645 ? -9.684 28.551 66.862 1.00 12.28 645 GLY A N 1
ATOM 4705 C CA . GLY A 1 645 ? -10.864 27.744 66.622 1.00 10.67 645 GLY A CA 1
ATOM 4706 C C . GLY A 1 645 ? -10.595 26.431 65.900 1.00 11.00 645 GLY A C 1
ATOM 4707 O O . GLY A 1 645 ? -9.659 25.688 66.217 1.00 12.41 645 GLY A O 1
ATOM 4708 N N . LEU A 1 646 ? -11.428 26.122 64.920 1.00 11.34 646 LEU A N 1
ATOM 4709 C CA . LEU A 1 646 ? -11.281 24.867 64.162 1.00 12.07 646 LEU A CA 1
ATOM 4710 C C . LEU A 1 646 ? -9.896 24.720 63.492 1.00 12.41 646 LEU A C 1
ATOM 4711 O O . LEU A 1 646 ? -9.411 23.622 63.200 1.00 13.01 646 LEU A O 1
ATOM 4716 N N . LEU A 1 647 ? -9.212 25.830 63.262 1.00 12.31 647 LEU A N 1
ATOM 4717 C CA . LEU A 1 647 ? -7.915 25.762 62.545 1.00 13.57 647 LEU A CA 1
ATOM 4718 C C . LEU A 1 647 ? -6.699 25.756 63.472 1.00 12.21 647 LEU A C 1
ATOM 4719 O O . LEU A 1 647 ? -5.555 25.820 63.010 1.00 11.83 647 LEU A O 1
ATOM 4724 N N . LYS A 1 648 ? -6.964 25.646 64.772 1.00 11.82 648 LYS A N 1
ATOM 4725 C CA . LYS A 1 648 ? -5.911 25.744 65.802 1.00 13.24 648 LYS A CA 1
ATOM 4726 C C . LYS A 1 648 ? -4.698 24.859 65.447 1.00 13.52 648 LYS A C 1
ATOM 4727 O O . LYS A 1 648 ? -3.541 25.230 65.666 1.00 11.88 648 LYS A O 1
ATOM 4733 N N . ASN A 1 649 ? -4.943 23.679 64.872 1.00 13.25 649 ASN A N 1
ATOM 4734 C CA . ASN A 1 649 ? -3.847 22.757 64.575 1.00 12.25 649 ASN A CA 1
ATOM 4735 C C . ASN A 1 649 ? -3.706 22.478 63.083 1.00 12.92 649 ASN A C 1
ATOM 4736 O O . ASN A 1 649 ? -3.019 21.498 62.702 1.00 14.11 649 ASN A O 1
ATOM 4741 N N . ALA A 1 650 ? -4.340 23.286 62.227 1.00 11.89 650 ALA A N 1
ATOM 4742 C CA . ALA A 1 650 ? -4.323 23.026 60.781 1.00 13.09 650 ALA A CA 1
ATOM 4743 C C . ALA A 1 650 ? -3.065 23.621 60.158 1.00 14.93 650 ALA A C 1
ATOM 4744 O O . ALA A 1 650 ? -2.632 24.689 60.592 1.00 14.91 650 ALA A O 1
ATOM 4746 N N . LYS A 1 651 ? -2.457 22.911 59.202 1.00 15.65 651 LYS A N 1
ATOM 4747 C CA . LYS A 1 651 ? -1.319 23.457 58.478 1.00 16.56 651 LYS A CA 1
ATOM 4748 C C . LYS A 1 651 ? -1.585 23.189 57.014 1.00 17.70 651 LYS A C 1
ATOM 4749 O O . LYS A 1 651 ? -2.149 22.142 56.677 1.00 14.88 651 LYS A O 1
ATOM 4755 N N . VAL A 1 652 ? -1.142 24.122 56.158 1.00 16.06 652 VAL A N 1
ATOM 4756 C CA . VAL A 1 652 ? -1.166 23.950 54.713 1.00 15.74 652 VAL A CA 1
ATOM 4757 C C . VAL A 1 652 ? 0.273 23.818 54.232 1.00 16.33 652 VAL A C 1
ATOM 4758 O O . VAL A 1 652 ? 1.072 24.738 54.436 1.00 15.93 652 VAL A O 1
ATOM 4762 N N . LEU A 1 653 ? 0.614 22.692 53.607 1.00 14.66 653 LEU A N 1
ATOM 4763 C CA . LEU A 1 653 ? 1.980 22.407 53.161 1.00 17.69 653 LEU A CA 1
ATOM 4764 C C . LEU A 1 653 ? 2.013 22.189 51.659 1.00 17.50 653 LEU A C 1
ATOM 4765 O O . LEU A 1 653 ? 1.008 21.803 51.018 1.00 18.70 653 LEU A O 1
ATOM 4770 N N . TYR A 1 654 ? 3.184 22.442 51.089 1.00 16.15 654 TYR A N 1
ATOM 4771 C CA . TYR A 1 654 ? 3.295 22.281 49.645 1.00 16.76 654 TYR A CA 1
ATOM 4772 C C . TYR A 1 654 ? 4.610 21.566 49.384 1.00 18.18 654 TYR A C 1
ATOM 4773 O O . TYR A 1 654 ? 5.669 22.108 49.716 1.00 16.86 654 TYR A O 1
ATOM 4782 N N . ASP A 1 655 ? 4.536 20.357 48.831 1.00 18.87 655 ASP A N 1
ATOM 4783 C CA . ASP A 1 655 ? 5.742 19.561 48.572 1.00 21.00 655 ASP A CA 1
ATOM 4784 C C . ASP A 1 655 ? 6.166 19.911 47.136 1.00 21.87 655 ASP A C 1
ATOM 4785 O O . ASP A 1 655 ? 5.412 19.644 46.189 1.00 20.57 655 ASP A O 1
ATOM 4790 N N . THR A 1 656 ? 7.347 20.510 46.966 1.00 20.84 656 THR A N 1
ATOM 4791 C CA . THR A 1 656 ? 7.743 21.052 45.674 1.00 22.25 656 THR A CA 1
ATOM 4792 C C . THR A 1 656 ? 8.137 19.936 44.693 1.00 22.32 656 THR A C 1
ATOM 4793 O O . THR A 1 656 ? 7.998 20.103 43.485 1.00 23.25 656 THR A O 1
ATOM 4797 N N . THR A 1 657 ? 8.652 18.826 45.210 1.00 22.39 657 THR A N 1
ATOM 4798 C CA . THR A 1 657 ? 9.060 17.691 44.391 1.00 23.63 657 THR A CA 1
ATOM 4799 C C . THR A 1 657 ? 7.796 17.013 43.882 1.00 24.42 657 THR A C 1
ATOM 4800 O O . THR A 1 657 ? 7.713 16.706 42.692 1.00 24.00 657 THR A O 1
ATOM 4804 N N . GLU A 1 658 ? 6.821 16.816 44.780 1.00 23.24 658 GLU A N 1
ATOM 4805 C CA . GLU A 1 658 ? 5.630 16.073 44.410 1.00 24.18 658 GLU A CA 1
ATOM 4806 C C . GLU A 1 658 ? 4.579 16.982 43.803 1.00 22.06 658 GLU A C 1
ATOM 4807 O O . GLU A 1 658 ? 3.573 16.463 43.342 1.00 22.70 658 GLU A O 1
ATOM 4813 N N . LYS A 1 659 ? 4.805 18.299 43.777 1.00 19.91 659 LYS A N 1
ATOM 4814 C CA . LYS A 1 659 ? 3.780 19.282 43.361 1.00 19.02 659 LYS A CA 1
ATOM 4815 C C . LYS A 1 659 ? 2.430 19.004 44.066 1.00 17.80 659 LYS A C 1
ATOM 4816 O O . LYS A 1 659 ? 1.389 18.810 43.442 1.00 18.52 659 LYS A O 1
ATOM 4822 N N . ARG A 1 660 ? 2.437 18.981 45.389 1.00 15.28 660 ARG A N 1
ATOM 4823 C CA . ARG A 1 660 ? 1.248 18.539 46.097 1.00 14.74 660 ARG A CA 1
ATOM 4824 C C . ARG A 1 660 ? 1.011 19.394 47.342 1.00 14.47 660 ARG A C 1
ATOM 4825 O O . ARG A 1 660 ? 1.946 19.661 48.080 1.00 13.75 660 ARG A O 1
ATOM 4833 N N . ILE A 1 661 ? -0.232 19.807 47.536 1.00 12.97 661 ILE A N 1
ATOM 4834 C CA . ILE A 1 661 ? -0.648 20.524 48.742 1.00 14.75 661 ILE A CA 1
ATOM 4835 C C . ILE A 1 661 ? -1.154 19.440 49.689 1.00 16.64 661 ILE A C 1
ATOM 4836 O O . ILE A 1 661 ? -1.894 18.521 49.262 1.00 14.44 661 ILE A O 1
ATOM 4841 N N . ARG A 1 662 ? -0.781 19.570 50.963 1.00 16.05 662 ARG A N 1
ATOM 4842 C CA . ARG A 1 662 ? -1.453 18.817 52.019 1.00 16.36 662 ARG A CA 1
ATOM 4843 C C . ARG A 1 662 ? -2.022 19.788 53.057 1.00 17.56 662 ARG A C 1
ATOM 4844 O O . ARG A 1 662 ? -1.379 20.795 53.474 1.00 16.32 662 ARG A O 1
ATOM 4852 N N . VAL A 1 663 ? -3.221 19.446 53.511 1.00 16.50 663 VAL A N 1
ATOM 4853 C CA . VAL A 1 663 ? -3.757 20.148 54.676 1.00 15.25 663 VAL A CA 1
ATOM 4854 C C . VAL A 1 663 ? -3.876 19.108 55.792 1.00 15.77 663 VAL A C 1
ATOM 4855 O O . VAL A 1 663 ? -4.580 18.105 55.640 1.00 15.66 663 VAL A O 1
ATOM 4859 N N . THR A 1 664 ? -3.190 19.364 56.904 1.00 16.35 664 THR A N 1
ATOM 4860 C CA . THR A 1 664 ? -3.159 18.487 58.060 1.00 16.30 664 THR A CA 1
ATOM 4861 C C . THR A 1 664 ? -3.872 19.107 59.244 1.00 14.78 664 THR A C 1
ATOM 4862 O O . THR A 1 664 ? -4.072 20.308 59.266 1.00 17.77 664 THR A O 1
ATOM 4866 N N . GLY A 1 665 ? -4.269 18.283 60.207 1.00 13.94 665 GLY A N 1
ATOM 4867 C CA . GLY A 1 665 ? -4.745 18.758 61.493 1.00 13.75 665 GLY A CA 1
ATOM 4868 C C . GLY A 1 665 ? -6.205 19.185 61.467 1.00 12.77 665 GLY A C 1
ATOM 4869 O O . GLY A 1 665 ? -6.514 20.195 62.078 1.00 11.87 665 GLY A O 1
ATOM 4870 N N . LEU A 1 666 ? -7.059 18.475 60.732 1.00 11.63 666 LEU A N 1
ATOM 4871 C CA . LEU A 1 666 ? -8.477 18.817 60.663 1.00 12.44 666 LEU A CA 1
ATOM 4872 C C . LEU A 1 666 ? -9.235 18.092 61.758 1.00 11.21 666 LEU A C 1
ATOM 4873 O O . LEU A 1 666 ? -9.108 16.877 61.857 1.00 12.54 666 LEU A O 1
ATOM 4878 N N . TYR A 1 667 ? -10.078 18.808 62.495 1.00 13.21 667 TYR A N 1
ATOM 4879 C CA . TYR A 1 667 ? -10.928 18.257 63.562 1.00 12.90 667 TYR A CA 1
ATOM 4880 C C . TYR A 1 667 ? -12.315 18.877 63.389 1.00 13.49 667 TYR A C 1
ATOM 4881 O O . TYR A 1 667 ? -12.453 20.070 63.654 1.00 14.26 667 TYR A O 1
ATOM 4890 N N . LEU A 1 668 ? -13.288 18.128 62.869 1.00 12.53 668 LEU A N 1
ATOM 4891 C CA . LEU A 1 668 ? -14.604 18.647 62.486 1.00 13.80 668 LEU A CA 1
ATOM 4892 C C . LEU A 1 668 ? -15.728 17.690 62.825 1.00 13.09 668 LEU A C 1
ATOM 4893 O O . LEU A 1 668 ? -15.661 16.459 62.522 1.00 10.95 668 LEU A O 1
ATOM 4898 N N . GLY A 1 669 ? -16.724 18.293 63.480 1.00 11.76 669 GLY A N 1
ATOM 4899 C CA . GLY A 1 669 ? -18.008 17.680 63.744 1.00 12.12 669 GLY A CA 1
ATOM 4900 C C . GLY A 1 669 ? -19.104 18.269 62.886 1.00 12.67 669 GLY A C 1
ATOM 4901 O O . GLY A 1 669 ? -18.866 18.889 61.846 1.00 12.66 669 GLY A O 1
ATOM 4902 N N . THR A 1 670 ? -20.332 18.027 63.309 1.00 14.41 670 THR A N 1
ATOM 4903 C CA . THR A 1 670 ? -21.501 18.452 62.545 1.00 15.97 670 THR A CA 1
ATOM 4904 C C . THR A 1 670 ? -21.488 19.977 62.417 1.00 16.08 670 THR A C 1
ATOM 4905 O O . THR A 1 670 ? -21.200 20.647 63.393 1.00 17.47 670 THR A O 1
ATOM 4909 N N . ASP A 1 671 ? -21.781 20.533 61.253 1.00 16.91 671 ASP A N 1
ATOM 4910 C CA . ASP A 1 671 ? -21.822 21.975 61.019 1.00 18.47 671 ASP A CA 1
ATOM 4911 C C . ASP A 1 671 ? -20.461 22.661 61.174 1.00 18.39 671 ASP A C 1
ATOM 4912 O O . ASP A 1 671 ? -20.442 23.873 61.343 1.00 20.31 671 ASP A O 1
ATOM 4917 N N . GLU A 1 672 ? -19.356 21.922 61.101 1.00 15.45 672 GLU A N 1
ATOM 4918 C CA . GLU A 1 672 ? -18.019 22.493 61.154 1.00 13.56 672 GLU A CA 1
ATOM 4919 C C . GLU A 1 672 ? -17.436 22.260 59.798 1.00 14.85 672 GLU A C 1
ATOM 4920 O O . GLU A 1 672 ? -17.307 21.103 59.356 1.00 15.81 672 GLU A O 1
ATOM 4926 N N . LYS A 1 673 ? -17.015 23.345 59.154 1.00 12.54 673 LYS A N 1
ATOM 4927 C CA . LYS A 1 673 ? -16.611 23.235 57.777 1.00 11.47 673 LYS A CA 1
ATOM 4928 C C . LYS A 1 673 ? -15.375 24.083 57.486 1.00 13.09 673 LYS A C 1
ATOM 4929 O O . LYS A 1 673 ? -15.289 25.219 57.942 1.00 14.91 673 LYS A O 1
ATOM 4935 N N . VAL A 1 674 ? -14.402 23.523 56.777 1.00 13.62 674 VAL A N 1
ATOM 4936 C CA . VAL A 1 674 ? -13.162 24.264 56.439 1.00 15.07 674 VAL A CA 1
ATOM 4937 C C . VAL A 1 674 ? -13.137 24.429 54.918 1.00 15.92 674 VAL A C 1
ATOM 4938 O O . VAL A 1 674 ? -13.623 23.516 54.218 1.00 15.38 674 VAL A O 1
ATOM 4942 N N . THR A 1 675 ? -12.577 25.551 54.454 1.00 14.18 675 THR A N 1
ATOM 4943 C CA . THR A 1 675 ? -12.422 25.907 53.020 1.00 15.48 675 THR A CA 1
ATOM 4944 C C . THR A 1 675 ? -10.975 26.249 52.679 1.00 16.10 675 THR A C 1
ATOM 4945 O O . THR A 1 675 ? -10.331 27.055 53.379 1.00 15.18 675 THR A O 1
ATOM 4949 N N . LEU A 1 676 ? -10.453 25.614 51.631 1.00 15.57 676 LEU A N 1
ATOM 4950 C CA . LEU A 1 676 ? -9.126 25.919 51.148 1.00 15.74 676 LEU A CA 1
ATOM 4951 C C . LEU A 1 676 ? -9.288 26.541 49.750 1.00 16.83 676 LEU A C 1
ATOM 4952 O O . LEU A 1 676 ? -10.044 26.025 48.927 1.00 15.97 676 LEU A O 1
ATOM 4957 N N . THR A 1 677 ? -8.624 27.661 49.466 1.00 15.87 677 THR A N 1
ATOM 4958 C CA . THR A 1 677 ? -8.615 28.134 48.067 1.00 16.43 677 THR A CA 1
ATOM 4959 C C . THR A 1 677 ? -7.177 28.340 47.597 1.00 15.50 677 THR A C 1
ATOM 4960 O O . THR A 1 677 ? -6.301 28.544 48.449 1.00 15.61 677 THR A O 1
ATOM 4964 N N . TYR A 1 678 ? -6.920 28.249 46.280 1.00 14.44 678 TYR A N 1
ATOM 4965 C CA . TYR A 1 678 ? -5.614 28.527 45.743 1.00 15.01 678 TYR A CA 1
ATOM 4966 C C . TYR A 1 678 ? -5.830 28.715 44.231 1.00 15.29 678 TYR A C 1
ATOM 4967 O O . TYR A 1 678 ? -6.901 28.469 43.700 1.00 15.81 678 TYR A O 1
ATOM 4976 N N . ASN A 1 679 ? -4.789 29.138 43.528 1.00 14.46 679 ASN A N 1
ATOM 4977 C CA . ASN A 1 679 ? -4.906 29.452 42.120 1.00 15.84 679 ASN A CA 1
ATOM 4978 C C . ASN A 1 679 ? -4.006 28.523 41.346 1.00 15.01 679 ASN A C 1
ATOM 4979 O O . ASN A 1 679 ? -2.953 28.144 41.870 1.00 14.26 679 ASN A O 1
ATOM 4984 N N . VAL A 1 680 ? -4.463 28.148 40.143 1.00 14.45 680 VAL A N 1
ATOM 4985 C CA . VAL A 1 680 ? -3.663 27.346 39.209 1.00 14.56 680 VAL A CA 1
ATOM 4986 C C . VAL A 1 680 ? -3.698 27.960 37.821 1.00 14.81 680 VAL A C 1
ATOM 4987 O O . VAL A 1 680 ? -4.551 28.784 37.492 1.00 14.37 680 VAL A O 1
ATOM 4991 N N . ARG A 1 681 ? -2.755 27.478 37.025 1.00 14.66 681 ARG A N 1
ATOM 4992 C CA . ARG A 1 681 ? -2.617 27.859 35.653 1.00 15.49 681 ARG A CA 1
ATOM 4993 C C . ARG A 1 681 ? -2.274 26.605 34.836 1.00 16.60 681 ARG A C 1
ATOM 4994 O O . ARG A 1 681 ? -1.373 25.807 35.193 1.00 16.35 681 ARG A O 1
ATOM 5002 N N . LEU A 1 682 ? -2.952 26.488 33.696 1.00 17.25 682 LEU A N 1
ATOM 5003 C CA . LEU A 1 682 ? -2.512 25.522 32.696 1.00 18.02 682 LEU A CA 1
ATOM 5004 C C . LEU A 1 682 ? -1.082 25.792 32.206 1.00 18.83 682 LEU A C 1
ATOM 5005 O O . LEU A 1 682 ? -0.725 26.904 31.810 1.00 19.44 682 LEU A O 1
ATOM 5010 N N . ASN A 1 683 ? -0.240 24.767 32.263 1.00 18.37 683 ASN A N 1
ATOM 5011 C CA . ASN A 1 683 ? 1.122 24.888 31.809 1.00 19.20 683 ASN A CA 1
ATOM 5012 C C . ASN A 1 683 ? 1.235 25.160 30.301 1.00 19.95 683 ASN A C 1
ATOM 5013 O O . ASN A 1 683 ? 0.442 24.668 29.501 1.00 20.15 683 ASN A O 1
ATOM 5018 N N . ASP A 1 684 ? 2.226 25.946 29.915 1.00 20.03 684 ASP A N 1
ATOM 5019 C CA . ASP A 1 684 ? 2.408 26.326 28.518 1.00 21.44 684 ASP A CA 1
ATOM 5020 C C . ASP A 1 684 ? 2.565 25.173 27.532 1.00 21.37 684 ASP A C 1
ATOM 5021 O O . ASP A 1 684 ? 2.431 25.430 26.340 1.00 20.91 684 ASP A O 1
ATOM 5026 N N . GLU A 1 685 ? 2.844 23.946 27.993 1.00 20.94 685 GLU A N 1
ATOM 5027 C CA . GLU A 1 685 ? 3.175 22.853 27.066 1.00 20.26 685 GLU A CA 1
ATOM 5028 C C . GLU A 1 685 ? 1.937 22.016 26.758 1.00 19.04 685 GLU A C 1
ATOM 5029 O O . GLU A 1 685 ? 2.057 20.912 26.223 1.00 16.36 685 GLU A O 1
ATOM 5035 N N . PHE A 1 686 ? 0.765 22.542 27.119 1.00 17.96 686 PHE A N 1
ATOM 5036 C CA . PHE A 1 686 ? -0.491 21.819 26.896 1.00 16.68 686 PHE A CA 1
ATOM 5037 C C . PHE A 1 686 ? -0.641 21.291 25.479 1.00 16.84 686 PHE A C 1
ATOM 5038 O O . PHE A 1 686 ? -0.100 21.859 24.523 1.00 15.90 686 PHE A O 1
ATOM 5046 N N . VAL A 1 687 ? -1.439 20.237 25.356 1.00 16.31 687 VAL A N 1
ATOM 5047 C CA . VAL A 1 687 ? -1.910 19.851 24.028 1.00 16.67 687 VAL A CA 1
ATOM 5048 C C . VAL A 1 687 ? -3.202 20.566 23.659 1.00 17.08 687 VAL A C 1
ATOM 5049 O O . VAL A 1 687 ? -4.191 20.501 24.368 1.00 16.56 687 VAL A O 1
ATOM 5053 N N . SER A 1 688 ? -3.227 21.212 22.504 1.00 18.42 688 SER A N 1
ATOM 5054 C CA . SER A 1 688 ? -4.415 21.940 22.082 1.00 19.26 688 SER A CA 1
ATOM 5055 C C . SER A 1 688 ? -5.707 21.120 22.238 1.00 18.59 688 SER A C 1
ATOM 5056 O O . SER A 1 688 ? -5.734 19.979 21.813 1.00 18.61 688 SER A O 1
ATOM 5059 N N . ASN A 1 689 ? -6.750 21.697 22.839 1.00 18.12 689 ASN A N 1
ATOM 5060 C CA . ASN A 1 689 ? -8.118 21.155 22.860 1.00 18.80 689 ASN A CA 1
ATOM 5061 C C . ASN A 1 689 ? -8.393 20.100 23.944 1.00 17.59 689 ASN A C 1
ATOM 5062 O O . ASN A 1 689 ? -9.546 19.736 24.238 1.00 17.96 689 ASN A O 1
ATOM 5067 N N . LYS A 1 690 ? -7.291 19.607 24.501 1.00 17.03 690 LYS A N 1
ATOM 5068 C CA . LYS A 1 690 ? -7.255 18.526 25.481 1.00 16.95 690 LYS A CA 1
ATOM 5069 C C . LYS A 1 690 ? -7.573 18.990 26.912 1.00 16.65 690 LYS A C 1
ATOM 5070 O O . LYS A 1 690 ? -7.061 20.007 27.414 1.00 16.90 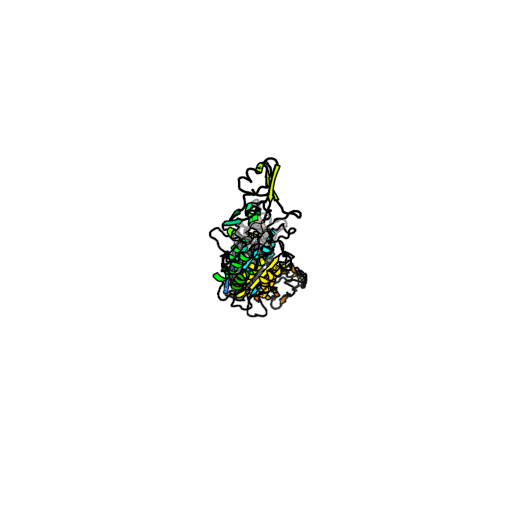690 LYS A O 1
ATOM 5076 N N . PHE A 1 691 ? -8.442 18.238 27.572 1.00 16.70 691 PHE A N 1
ATOM 5077 C CA . PHE A 1 691 ? -8.850 18.577 28.934 1.00 16.44 691 PHE A CA 1
ATOM 5078 C C . PHE A 1 691 ? -7.881 17.964 29.933 1.00 15.96 691 PHE A C 1
ATOM 5079 O O . PHE A 1 691 ? -7.595 16.770 29.882 1.00 18.02 691 PHE A O 1
ATOM 5087 N N . TYR A 1 692 ? -7.357 18.777 30.832 1.00 15.23 692 TYR A N 1
ATOM 5088 C CA . TYR A 1 692 ? -6.453 18.285 31.876 1.00 16.04 692 TYR A CA 1
ATOM 5089 C C . TYR A 1 692 ? -7.178 18.348 33.209 1.00 15.30 692 TYR A C 1
ATOM 5090 O O . TYR A 1 692 ? -7.717 19.406 33.551 1.00 16.11 692 TYR A O 1
ATOM 5099 N N . ASP A 1 693 ? -7.155 17.263 33.980 1.00 15.63 693 ASP A N 1
ATOM 5100 C CA . ASP A 1 693 ? -7.572 17.320 35.410 1.00 15.42 693 ASP A CA 1
ATOM 5101 C C . ASP A 1 693 ? -6.708 18.345 36.160 1.00 15.99 693 ASP A C 1
ATOM 5102 O O . ASP A 1 693 ? -5.461 18.411 35.963 1.00 15.21 693 ASP A O 1
ATOM 5107 N N . THR A 1 694 ? -7.369 19.157 36.989 1.00 16.53 694 THR A N 1
ATOM 5108 C CA . THR A 1 694 ? -6.639 20.162 37.779 1.00 15.89 694 THR A CA 1
ATOM 5109 C C . THR A 1 694 ? -5.813 19.542 38.863 1.00 17.71 694 THR A C 1
ATOM 5110 O O . THR A 1 694 ? -4.857 20.174 39.312 1.00 18.85 694 THR A O 1
ATOM 5114 N N . ASN A 1 695 ? -6.180 18.322 39.270 1.00 16.64 695 ASN A N 1
ATOM 5115 C CA . ASN A 1 695 ? -5.496 17.628 40.346 1.00 16.47 695 ASN A CA 1
ATOM 5116 C C . ASN A 1 695 ? -5.215 16.187 39.991 1.00 14.87 695 ASN A C 1
ATOM 5117 O O . ASN A 1 695 ? -5.867 15.643 39.113 1.00 16.64 695 ASN A O 1
ATOM 5121 N N . GLY A 1 696 ? -4.290 15.556 40.703 1.00 13.91 696 GLY A N 1
ATOM 5122 C CA . GLY A 1 696 ? -4.165 14.110 40.643 1.00 16.10 696 GLY A CA 1
ATOM 5123 C C . GLY A 1 696 ? -5.230 13.586 41.607 1.00 15.22 696 GLY A C 1
ATOM 5124 O O . GLY A 1 696 ? -6.186 14.291 41.947 1.00 14.57 696 GLY A O 1
ATOM 5125 N N . ARG A 1 697 ? -5.065 12.352 42.053 1.00 15.78 697 ARG A N 1
ATOM 5126 C CA . ARG A 1 697 ? -6.039 11.800 43.034 1.00 15.74 697 ARG A CA 1
ATOM 5127 C C . ARG A 1 697 ? -6.057 12.644 44.309 1.00 16.16 697 ARG A C 1
ATOM 5128 O O . ARG A 1 697 ? -5.050 12.685 45.058 1.00 17.25 697 ARG A O 1
ATOM 5136 N N . THR A 1 698 ? -7.197 13.308 44.541 1.00 15.43 698 THR A N 1
ATOM 5137 C CA . THR A 1 698 ? -7.446 14.171 45.686 1.00 15.32 698 THR A CA 1
ATOM 5138 C C . THR A 1 698 ? -8.228 13.501 46.809 1.00 12.90 698 THR A C 1
ATOM 5139 O O . THR A 1 698 ? -9.304 13.007 46.555 1.00 15.09 698 THR A O 1
ATOM 5143 N N . THR A 1 699 ? -7.714 13.462 48.033 1.00 14.39 699 THR A N 1
ATOM 5144 C CA . THR A 1 699 ? -8.261 12.550 49.057 1.00 13.09 699 THR A CA 1
ATOM 5145 C C . THR A 1 699 ? -8.409 13.270 50.380 1.00 13.49 699 THR A C 1
ATOM 5146 O O . THR A 1 699 ? -7.666 14.222 50.709 1.00 13.70 699 THR A O 1
ATOM 5150 N N . LEU A 1 700 ? -9.387 12.790 51.137 1.00 12.18 700 LEU A N 1
ATOM 5151 C CA . LEU A 1 700 ? -9.491 13.110 52.549 1.00 13.78 700 LEU A CA 1
ATOM 5152 C C . LEU A 1 700 ? -9.245 11.820 53.325 1.00 14.21 700 LEU A C 1
ATOM 5153 O O . LEU A 1 700 ? -9.904 10.781 53.048 1.00 14.90 700 LEU A O 1
ATOM 5158 N N . HIS A 1 701 ? -8.300 11.842 54.266 1.00 13.63 701 HIS A N 1
ATOM 5159 C CA . HIS A 1 701 ? -8.227 10.757 55.260 1.00 13.71 701 HIS A CA 1
ATOM 5160 C C . HIS A 1 701 ? -8.940 11.392 56.460 1.00 13.73 701 HIS A C 1
ATOM 5161 O O . HIS A 1 701 ? -8.364 12.280 57.070 1.00 10.64 701 HIS A O 1
ATOM 5168 N N . PRO A 1 702 ? -10.173 10.941 56.801 1.00 11.99 702 PRO A N 1
ATOM 5169 C CA . PRO A 1 702 ? -10.854 11.591 57.924 1.00 13.95 702 PRO A CA 1
ATOM 5170 C C . PRO A 1 702 ? -10.117 11.458 59.250 1.00 13.81 702 PRO A C 1
ATOM 5171 O O . PRO A 1 702 ? -10.325 12.297 60.115 1.00 14.24 702 PRO A O 1
ATOM 5175 N N . LYS A 1 703 ? -9.312 10.424 59.447 1.00 13.42 703 LYS A N 1
ATOM 5176 C CA . LYS A 1 703 ? -8.654 10.184 60.754 1.00 18.18 703 LYS A CA 1
ATOM 5177 C C . LYS A 1 703 ? -7.255 9.667 60.443 1.00 21.82 703 LYS A C 1
ATOM 5178 O O . LYS A 1 703 ? -7.121 8.680 59.688 1.00 23.21 703 LYS A O 1
ATOM 5184 N N . GLU A 1 704 ? -6.191 10.331 60.909 1.00 26.50 704 GLU A N 1
ATOM 5185 C CA . GLU A 1 704 ? -4.839 9.744 60.793 1.00 29.57 704 GLU A CA 1
ATOM 5186 C C . GLU A 1 704 ? -4.762 8.379 61.450 1.00 29.09 704 GLU A C 1
ATOM 5187 O O . GLU A 1 704 ? -4.094 7.512 60.923 1.00 29.89 704 GLU A O 1
ATOM 5193 N N . VAL A 1 705 ? -5.534 8.147 62.513 1.00 30.27 705 VAL A N 1
ATOM 5194 C CA . VAL A 1 705 ? -5.632 6.823 63.140 1.00 31.10 705 VAL A CA 1
ATOM 5195 C C . VAL A 1 705 ? -6.063 5.719 62.117 1.00 32.62 705 VAL A C 1
ATOM 5196 O O . VAL A 1 705 ? -5.543 4.592 62.181 1.00 33.03 705 VAL A O 1
ATOM 5200 N N . GLU A 1 706 ? -6.950 6.014 61.152 1.00 30.16 706 GLU A N 1
ATOM 5201 C CA . GLU A 1 706 ? -7.329 5.043 60.129 1.00 27.22 706 GLU A CA 1
ATOM 5202 C C . GLU A 1 706 ? -6.688 5.371 58.776 1.00 25.45 706 GLU A C 1
ATOM 5203 O O . GLU A 1 706 ? -7.264 6.019 57.884 1.00 23.99 706 GLU A O 1
ATOM 5209 N N . GLN A 1 707 ? -5.473 4.911 58.572 1.00 24.19 707 GLN A N 1
ATOM 5210 C CA . GLN A 1 707 ? -4.791 5.125 57.288 1.00 24.67 707 GLN A CA 1
ATOM 5211 C C . GLN A 1 707 ? -5.356 4.480 55.995 1.00 24.86 707 GLN A C 1
ATOM 5212 O O . GLN A 1 707 ? -4.992 4.828 54.841 1.00 24.47 707 GLN A O 1
ATOM 5218 N N . ASN A 1 708 ? -6.234 3.495 56.146 1.00 22.15 708 ASN A N 1
ATOM 5219 C CA . ASN A 1 708 ? -6.847 2.957 54.944 1.00 21.28 708 ASN A CA 1
ATOM 5220 C C . ASN A 1 708 ? -8.255 3.435 54.675 1.00 19.13 708 ASN A C 1
ATOM 5221 O O . ASN A 1 708 ? -8.909 2.836 53.816 1.00 21.00 708 ASN A O 1
ATOM 5226 N N . THR A 1 709 ? -8.760 4.397 55.438 1.00 16.81 709 THR A N 1
ATOM 5227 C CA . THR A 1 709 ? -10.039 5.037 55.117 1.00 17.00 709 THR A CA 1
ATOM 5228 C C . THR A 1 709 ? -9.754 6.307 54.367 1.00 15.70 709 THR A C 1
ATOM 5229 O O . THR A 1 709 ? -9.220 7.246 54.939 1.00 16.53 709 THR A O 1
ATOM 5233 N N . VAL A 1 710 ? -10.062 6.296 53.069 1.00 15.91 710 VAL A N 1
ATOM 5234 C CA . VAL A 1 710 ? -9.721 7.327 52.138 1.00 14.28 710 VAL A CA 1
ATOM 5235 C C . VAL A 1 710 ? -11.005 7.649 51.387 1.00 14.43 710 VAL A C 1
ATOM 5236 O O . VAL A 1 710 ? -11.722 6.764 50.887 1.00 15.81 710 VAL A O 1
ATOM 5240 N N . ARG A 1 711 ? -11.299 8.933 51.319 1.00 12.17 711 ARG A N 1
ATOM 5241 C CA . ARG A 1 711 ? -12.411 9.416 50.514 1.00 12.60 711 ARG A CA 1
ATOM 5242 C C . ARG A 1 711 ? -11.905 10.352 49.390 1.00 13.12 711 ARG A C 1
ATOM 5243 O O . ARG A 1 711 ? -11.204 11.303 49.693 1.00 11.42 711 ARG A O 1
ATOM 5251 N N . ASP A 1 712 ? -12.298 10.103 48.140 1.00 12.78 712 ASP A N 1
ATOM 5252 C CA . ASP A 1 712 ? -11.968 10.919 46.989 1.00 14.66 712 ASP A CA 1
ATOM 5253 C C . ASP A 1 712 ? -12.810 12.195 46.876 1.00 14.81 712 ASP A C 1
ATOM 5254 O O . ASP A 1 712 ? -14.010 12.181 47.077 1.00 15.24 712 ASP A O 1
ATOM 5259 N N . PHE A 1 713 ? -12.146 13.284 46.520 1.00 13.13 713 PHE A N 1
ATOM 5260 C CA . PHE A 1 713 ? -12.793 14.498 46.035 1.00 15.90 713 PHE A CA 1
ATOM 5261 C C . PHE A 1 713 ? -13.083 14.381 44.527 1.00 17.51 713 PHE A C 1
ATOM 5262 O O . PHE A 1 713 ? -12.305 13.766 43.772 1.00 18.68 713 PHE A O 1
ATOM 5270 N N . PRO A 1 714 ? -14.134 15.058 44.047 1.00 18.32 714 PRO A N 1
ATOM 5271 C CA . PRO A 1 714 ? -14.335 15.047 42.590 1.00 17.53 714 PRO A CA 1
ATOM 5272 C C . PRO A 1 714 ? -13.365 16.031 41.885 1.00 19.60 714 PRO A C 1
ATOM 5273 O O . PRO A 1 714 ? -12.807 16.870 42.587 1.00 19.11 714 PRO A O 1
ATOM 5277 N N . ILE A 1 715 ? -13.114 15.928 40.569 1.00 17.24 715 ILE A N 1
ATOM 5278 C CA . ILE A 1 715 ? -11.995 16.650 39.921 1.00 19.05 715 ILE A CA 1
ATOM 5279 C C . ILE A 1 715 ? -12.390 17.500 38.672 1.00 17.83 715 ILE A C 1
ATOM 5280 O O . ILE A 1 715 ? -12.879 16.941 37.695 1.00 18.89 715 ILE A O 1
ATOM 5285 N N . PRO A 1 716 ? -12.138 18.826 38.680 1.00 18.04 716 PRO A N 1
ATOM 5286 C CA . PRO A 1 716 ? -12.348 19.719 37.543 1.00 14.80 716 PRO A CA 1
ATOM 5287 C C . PRO A 1 716 ? -11.298 19.519 36.447 1.00 14.30 716 PRO A C 1
ATOM 5288 O O . PRO A 1 716 ? -10.256 18.886 36.678 1.00 12.97 716 PRO A O 1
ATOM 5292 N N . LYS A 1 717 ? -11.590 20.088 35.273 1.00 14.91 717 LYS A N 1
ATOM 5293 C CA . LYS A 1 717 ? -10.702 19.948 34.113 1.00 15.78 717 LYS A CA 1
ATOM 5294 C C . LYS A 1 717 ? -10.574 21.300 33.436 1.00 15.27 717 LYS A C 1
ATOM 5295 O O . LYS A 1 717 ? -11.544 22.066 33.456 1.00 16.04 717 LYS A O 1
ATOM 5301 N N . ILE A 1 718 ? -9.423 21.574 32.817 1.00 13.69 718 ILE A N 1
ATOM 5302 C CA . ILE A 1 718 ? -9.268 22.820 32.073 1.00 13.67 718 ILE A CA 1
ATOM 5303 C C . ILE A 1 718 ? -8.524 22.492 30.788 1.00 15.27 718 ILE A C 1
ATOM 5304 O O . ILE A 1 718 ? -7.773 21.489 30.727 1.00 14.17 718 ILE A O 1
ATOM 5309 N N . ARG A 1 719 ? -8.763 23.319 29.762 1.00 15.44 719 ARG A N 1
ATOM 5310 C CA . ARG A 1 719 ? -8.025 23.177 28.510 1.00 15.31 719 ARG A CA 1
ATOM 5311 C C . ARG A 1 719 ? -7.783 24.528 27.857 1.00 15.92 719 ARG A C 1
ATOM 5312 O O . ARG A 1 719 ? -8.293 25.553 28.324 1.00 15.09 719 ARG A O 1
ATOM 5320 N N . ASP A 1 720 ? -7.017 24.520 26.767 1.00 14.10 720 ASP A N 1
ATOM 5321 C CA . ASP A 1 720 ? -6.870 25.697 25.903 1.00 15.30 720 ASP A CA 1
ATOM 5322 C C . ASP A 1 720 ? -6.647 25.210 24.470 1.00 14.38 720 ASP A C 1
ATOM 5323 O O . ASP A 1 720 ? -6.433 24.009 24.268 1.00 12.88 720 ASP A O 1
ATOM 5328 N N . VAL A 1 721 ? -6.724 26.125 23.504 1.00 15.12 721 VAL A N 1
ATOM 5329 C CA . VAL A 1 721 ? -6.510 25.764 22.098 1.00 14.77 721 VAL A CA 1
ATOM 5330 C C . VAL A 1 721 ? -5.301 26.571 21.636 1.00 15.68 721 VAL A C 1
ATOM 5331 O O . VAL A 1 721 ? -5.236 27.785 21.870 1.00 16.15 721 VAL A O 1
ATOM 5335 N N . ARG A 1 722 ? -4.323 25.907 21.036 1.00 14.58 722 ARG A N 1
ATOM 5336 C CA . ARG A 1 722 ? -3.086 26.604 20.744 1.00 15.55 722 ARG A CA 1
ATOM 5337 C C . ARG A 1 722 ? -3.262 27.534 19.535 1.00 15.19 722 ARG A C 1
ATOM 5338 O O . ARG A 1 722 ? -3.996 27.213 18.595 1.00 14.75 722 ARG A O 1
ATOM 5346 N N . LYS A 1 723 ? -2.628 28.700 19.580 1.00 15.33 723 LYS A N 1
ATOM 5347 C CA . LYS A 1 723 ? -2.611 29.601 18.416 1.00 15.85 723 LYS A CA 1
ATOM 5348 C C . LYS A 1 723 ? -1.679 29.113 17.313 1.00 15.55 723 LYS A C 1
ATOM 5349 O O . LYS A 1 723 ? -0.660 28.452 17.561 1.00 15.51 723 LYS A O 1
ATOM 5355 N N . TYR A 1 724 ? -2.035 29.438 16.078 1.00 15.59 724 TYR A N 1
ATOM 5356 C CA . TYR A 1 724 ? -1.189 29.002 14.971 1.00 16.74 724 TYR A CA 1
ATOM 5357 C C . TYR A 1 724 ? -0.424 30.186 14.380 1.00 16.61 724 TYR A C 1
ATOM 5358 O O . TYR A 1 724 ? -0.917 31.313 14.391 1.00 16.16 724 TYR A O 1
ATOM 5367 N N . PRO A 1 725 ? 0.794 29.926 13.882 1.00 17.59 725 PRO A N 1
ATOM 5368 C CA . PRO A 1 725 ? 1.555 30.956 13.149 1.00 18.11 725 PRO A CA 1
ATOM 5369 C C . PRO A 1 725 ? 1.026 31.271 11.747 1.00 18.58 725 PRO A C 1
ATOM 5370 O O . PRO A 1 725 ? 0.699 30.352 10.983 1.00 18.59 725 PRO A O 1
ATOM 5374 N N . GLU A 1 726 ? 0.936 32.569 11.450 1.00 18.92 726 GLU A N 1
ATOM 5375 C CA . GLU A 1 726 ? 0.617 33.109 10.133 1.00 19.16 726 GLU A CA 1
ATOM 5376 C C . GLU A 1 726 ? 1.768 33.985 9.615 1.00 19.55 726 GLU A C 1
ATOM 5377 O O . GLU A 1 726 ? 2.021 35.085 10.123 1.00 19.34 726 GLU A O 1
ATOM 5383 N N . ILE A 1 727 ? 2.483 33.474 8.616 1.00 20.27 727 ILE A N 1
ATOM 5384 C CA . ILE A 1 727 ? 3.446 34.297 7.874 1.00 20.82 727 ILE A CA 1
ATOM 5385 C C . ILE A 1 727 ? 2.767 35.146 6.805 1.00 20.49 727 ILE A C 1
ATOM 5386 O O . ILE A 1 727 ? 1.951 34.655 6.022 1.00 19.94 727 ILE A O 1
ATOM 5391 N N . THR A 1 728 ? 3.109 36.430 6.810 1.00 20.34 728 THR A N 1
ATOM 5392 C CA . THR A 1 728 ? 2.721 37.331 5.745 1.00 20.28 728 THR A CA 1
ATOM 5393 C C . THR A 1 728 ? 3.961 37.591 4.875 1.00 20.67 728 THR A C 1
ATOM 5394 O O . THR A 1 728 ? 5.020 38.032 5.349 1.00 19.64 728 THR A O 1
ATOM 5398 N N . ILE A 1 729 ? 3.816 37.254 3.599 1.00 20.03 729 ILE A N 1
ATOM 5399 C CA . ILE A 1 729 ? 4.872 37.541 2.622 1.00 20.85 729 ILE A CA 1
ATOM 5400 C C . ILE A 1 729 ? 4.514 38.736 1.758 1.00 20.17 729 ILE A C 1
ATOM 5401 O O . ILE A 1 729 ? 3.493 38.740 1.063 1.00 19.44 729 ILE A O 1
ATOM 5406 N N . SER A 1 730 ? 5.366 39.751 1.872 1.00 21.07 730 SER A N 1
ATOM 5407 C CA . SER A 1 730 ? 5.365 40.873 0.939 1.00 21.75 730 SER A CA 1
ATOM 5408 C C . SER A 1 730 ? 6.086 40.526 -0.369 1.00 21.23 730 SER A C 1
ATOM 5409 O O . SER A 1 730 ? 7.300 40.331 -0.408 1.00 21.03 730 SER A O 1
ATOM 5412 N N . LYS A 1 731 ? 5.331 40.445 -1.454 1.00 21.15 731 LYS A N 1
ATOM 5413 C CA . LYS A 1 731 ? 5.908 39.998 -2.718 1.00 21.13 731 LYS A CA 1
ATOM 5414 C C . LYS A 1 731 ? 6.329 41.206 -3.580 1.00 21.90 731 LYS A C 1
ATOM 5415 O O . LYS A 1 731 ? 5.702 42.275 -3.487 1.00 21.69 731 LYS A O 1
ATOM 5421 N N . GLU A 1 732 ? 7.394 41.060 -4.379 1.00 22.04 732 GLU A N 1
ATOM 5422 C CA . GLU A 1 732 ? 7.814 42.122 -5.323 1.00 22.55 732 GLU A CA 1
ATOM 5423 C C . GLU A 1 732 ? 7.234 41.867 -6.718 1.00 20.93 732 GLU A C 1
ATOM 5424 O O . GLU A 1 732 ? 7.446 40.800 -7.304 1.00 19.13 732 GLU A O 1
ATOM 5430 N N . LYS A 1 733 ? 6.500 42.844 -7.242 1.00 20.33 733 LYS A N 1
ATOM 5431 C CA . LYS A 1 733 ? 6.101 42.809 -8.649 1.00 20.05 733 LYS A CA 1
ATOM 5432 C C . LYS A 1 733 ? 7.310 42.443 -9.523 1.00 19.51 733 LYS A C 1
ATOM 5433 O O . LYS A 1 733 ? 8.392 43.018 -9.375 1.00 18.77 733 LYS A O 1
ATOM 5439 N N . LYS A 1 734 ? 7.151 41.462 -10.408 1.00 19.71 734 LYS A N 1
ATOM 5440 C CA . LYS A 1 734 ? 8.231 41.154 -11.355 1.00 19.91 734 LYS A CA 1
ATOM 5441 C C . LYS A 1 734 ? 8.216 42.049 -12.583 1.00 19.57 734 LYS A C 1
ATOM 5442 O O . LYS A 1 734 ? 7.165 42.433 -13.105 1.00 18.44 734 LYS A O 1
ATOM 5448 N N . LEU A 1 735 ? 9.419 42.398 -13.016 1.00 20.33 735 LEU A N 1
ATOM 5449 C CA . LEU A 1 735 ? 9.538 43.225 -14.207 1.00 21.34 735 LEU A CA 1
ATOM 5450 C C . LEU A 1 735 ? 10.161 42.460 -15.386 1.00 22.40 735 LEU A C 1
ATOM 5451 O O . LEU A 1 735 ? 10.914 41.496 -15.222 1.00 22.18 735 LEU A O 1
ATOM 5456 N N . GLY A 1 736 ? 9.839 42.902 -16.596 1.00 23.48 736 GLY A N 1
ATOM 5457 C CA . GLY A 1 736 ? 10.348 42.244 -17.789 1.00 23.69 736 GLY A CA 1
ATOM 5458 C C . GLY A 1 736 ? 11.811 42.491 -18.114 1.00 24.67 736 GLY A C 1
ATOM 5459 O O . GLY A 1 736 ? 12.397 43.529 -17.764 1.00 23.63 736 GLY A O 1
ATOM 5460 N N . ASP A 1 737 ? 12.364 41.503 -18.816 1.00 24.80 737 ASP A N 1
ATOM 5461 C CA . ASP A 1 737 ? 13.673 41.591 -19.446 1.00 25.61 737 ASP A CA 1
ATOM 5462 C C . ASP A 1 737 ? 13.761 40.802 -20.767 1.00 25.10 737 ASP A C 1
ATOM 5463 O O . ASP A 1 737 ? 13.078 39.788 -20.959 1.00 24.36 737 ASP A O 1
ATOM 5468 N N . ILE A 1 738 ? 14.607 41.283 -21.680 1.00 22.94 738 ILE A N 1
ATOM 5469 C CA . ILE A 1 738 ? 14.729 40.741 -23.029 1.00 21.84 738 ILE A CA 1
ATOM 5470 C C . ILE A 1 738 ? 16.063 41.255 -23.589 1.00 20.86 738 ILE A C 1
ATOM 5471 O O . ILE A 1 738 ? 16.469 42.399 -23.343 1.00 20.63 738 ILE A O 1
ATOM 5476 N N . GLU A 1 739 ? 16.775 40.385 -24.291 1.00 18.80 739 GLU A N 1
ATOM 5477 C CA . GLU A 1 739 ? 18.081 40.731 -24.832 1.00 17.52 739 GLU A CA 1
ATOM 5478 C C . GLU A 1 739 ? 18.136 40.299 -26.303 1.00 17.02 739 GLU A C 1
ATOM 5479 O O . GLU A 1 739 ? 17.661 39.203 -26.632 1.00 16.58 739 GLU A O 1
ATOM 5485 N N . PHE A 1 740 ? 18.719 41.146 -27.151 1.00 16.35 740 PHE A N 1
ATOM 5486 C CA . PHE A 1 740 ? 18.845 40.907 -28.594 1.00 15.63 740 PHE A CA 1
ATOM 5487 C C . PHE A 1 740 ? 20.351 40.965 -28.891 1.00 16.35 740 PHE A C 1
ATOM 5488 O O . PHE A 1 740 ? 21.118 41.682 -28.216 1.00 15.75 740 PHE A O 1
ATOM 5496 N N . ILE A 1 741 ? 20.782 40.181 -29.878 1.00 15.27 741 ILE A N 1
ATOM 5497 C CA . ILE A 1 741 ? 22.156 40.229 -30.333 1.00 14.19 741 ILE A CA 1
ATOM 5498 C C . ILE A 1 741 ? 22.118 40.761 -31.763 1.00 15.08 741 ILE A C 1
ATOM 5499 O O . ILE A 1 741 ? 21.478 40.161 -32.657 1.00 13.10 741 ILE A O 1
ATOM 5504 N N . LYS A 1 742 ? 22.779 41.909 -31.957 1.00 16.14 742 LYS A N 1
ATOM 5505 C CA . LYS A 1 742 ? 22.945 42.486 -33.297 1.00 14.84 742 LYS A CA 1
ATOM 5506 C C . LYS A 1 742 ? 24.024 41.697 -34.050 1.00 15.66 742 LYS A C 1
ATOM 5507 O O . LYS A 1 742 ? 25.146 41.554 -33.543 1.00 14.93 742 LYS A O 1
ATOM 5513 N N . VAL A 1 743 ? 23.713 41.197 -35.245 1.00 15.31 743 VAL A N 1
ATOM 5514 C CA . VAL A 1 743 ? 24.663 40.358 -35.979 1.00 13.64 743 VAL A CA 1
ATOM 5515 C C . VAL A 1 743 ? 24.695 40.641 -37.481 1.00 15.00 743 VAL A C 1
ATOM 5516 O O . VAL A 1 743 ? 23.748 41.186 -38.066 1.00 12.99 743 VAL A O 1
ATOM 5520 N N . ASN A 1 744 ? 25.796 40.206 -38.091 1.00 14.47 744 ASN A N 1
ATOM 5521 C CA . ASN A 1 744 ? 25.874 40.060 -39.522 1.00 15.55 744 ASN A CA 1
ATOM 5522 C C . ASN A 1 744 ? 24.832 39.022 -40.012 1.00 16.18 744 ASN A C 1
ATOM 5523 O O . ASN A 1 744 ? 24.817 37.902 -39.486 1.00 13.27 744 ASN A O 1
ATOM 5528 N N . LYS A 1 745 ? 24.032 39.393 -41.020 1.00 16.30 745 LYS A N 1
ATOM 5529 C CA . LYS A 1 745 ? 22.972 38.556 -41.618 1.00 19.57 745 LYS A CA 1
ATOM 5530 C C . LYS A 1 745 ? 23.581 37.241 -42.121 1.00 19.99 745 LYS A C 1
ATOM 5531 O O . LYS A 1 745 ? 23.043 36.192 -41.860 1.00 21.07 745 LYS A O 1
ATOM 5537 N N . ASN A 1 746 ? 24.715 37.317 -42.808 1.00 20.40 746 ASN A N 1
ATOM 5538 C CA . ASN A 1 746 ? 25.354 36.157 -43.445 1.00 23.26 746 ASN A CA 1
ATOM 5539 C C . ASN A 1 746 ? 26.081 35.125 -42.585 1.00 23.40 746 ASN A C 1
ATOM 5540 O O . ASN A 1 746 ? 25.979 33.941 -42.886 1.00 24.55 746 ASN A O 1
ATOM 5545 N N . ASP A 1 747 ? 26.792 35.551 -41.541 1.00 23.50 747 ASP A N 1
ATOM 5546 C CA . ASP A 1 747 ? 27.601 34.624 -40.743 1.00 23.39 747 ASP A CA 1
ATOM 5547 C C . ASP A 1 747 ? 27.215 34.653 -39.272 1.00 22.28 747 ASP A C 1
ATOM 5548 O O . ASP A 1 747 ? 27.832 33.997 -38.455 1.00 20.22 747 ASP A O 1
ATOM 5553 N N . LYS A 1 748 ? 26.195 35.443 -38.951 1.00 22.12 748 LYS A N 1
ATOM 5554 C CA . LYS A 1 748 ? 25.653 35.545 -37.602 1.00 21.13 748 LYS A CA 1
ATOM 5555 C C . LYS A 1 748 ? 26.702 35.893 -36.568 1.00 20.11 748 LYS A C 1
ATOM 5556 O O . LYS A 1 748 ? 26.499 35.602 -35.398 1.00 20.81 748 LYS A O 1
ATOM 5562 N N . LYS A 1 749 ? 27.784 36.562 -36.958 1.00 19.30 749 LYS A N 1
ATOM 5563 C CA . LYS A 1 749 ? 28.694 37.150 -35.962 1.00 20.07 749 LYS A CA 1
ATOM 5564 C C . LYS A 1 749 ? 28.193 38.462 -35.323 1.00 18.99 749 LYS A C 1
ATOM 5565 O O . LYS A 1 749 ? 27.514 39.237 -35.977 1.00 18.79 749 LYS A O 1
ATOM 5571 N N . PRO A 1 750 ? 28.568 38.726 -34.058 1.00 19.15 750 PRO A N 1
ATOM 5572 C CA . PRO A 1 750 ? 28.093 39.916 -33.330 1.00 18.28 750 PRO A CA 1
ATOM 5573 C C . PRO A 1 750 ? 28.686 41.228 -33.830 1.00 18.51 750 PRO A C 1
ATOM 5574 O O . PRO A 1 750 ? 29.853 41.244 -34.249 1.00 18.67 750 PRO A O 1
ATOM 5578 N N . LEU A 1 751 ? 27.902 42.304 -33.804 1.00 18.14 751 LEU A N 1
ATOM 5579 C CA . LEU A 1 751 ? 28.330 43.598 -34.359 1.00 18.65 751 LEU A CA 1
ATOM 5580 C C . LEU A 1 751 ? 28.397 44.757 -33.378 1.00 18.72 751 LEU A C 1
ATOM 5581 O O . LEU A 1 751 ? 27.423 45.052 -32.683 1.00 18.36 751 LEU A O 1
ATOM 5586 N N . ARG A 1 752 ? 29.540 45.439 -33.380 1.00 19.25 752 ARG A N 1
ATOM 5587 C CA . ARG A 1 752 ? 29.775 46.564 -32.470 1.00 20.61 752 ARG A CA 1
ATOM 5588 C C . ARG A 1 752 ? 29.378 47.849 -33.199 1.00 20.25 752 ARG A C 1
ATOM 5589 O O . ARG A 1 752 ? 29.576 47.984 -34.407 1.00 19.58 752 ARG A O 1
ATOM 5597 N N . GLY A 1 753 ? 28.823 48.799 -32.467 1.00 19.42 753 GLY A N 1
ATOM 5598 C CA . GLY A 1 753 ? 28.643 50.103 -33.052 1.00 20.30 753 GLY A CA 1
ATOM 5599 C C . GLY A 1 753 ? 27.289 50.359 -33.686 1.00 20.25 753 GLY A C 1
ATOM 5600 O O . GLY A 1 753 ? 27.128 51.403 -34.306 1.00 20.46 753 GLY A O 1
ATOM 5601 N N . ALA A 1 754 ? 26.314 49.455 -33.545 1.00 19.67 754 ALA A N 1
ATOM 5602 C CA . ALA A 1 754 ? 24.941 49.810 -33.968 1.00 19.39 754 ALA A CA 1
ATOM 5603 C C . ALA A 1 754 ? 24.286 50.606 -32.840 1.00 19.28 754 ALA A C 1
ATOM 5604 O O . ALA A 1 754 ? 24.636 50.410 -31.677 1.00 20.10 754 ALA A O 1
ATOM 5606 N N . VAL A 1 755 ? 23.325 51.457 -33.168 1.00 18.04 755 VAL A N 1
ATOM 5607 C CA . VAL A 1 755 ? 22.663 52.306 -32.170 1.00 17.89 755 VAL A CA 1
ATOM 5608 C C . VAL A 1 755 ? 21.148 52.088 -32.225 1.00 17.60 755 VAL A C 1
ATOM 5609 O O . VAL A 1 755 ? 20.539 52.160 -33.289 1.00 18.42 755 VAL A O 1
ATOM 5613 N N . PHE A 1 756 ? 20.532 51.800 -31.086 1.00 17.41 756 PHE A N 1
ATOM 5614 C CA . PHE A 1 756 ? 19.107 51.484 -31.039 1.00 18.01 756 PHE A CA 1
ATOM 5615 C C . PHE A 1 756 ? 18.447 52.292 -29.929 1.00 19.00 756 PHE A C 1
ATOM 5616 O O . PHE A 1 756 ? 19.138 52.707 -28.994 1.00 18.55 756 PHE A O 1
ATOM 5624 N N . SER A 1 757 ? 17.132 52.469 -30.024 1.00 18.45 757 SER A N 1
ATOM 5625 C CA . SER A 1 757 ? 16.372 53.126 -28.989 1.00 19.30 757 SER A CA 1
ATOM 5626 C C . SER A 1 757 ? 15.134 52.285 -28.755 1.00 20.42 757 SER A C 1
ATOM 5627 O O . SER A 1 757 ? 14.456 51.912 -29.707 1.00 20.50 757 SER A O 1
ATOM 5630 N N . LEU A 1 758 ? 14.846 51.997 -27.487 1.00 21.25 758 LEU A N 1
ATOM 5631 C CA . LEU A 1 758 ? 13.639 51.267 -27.087 1.00 22.43 758 LEU A CA 1
ATOM 5632 C C . LEU A 1 758 ? 12.487 52.235 -26.807 1.00 23.17 758 LEU A C 1
ATOM 5633 O O . LEU A 1 758 ? 12.590 53.052 -25.897 1.00 23.82 758 LEU A O 1
ATOM 5638 N N . GLN A 1 759 ? 11.410 52.157 -27.587 1.00 23.99 759 GLN A N 1
ATOM 5639 C CA . GLN A 1 759 ? 10.244 53.013 -27.356 1.00 24.57 759 GLN A CA 1
ATOM 5640 C C . GLN A 1 759 ? 9.145 52.288 -26.601 1.00 25.29 759 GLN A C 1
ATOM 5641 O O . GLN A 1 759 ? 9.020 51.068 -26.703 1.00 23.87 759 GLN A O 1
ATOM 5647 N N . LYS A 1 760 ? 8.353 53.047 -25.842 1.00 25.98 760 LYS A N 1
ATOM 5648 C CA . LYS A 1 760 ? 7.207 52.504 -25.114 1.00 26.64 760 LYS A CA 1
ATOM 5649 C C . LYS A 1 760 ? 5.930 53.208 -25.540 1.00 27.46 760 LYS A C 1
ATOM 5650 O O . LYS A 1 760 ? 5.953 54.409 -25.792 1.00 26.98 760 LYS A O 1
ATOM 5656 N N . GLN A 1 761 ? 4.838 52.455 -25.644 1.00 28.69 761 GLN A N 1
ATOM 5657 C CA . GLN A 1 761 ? 3.540 53.022 -25.982 1.00 30.86 761 GLN A CA 1
ATOM 5658 C C . GLN A 1 761 ? 3.132 54.005 -24.871 1.00 32.05 761 GLN A C 1
ATOM 5659 O O . GLN A 1 761 ? 3.309 53.723 -23.685 1.00 31.13 761 GLN A O 1
ATOM 5665 N N . HIS A 1 762 ? 2.634 55.177 -25.260 1.00 34.11 762 HIS A N 1
ATOM 5666 C CA . HIS A 1 762 ? 2.145 56.153 -24.287 1.00 36.09 762 HIS A CA 1
ATOM 5667 C C . HIS A 1 762 ? 0.842 55.642 -23.648 1.00 36.95 762 HIS A C 1
ATOM 5668 O O . HIS A 1 762 ? -0.052 55.181 -24.367 1.00 36.73 762 HIS A O 1
ATOM 5675 N N . PRO A 1 763 ? 0.738 55.703 -22.302 1.00 37.90 763 PRO A N 1
ATOM 5676 C CA . PRO A 1 763 ? -0.408 55.174 -21.554 1.00 38.08 763 PRO A CA 1
ATOM 5677 C C . PRO A 1 763 ? -1.766 55.640 -22.080 1.00 38.65 763 PRO A C 1
ATOM 5678 O O . PRO A 1 763 ? -2.697 54.836 -22.132 1.00 38.25 763 PRO A O 1
ATOM 5682 N N . ASP A 1 764 ? -1.867 56.910 -22.470 1.00 39.53 764 ASP A N 1
ATOM 5683 C CA . ASP A 1 764 ? -3.092 57.486 -23.038 1.00 40.50 764 ASP A CA 1
ATOM 5684 C C . ASP A 1 764 ? -3.326 57.120 -24.512 1.00 41.46 764 ASP A C 1
ATOM 5685 O O . ASP A 1 764 ? -4.221 56.318 -24.797 1.00 41.75 764 ASP A O 1
ATOM 5690 N N . TYR A 1 765 ? -2.533 57.685 -25.430 1.00 42.10 765 TYR A N 1
ATOM 5691 C CA . TYR A 1 765 ? -2.659 57.447 -26.882 1.00 42.39 765 TYR A CA 1
ATOM 5692 C C . TYR A 1 765 ? -2.014 56.141 -27.373 1.00 42.10 765 TYR A C 1
ATOM 5693 O O . TYR A 1 765 ? -0.853 55.853 -27.055 1.00 41.71 765 TYR A O 1
ATOM 5702 N N . PRO A 1 766 ? -2.763 55.344 -28.155 1.00 41.89 766 PRO A N 1
ATOM 5703 C CA . PRO A 1 766 ? -2.232 54.045 -28.602 1.00 41.79 766 PRO A CA 1
ATOM 5704 C C . PRO A 1 766 ? -1.165 54.098 -29.715 1.00 41.49 766 PRO A C 1
ATOM 5705 O O . PRO A 1 766 ? -0.095 53.503 -29.550 1.00 41.57 766 PRO A O 1
ATOM 5709 N N . ASP A 1 767 ? -1.452 54.797 -30.818 1.00 41.49 767 ASP A N 1
ATOM 5710 C CA . ASP A 1 767 ? -0.518 55.031 -31.934 1.00 41.10 767 ASP A CA 1
ATOM 5711 C C . ASP A 1 767 ? 0.444 56.160 -31.560 1.00 40.16 767 ASP A C 1
ATOM 5712 O O . ASP A 1 767 ? 0.237 57.314 -31.943 1.00 40.61 767 ASP A O 1
ATOM 5717 N N . ILE A 1 768 ? 1.483 55.849 -30.801 1.00 38.47 768 ILE A N 1
ATOM 5718 C CA . ILE A 1 768 ? 2.362 56.869 -30.237 1.00 36.85 768 ILE A CA 1
ATOM 5719 C C . ILE A 1 768 ? 3.160 56.100 -29.207 1.00 35.86 768 ILE A C 1
ATOM 5720 O O . ILE A 1 768 ? 2.658 55.722 -28.134 1.00 34.37 768 ILE A O 1
ATOM 5725 N N . TYR A 1 769 ? 4.400 55.843 -29.617 1.00 34.11 769 TYR A N 1
ATOM 5726 C CA . TYR A 1 769 ? 5.403 55.231 -28.767 1.00 33.11 769 TYR A CA 1
ATOM 5727 C C . TYR A 1 769 ? 6.346 56.391 -28.506 1.00 33.00 769 TYR A C 1
ATOM 5728 O O . TYR A 1 769 ? 6.444 57.265 -29.356 1.00 33.80 769 TYR A O 1
ATOM 5737 N N . GLY A 1 770 ? 6.990 56.441 -27.347 1.00 32.72 770 GLY A N 1
ATOM 5738 C CA . GLY A 1 770 ? 7.902 57.540 -27.019 1.00 32.70 770 GLY A CA 1
ATOM 5739 C C . GLY A 1 770 ? 9.050 56.989 -26.190 1.00 32.62 770 GLY A C 1
ATOM 5740 O O . GLY A 1 770 ? 9.108 55.774 -25.969 1.00 31.50 770 GLY A O 1
ATOM 5741 N N . ALA A 1 771 ? 9.947 57.856 -25.713 1.00 32.59 771 ALA A N 1
ATOM 5742 C CA . ALA A 1 771 ? 11.001 57.400 -24.800 1.00 32.75 771 ALA A CA 1
ATOM 5743 C C . ALA A 1 771 ? 10.344 56.791 -23.562 1.00 32.87 771 ALA A C 1
ATOM 5744 O O . ALA A 1 771 ? 9.165 57.048 -23.285 1.00 32.70 771 ALA A O 1
ATOM 5746 N N . ILE A 1 772 ? 11.100 55.976 -22.829 1.00 32.75 772 ILE A N 1
ATOM 5747 C CA . ILE A 1 772 ? 10.588 55.314 -21.627 1.00 33.12 772 ILE A CA 1
ATOM 5748 C C . ILE A 1 772 ? 10.417 56.303 -20.470 1.00 33.54 772 ILE A C 1
ATOM 5749 O O . ILE A 1 772 ? 9.339 56.385 -19.882 1.00 33.67 772 ILE A O 1
ATOM 5754 N N . ASP A 1 773 ? 11.480 57.038 -20.154 1.00 33.40 773 ASP A N 1
ATOM 5755 C CA . ASP A 1 773 ? 11.444 58.113 -19.176 1.00 33.86 773 ASP A CA 1
ATOM 5756 C C . ASP A 1 773 ? 12.124 59.338 -19.788 1.00 34.94 773 ASP A C 1
ATOM 5757 O O . ASP A 1 773 ? 12.534 59.303 -20.956 1.00 35.35 773 ASP A O 1
ATOM 5762 N N . GLN A 1 774 ? 12.253 60.421 -19.028 1.00 35.32 774 GLN A N 1
ATOM 5763 C CA . GLN A 1 774 ? 12.955 61.584 -19.563 1.00 36.49 774 GLN A CA 1
ATOM 5764 C C . GLN A 1 774 ? 14.441 61.648 -19.198 1.00 36.91 774 GLN A C 1
ATOM 5765 O O . GLN A 1 774 ? 15.106 62.628 -19.553 1.00 37.68 774 GLN A O 1
ATOM 5771 N N . ASN A 1 775 ? 14.970 60.637 -18.508 1.00 37.06 775 ASN A N 1
ATOM 5772 C CA . ASN A 1 775 ? 16.403 60.608 -18.166 1.00 37.16 775 ASN A CA 1
ATOM 5773 C C . ASN A 1 775 ? 17.297 60.403 -19.388 1.00 36.32 775 ASN A C 1
ATOM 5774 O O . ASN A 1 775 ? 17.806 61.368 -19.966 1.00 37.57 775 ASN A O 1
ATOM 5779 N N . GLY A 1 776 ? 17.495 59.150 -19.777 1.00 34.83 776 GLY A N 1
ATOM 5780 C CA . GLY A 1 776 ? 18.000 58.832 -21.113 1.00 32.81 776 GLY A CA 1
ATOM 5781 C C . GLY A 1 776 ? 17.923 57.339 -21.363 1.00 31.50 776 GLY A C 1
ATOM 5782 O O . GLY A 1 776 ? 18.692 56.791 -22.160 1.00 30.87 776 GLY A O 1
ATOM 5783 N N . THR A 1 777 ? 16.978 56.690 -20.685 1.00 30.00 777 THR A N 1
ATOM 5784 C CA . THR A 1 777 ? 17.001 55.237 -20.545 1.00 29.46 777 THR A CA 1
ATOM 5785 C C . THR A 1 777 ? 16.654 54.416 -21.798 1.00 27.33 777 THR A C 1
ATOM 5786 O O . THR A 1 777 ? 15.559 54.504 -22.375 1.00 26.54 777 THR A O 1
ATOM 5790 N N . TYR A 1 778 ? 17.634 53.614 -22.205 1.00 26.22 778 TYR A N 1
ATOM 5791 C CA . TYR A 1 778 ? 17.551 52.791 -23.406 1.00 25.07 778 TYR A CA 1
ATOM 5792 C C . TYR A 1 778 ? 17.303 53.641 -24.660 1.00 25.39 778 TYR A C 1
ATOM 5793 O O . TYR A 1 778 ? 16.581 53.241 -25.576 1.00 25.60 778 TYR A O 1
ATOM 5802 N N . GLN A 1 779 ? 17.910 54.822 -24.691 1.00 24.79 779 GLN A N 1
ATOM 5803 C CA . GLN A 1 779 ? 17.849 55.709 -25.843 1.00 24.86 779 GLN A CA 1
ATOM 5804 C C . GLN A 1 779 ? 19.277 55.781 -26.355 1.00 24.67 779 GLN A C 1
ATOM 5805 O O . GLN A 1 779 ? 20.191 55.968 -25.538 1.00 24.26 779 GLN A O 1
ATOM 5811 N N . ASN A 1 780 ? 19.462 55.560 -27.664 1.00 23.41 780 ASN A N 1
ATOM 5812 C CA . ASN A 1 780 ? 20.801 55.579 -28.265 1.00 23.63 780 ASN A CA 1
ATOM 5813 C C . ASN A 1 780 ? 21.763 54.599 -27.632 1.00 22.88 780 ASN A C 1
ATOM 5814 O O . ASN A 1 780 ? 22.865 54.963 -27.244 1.00 22.34 780 ASN A O 1
ATOM 5819 N N . VAL A 1 781 ? 21.350 53.352 -27.488 1.00 23.38 781 VAL A N 1
ATOM 5820 C CA . VAL A 1 781 ? 22.253 52.386 -26.881 1.00 22.89 781 VAL A CA 1
ATOM 5821 C C . VAL A 1 781 ? 23.109 51.857 -28.024 1.00 23.16 781 VAL A C 1
ATOM 5822 O O . VAL A 1 781 ? 22.603 51.481 -29.074 1.00 22.16 781 VAL A O 1
ATOM 5826 N N . ARG A 1 782 ? 24.417 51.874 -27.802 1.00 22.85 782 ARG A N 1
ATOM 5827 C CA . ARG A 1 782 ? 25.372 51.495 -28.817 1.00 23.24 782 ARG A CA 1
ATOM 5828 C C . ARG A 1 782 ? 25.873 50.098 -28.434 1.00 22.94 782 ARG A C 1
ATOM 5829 O O . ARG A 1 782 ? 26.311 49.910 -27.291 1.00 23.62 782 ARG A O 1
ATOM 5837 N N . THR A 1 783 ? 25.821 49.134 -29.349 1.00 20.02 783 THR A N 1
ATOM 5838 C CA . THR A 1 783 ? 26.316 47.779 -29.093 1.00 19.09 783 THR A CA 1
ATOM 5839 C C . THR A 1 783 ? 27.838 47.727 -28.942 1.00 19.69 783 THR A C 1
ATOM 5840 O O . THR A 1 783 ? 28.543 48.505 -29.599 1.00 18.96 783 THR A O 1
ATOM 5844 N N . GLY A 1 784 ? 28.316 46.810 -28.096 1.00 20.10 784 GLY A N 1
ATOM 5845 C CA . GLY A 1 784 ? 29.745 46.519 -27.883 1.00 20.03 784 GLY A CA 1
ATOM 5846 C C . GLY A 1 784 ? 30.187 45.322 -28.712 1.00 21.36 784 GLY A C 1
ATOM 5847 O O . GLY A 1 784 ? 29.462 44.895 -29.618 1.00 21.02 784 GLY A O 1
ATOM 5848 N N . GLU A 1 785 ? 31.355 44.749 -28.433 1.00 22.01 785 GLU A N 1
ATOM 5849 C CA . GLU A 1 785 ? 31.839 43.654 -29.276 1.00 23.27 785 GLU A CA 1
ATOM 5850 C C . GLU A 1 785 ? 30.946 42.429 -29.248 1.00 22.74 785 GLU A C 1
ATOM 5851 O O . GLU A 1 785 ? 30.946 41.657 -30.214 1.00 22.27 785 GLU A O 1
ATOM 5857 N N . ASP A 1 786 ? 30.207 42.235 -28.156 1.00 22.36 786 ASP A N 1
ATOM 5858 C CA . ASP A 1 786 ? 29.294 41.088 -28.059 1.00 21.66 786 ASP A CA 1
ATOM 5859 C C . ASP A 1 786 ? 27.984 41.246 -28.838 1.00 21.04 786 ASP A C 1
ATOM 5860 O O . ASP A 1 786 ? 27.225 40.289 -28.969 1.00 21.42 786 ASP A O 1
ATOM 5865 N N . GLY A 1 787 ? 27.715 42.430 -29.381 1.00 20.61 787 GLY A N 1
ATOM 5866 C CA . GLY A 1 787 ? 26.508 42.671 -30.167 1.00 19.83 787 GLY A CA 1
ATOM 5867 C C . GLY A 1 787 ? 25.254 42.876 -29.328 1.00 19.52 787 GLY A C 1
ATOM 5868 O O . GLY A 1 787 ? 24.171 43.103 -29.878 1.00 18.87 787 GLY A O 1
ATOM 5869 N N . LYS A 1 788 ? 25.388 42.798 -28.002 1.00 19.85 788 LYS A N 1
ATOM 5870 C CA . LYS A 1 788 ? 24.205 42.748 -27.123 1.00 19.22 788 LYS A CA 1
ATOM 5871 C C . LYS A 1 788 ? 23.471 44.043 -26.852 1.00 18.67 788 LYS A C 1
ATOM 5872 O O . LYS A 1 788 ? 24.076 45.050 -26.515 1.00 19.18 788 LYS A O 1
ATOM 5878 N N . LEU A 1 789 ? 22.159 43.997 -27.017 1.00 18.47 789 LEU A N 1
ATOM 5879 C CA . LEU A 1 789 ? 21.253 45.010 -26.498 1.00 19.02 789 LEU A CA 1
ATOM 5880 C C . LEU A 1 789 ? 20.397 44.436 -25.375 1.00 19.19 789 LEU A C 1
ATOM 5881 O O . LEU A 1 789 ? 19.427 43.717 -25.642 1.00 20.28 789 LEU A O 1
ATOM 5886 N N . THR A 1 790 ? 20.740 44.773 -24.137 1.00 19.29 790 THR A N 1
ATOM 5887 C CA . THR A 1 790 ? 20.173 44.152 -22.933 1.00 18.86 790 THR A CA 1
ATOM 5888 C C . THR A 1 790 ? 19.211 45.112 -22.223 1.00 19.86 790 THR A C 1
ATOM 5889 O O . THR A 1 790 ? 19.651 46.151 -21.693 1.00 19.87 790 THR A O 1
ATOM 5893 N N . PHE A 1 791 ? 17.924 44.752 -22.233 1.00 19.36 791 PHE A N 1
ATOM 5894 C CA . PHE A 1 791 ? 16.855 45.471 -21.534 1.00 20.25 791 PHE A CA 1
ATOM 5895 C C . PHE A 1 791 ? 16.316 44.713 -20.304 1.00 20.89 791 PHE A C 1
ATOM 5896 O O . PHE A 1 791 ? 16.032 43.517 -20.375 1.00 19.94 791 PHE A O 1
ATOM 5904 N N . LYS A 1 792 ? 16.203 45.405 -19.174 1.00 20.97 792 LYS A N 1
ATOM 5905 C CA . LYS A 1 792 ? 15.701 44.775 -17.945 1.00 21.53 792 LYS A CA 1
ATOM 5906 C C . LYS A 1 792 ? 14.919 45.831 -17.157 1.00 21.02 792 LYS A C 1
ATOM 5907 O O . LYS A 1 792 ? 14.943 47.007 -17.535 1.00 20.33 792 LYS A O 1
ATOM 5913 N N . ASN A 1 793 ? 14.221 45.412 -16.099 1.00 20.72 793 ASN A N 1
ATOM 5914 C CA . ASN A 1 793 ? 13.390 46.310 -15.280 1.00 20.23 793 ASN A CA 1
ATOM 5915 C C . ASN A 1 793 ? 12.298 47.025 -16.083 1.00 18.87 793 ASN A C 1
ATOM 5916 O O . ASN A 1 793 ? 12.012 48.203 -15.865 1.00 16.02 793 ASN A O 1
ATOM 5921 N N . LEU A 1 794 ? 11.708 46.294 -17.029 1.00 18.46 794 LEU A N 1
ATOM 5922 C CA . LEU A 1 794 ? 10.712 46.861 -17.929 1.00 18.56 794 LEU A CA 1
ATOM 5923 C C . LEU A 1 794 ? 9.287 46.708 -17.393 1.00 18.43 794 LEU A C 1
ATOM 5924 O O . LEU A 1 794 ? 8.876 45.598 -17.071 1.00 18.03 794 LEU A O 1
ATOM 5929 N N . SER A 1 795 ? 8.555 47.820 -17.328 1.00 18.90 795 SER A N 1
ATOM 5930 C CA . SER A 1 795 ? 7.139 47.850 -16.935 1.00 20.38 795 SER A CA 1
ATOM 5931 C C . SER A 1 795 ? 6.238 47.179 -17.967 1.00 20.70 795 SER A C 1
ATOM 5932 O O . SER A 1 795 ? 6.613 47.018 -19.142 1.00 19.61 795 SER A O 1
ATOM 5935 N N . ASP A 1 796 ? 5.026 46.835 -17.532 1.00 20.26 796 ASP A N 1
ATOM 5936 C CA . ASP A 1 796 ? 4.043 46.278 -18.459 1.00 20.52 796 ASP A CA 1
ATOM 5937 C C . ASP A 1 796 ? 3.652 47.231 -19.591 1.00 20.73 796 ASP A C 1
ATOM 5938 O O . ASP A 1 796 ? 3.652 48.452 -19.401 1.00 19.95 796 ASP A O 1
ATOM 5943 N N . GLY A 1 797 ? 3.352 46.671 -20.764 1.00 20.73 797 GLY A N 1
ATOM 5944 C CA . GLY A 1 797 ? 2.843 47.459 -21.888 1.00 20.57 797 GLY A CA 1
ATOM 5945 C C . GLY A 1 797 ? 3.494 47.082 -23.207 1.00 21.05 797 GLY A C 1
ATOM 5946 O O . GLY A 1 797 ? 4.171 46.054 -23.292 1.00 20.40 797 GLY A O 1
ATOM 5947 N N . LYS A 1 798 ? 3.264 47.918 -24.217 1.00 20.04 798 LYS A N 1
ATOM 5948 C CA . LYS A 1 798 ? 3.765 47.707 -25.573 1.00 20.17 798 LYS A CA 1
ATOM 5949 C C . LYS A 1 798 ? 5.062 48.482 -25.874 1.00 19.72 798 LYS A C 1
ATOM 5950 O O . LYS A 1 798 ? 5.203 49.649 -25.483 1.00 18.97 798 LYS A O 1
ATOM 5956 N N . TYR A 1 799 ? 5.998 47.807 -26.553 1.00 19.62 799 TYR A N 1
ATOM 5957 C CA . TYR A 1 799 ? 7.341 48.299 -26.867 1.00 18.98 799 TYR A CA 1
ATOM 5958 C C . TYR A 1 799 ? 7.654 48.109 -28.349 1.00 18.65 799 TYR A C 1
ATOM 5959 O O . TYR A 1 799 ? 7.156 47.161 -28.992 1.00 17.18 799 TYR A O 1
ATOM 5968 N N . ARG A 1 800 ? 8.482 49.029 -28.854 1.00 18.53 800 ARG A N 1
ATOM 5969 C CA . ARG A 1 800 ? 8.993 49.042 -30.235 1.00 19.31 800 ARG A CA 1
ATOM 5970 C C . ARG A 1 800 ? 10.477 49.396 -30.193 1.00 19.17 800 ARG A C 1
ATOM 5971 O O . ARG A 1 800 ? 10.827 50.484 -29.715 1.00 19.06 800 ARG A O 1
ATOM 5979 N N . LEU A 1 801 ? 11.321 48.478 -30.665 1.00 18.16 801 LEU A N 1
ATOM 5980 C CA . LEU A 1 801 ? 12.764 48.722 -30.709 1.00 19.07 801 LEU A CA 1
ATOM 5981 C C . LEU A 1 801 ? 13.118 49.302 -32.095 1.00 19.00 801 LEU A C 1
ATOM 5982 O O . LEU A 1 801 ? 12.722 48.753 -33.134 1.00 20.40 801 LEU A O 1
ATOM 5987 N N . PHE A 1 802 ? 13.808 50.441 -32.108 1.00 18.54 802 PHE A N 1
ATOM 5988 C CA . PHE A 1 802 ? 14.169 51.102 -33.361 1.00 19.05 802 PHE A CA 1
ATOM 5989 C C . PHE A 1 802 ? 15.669 50.997 -33.510 1.00 18.20 802 PHE A C 1
ATOM 5990 O O . PHE A 1 802 ? 16.401 51.185 -32.523 1.00 17.56 802 PHE A O 1
ATOM 5998 N N . GLU A 1 803 ? 16.098 50.722 -34.748 1.00 17.78 803 GLU A N 1
ATOM 5999 C CA . GLU A 1 803 ? 17.511 50.884 -35.108 1.00 17.40 803 GLU A CA 1
ATOM 6000 C C . GLU A 1 803 ? 17.813 52.325 -35.496 1.00 17.18 803 GLU A C 1
ATOM 6001 O O . GLU A 1 803 ? 17.306 52.825 -36.508 1.00 18.42 803 GLU A O 1
ATOM 6007 N N . ASN A 1 804 ? 18.637 53.026 -34.725 1.00 17.00 804 ASN A N 1
ATOM 6008 C CA . ASN A 1 804 ? 18.863 54.430 -35.127 1.00 17.00 804 ASN A CA 1
ATOM 6009 C C . ASN A 1 804 ? 19.904 54.462 -36.246 1.00 17.32 804 ASN A C 1
ATOM 6010 O O . ASN A 1 804 ? 19.739 55.207 -37.218 1.00 16.31 804 ASN A O 1
ATOM 6015 N N . SER A 1 805 ? 20.954 53.649 -36.106 1.00 16.14 805 SER A N 1
ATOM 6016 C CA . SER A 1 805 ? 21.993 53.598 -37.123 1.00 16.97 805 SER A CA 1
ATOM 6017 C C . SER A 1 805 ? 22.691 52.229 -37.170 1.00 18.06 805 SER A C 1
ATOM 6018 O O . SER A 1 805 ? 22.968 51.612 -36.141 1.00 18.47 805 SER A O 1
ATOM 6021 N N . GLU A 1 806 ? 22.918 51.734 -38.380 1.00 17.03 806 GLU A N 1
ATOM 6022 C CA . GLU A 1 806 ? 23.641 50.497 -38.643 1.00 17.42 806 GLU A CA 1
ATOM 6023 C C . GLU A 1 806 ? 25.115 50.665 -38.236 1.00 16.16 806 GLU A C 1
ATOM 6024 O O . GLU A 1 806 ? 25.624 51.776 -38.134 1.00 16.58 806 GLU A O 1
ATOM 6030 N N . PRO A 1 807 ? 25.839 49.568 -38.042 1.00 15.43 807 PRO A N 1
ATOM 6031 C CA . PRO A 1 807 ? 27.265 49.787 -37.821 1.00 14.58 807 PRO A CA 1
ATOM 6032 C C . PRO A 1 807 ? 28.027 50.014 -39.115 1.00 13.20 807 PRO A C 1
ATOM 6033 O O . PRO A 1 807 ? 27.485 49.686 -40.167 1.00 13.71 807 PRO A O 1
ATOM 6037 N N . ALA A 1 808 ? 29.248 50.557 -39.031 1.00 11.71 808 ALA A N 1
ATOM 6038 C CA . ALA A 1 808 ? 30.109 50.866 -40.156 1.00 11.35 808 ALA A CA 1
ATOM 6039 C C . ALA A 1 808 ? 30.229 49.562 -40.943 1.00 11.13 808 ALA A C 1
ATOM 6040 O O . ALA A 1 808 ? 30.319 48.509 -40.310 1.00 10.40 808 ALA A O 1
ATOM 6042 N N . GLY A 1 809 ? 30.194 49.613 -42.278 1.00 10.92 809 GLY A N 1
ATOM 6043 C CA . GLY A 1 809 ? 30.259 48.422 -43.116 1.00 11.04 809 GLY A CA 1
ATOM 6044 C C . GLY A 1 809 ? 28.951 47.713 -43.446 1.00 13.03 809 GLY A C 1
ATOM 6045 O O . GLY A 1 809 ? 28.943 46.711 -44.181 1.00 13.42 809 GLY A O 1
ATOM 6046 N N . TYR A 1 810 ? 27.841 48.267 -42.955 1.00 12.12 810 TYR A N 1
ATOM 6047 C CA . TYR A 1 810 ? 26.526 47.641 -43.145 1.00 12.30 810 TYR A CA 1
ATOM 6048 C C . TYR A 1 810 ? 25.618 48.572 -43.942 1.00 12.94 810 TYR A C 1
ATOM 6049 O O . TYR A 1 810 ? 25.829 49.800 -43.941 1.00 13.23 810 TYR A O 1
ATOM 6058 N N . LYS A 1 811 ? 24.678 47.993 -44.684 1.00 13.81 811 LYS A N 1
ATOM 6059 C CA . LYS A 1 811 ? 23.673 48.795 -45.375 1.00 14.78 811 LYS A CA 1
ATOM 6060 C C . LYS A 1 811 ? 22.946 49.763 -44.431 1.00 15.18 811 LYS A C 1
ATOM 6061 O O . LYS A 1 811 ? 22.481 49.315 -43.380 1.00 15.43 811 LYS A O 1
ATOM 6067 N N . PRO A 1 812 ? 22.863 51.069 -44.784 1.00 15.53 812 PRO A N 1
ATOM 6068 C CA . PRO A 1 812 ? 22.230 52.030 -43.868 1.00 16.21 812 PRO A CA 1
ATOM 6069 C C . PRO A 1 812 ? 20.821 51.623 -43.484 1.00 15.68 812 PRO A C 1
ATOM 6070 O O . PRO A 1 812 ? 20.032 51.122 -44.306 1.00 15.26 812 PRO A O 1
ATOM 6074 N N . VAL A 1 813 ? 20.590 51.801 -42.190 1.00 17.21 813 VAL A N 1
ATOM 6075 C CA . VAL A 1 813 ? 19.299 51.662 -41.543 1.00 18.25 813 VAL A CA 1
ATOM 6076 C C . VAL A 1 813 ? 19.247 52.905 -40.638 1.00 19.25 813 VAL A C 1
ATOM 6077 O O . VAL A 1 813 ? 19.940 52.947 -39.625 1.00 18.98 813 VAL A O 1
ATOM 6081 N N . GLN A 1 814 ? 18.456 53.906 -41.020 1.00 18.73 814 GLN A N 1
ATOM 6082 C CA . GLN A 1 814 ? 18.359 55.180 -40.319 1.00 19.50 814 GLN A CA 1
ATOM 6083 C C . GLN A 1 814 ? 16.975 55.327 -39.648 1.00 19.37 814 GLN A C 1
ATOM 6084 O O . GLN A 1 814 ? 15.969 55.551 -40.339 1.00 19.88 814 GLN A O 1
ATOM 6090 N N . ASN A 1 815 ? 16.932 55.195 -38.318 1.00 17.38 815 ASN A N 1
ATOM 6091 C CA . ASN A 1 815 ? 15.698 55.294 -37.506 1.00 17.95 815 ASN A CA 1
ATOM 6092 C C . ASN A 1 815 ? 14.541 54.470 -38.046 1.00 17.04 815 ASN A C 1
ATOM 6093 O O . ASN A 1 815 ? 13.555 55.037 -38.511 1.00 17.06 815 ASN A O 1
ATOM 6098 N N . LYS A 1 816 ? 14.691 53.147 -38.038 1.00 16.58 816 LYS A N 1
ATOM 6099 C CA . LYS A 1 816 ? 13.657 52.262 -38.574 1.00 16.90 816 LYS A CA 1
ATOM 6100 C C . LYS A 1 816 ? 13.088 51.372 -37.441 1.00 16.91 816 LYS A C 1
ATOM 6101 O O . LYS A 1 816 ? 13.866 50.883 -36.627 1.00 17.93 816 LYS A O 1
ATOM 6107 N N . PRO A 1 817 ? 11.753 51.133 -37.397 1.00 17.02 817 PRO A N 1
ATOM 6108 C CA . PRO A 1 817 ? 11.205 50.148 -36.458 1.00 16.77 817 PRO A CA 1
ATOM 6109 C C . PRO A 1 817 ? 11.720 48.728 -36.790 1.00 16.49 817 PRO A C 1
ATOM 6110 O O . PRO A 1 817 ? 11.748 48.338 -37.956 1.00 15.58 817 PRO A O 1
ATOM 6114 N N . ILE A 1 818 ? 12.151 47.971 -35.790 1.00 14.85 818 ILE A N 1
ATOM 6115 C CA . ILE A 1 818 ? 12.643 46.604 -36.020 1.00 15.67 818 ILE A CA 1
ATOM 6116 C C . ILE A 1 818 ? 11.746 45.528 -35.379 1.00 16.21 818 ILE A C 1
ATOM 6117 O O . ILE A 1 818 ? 11.209 44.656 -36.075 1.00 15.48 818 ILE A O 1
ATOM 6122 N N . VAL A 1 819 ? 11.557 45.624 -34.064 1.00 14.96 819 VAL A N 1
ATOM 6123 C CA . VAL A 1 819 ? 10.834 44.592 -33.329 1.00 16.00 819 VAL A CA 1
ATOM 6124 C C . VAL A 1 819 ? 9.764 45.226 -32.446 1.00 16.93 819 VAL A C 1
ATOM 6125 O O . VAL A 1 819 ? 9.988 46.294 -31.845 1.00 16.41 819 VAL A O 1
ATOM 6129 N N . ALA A 1 820 ? 8.622 44.538 -32.387 1.00 17.00 820 ALA A N 1
ATOM 6130 C CA . ALA A 1 820 ? 7.545 44.826 -31.435 1.00 18.45 820 ALA A CA 1
ATOM 6131 C C . ALA A 1 820 ? 7.441 43.686 -30.436 1.00 18.36 820 ALA A C 1
ATOM 6132 O O . ALA A 1 820 ? 7.658 42.514 -30.777 1.00 17.62 820 ALA A O 1
ATOM 6134 N N . PHE A 1 821 ? 7.102 44.035 -29.200 1.00 18.09 821 PHE A N 1
ATOM 6135 C CA . PHE A 1 821 ? 6.778 42.987 -28.219 1.00 19.10 821 PHE A CA 1
ATOM 6136 C C . PHE A 1 821 ? 5.992 43.639 -27.090 1.00 19.81 821 PHE A C 1
ATOM 6137 O O . PHE A 1 821 ? 5.907 44.866 -27.051 1.00 20.12 821 PHE A O 1
ATOM 6145 N N . GLN A 1 822 ? 5.444 42.810 -26.201 1.00 20.88 822 GLN A N 1
ATOM 6146 C CA . GLN A 1 822 ? 4.699 43.223 -25.020 1.00 21.66 822 GLN A CA 1
ATOM 6147 C C . GLN A 1 822 ? 5.284 42.602 -23.755 1.00 21.90 822 GLN A C 1
ATOM 6148 O O . GLN A 1 822 ? 5.772 41.466 -23.765 1.00 22.20 822 GLN A O 1
ATOM 6154 N N . ILE A 1 823 ? 5.229 43.346 -22.654 1.00 21.65 823 ILE A N 1
ATOM 6155 C CA . ILE A 1 823 ? 5.517 42.794 -21.329 1.00 21.40 823 ILE A CA 1
ATOM 6156 C C . ILE A 1 823 ? 4.152 42.735 -20.604 1.00 21.62 823 ILE A C 1
ATOM 6157 O O . ILE A 1 823 ? 3.447 43.751 -20.485 1.00 21.20 823 ILE A O 1
ATOM 6162 N N . VAL A 1 824 ? 3.762 41.538 -20.171 1.00 21.33 824 VAL A N 1
ATOM 6163 C CA . VAL A 1 824 ? 2.511 41.313 -19.439 1.00 21.66 824 VAL A CA 1
ATOM 6164 C C . VAL A 1 824 ? 2.812 40.438 -18.229 1.00 21.27 824 VAL A C 1
ATOM 6165 O O . VAL A 1 824 ? 3.398 39.351 -18.372 1.00 20.70 824 VAL A O 1
ATOM 6169 N N . ASN A 1 825 ? 2.406 40.921 -17.051 1.00 21.15 825 ASN A N 1
ATOM 6170 C CA . ASN A 1 825 ? 2.734 40.284 -15.774 1.00 20.23 825 ASN A CA 1
ATOM 6171 C C . ASN A 1 825 ? 4.234 40.012 -15.686 1.00 20.70 825 ASN A C 1
ATOM 6172 O O . ASN A 1 825 ? 4.648 38.916 -15.309 1.00 20.60 825 ASN A O 1
ATOM 6177 N N . GLY A 1 826 ? 5.021 41.018 -16.085 1.00 21.19 826 GLY A N 1
ATOM 6178 C CA . GLY A 1 826 ? 6.486 40.962 -16.176 1.00 21.48 826 GLY A CA 1
ATOM 6179 C C . GLY A 1 826 ? 7.104 39.941 -17.121 1.00 21.94 826 GLY A C 1
ATOM 6180 O O . GLY A 1 826 ? 8.288 39.631 -17.018 1.00 22.06 826 GLY A O 1
ATOM 6181 N N . GLU A 1 827 ? 6.306 39.400 -18.035 1.00 22.43 827 GLU A N 1
ATOM 6182 C CA . GLU A 1 827 ? 6.838 38.510 -19.062 1.00 23.60 827 GLU A CA 1
ATOM 6183 C C . GLU A 1 827 ? 6.783 39.080 -20.479 1.00 22.26 827 GLU A C 1
ATOM 6184 O O . GLU A 1 827 ? 5.866 39.810 -20.860 1.00 21.68 827 GLU A O 1
ATOM 6190 N N . VAL A 1 828 ? 7.809 38.743 -21.248 1.00 22.27 828 VAL A N 1
ATOM 6191 C CA . VAL A 1 828 ? 7.861 39.066 -22.661 1.00 20.92 828 VAL A CA 1
ATOM 6192 C C . VAL A 1 828 ? 6.795 38.271 -23.435 1.00 21.38 828 VAL A C 1
ATOM 6193 O O . VAL A 1 828 ? 6.767 37.031 -23.377 1.00 20.97 828 VAL A O 1
ATOM 6197 N N . ARG A 1 829 ? 5.930 38.979 -24.161 1.00 20.87 829 ARG A N 1
ATOM 6198 C CA . ARG A 1 829 ? 4.914 38.354 -25.030 1.00 21.65 829 ARG A CA 1
ATOM 6199 C C . ARG A 1 829 ? 4.950 38.925 -26.448 1.00 21.30 829 ARG A C 1
ATOM 6200 O O . ARG A 1 829 ? 5.388 40.064 -26.640 1.00 20.54 829 ARG A O 1
ATOM 6208 N N . ASP A 1 830 ? 4.485 38.124 -27.412 1.00 21.86 830 ASP A N 1
ATOM 6209 C CA . ASP A 1 830 ? 4.218 38.533 -28.802 1.00 22.62 830 ASP A CA 1
ATOM 6210 C C . ASP A 1 830 ? 5.376 39.271 -29.484 1.00 21.52 830 ASP A C 1
ATOM 6211 O O . ASP A 1 830 ? 5.214 40.390 -29.977 1.00 22.07 830 ASP A O 1
ATOM 6216 N N . VAL A 1 831 ? 6.554 38.660 -29.468 1.00 22.28 831 VAL A N 1
ATOM 6217 C CA . VAL A 1 831 ? 7.743 39.286 -30.043 1.00 22.49 831 VAL A CA 1
ATOM 6218 C C . VAL A 1 831 ? 7.647 39.110 -31.553 1.00 23.95 831 VAL A C 1
ATOM 6219 O O . VAL A 1 831 ? 7.702 37.961 -32.040 1.00 24.21 831 VAL A O 1
ATOM 6223 N N . THR A 1 832 ? 7.492 40.236 -32.258 1.00 23.47 832 THR A N 1
ATOM 6224 C CA . THR A 1 832 ? 7.234 40.236 -33.702 1.00 23.49 832 THR A CA 1
ATOM 6225 C C . THR A 1 832 ? 8.107 41.235 -34.467 1.00 22.38 832 THR A C 1
ATOM 6226 O O . THR A 1 832 ? 8.514 42.267 -33.926 1.00 23.30 832 THR A O 1
ATOM 6230 N N . SER A 1 833 ? 8.382 40.938 -35.733 1.00 20.56 833 SER A N 1
ATOM 6231 C CA . SER A 1 833 ? 9.170 41.842 -36.582 1.00 17.41 833 SER A CA 1
ATOM 6232 C C . SER A 1 833 ? 8.252 42.956 -37.064 1.00 16.78 833 SER A C 1
ATOM 6233 O O . SER A 1 833 ? 7.127 42.702 -37.499 1.00 16.52 833 SER A O 1
ATOM 6236 N N . ILE A 1 834 ? 8.713 44.199 -37.006 1.00 15.75 834 ILE A N 1
ATOM 6237 C CA . ILE A 1 834 ? 7.966 45.280 -37.657 1.00 15.06 834 ILE A CA 1
ATOM 6238 C C . ILE A 1 834 ? 8.866 46.005 -38.664 1.00 15.53 834 ILE A C 1
ATOM 6239 O O . ILE A 1 834 ? 8.645 47.166 -38.961 1.00 16.82 834 ILE A O 1
ATOM 6244 N N . VAL A 1 835 ? 9.902 45.338 -39.169 1.00 14.68 835 VAL A N 1
ATOM 6245 C CA . VAL A 1 835 ? 10.790 45.933 -40.170 1.00 16.15 835 VAL A CA 1
ATOM 6246 C C . VAL A 1 835 ? 9.954 46.282 -41.397 1.00 16.81 835 VAL A C 1
ATOM 6247 O O . VAL A 1 835 ? 9.235 45.424 -41.932 1.00 17.12 835 VAL A O 1
ATOM 6251 N N . PRO A 1 836 ? 10.024 47.545 -41.846 1.00 18.22 836 PRO A N 1
ATOM 6252 C CA . PRO A 1 836 ? 9.376 47.845 -43.128 1.00 18.21 836 PRO A CA 1
ATOM 6253 C C . PRO A 1 836 ? 9.950 47.054 -44.329 1.00 19.67 836 PRO A C 1
ATOM 6254 O O . PRO A 1 836 ? 11.120 46.658 -44.337 1.00 17.76 836 PRO A O 1
ATOM 6258 N N . GLN A 1 837 ? 9.108 46.858 -45.342 1.00 20.84 837 GLN A N 1
ATOM 6259 C CA . GLN A 1 837 ? 9.468 46.195 -46.593 1.00 24.81 837 GLN A CA 1
ATOM 6260 C C . GLN A 1 837 ? 10.776 46.749 -47.169 1.00 25.20 837 GLN A C 1
ATOM 6261 O O . GLN A 1 837 ? 10.990 47.973 -47.195 1.00 26.27 837 GLN A O 1
ATOM 6267 N N . ASP A 1 838 ? 11.678 45.862 -47.580 1.00 26.12 838 ASP A N 1
ATOM 6268 C CA . ASP A 1 838 ? 12.933 46.299 -48.239 1.00 27.05 838 ASP A CA 1
ATOM 6269 C C . ASP A 1 838 ? 14.014 46.968 -47.393 1.00 25.00 838 ASP A C 1
ATOM 6270 O O . ASP A 1 838 ? 15.068 47.305 -47.938 1.00 25.50 838 ASP A O 1
ATOM 6275 N N . ILE A 1 839 ? 13.764 47.191 -46.105 1.00 22.85 839 ILE A N 1
ATOM 6276 C CA . ILE A 1 839 ? 14.821 47.658 -45.197 1.00 20.82 839 ILE A CA 1
ATOM 6277 C C . ILE A 1 839 ? 15.739 46.478 -44.909 1.00 21.20 839 ILE A C 1
ATOM 6278 O O . ILE A 1 839 ? 15.248 45.356 -44.694 1.00 19.83 839 ILE A O 1
ATOM 6283 N N . PRO A 1 840 ? 17.068 46.722 -44.909 1.00 20.61 840 PRO A N 1
ATOM 6284 C CA . PRO A 1 840 ? 18.010 45.622 -44.694 1.00 19.68 840 PRO A CA 1
ATOM 6285 C C . PRO A 1 840 ? 18.326 45.282 -43.223 1.00 20.00 840 PRO A C 1
ATOM 6286 O O . PRO A 1 840 ? 19.494 45.026 -42.882 1.00 20.39 840 PRO A O 1
ATOM 6290 N N . ALA A 1 841 ? 17.322 45.288 -42.342 1.00 18.12 841 ALA A N 1
ATOM 6291 C CA . ALA A 1 841 ? 17.489 44.780 -40.979 1.00 17.27 841 ALA A CA 1
ATOM 6292 C C . ALA A 1 841 ? 16.492 43.622 -40.850 1.00 16.61 841 ALA A C 1
ATOM 6293 O O . ALA A 1 841 ? 15.465 43.607 -41.547 1.00 14.82 841 ALA A O 1
ATOM 6295 N N . GLY A 1 842 ? 16.745 42.646 -39.982 1.00 14.86 842 GLY A N 1
ATOM 6296 C CA . GLY A 1 842 ? 15.675 41.657 -39.753 1.00 15.28 842 GLY A CA 1
ATOM 6297 C C . GLY A 1 842 ? 15.725 41.194 -38.318 1.00 16.87 842 GLY A C 1
ATOM 6298 O O . GLY A 1 842 ? 16.713 41.508 -37.602 1.00 16.79 842 GLY A O 1
ATOM 6299 N N . TYR A 1 843 ? 14.645 40.520 -37.914 1.00 15.13 843 TYR A N 1
ATOM 6300 C CA . TYR A 1 843 ? 14.536 39.902 -36.597 1.00 15.19 843 TYR A CA 1
ATOM 6301 C C . TYR A 1 843 ? 14.529 38.398 -36.867 1.00 15.92 843 TYR A C 1
ATOM 6302 O O . TYR A 1 843 ? 13.887 37.952 -37.828 1.00 15.03 843 TYR A O 1
ATOM 6311 N N . GLU A 1 844 ? 15.219 37.635 -36.019 1.00 17.18 844 GLU A N 1
ATOM 6312 C CA . GLU A 1 844 ? 15.172 36.166 -36.081 1.00 17.90 844 GLU A CA 1
ATOM 6313 C C . GLU A 1 844 ? 15.258 35.654 -34.642 1.00 17.33 844 GLU A C 1
ATOM 6314 O O . GLU A 1 844 ? 15.837 36.274 -33.730 1.00 16.36 844 GLU A O 1
ATOM 6320 N N . PHE A 1 845 ? 14.640 34.497 -34.466 1.00 16.69 845 PHE A N 1
ATOM 6321 C CA . PHE A 1 845 ? 14.557 33.836 -33.174 1.00 18.54 845 PHE A CA 1
ATOM 6322 C C . PHE A 1 845 ? 15.183 32.455 -33.373 1.00 17.56 845 PHE A C 1
ATOM 6323 O O . PHE A 1 845 ? 14.569 31.609 -34.033 1.00 15.98 845 PHE A O 1
ATOM 6331 N N . THR A 1 846 ? 16.392 32.240 -32.852 1.00 16.42 846 THR A N 1
ATOM 6332 C CA . THR A 1 846 ? 17.119 31.010 -33.195 1.00 15.54 846 THR A CA 1
ATOM 6333 C C . THR A 1 846 ? 17.819 30.457 -31.986 1.00 14.88 846 THR A C 1
ATOM 6334 O O . THR A 1 846 ? 18.597 31.166 -31.339 1.00 13.02 846 THR A O 1
ATOM 6338 N N . ASN A 1 847 ? 17.563 29.177 -31.749 1.00 15.30 847 ASN A N 1
ATOM 6339 C CA . ASN A 1 847 ? 18.265 28.464 -30.690 1.00 16.69 847 ASN A CA 1
ATOM 6340 C C . ASN A 1 847 ? 18.128 29.314 -29.401 1.00 17.42 847 ASN A C 1
ATOM 6341 O O . ASN A 1 847 ? 19.127 29.678 -28.787 1.00 15.38 847 ASN A O 1
ATOM 6346 N N . ASP A 1 848 ? 16.880 29.668 -29.075 1.00 18.08 848 ASP A N 1
ATOM 6347 C CA . ASP A 1 848 ? 16.521 30.397 -27.858 1.00 20.05 848 ASP A CA 1
ATOM 6348 C C . ASP A 1 848 ? 16.973 31.875 -27.751 1.00 19.73 848 ASP A C 1
ATOM 6349 O O . ASP A 1 848 ? 16.863 32.471 -26.686 1.00 20.87 848 ASP A O 1
ATOM 6354 N N . LYS A 1 849 ? 17.492 32.489 -28.811 1.00 19.35 849 LYS A N 1
ATOM 6355 C CA . LYS A 1 849 ? 18.041 33.849 -28.717 1.00 19.23 849 LYS A CA 1
ATOM 6356 C C . LYS A 1 849 ? 17.387 34.767 -29.744 1.00 18.23 849 LYS A C 1
ATOM 6357 O O . LYS A 1 849 ? 17.000 34.306 -30.805 1.00 18.25 849 LYS A O 1
ATOM 6363 N N . HIS A 1 850 ? 17.222 36.038 -29.406 1.00 16.36 850 HIS A N 1
ATOM 6364 C CA . HIS A 1 850 ? 16.622 37.013 -30.304 1.00 16.46 850 HIS A CA 1
ATOM 6365 C C . HIS A 1 850 ? 17.798 37.705 -31.006 1.00 15.65 850 HIS A C 1
ATOM 6366 O O . HIS A 1 850 ? 18.711 38.240 -30.365 1.00 15.17 850 HIS A O 1
ATOM 6373 N N . TYR A 1 851 ? 17.770 37.676 -32.325 1.00 14.04 851 TYR A N 1
ATOM 6374 C CA . TYR A 1 851 ? 18.826 38.229 -33.144 1.00 14.65 851 TYR A CA 1
ATOM 6375 C C . TYR A 1 851 ? 18.228 39.391 -33.926 1.00 15.85 851 TYR A C 1
ATOM 6376 O O . TYR A 1 851 ? 17.076 39.326 -34.377 1.00 16.74 851 TYR A O 1
ATOM 6385 N N . ILE A 1 852 ? 19.011 40.449 -34.094 1.00 15.48 852 ILE A N 1
ATOM 6386 C CA . ILE A 1 852 ? 18.713 41.429 -35.131 1.00 15.75 852 ILE A CA 1
ATOM 6387 C C . ILE A 1 852 ? 19.823 41.468 -36.183 1.00 15.44 852 ILE A C 1
ATOM 6388 O O . ILE A 1 852 ? 20.995 41.691 -35.869 1.00 15.03 852 ILE A O 1
ATOM 6393 N N . THR A 1 853 ? 19.442 41.235 -37.432 1.00 13.22 853 THR A N 1
ATOM 6394 C CA . THR A 1 853 ? 20.465 41.142 -38.482 1.00 13.88 853 THR A CA 1
ATOM 6395 C C . THR A 1 853 ? 20.698 42.489 -39.220 1.00 14.87 853 THR A C 1
ATOM 6396 O O . THR A 1 853 ? 19.766 43.301 -39.389 1.00 14.45 853 THR A O 1
ATOM 6400 N N . ASN A 1 854 ? 21.947 42.700 -39.651 1.00 15.52 854 ASN A N 1
ATOM 6401 C CA . ASN A 1 854 ? 22.336 43.727 -40.625 1.00 15.12 854 ASN A CA 1
ATOM 6402 C C . ASN A 1 854 ? 23.028 43.109 -41.814 1.00 16.05 854 ASN A C 1
ATOM 6403 O O . ASN A 1 854 ? 23.829 42.169 -41.650 1.00 16.51 854 ASN A O 1
ATOM 6407 N N . GLU A 1 855 ? 22.702 43.628 -43.004 1.00 15.30 855 GLU A N 1
ATOM 6408 C CA . GLU A 1 855 ? 23.297 43.121 -44.232 1.00 16.00 855 GLU A CA 1
ATOM 6409 C C . GLU A 1 855 ? 24.544 43.959 -44.477 1.00 17.08 855 GLU A C 1
ATOM 6410 O O . GLU A 1 855 ? 24.476 45.182 -44.491 1.00 16.01 855 GLU A O 1
ATOM 6416 N N . PRO A 1 856 ? 25.694 43.301 -44.670 1.00 19.19 856 PRO A N 1
ATOM 6417 C CA . PRO A 1 856 ? 26.923 44.001 -45.059 1.00 19.07 856 PRO A CA 1
ATOM 6418 C C . PRO A 1 856 ? 26.778 44.663 -46.436 1.00 19.81 856 PRO A C 1
ATOM 6419 O O . PRO A 1 856 ? 26.057 44.200 -47.322 1.00 18.77 856 PRO A O 1
ATOM 6423 N N . ILE A 1 857 ? 27.482 45.777 -46.612 1.00 21.06 857 ILE A N 1
ATOM 6424 C CA . ILE A 1 857 ? 27.549 46.443 -47.908 1.00 19.60 857 ILE A CA 1
ATOM 6425 C C . ILE A 1 857 ? 28.293 45.444 -48.779 1.00 21.76 857 ILE A C 1
ATOM 6426 O O . ILE A 1 857 ? 29.371 44.986 -48.369 1.00 21.09 857 ILE A O 1
ATOM 6431 N N . PRO A 1 858 ? 27.725 45.096 -49.956 1.00 23.59 858 PRO A N 1
ATOM 6432 C CA . PRO A 1 858 ? 28.306 44.058 -50.816 1.00 25.52 858 PRO A CA 1
ATOM 6433 C C . PRO A 1 858 ? 29.418 44.669 -51.653 1.00 26.96 858 PRO A C 1
ATOM 6434 O O . PRO A 1 858 ? 29.486 45.894 -51.743 1.00 27.68 858 PRO A O 1
ATOM 6438 N N . PRO A 1 859 ? 30.261 43.836 -52.283 1.00 28.42 859 PRO A N 1
ATOM 6439 C CA . PRO A 1 859 ? 31.278 44.382 -53.186 1.00 29.33 859 PRO A CA 1
ATOM 6440 C C . PRO A 1 859 ? 30.730 45.396 -54.197 1.00 29.82 859 PRO A C 1
ATOM 6441 O O . PRO A 1 859 ? 29.685 45.138 -54.802 1.00 30.04 859 PRO A O 1
ATOM 6445 N N . LYS A 1 860 ? 31.426 46.530 -54.334 1.00 30.26 860 LYS A N 1
ATOM 6446 C CA . LYS A 1 860 ? 31.143 47.602 -55.309 1.00 29.60 860 LYS A CA 1
ATOM 6447 C C . LYS A 1 860 ? 31.295 47.148 -56.774 1.00 29.66 860 LYS A C 1
ATOM 6448 O O . LYS A 1 860 ? 31.751 46.033 -57.059 1.00 29.73 860 LYS A O 1
#

B-factor: mean 20.4, std 8.78, range [2.13, 91.17]

Solvent-accessible surface area: 39506 Å² total; per-residue (Å²): 76,72,0,47,0,1,0,38,0,23,12,116,95,47,61,100,16,37,75,0,29,0,66,5,106,21,71,132,96,45,79,86,82,69,68,126,4,71,106,176,81,6,20,0,43,4,64,107,9,137,62,33,57,13,26,0,36,23,57,91,30,9,122,9,24,102,88,33,153,97,116,8,54,0,50,5,68,198,17,7,82,16,46,6,94,83,58,170,40,115,96,84,107,57,77,14,34,105,127,42,56,132,67,12,76,16,64,44,95,128,64,92,21,97,13,83,95,13,135,52,0,96,64,127,52,34,33,7,0,2,18,2,66,96,78,76,34,128,8,91,13,6,32,0,1,0,67,3,76,83,39,59,72,30,106,44,9,45,0,0,0,22,1,7,0,15,8,85,17,60,25,36,10,129,78,142,90,42,18,1,0,0,0,0,0,3,1,9,4,20,42,1,0,3,109,61,62,208,82,22,55,30,4,43,77,0,0,103,4,0,72,29,0,0,70,40,0,8,68,46,68,104,4,43,0,1,0,0,0,0,0,1,7,9,11,38,23,79,121,32,29,7,41,34,13,10,4,1,136,122,45,76,53,0,8,63,39,163,92,62,86,29,92,63,31,44,5,70,29,85,8,118,64,45,2,24,58,106,5,7,60,70,115,120,28,10,91,92,1,50,113,45,3,6,37,90,12,36,52,76,82,11,77,113,63,52,71,13,0,6,14,11,1,1,0,31,0,0,31,48,0,22,73,3,4,100,129,54,23,73,163,101,13,48,45,0,0,1,0,0,1,12,10,2,0,5,8,0,5,10,4,69,15,78,124,65,139,204,28,78,45,49,73,88,13,9,72,59,25,43,68,109,0,69,85,128,61,0,0,49,65,90,13,10,61,32,156,37,156,79,22,29,45,69,31,10,17,2,15,25,83,8,10,62,2,49,78,67,93,34,19,119,114,207,81,47,72,5,35,42,105,5,123,50,132,83,19,75,77,3,109,92,46,47,15,38,17,77,40,50,84,147,114,3,19,78,0,87,10,16,45,13,108,22,5,6,0,16,13,51,127,16,154,75,8,75,5,46,20,1,1,41,0,0,75,33,1,6,23,3,24,2,45,56,67,70,20,36,1,3,0,0,0,1,29,4,77,1,98,58,41,30,82,81,73,54,0,40,67,8,0,60,30,0,7,53,109,77,115,6,17,36,45,10,121,68,11,86,88,1,60,100,18,0,39,116,3,1,58,75,10,2,55,71,115,76,5,0,93,56,0,10,3,32,0,30,12,4,131,45,0,51,11,53,33,51,153,94,50,182,41,47,49,94,15,24,69,1,59,10,93,42,50,2,100,24,86,122,29,118,28,48,13,15,108,136,123,61,0,20,28,0,107,85,2,111,14,69,38,31,106,124,89,72,63,0,69,0,29,4,0,88,0,1,72,123,40,77,3,33,2,20,4,55,0,60,2,36,81,83,17,47,14,49,102,28,12,63,0,3,28,118,1,9,0,30,1,50,88,140,78,108,144,28,32,55,1,3,0,18,0,17,0,0,19,17,32,110,23,4,11,3,70,18,86,20,111,103,52,87,0,92,9,63,0,19,0,1,18,84,111,84,96,134,62,18,171,9,0,19,0,7,0,35,41,34,71,121,110,147,84,133,86,38,26,56,52,53,174,138,48,44,47,55,105,36,168,3,35,150,76,0,93,4,70,2,116,102,5,56,69,22,82,2,88,0,49,0,31,34,34,5,103,43,28,65,93,1,94,93,69,33,0,0,22,6,50,1,60,68,6,83,46,117,100,37,68,61,54,32,53,157,131,42,20,11,18,40,57,122,61,137,126,110,32,43,0,3,0,45,36,104,78,135,250

CATH classification: 2.60.40.10 (+4 more: 2.60.40.2110, 3.40.50.410, 3.30.70.1830)

Organism: Streptococcus pneumoniae serotype 4 (strain ATCC BAA-334 / TIGR4) (NCBI:txid170187)

Radius of gyration: 55.01 Å; Cα contacts (8 Å, |Δi|>4): 2005; chains: 1; bounding box: 115×66×167 Å

Foldseek 3Di:
DFAKEKAWEAEDVGDTAFFWKKWKAAPPPRDIDMWGQDDPVSMTMDGDDAAHKIKMATPDDGQQFDGDPDIWMWGQHNQRDIDTPPDDFDFDDDDFDPDDDFWDFWPPVTHIWGKDADPPQDDPNDGFWIATVVQWAQDPFGIKGKGFPADPDNVQFKTKIKIKDFGAKDWAFPDNVAAEFEEEEEAQFQCQAQPHPVNLLNLQLLLVLVLVLLCRNLVPLPHWYWYWYAFLATQAFDKAKAFDAFAFPVQHGFHLDPLDGGPCGMAIDGGHHLTGLATDNDPVSSVVNSVSRTSGHDHDPPNDRNNQRRHHAPLNSVVSLLVNCVPHNDPRHAYAYEYEEAEDHQKYFAQQDDPDDPGDAPVVVVQVQLVPFPVSQAGEPVRTDQDDPVHRNVGMAGRRPFQWAALFFFDDDPHGGDWRFFALVCQVVCVVVPAPFPDHNPGGGTGTTTGHPRSHWPPNPGPPDIRTGRLSNSLRHQSRRPQVPNHQYAYEYENYARPPPDGNVVRLVSRCSNGNHSVRYDYDDNSNCSSVVSVVSVCVGIPMAMQFFQKKKKWAFWVQKAFPCDDVPDNWPVFKWKAKPQGWTQDRQAIADGPVGCSPQCNPWGWDADPVRNMIMITGGTHHHPIMMMMMGMIGGHPSHNANDKIWRTDFIWMPRHPVDPVDIGTRTTMIGHHGGTHTYHYDHTYRAAAKAKEFEAAPPPRAGDWFWWKAKWFADPPDGPDTHHPDPPQPRHGDTGHRRRMDIDGRHDWHKMWMWTCFDGPQFDTDHGFTFWIWTQDSNYIGDIGGPGDPPGQWHWDQPPNHIYIHTYGDDDD

Secondary structure (DSSP, 8-state):
--EEEEEEEE-STT-B----EEEEEETTT--EEEEE--TTT-EEEEEEE-SEEEEEEEEEPPTTBPPP--EEEEEE-TT--EEETT---EEE--PPPS----EEE-TTT--EEEEEEPTT-EETTEESEEEEESSEEEETTEEEEEEEEEEEETTTTEEEEEEEEEB-EEEEESSTT--EEEEEEEE--GGG-TTHHHH--HHHHHHHHHHHHHHHHHTSTT-EEEEEEESSSB-BS-EEEEE--EE-TT--EE---TTS-TT--EEEEEPPB--EEEEE--HHHHHHHHHHS-S----S-TTSGGGGG-S--HHHHHHHHHHHHHHHS-SSSEEEEEEEESS--SEEPPB----STTPPPHHHHHHHHHHTSTTSSS--GGGB----TT-GGGT-EE-SS-SB-BSS-B-EETTEE-EEEE-HHHHHHHHHTT---EEETTTEEEEE-EE-GGGB-BSTT-SS--B-BSHHHHHHHHHHHTGGG--EEEEEEES---TTTS-HHHHHHHHHHTSSSGGGEEEESSGGGHHHHHHHHHTTTEEEEESEEEEEEEEEBPTTEEE--TTTTS--GGGEEEEETTS-EEETTEEE-TTTTS-GGGTT-EEEEETTTTEEEEEEEEE-BT-EEEEEEEEEE-TTPPTT--EESBSS-EEESBTT-TT--EEPP--EE-----EEEEEEEPPBP-EEEEEEEEETTT--B-SS-EEEEEEE-SS-SS-EE-SSSS-TTSSEE--TT-EEEEEEEPSEEEEEEEEEPPTTB---EEEEEEEEEEETTEEEEEEE-PPTT-SEEEEEETTEEEEEEPBPPP-